Protein 6BXS (pdb70)

GO terms:
  GO:0020005 sy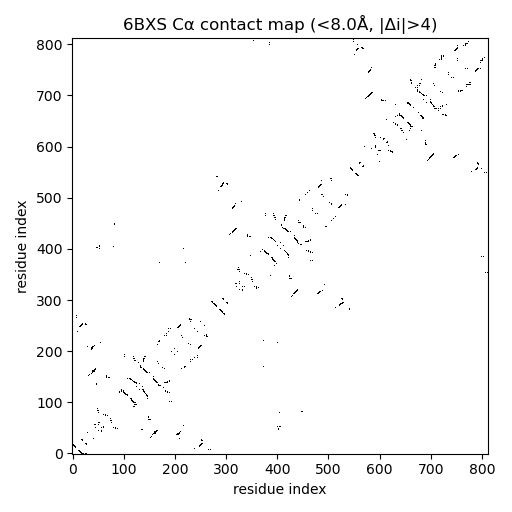mbiont-containing vacuole membrane (C, EXP)

B-factor: mean 33.61, std 11.86, range [15.37, 112.37]

Radius of gyration: 32.25 Å; Cα contacts (8 Å, |Δi|>4): 1827; chains: 3; bounding box: 91×68×86 Å

Secondary structure (DSSP, 8-state):
--EEEEEEGGGTSEEEEEE---SSGGGPPPSS-SS-SS-EEEEEE--TT--S-SSHHHHHHHHHHHHHHHHTT----HHHHHHHHHHHHHHHHHHHHHSTTS-EEE-GGGT-SSEEEEEEE-SS-TTTSS-HHHH-TTTT-EEEEEE-GGGSGGG-GGG-EEEEE-PPPTTS-HHHHHHHHHHHHHHHHHHHHHHHHSTHHHHS---EEEE--TT-GGG-TT--HHHHHHHHHHHHHHHHHHH---PEEEE---TT-HHHHHHHHHHHHHH-/--PPPPEEEEEGGGTSEEEEE----SSTT-PPPSS-SS-SS-EEEEEE--TT--S-SSHHHHHHHHHHHHHHHHTT----HHHHHHHHHHHHHHHHHHHHTSTTS-EEE-GGGT-SSEEEEEEE-SS-GGGTS-HHHH-TTTT-EEEEEEPGGGSGGG-TT--EEEEE-PPPTTS-HHHHHHHHHHHHHHHHHHHHHHTTSHHHHHS---EEEE--TTSSTT-TT--HHHHHHHHHHHHHHHHHHH--SPEEEEPP-TT-HHHHHHHHH-/-EEEEEGGGTSEEEEE----SSGGGPPPSS-SS-SS-EEEEEEE-TT--S-SSHHHHHHHHHHHHHHHHTT----HHHHHHHHHHHHHHHHHHHHHSTTS-EEE-GGGS-SSEEEEEEE-SS-TTSSS-HHHH-TTTT-EEEEEEPGGGSGGG-GGG-EEEEEEPPPTTS-HHHHHHHHHHHHHHHHHHHHHHHHSHHHHHS---EEEE--TT-GGG-TT--HHHHHHHHHHHHHHHHHHH---SEEEEPP-TT-HHHHHHHHHHHHHH-

Solvent-accessible surface area: 33102 Å² total; per-residue (Å²): 72,98,74,71,65,53,155,0,39,13,1,53,88,49,64,1,24,8,18,13,88,20,90,126,159,100,5,44,0,23,9,7,50,91,98,22,103,72,17,12,1,0,0,0,18,1,4,10,1,2,4,0,5,32,73,39,20,4,5,73,3,5,85,37,2,27,99,8,0,102,147,58,166,22,82,7,57,52,69,73,0,2,26,35,0,5,81,1,0,64,133,0,7,112,47,0,49,178,102,65,33,53,32,17,65,53,64,0,21,217,114,8,135,2,0,30,48,0,0,2,8,1,28,51,44,11,68,90,80,12,74,74,85,62,0,18,63,24,0,2,0,1,0,0,0,9,4,44,101,69,0,4,3,88,56,40,119,66,1,7,4,0,0,0,0,0,4,0,16,2,42,2,63,91,79,13,0,52,83,0,1,74,3,1,2,41,0,0,2,0,0,2,26,50,0,27,152,30,99,93,8,152,112,40,35,4,73,0,0,4,0,15,12,1,2,24,56,75,18,82,22,120,25,42,48,125,38,0,0,38,6,0,0,54,0,1,39,42,0,6,114,151,33,104,17,214,9,45,5,8,1,16,36,37,85,46,52,10,6,28,175,4,0,71,62,3,26,167,139,132,122,183,214,74,49,68,127,68,78,68,53,142,0,87,30,2,53,84,50,47,1,21,10,36,22,50,27,62,183,167,62,4,115,8,73,18,9,47,92,100,24,103,55,13,11,0,0,0,0,17,0,46,25,22,4,52,0,9,60,135,54,37,7,4,103,2,5,87,32,2,26,101,8,0,125,145,61,222,21,90,3,48,60,85,19,0,31,20,35,0,56,52,1,0,87,64,1,14,108,50,1,46,100,61,30,34,51,33,17,67,26,48,0,18,38,16,4,67,0,0,32,40,0,0,1,6,2,17,49,14,1,42,2,10,2,8,43,97,15,0,6,108,24,0,1,0,2,1,0,0,10,5,45,103,77,0,5,2,95,51,38,119,67,1,4,1,0,0,0,0,0,0,0,82,3,72,4,27,89,36,4,0,71,19,0,1,78,6,0,0,23,0,0,0,0,0,0,18,41,0,36,141,22,95,91,1,113,120,53,51,4,68,0,0,4,0,23,8,1,3,23,49,188,35,71,58,197,24,41,48,90,39,0,1,63,4,0,0,84,0,0,59,41,0,6,109,129,37,101,9,236,2,33,4,9,2,20,47,31,107,52,77,2,6,28,121,1,0,84,110,26,89,123,18,60,3,129,1,36,11,2,52,91,50,55,2,25,3,32,22,97,40,87,122,165,105,5,52,5,38,10,6,49,92,101,17,110,65,16,12,0,0,0,0,14,1,26,39,20,3,60,0,6,61,100,36,24,5,8,76,3,4,84,36,1,27,106,10,0,128,145,57,222,20,93,7,58,57,108,77,0,30,49,36,0,59,119,8,0,72,124,0,9,112,25,0,49,175,90,67,34,57,27,19,70,30,49,0,21,207,117,13,148,1,0,33,40,0,1,1,5,1,27,51,40,9,70,86,84,17,77,69,102,64,0,20,100,24,0,3,0,1,0,0,0,10,4,43,100,69,0,4,3,87,56,36,118,50,2,6,0,0,0,0,0,0,4,0,64,2,64,4,55,90,87,12,0,73,54,0,1,71,2,1,2,29,0,0,4,0,0,2,25,51,0,38,145,26,98,97,1,115,120,50,46,4,81,0,3,4,0,17,14,2,2,27,54,120,28,81,40,206,26,39,48,137,37,0,0,46,5,1,0,72,1,1,39,34,0,8,117,151,37,101,19,242,15,42,10,8,3,13,35,40,84,38,16,10,7,0,143,6,0,22,43,3,20,46,134,134,76,94

Organism: Toxoplasma gondii (NCBI:txid5811)

Nearest PDB structures (foldseek):
  6bxt-assembly1_A  TM=9.994E-01  e=2.562E-51  Toxoplasma gondii
  6bxt-assembly2_B  TM=1.002E+00  e=7.053E-50  Toxoplasma gondii
  6bxt-assembly3_C  TM=1.001E+00  e=8.313E-48  Toxoplasma gondii
  6bxr-assembly1_A  TM=9.869E-01  e=7.204E-37  Toxoplasma gondii
  6bxw-assembly1_A  TM=9.912E-01  e=4.633E-36  Toxoplasma gondii

Structure (mmCIF, N/CA/C/O backbone):
data_6BXS
#
_entry.id   6BXS
#
_cell.length_a   79.890
_cell.length_b   49.670
_cell.length_c   114.750
_cell.angle_alpha   90.000
_cell.angle_beta   96.090
_cell.angle_gamma   90.000
#
_symmetry.space_group_name_H-M   'P 1 21 1'
#
loop_
_entity.id
_entity.type
_entity.pdbx_description
1 polymer 'mitochondrial association factor 1'
2 non-polymer 'SULFATE ION'
3 water water
#
loop_
_atom_site.group_PDB
_atom_site.id
_atom_site.type_symbol
_atom_site.label_atom_id
_atom_site.label_alt_id
_atom_site.label_comp_id
_atom_site.label_asym_id
_atom_site.label_entity_id
_atom_site.label_seq_id
_atom_site.pdbx_PDB_ins_code
_atom_site.Cartn_x
_atom_site.Cartn_y
_atom_site.Cartn_z
_atom_site.occupancy
_atom_site.B_iso_or_equiv
_atom_site.auth_seq_id
_atom_site.auth_comp_id
_atom_site.auth_asym_id
_atom_site.auth_atom_id
_atom_site.pdbx_PDB_model_num
ATOM 1 N N . PRO A 1 6 ? 13.100 -3.790 46.330 1.00 36.38 160 PRO A N 1
ATOM 2 C CA . PRO A 1 6 ? 12.792 -2.376 46.573 1.00 38.87 160 PRO A CA 1
ATOM 3 C C . PRO A 1 6 ? 11.899 -2.178 47.797 1.00 34.40 160 PRO A C 1
ATOM 4 O O . PRO A 1 6 ? 10.802 -2.731 47.852 1.00 30.37 160 PRO A O 1
ATOM 8 N N . ASP A 1 7 ? 12.371 -1.398 48.764 1.00 36.99 161 ASP A N 1
ATOM 9 C CA . ASP A 1 7 ? 11.616 -1.159 49.992 1.00 31.79 161 ASP A CA 1
ATOM 10 C C . ASP A 1 7 ? 10.391 -0.286 49.728 1.00 32.17 161 ASP A C 1
ATOM 11 O O . ASP A 1 7 ? 10.534 0.869 49.330 1.00 32.05 161 ASP A O 1
ATOM 16 N N . PRO A 1 8 ? 9.182 -0.826 49.954 1.00 33.48 162 PRO A N 1
ATOM 17 C CA . PRO A 1 8 ? 7.994 0.006 49.739 1.00 29.39 162 PRO A CA 1
ATOM 18 C C . PRO A 1 8 ? 7.733 0.955 50.911 1.00 32.51 162 PRO A C 1
ATOM 19 O O . PRO A 1 8 ? 6.901 0.665 51.773 1.00 31.90 162 PRO A O 1
ATOM 23 N N . LEU A 1 9 ? 8.451 2.074 50.942 1.00 25.83 163 LEU A N 1
ATOM 24 C CA . LEU A 1 9 ? 8.240 3.089 51.968 1.00 26.83 163 LEU A CA 1
ATOM 25 C C . LEU A 1 9 ? 6.855 3.706 51.814 1.00 31.52 163 LEU A C 1
ATOM 26 O O . LEU A 1 9 ? 6.531 4.272 50.769 1.00 26.37 163 LEU A O 1
ATOM 31 N N . THR A 1 10 ? 6.044 3.593 52.863 1.00 23.17 164 THR A N 1
ATOM 32 C CA . THR A 1 10 ? 4.674 4.093 52.847 1.00 23.40 164 THR A CA 1
ATOM 33 C C . THR A 1 10 ? 4.532 5.291 53.780 1.00 33.71 164 THR A C 1
ATOM 34 O O . THR A 1 10 ? 4.902 5.221 54.954 1.00 30.78 164 THR A O 1
ATOM 38 N N . LEU A 1 11 ? 3.995 6.386 53.247 1.00 25.40 165 LEU A N 1
ATOM 39 C CA . LEU A 1 11 ? 3.803 7.616 54.008 1.00 30.81 165 LEU A CA 1
ATOM 40 C C . LEU A 1 11 ? 2.402 8.175 53.788 1.00 27.77 165 LEU A C 1
ATOM 41 O O . LEU A 1 11 ? 1.893 8.172 52.668 1.00 26.50 165 LEU A O 1
ATOM 46 N N . ARG A 1 12 ? 1.787 8.658 54.865 1.00 29.71 166 ARG A N 1
ATOM 47 C CA . ARG A 1 12 ? 0.437 9.204 54.802 1.00 29.31 166 ARG A CA 1
ATOM 48 C C . ARG A 1 12 ? 0.472 10.702 54.535 1.00 28.23 166 ARG A C 1
ATOM 49 O O . ARG A 1 12 ? 1.302 11.419 55.091 1.00 23.96 166 ARG A O 1
ATOM 57 N N . PHE A 1 13 ? -0.439 11.164 53.683 1.00 26.04 167 PHE A N 1
ATOM 58 C CA . PHE A 1 13 ? -0.470 12.559 53.262 1.00 23.30 167 PHE A CA 1
ATOM 59 C C . PHE A 1 13 ? -1.832 13.182 53.517 1.00 29.21 167 PHE A C 1
ATOM 60 O O . PHE A 1 13 ? -2.824 12.806 52.894 1.00 24.63 167 PHE A O 1
ATOM 68 N N . THR A 1 14 ? -1.874 14.137 54.438 1.00 31.66 168 THR A N 1
ATOM 69 C CA . THR A 1 14 ? -3.115 14.823 54.758 1.00 33.66 168 THR A CA 1
ATOM 70 C C . THR A 1 14 ? -3.492 15.785 53.635 1.00 30.20 168 THR A C 1
ATOM 71 O O . THR A 1 14 ? -4.656 16.157 53.493 1.00 31.58 168 THR A O 1
ATOM 75 N N . CYS A 1 15 ? -2.505 16.189 52.840 1.00 30.30 169 CYS A N 1
ATOM 76 C CA . CYS A 1 15 ? -2.765 17.040 51.683 1.00 30.13 169 CYS A CA 1
ATOM 77 C C . CYS A 1 15 ? -3.422 16.243 50.557 1.00 24.64 169 CYS A C 1
ATOM 78 O O . CYS A 1 15 ? -3.898 16.818 49.578 1.00 29.00 169 CYS A O 1
ATOM 81 N N . LEU A 1 16 ? -3.441 14.919 50.706 1.00 25.60 170 LEU A N 1
ATOM 82 C CA . LEU A 1 16 ? -4.084 14.030 49.740 1.00 25.28 170 LEU A CA 1
ATOM 83 C C . LEU A 1 16 ? -5.251 13.279 50.377 1.00 28.36 170 LEU A C 1
ATOM 84 O O . LEU A 1 16 ? -5.526 12.129 50.029 1.00 28.47 170 LEU A O 1
ATOM 89 N N . GLY A 1 17 ? -5.933 13.929 51.313 1.00 30.56 171 GLY A N 1
ATOM 90 C CA . GLY A 1 17 ? -7.072 13.325 51.980 1.00 27.07 171 GLY A CA 1
ATOM 91 C C . GLY A 1 17 ? -6.676 12.145 52.848 1.00 32.20 171 GLY A C 1
ATOM 92 O O . GLY A 1 17 ? -7.413 11.163 52.946 1.00 30.96 171 GLY A O 1
ATOM 93 N N . ASP A 1 18 ? -5.504 12.243 53.469 1.00 28.17 172 ASP A N 1
ATOM 94 C CA . ASP A 1 18 ? -5.007 11.220 54.388 1.00 30.65 172 ASP A CA 1
ATOM 95 C C . ASP A 1 18 ? -4.791 9.874 53.699 1.00 30.64 172 ASP A C 1
ATOM 96 O O . ASP A 1 18 ? -5.038 8.823 54.287 1.00 29.83 172 ASP A O 1
ATOM 101 N N . ARG A 1 19 ? -4.322 9.911 52.456 1.00 30.31 173 ARG A N 1
ATOM 102 C CA . ARG A 1 19 ? -4.010 8.691 51.720 1.00 30.18 173 ARG A CA 1
ATOM 103 C C . ARG A 1 19 ? -2.574 8.246 51.973 1.00 29.57 173 ARG A C 1
ATOM 104 O O . ARG A 1 19 ? -1.681 9.077 52.141 1.00 26.43 173 ARG A O 1
ATOM 112 N N . ASN A 1 20 ? -2.361 6.934 52.005 1.00 26.73 174 ASN A N 1
ATOM 113 C CA . ASN A 1 20 ? -1.013 6.381 51.995 1.00 27.04 174 ASN A CA 1
ATOM 114 C C . ASN A 1 20 ? -0.467 6.330 50.574 1.00 29.38 174 ASN A C 1
ATOM 115 O O . ASN A 1 20 ? -1.139 5.849 49.662 1.00 27.43 174 ASN A O 1
ATOM 120 N N . VAL A 1 21 ? 0.748 6.839 50.394 1.00 28.91 175 VAL A N 1
ATOM 121 C CA . VAL A 1 21 ? 1.450 6.740 49.121 1.00 23.59 175 VAL A CA 1
ATOM 122 C C . VAL A 1 21 ? 2.721 5.925 49.314 1.00 25.52 175 VAL A C 1
ATOM 123 O O . VAL A 1 21 ? 3.447 6.113 50.293 1.00 24.70 175 VAL A O 1
ATOM 127 N N . ILE A 1 22 ? 2.977 5.016 48.381 1.00 22.08 176 ILE A N 1
ATOM 128 C CA . ILE A 1 22 ? 4.186 4.203 48.412 1.00 19.65 176 ILE A CA 1
ATOM 129 C C . ILE A 1 22 ? 5.292 4.846 47.586 1.00 26.68 176 ILE A C 1
ATOM 130 O O . ILE A 1 22 ? 5.069 5.253 46.444 1.00 22.51 176 ILE A O 1
ATOM 135 N N . PHE A 1 23 ? 6.484 4.925 48.173 1.00 21.71 177 PHE A N 1
ATOM 136 C CA . PHE A 1 23 ? 7.673 5.379 47.462 1.00 25.89 177 PHE A CA 1
ATOM 137 C C . PHE A 1 23 ? 8.737 4.295 47.526 1.00 25.93 177 PHE A C 1
ATOM 138 O O . PHE A 1 23 ? 9.445 4.170 48.525 1.00 26.74 177 PHE A O 1
ATOM 146 N N . PHE A 1 24 ? 8.838 3.506 46.463 1.00 21.97 178 PHE A N 1
ATOM 147 C CA . PHE A 1 24 ? 9.788 2.402 46.429 1.00 26.23 178 PHE A CA 1
ATOM 148 C C . PHE A 1 24 ? 11.213 2.911 46.574 1.00 23.57 178 PHE A C 1
ATOM 149 O O . PHE A 1 24 ? 11.582 3.929 45.987 1.00 25.75 178 PHE A O 1
ATOM 157 N N . GLY A 1 25 ? 12.004 2.202 47.371 1.00 28.65 179 GLY A N 1
ATOM 158 C CA . GLY A 1 25 ? 13.406 2.528 47.548 1.00 28.28 179 GLY A CA 1
ATOM 159 C C . GLY A 1 25 ? 14.213 1.893 46.437 1.00 28.51 179 GLY A C 1
ATOM 160 O O . GLY A 1 25 ? 13.640 1.280 45.535 1.00 28.15 179 GLY A O 1
ATOM 161 N N . PRO A 1 26 ? 15.547 2.016 46.500 1.00 28.80 180 PRO A N 1
ATOM 162 C CA . PRO A 1 26 ? 16.390 1.497 45.419 1.00 35.23 180 PRO A CA 1
ATOM 163 C C . PRO A 1 26 ? 16.342 -0.023 45.333 1.00 34.47 180 PRO A C 1
ATOM 164 O O . PRO A 1 26 ? 16.431 -0.692 46.361 1.00 33.01 180 PRO A O 1
ATOM 168 N N . SER A 1 27 ? 16.193 -0.556 44.125 1.00 31.69 181 SER A N 1
ATOM 169 C CA . SER A 1 27 ? 16.270 -1.996 43.911 1.00 36.17 181 SER A CA 1
ATOM 170 C C . SER A 1 27 ? 17.703 -2.391 43.569 1.00 34.83 181 SER A C 1
ATOM 171 O O . SER A 1 27 ? 18.604 -1.554 43.589 1.00 34.02 181 SER A O 1
ATOM 174 N N . GLY A 1 28 ? 17.908 -3.665 43.250 1.00 42.90 182 GLY A N 1
ATOM 175 C CA . GLY A 1 28 ? 19.228 -4.162 42.908 1.00 42.24 182 GLY A CA 1
ATOM 176 C C . GLY A 1 28 ? 19.703 -3.711 41.538 1.00 48.71 182 GLY A C 1
ATOM 177 O O . GLY A 1 28 ? 20.897 -3.760 41.242 1.00 45.78 182 GLY A O 1
ATOM 178 N N . ARG A 1 29 ? 18.772 -3.263 40.701 1.00 42.35 183 ARG A N 1
ATOM 179 C CA . ARG A 1 29 ? 19.087 -2.915 39.317 1.00 46.77 183 ARG A CA 1
ATOM 180 C C . ARG A 1 29 ? 19.786 -1.561 39.219 1.00 47.32 183 ARG A C 1
ATOM 181 O O . ARG A 1 29 ? 19.903 -0.839 40.210 1.00 43.84 183 ARG A O 1
ATOM 189 N N . GLN A 1 30 ? 20.243 -1.223 38.014 1.00 46.32 184 GLN A N 1
ATOM 190 C CA . GLN A 1 30 ? 20.944 0.037 37.773 1.00 50.86 184 GLN A CA 1
ATOM 191 C C . GLN A 1 30 ? 20.054 1.228 38.113 1.00 46.41 184 GLN A C 1
ATOM 192 O O . GLN A 1 30 ? 18.886 1.264 37.731 1.00 41.04 184 GLN A O 1
ATOM 198 N N . ASP A 1 31 ? 20.620 2.197 38.829 1.00 48.45 185 ASP A N 1
ATOM 199 C CA . ASP A 1 31 ? 19.887 3.381 39.277 1.00 43.16 185 ASP A CA 1
ATOM 200 C C . ASP A 1 31 ? 18.673 3.012 40.130 1.00 33.97 185 ASP A C 1
ATOM 201 O O . ASP A 1 31 ? 17.746 3.808 40.278 1.00 35.13 185 ASP A O 1
ATOM 206 N N . GLY A 1 32 ? 18.692 1.808 40.697 1.00 39.11 186 GLY A N 1
ATOM 207 C CA . GLY A 1 32 ? 17.647 1.362 41.602 1.00 40.31 186 GLY A CA 1
ATOM 208 C C . GLY A 1 32 ? 16.277 1.288 40.956 1.00 38.79 186 GLY A C 1
ATOM 209 O O . GLY A 1 32 ? 15.260 1.477 41.625 1.00 31.90 186 GLY A O 1
ATOM 210 N N . PHE A 1 33 ? 16.255 1.005 39.656 1.00 38.36 187 PHE A N 1
ATOM 211 C CA . PHE A 1 33 ? 15.015 0.976 38.881 1.00 35.20 187 PHE A CA 1
ATOM 212 C C . PHE A 1 33 ? 13.994 -0.009 39.455 1.00 32.02 187 PHE A C 1
ATOM 213 O O . PHE A 1 33 ? 14.295 -1.182 39.670 1.00 29.48 187 PHE A O 1
ATOM 221 N N . THR A 1 34 ? 12.784 0.484 39.697 1.00 29.14 188 THR A N 1
ATOM 222 C CA . THR A 1 34 ? 11.703 -0.340 40.230 1.00 29.29 188 THR A CA 1
ATOM 223 C C . THR A 1 34 ? 11.140 -1.271 39.157 1.00 29.58 188 THR A C 1
ATOM 224 O O . THR A 1 34 ? 10.951 -0.850 38.016 1.00 30.38 188 THR A O 1
ATOM 228 N N . PRO A 1 35 ? 10.871 -2.542 39.512 1.00 28.07 189 PRO A N 1
ATOM 229 C CA . PRO A 1 35 ? 10.259 -3.429 38.516 1.00 31.80 189 PRO A CA 1
ATOM 230 C C . PRO A 1 35 ? 8.890 -2.924 38.074 1.00 28.99 189 PRO A C 1
ATOM 231 O O . PRO A 1 35 ? 8.140 -2.384 38.889 1.00 18.32 189 PRO A O 1
ATOM 235 N N . LEU A 1 36 ? 8.581 -3.088 36.791 1.00 25.93 190 LEU A N 1
ATOM 236 C CA . LEU A 1 36 ? 7.299 -2.658 36.246 1.00 22.80 190 LEU A CA 1
ATOM 237 C C . LEU A 1 36 ? 6.153 -3.393 36.929 1.00 24.69 190 LEU A C 1
ATOM 238 O O . LEU A 1 36 ? 5.152 -2.786 37.308 1.00 19.85 190 LEU A O 1
ATOM 243 N N . TYR A 1 37 ? 6.315 -4.703 37.089 1.00 25.50 191 TYR A N 1
ATOM 244 C CA . TYR A 1 37 ? 5.289 -5.539 37.704 1.00 28.48 191 TYR A CA 1
ATOM 245 C C . TYR A 1 37 ? 5.921 -6.595 38.600 1.00 31.39 191 TYR A C 1
ATOM 246 O O . TYR A 1 37 ? 7.000 -7.109 38.306 1.00 29.17 191 TYR A O 1
ATOM 255 N N . ASP A 1 38 ? 5.241 -6.914 39.694 1.00 33.42 192 ASP A N 1
ATOM 256 C CA . ASP A 1 38 ? 5.731 -7.914 40.631 1.00 33.60 192 ASP A CA 1
ATOM 257 C C . ASP A 1 38 ? 5.248 -9.299 40.203 1.00 33.98 192 ASP A C 1
ATOM 258 O O . ASP A 1 38 ? 4.147 -9.430 39.671 1.00 35.41 192 ASP A O 1
ATOM 263 N N . PRO A 1 39 ? 6.072 -10.337 40.424 1.00 37.31 193 PRO A N 1
ATOM 264 C CA . PRO A 1 39 ? 5.688 -11.694 40.013 1.00 35.41 193 PRO A CA 1
ATOM 265 C C . PRO A 1 39 ? 4.544 -12.280 40.840 1.00 41.06 193 PRO A C 1
ATOM 266 O O . PRO A 1 39 ? 3.844 -13.174 40.361 1.00 35.72 193 PRO A O 1
ATOM 270 N N . SER A 1 40 ? 4.363 -11.780 42.059 1.00 41.94 194 SER A N 1
ATOM 271 C CA . SER A 1 40 ? 3.316 -12.270 42.950 1.00 43.58 194 SER A CA 1
ATOM 272 C C . SER A 1 40 ? 2.596 -11.109 43.628 1.00 43.10 194 SER A C 1
ATOM 273 O O . SER A 1 40 ? 2.779 -10.869 44.820 1.00 40.61 194 SER A O 1
ATOM 276 N N . PRO A 1 41 ? 1.770 -10.382 42.862 1.00 40.92 195 PRO A N 1
ATOM 277 C CA . PRO A 1 41 ? 1.034 -9.235 43.399 1.00 40.32 195 PRO A CA 1
ATOM 278 C C . PRO A 1 41 ? -0.184 -9.654 44.213 1.00 37.02 195 PRO A C 1
ATOM 279 O O . PRO A 1 41 ? -0.777 -10.698 43.935 1.00 42.23 195 PRO A O 1
ATOM 283 N N . SER A 1 42 ? -0.546 -8.847 45.204 1.00 41.98 196 SER A N 1
ATOM 284 C CA . SER A 1 42 ? -1.739 -9.096 46.005 1.00 43.57 196 SER A CA 1
ATOM 285 C C . SER A 1 42 ? -2.926 -8.308 45.460 1.00 44.44 196 SER A C 1
ATOM 286 O O . SER A 1 42 ? -4.077 -8.591 45.795 1.00 44.09 196 SER A O 1
ATOM 289 N N . LYS A 1 43 ? -2.637 -7.318 44.619 1.00 37.96 197 LYS A N 1
ATOM 290 C CA . LYS A 1 43 ? -3.676 -6.495 44.014 1.00 35.10 197 LYS A CA 1
ATOM 291 C C . LYS A 1 43 ? -3.314 -6.142 42.575 1.00 33.14 197 LYS A C 1
ATOM 292 O O . LYS A 1 43 ? -2.190 -6.380 42.126 1.00 22.54 197 LYS A O 1
ATOM 298 N N . ARG A 1 44 ? -4.278 -5.576 41.858 1.00 29.37 198 ARG A N 1
ATOM 299 C CA . ARG A 1 44 ? -4.100 -5.265 40.447 1.00 31.62 198 ARG A CA 1
ATOM 300 C C . ARG A 1 44 ? -3.469 -3.888 40.266 1.00 26.66 198 ARG A C 1
ATOM 301 O O . ARG A 1 44 ? -4.150 -2.864 40.337 1.00 23.76 198 ARG A O 1
ATOM 309 N N . VAL A 1 45 ? -2.161 -3.880 40.032 1.00 19.50 199 VAL A N 1
ATOM 310 C CA . VAL A 1 45 ? -1.408 -2.644 39.858 1.00 23.39 199 VAL A CA 1
ATOM 311 C C . VAL A 1 45 ? -1.151 -2.376 38.378 1.00 24.34 199 VAL A C 1
ATOM 312 O O . VAL A 1 45 ? -0.576 -3.212 37.684 1.00 26.30 199 VAL A O 1
ATOM 316 N N . ALA A 1 46 ? -1.584 -1.210 37.906 1.00 20.64 200 ALA A N 1
ATOM 317 C CA . ALA A 1 46 ? -1.328 -0.785 36.535 1.00 26.72 200 ALA A CA 1
ATOM 318 C C . ALA A 1 46 ? -0.173 0.206 36.507 1.00 21.13 200 ALA A C 1
ATOM 319 O O . ALA A 1 46 ? -0.231 1.253 37.145 1.00 19.88 200 ALA A O 1
ATOM 321 N N . THR A 1 47 ? 0.877 -0.127 35.765 1.00 19.63 201 THR A N 1
ATOM 322 C CA . THR A 1 47 ? 2.061 0.718 35.705 1.00 17.48 201 THR A CA 1
ATOM 323 C C . THR A 1 47 ? 1.965 1.696 34.535 1.00 21.74 201 THR A C 1
ATOM 324 O O . THR A 1 47 ? 1.541 1.332 33.436 1.00 19.53 201 THR A O 1
ATOM 328 N N . VAL A 1 48 ? 2.365 2.939 34.788 1.00 19.52 202 VAL A N 1
ATOM 329 C CA . VAL A 1 48 ? 2.238 4.015 33.812 1.00 22.04 202 VAL A CA 1
ATOM 330 C C . VAL A 1 48 ? 3.528 4.201 33.022 1.00 22.47 202 VAL A C 1
ATOM 331 O O . VAL A 1 48 ? 4.554 4.601 33.568 1.00 23.25 202 VAL A O 1
ATOM 335 N N . ASP A 1 49 ? 3.460 3.919 31.726 1.00 23.59 203 ASP A N 1
ATOM 336 C CA . ASP A 1 49 ? 4.603 4.084 30.841 1.00 20.26 203 ASP A CA 1
ATOM 337 C C . ASP A 1 49 ? 4.895 5.559 30.593 1.00 20.36 203 ASP A C 1
ATOM 338 O O . ASP A 1 49 ? 4.007 6.313 30.196 1.00 24.16 203 ASP A O 1
ATOM 343 N N . ALA A 1 50 ? 6.137 5.971 30.824 1.00 21.24 204 ALA A N 1
ATOM 344 C CA . ALA A 1 50 ? 6.569 7.309 30.438 1.00 22.13 204 ALA A CA 1
ATOM 345 C C . ALA A 1 50 ? 6.701 7.356 28.920 1.00 19.87 204 ALA A C 1
ATOM 346 O O . ALA A 1 50 ? 7.761 7.064 28.367 1.00 23.81 204 ALA A O 1
ATOM 348 N N . GLY A 1 51 ? 5.611 7.730 28.258 1.00 20.40 205 GLY A N 1
ATOM 349 C CA . GLY A 1 51 ? 5.494 7.602 26.818 1.00 22.88 205 GLY A CA 1
ATOM 350 C C . GLY A 1 51 ? 6.253 8.637 26.015 1.00 23.18 205 GLY A C 1
ATOM 351 O O . GLY A 1 51 ? 6.732 9.637 26.548 1.00 20.79 205 GLY A O 1
ATOM 352 N N . THR A 1 52 ? 6.347 8.384 24.714 1.00 22.95 206 THR A N 1
ATOM 353 C CA . THR A 1 52 ? 7.013 9.284 23.783 1.00 23.80 206 THR A CA 1
ATOM 354 C C . THR A 1 52 ? 5.981 10.141 23.058 1.00 20.64 206 THR A C 1
ATOM 355 O O . THR A 1 52 ? 4.807 9.786 22.985 1.00 19.11 206 THR A O 1
ATOM 359 N N . TYR A 1 53 ? 6.430 11.264 22.513 1.00 21.77 207 TYR A N 1
ATOM 360 C CA . TYR A 1 53 ? 5.551 12.171 21.786 1.00 23.21 207 TYR A CA 1
ATOM 361 C C . TYR A 1 53 ? 5.022 11.534 20.501 1.00 21.09 207 TYR A C 1
ATOM 362 O O . TYR A 1 53 ? 4.001 11.964 19.964 1.00 24.03 207 TYR A O 1
ATOM 371 N N . GLY A 1 54 ? 5.712 10.501 20.024 1.00 21.70 208 GLY A N 1
ATOM 372 C CA . GLY A 1 54 ? 5.277 9.760 18.852 1.00 22.69 208 GLY A CA 1
ATOM 373 C C . GLY A 1 54 ? 4.343 8.606 19.183 1.00 25.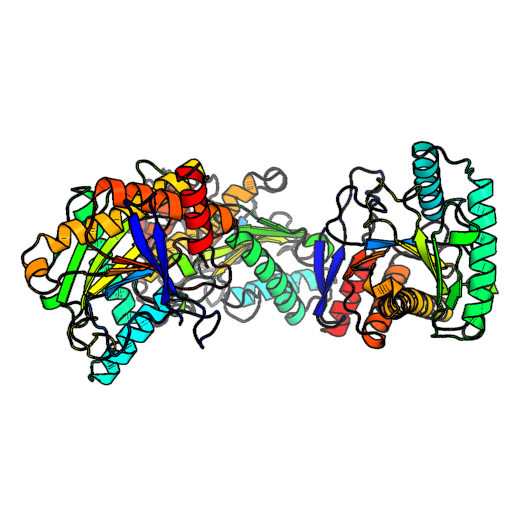92 208 GLY A C 1
ATOM 374 O O . GLY A 1 54 ? 3.835 7.941 18.281 1.00 21.80 208 GLY A O 1
ATOM 375 N N . LEU A 1 55 ? 4.139 8.361 20.476 1.00 20.07 209 LEU A N 1
ATOM 376 C CA . LEU A 1 55 ? 3.135 7.409 20.964 1.00 20.20 209 LEU A CA 1
ATOM 377 C C . LEU A 1 55 ? 3.445 5.935 20.677 1.00 21.14 209 LEU A C 1
ATOM 378 O O . LEU A 1 55 ? 2.525 5.123 20.588 1.00 21.98 209 LEU A O 1
ATOM 383 N N . PHE A 1 56 ? 4.722 5.580 20.556 1.00 21.44 210 PHE A N 1
ATOM 384 C CA . PHE A 1 56 ? 5.102 4.180 20.352 1.00 21.81 210 PHE A CA 1
ATOM 385 C C . PHE A 1 56 ? 5.599 3.544 21.650 1.00 20.33 210 PHE A C 1
ATOM 386 O O . PHE A 1 56 ? 6.133 4.228 22.521 1.00 20.85 210 PHE A O 1
ATOM 394 N N . ILE A 1 57 ? 5.428 2.230 21.759 1.00 20.48 211 ILE A N 1
ATOM 395 C CA . ILE A 1 57 ? 6.015 1.457 22.845 1.00 23.52 211 ILE A CA 1
ATOM 396 C C . ILE A 1 57 ? 7.298 0.797 22.351 1.00 20.45 211 ILE A C 1
ATOM 397 O O . ILE A 1 57 ? 7.268 -0.076 21.483 1.00 25.71 211 ILE A O 1
ATOM 402 N N . GLY A 1 58 ? 8.423 1.222 22.915 1.00 29.47 212 GLY A N 1
ATOM 403 C CA . GLY A 1 58 ? 9.728 0.763 22.477 1.00 27.01 212 GLY A CA 1
ATOM 404 C C . GLY A 1 58 ? 10.794 1.761 22.875 1.00 31.45 212 GLY A C 1
ATOM 405 O O . GLY A 1 58 ? 10.598 2.553 23.798 1.00 33.06 212 GLY A O 1
ATOM 406 N N . GLY A 1 59 ? 11.924 1.725 22.178 1.00 34.37 213 GLY A N 1
ATOM 407 C CA . GLY A 1 59 ? 12.966 2.715 22.372 1.00 32.26 213 GLY A CA 1
ATOM 408 C C . GLY A 1 59 ? 13.774 2.526 23.641 1.00 29.69 213 GLY A C 1
ATOM 409 O O . GLY A 1 59 ? 14.196 1.413 23.961 1.00 34.73 213 GLY A O 1
ATOM 410 N N . VAL A 1 60 ? 13.978 3.623 24.365 1.00 31.17 214 VAL A N 1
ATOM 411 C CA . VAL A 1 60 ? 14.870 3.648 25.521 1.00 29.96 214 VAL A CA 1
ATOM 412 C C . VAL A 1 60 ? 14.146 4.075 26.795 1.00 28.67 214 VAL A C 1
ATOM 413 O O . VAL A 1 60 ? 12.951 4.368 26.776 1.00 29.44 214 VAL A O 1
ATOM 417 N N . GLY A 1 61 ? 14.883 4.116 27.901 1.00 26.70 215 GLY A N 1
ATOM 418 C CA . GLY A 1 61 ? 14.314 4.497 29.179 1.00 34.12 215 GLY A CA 1
ATOM 419 C C . GLY A 1 61 ? 13.255 3.509 29.630 1.00 24.28 215 GLY A C 1
ATOM 420 O O . GLY A 1 61 ? 13.320 2.323 29.306 1.00 23.79 215 GLY A O 1
ATOM 421 N N . MET A 1 62 ? 12.271 4.003 30.372 1.00 25.11 216 MET A N 1
ATOM 422 C CA . MET A 1 62 ? 11.197 3.158 30.881 1.00 27.91 216 MET A CA 1
ATOM 423 C C . MET A 1 62 ? 10.369 2.560 29.752 1.00 23.83 216 MET A C 1
ATOM 424 O O . MET A 1 62 ? 9.950 1.404 29.824 1.00 22.22 216 MET A O 1
ATOM 429 N N . ASN A 1 63 ? 10.121 3.362 28.721 1.00 20.83 217 ASN A N 1
ATOM 430 C CA . ASN A 1 63 ? 9.366 2.911 27.560 1.00 22.31 217 ASN A CA 1
ATOM 431 C C . ASN A 1 63 ? 10.007 1.673 26.953 1.00 20.72 217 ASN A C 1
ATOM 432 O O . ASN A 1 63 ? 9.320 0.724 26.575 1.00 24.63 217 ASN A O 1
ATOM 437 N N . GLY A 1 64 ? 11.334 1.688 26.878 1.00 25.01 218 GLY A N 1
ATOM 438 C CA . GLY A 1 64 ? 12.090 0.554 26.382 1.00 25.28 218 GLY A CA 1
ATOM 439 C C . GLY A 1 64 ? 11.966 -0.660 27.282 1.00 26.61 218 GLY A C 1
ATOM 440 O O . GLY A 1 64 ? 11.927 -1.792 26.801 1.00 23.89 218 GLY A O 1
ATOM 441 N N . GLU A 1 65 ? 11.905 -0.429 28.591 1.00 25.55 219 GLU A N 1
ATOM 442 C CA . GLU A 1 65 ? 11.753 -1.519 29.550 1.00 28.90 219 GLU A CA 1
ATOM 443 C C . GLU A 1 65 ? 10.377 -2.161 29.412 1.00 25.30 219 GLU A C 1
ATOM 444 O O . GLU A 1 65 ? 10.237 -3.378 29.537 1.00 28.10 219 GLU A O 1
ATOM 450 N N . PHE A 1 66 ? 9.365 -1.336 29.160 1.00 23.37 220 PHE A N 1
ATOM 451 C CA . PHE A 1 66 ? 8.012 -1.830 28.921 1.00 22.48 220 PHE A CA 1
ATOM 452 C C . PHE A 1 66 ? 7.983 -2.728 27.687 1.00 22.70 220 PHE A C 1
ATOM 453 O O . PHE A 1 66 ? 7.407 -3.815 27.708 1.00 21.50 220 PHE A O 1
ATOM 461 N N . ALA A 1 67 ? 8.607 -2.262 26.612 1.00 23.31 221 ALA A N 1
ATOM 462 C CA . ALA A 1 67 ? 8.662 -3.025 25.369 1.00 24.66 221 ALA A CA 1
ATOM 463 C C . ALA A 1 67 ? 9.409 -4.341 25.559 1.00 22.67 221 ALA A C 1
ATOM 464 O O . ALA A 1 67 ? 8.940 -5.395 25.129 1.00 23.52 221 ALA A O 1
ATOM 466 N N . ASP A 1 68 ? 10.570 -4.275 26.203 1.00 24.06 222 ASP A N 1
ATOM 467 C CA . ASP A 1 68 ? 11.369 -5.466 26.475 1.00 26.70 222 ASP A CA 1
ATOM 468 C C . ASP A 1 68 ? 10.580 -6.492 27.279 1.00 23.88 222 ASP A C 1
ATOM 469 O O . ASP A 1 68 ? 10.643 -7.689 27.003 1.00 21.33 222 ASP A O 1
ATOM 474 N N . THR A 1 69 ? 9.835 -6.013 28.271 1.00 24.66 223 THR A N 1
ATOM 475 C CA . THR A 1 69 ? 9.032 -6.882 29.124 1.00 23.58 223 THR A CA 1
ATOM 476 C C . THR A 1 69 ? 7.907 -7.551 28.339 1.00 20.27 223 THR A C 1
ATOM 477 O O . THR A 1 69 ? 7.657 -8.747 28.491 1.00 19.42 223 THR A O 1
ATOM 481 N N . ILE A 1 70 ? 7.221 -6.769 27.513 1.00 23.95 224 ILE A N 1
ATOM 482 C CA . ILE A 1 70 ? 6.139 -7.285 26.682 1.00 24.56 224 ILE A CA 1
ATOM 483 C C . ILE A 1 70 ? 6.665 -8.288 25.659 1.00 28.24 224 ILE A C 1
ATOM 484 O O . ILE A 1 70 ? 6.061 -9.337 25.436 1.00 26.02 224 ILE A O 1
ATOM 489 N N . ILE A 1 71 ? 7.786 -7.953 25.030 1.00 26.73 225 ILE A N 1
ATOM 490 C CA . ILE A 1 71 ? 8.370 -8.809 24.003 1.00 28.89 225 ILE A CA 1
ATOM 491 C C . ILE A 1 71 ? 8.886 -10.116 24.605 1.00 32.27 225 ILE A C 1
ATOM 492 O O . ILE A 1 71 ? 8.690 -11.185 24.029 1.00 32.13 225 ILE A O 1
ATOM 497 N N . GLU A 1 72 ? 9.548 -10.028 25.757 1.00 27.96 226 GLU A N 1
ATOM 498 C CA . GLU A 1 72 ? 10.089 -11.217 26.411 1.00 28.44 226 GLU A CA 1
ATOM 499 C C . GLU A 1 72 ? 8.976 -12.201 26.755 1.00 29.88 226 GLU A C 1
ATOM 500 O O . GLU A 1 72 ? 9.107 -13.403 26.534 1.00 32.75 226 GLU A O 1
ATOM 506 N N . GLU A 1 73 ? 7.881 -11.683 27.301 1.00 29.22 227 GLU A N 1
ATOM 507 C CA . GLU A 1 73 ? 6.750 -12.520 27.679 1.00 33.33 227 GLU A CA 1
ATOM 508 C C . GLU A 1 73 ? 6.076 -13.110 26.443 1.00 29.11 227 GLU A C 1
ATOM 509 O O . GLU A 1 73 ? 5.573 -14.233 26.478 1.00 31.03 227 GLU A O 1
ATOM 515 N N . ALA A 1 74 ? 6.071 -12.350 25.352 1.00 32.81 228 ALA A N 1
ATOM 516 C CA . ALA A 1 74 ? 5.504 -12.824 24.093 1.00 34.79 228 ALA A CA 1
ATOM 517 C C . ALA A 1 74 ? 6.301 -14.009 23.556 1.00 37.12 228 ALA A C 1
ATOM 518 O O . ALA A 1 74 ? 5.726 -15.012 23.133 1.00 33.18 228 ALA A O 1
ATOM 520 N N . ARG A 1 75 ? 7.625 -13.884 23.575 1.00 37.13 229 ARG A N 1
ATOM 521 C CA . ARG A 1 75 ? 8.504 -14.948 23.100 1.00 42.83 229 ARG A CA 1
ATOM 522 C C . ARG A 1 75 ? 8.379 -16.171 24.000 1.00 41.16 229 ARG A C 1
ATOM 523 O O . ARG A 1 75 ? 8.385 -17.309 23.531 1.00 38.42 229 ARG A O 1
ATOM 531 N N . ARG A 1 76 ? 8.271 -15.916 25.300 1.00 36.19 230 ARG A N 1
ATOM 532 C CA . ARG A 1 76 ? 8.104 -16.970 26.292 1.00 37.64 230 ARG A CA 1
ATOM 533 C C . ARG A 1 76 ? 6.858 -17.801 25.998 1.00 39.16 230 ARG A C 1
ATOM 534 O O . ARG A 1 76 ? 6.889 -19.031 26.062 1.00 39.35 230 ARG A O 1
ATOM 542 N N . ASN A 1 77 ? 5.767 -17.118 25.665 1.00 38.43 231 ASN A N 1
ATOM 543 C CA . ASN A 1 77 ? 4.513 -17.778 25.321 1.00 41.51 231 ASN A CA 1
ATOM 544 C C . ASN A 1 77 ? 4.453 -18.151 23.841 1.00 41.36 231 ASN A C 1
ATOM 545 O O . ASN A 1 77 ? 3.389 -18.475 23.313 1.00 40.73 231 ASN A O 1
ATOM 550 N N . ARG A 1 78 ? 5.609 -18.097 23.186 1.00 44.15 232 ARG A N 1
ATOM 551 C CA . ARG A 1 78 ? 5.754 -18.489 21.786 1.00 47.98 232 ARG A CA 1
ATOM 552 C C . ARG A 1 78 ? 4.837 -17.709 20.847 1.00 46.81 232 ARG A C 1
ATOM 553 O O . ARG A 1 78 ? 3.908 -18.264 20.263 1.00 50.40 232 ARG A O 1
ATOM 561 N N . ILE A 1 79 ? 5.118 -16.417 20.712 1.00 48.13 233 ILE A N 1
ATOM 562 C CA . ILE A 1 79 ? 4.450 -15.567 19.734 1.00 47.85 233 ILE A CA 1
ATOM 563 C C . ILE A 1 79 ? 5.500 -14.804 18.935 1.00 50.37 233 ILE A C 1
ATOM 564 O O . ILE A 1 79 ? 6.457 -14.290 19.513 1.00 54.18 233 ILE A O 1
ATOM 569 N N . PRO A 1 80 ? 5.330 -14.719 17.604 1.00 54.11 234 PRO A N 1
ATOM 570 C CA . PRO A 1 80 ? 6.310 -13.941 16.843 1.00 57.63 234 PRO A CA 1
ATOM 571 C C . PRO A 1 80 ? 6.054 -12.441 16.984 1.00 58.22 234 PRO A C 1
ATOM 572 O O . PRO A 1 80 ? 5.280 -11.864 16.218 1.00 65.37 234 PRO A O 1
ATOM 576 N N . LEU A 1 81 ? 6.691 -11.828 17.979 1.00 54.83 235 LEU A N 1
ATOM 577 C CA . LEU A 1 81 ? 6.573 -10.393 18.211 1.00 49.72 235 LEU A CA 1
ATOM 578 C C . LEU A 1 81 ? 7.956 -9.758 18.245 1.00 39.54 235 LEU A C 1
ATOM 579 O O . LEU A 1 81 ? 8.795 -10.122 19.069 1.00 44.02 235 LEU A O 1
ATOM 584 N N . THR A 1 82 ? 8.187 -8.812 17.341 1.00 40.43 236 THR A N 1
ATOM 585 C CA . THR A 1 82 ? 9.462 -8.110 17.267 1.00 40.79 236 THR A CA 1
ATOM 586 C C . THR A 1 82 ? 9.302 -6.681 17.767 1.00 29.74 236 THR A C 1
ATOM 587 O O . THR A 1 82 ? 8.183 -6.206 17.969 1.00 24.99 236 THR A O 1
ATOM 591 N N . ALA A 1 83 ? 10.426 -6.001 17.963 1.00 28.53 237 ALA A N 1
ATOM 592 C CA . ALA A 1 83 ? 10.420 -4.618 18.422 1.00 26.83 237 ALA A CA 1
ATOM 593 C C . ALA A 1 83 ? 9.659 -3.712 17.458 1.00 31.13 237 ALA A C 1
ATOM 594 O O . ALA A 1 83 ? 8.908 -2.834 17.885 1.00 26.26 237 ALA A O 1
ATOM 596 N N . THR A 1 84 ? 9.855 -3.928 16.161 1.00 26.31 238 THR A N 1
ATOM 597 C CA . THR A 1 84 ? 9.220 -3.094 15.146 1.00 26.84 238 THR A CA 1
ATOM 598 C C . THR A 1 84 ? 7.713 -3.328 15.082 1.00 21.05 238 THR A C 1
ATOM 599 O O . THR A 1 84 ? 6.947 -2.395 14.848 1.00 27.37 238 THR A O 1
ATOM 603 N N . GLU A 1 85 ? 7.292 -4.573 15.285 1.00 26.01 239 GLU A N 1
ATOM 604 C CA . GLU A 1 85 ? 5.869 -4.899 15.324 1.00 23.83 239 GLU A CA 1
ATOM 605 C C . GLU A 1 85 ? 5.173 -4.131 16.440 1.00 26.76 239 GLU A C 1
ATOM 606 O O . GLU A 1 85 ? 4.183 -3.434 16.211 1.00 24.37 239 GLU A O 1
ATOM 612 N N . LEU A 1 86 ? 5.706 -4.272 17.648 1.00 23.70 240 LEU A N 1
ATOM 613 C CA . LEU A 1 86 ? 5.135 -3.642 18.831 1.00 24.54 240 LEU A CA 1
ATOM 614 C C . LEU A 1 86 ? 5.155 -2.123 18.718 1.00 25.73 240 LEU A C 1
ATOM 615 O O . LEU A 1 86 ? 4.183 -1.456 19.077 1.00 26.88 240 LEU A O 1
ATOM 620 N N . SER A 1 87 ? 6.266 -1.584 18.226 1.00 24.52 241 SER A N 1
ATOM 621 C CA . SER A 1 87 ? 6.408 -0.144 18.050 1.00 24.43 241 SER A CA 1
ATOM 622 C C . SER A 1 87 ? 5.345 0.403 17.111 1.00 28.01 241 SER A C 1
ATOM 623 O O . SER A 1 87 ? 4.662 1.371 17.432 1.00 25.85 241 SER A O 1
ATOM 626 N N . ALA A 1 88 ? 5.207 -0.227 15.950 1.00 27.40 242 ALA A N 1
ATOM 627 C CA . ALA A 1 88 ? 4.268 0.239 14.939 1.00 26.34 242 ALA A CA 1
ATOM 628 C C . ALA A 1 88 ? 2.820 0.043 15.378 1.00 25.31 242 ALA A C 1
ATOM 629 O O . ALA A 1 88 ? 1.989 0.934 15.203 1.00 28.21 242 ALA A O 1
ATOM 631 N N . GLU A 1 89 ? 2.515 -1.118 15.947 1.00 25.75 243 GLU A N 1
ATOM 632 C CA . GLU A 1 89 ? 1.136 -1.429 16.311 1.00 25.62 243 GLU A CA 1
ATOM 633 C C . GLU A 1 89 ? 0.647 -0.537 17.450 1.00 26.81 243 GLU A C 1
ATOM 634 O O . GLU A 1 89 ? -0.440 0.037 17.374 1.00 25.06 243 GLU A O 1
ATOM 640 N N . SER A 1 90 ? 1.450 -0.437 18.506 1.00 26.09 244 SER A N 1
ATOM 641 C CA . SER A 1 90 ? 1.129 0.426 19.639 1.00 23.46 244 SER A CA 1
ATOM 642 C C . SER A 1 90 ? 0.938 1.860 19.165 1.00 25.81 244 SER A C 1
ATOM 643 O O . SER A 1 90 ? 0.021 2.561 19.594 1.00 22.44 244 SER A O 1
ATOM 646 N N . GLN A 1 91 ? 1.820 2.280 18.266 1.00 23.11 245 GLN A N 1
ATOM 647 C CA . GLN A 1 91 ? 1.768 3.609 17.675 1.00 22.28 245 GLN A CA 1
ATOM 648 C C . GLN A 1 91 ? 0.460 3.830 16.913 1.00 28.16 245 GLN A C 1
ATOM 649 O O . GLN A 1 91 ? -0.205 4.849 17.098 1.00 21.58 245 GLN A O 1
ATOM 655 N N . GLU A 1 92 ? 0.090 2.870 16.071 1.00 27.81 246 GLU A N 1
ATOM 656 C CA . GLU A 1 92 ? -1.141 2.963 15.290 1.00 31.48 246 GLU A CA 1
ATOM 657 C C . GLU A 1 92 ? -2.382 3.063 16.175 1.00 32.32 246 GLU A C 1
ATOM 658 O O . GLU A 1 92 ? -3.222 3.942 15.983 1.00 25.14 246 GLU A O 1
ATOM 664 N N . ILE A 1 93 ? -2.494 2.154 17.138 1.00 26.10 247 ILE A N 1
ATOM 665 C CA . ILE A 1 93 ? -3.650 2.119 18.026 1.00 26.33 247 ILE A CA 1
ATOM 666 C C . ILE A 1 93 ? -3.790 3.408 18.830 1.00 23.06 247 ILE A C 1
ATOM 667 O O . ILE A 1 93 ? -4.887 3.948 18.959 1.00 22.87 247 ILE A O 1
ATOM 672 N N . GLN A 1 94 ? -2.679 3.894 19.374 1.00 23.47 248 GLN A N 1
ATOM 673 C CA . GLN A 1 94 ? -2.715 5.045 20.267 1.00 20.94 248 GLN A CA 1
ATOM 674 C C . GLN A 1 94 ? -2.884 6.366 19.512 1.00 24.48 248 GLN A C 1
ATOM 675 O O . GLN A 1 94 ? -3.452 7.316 20.049 1.00 21.02 248 GLN A O 1
ATOM 681 N N . GLU A 1 95 ? -2.413 6.427 18.269 1.00 22.03 249 GLU A N 1
ATOM 682 C CA . GLU A 1 95 ? -2.680 7.590 17.425 1.00 21.30 249 GLU A CA 1
ATOM 683 C C . GLU A 1 95 ? -4.175 7.725 17.143 1.00 19.84 249 GLU A C 1
ATOM 684 O O . GLU A 1 95 ? -4.742 8.811 17.258 1.00 16.70 249 GLU A O 1
ATOM 690 N N . ARG A 1 96 ? -4.801 6.614 16.765 1.00 22.16 250 ARG A N 1
ATOM 691 C CA . ARG A 1 96 ? -6.228 6.592 16.459 1.00 23.00 250 ARG A CA 1
ATOM 692 C C . ARG A 1 96 ? -7.075 6.937 17.684 1.00 24.00 250 ARG A C 1
ATOM 693 O O . ARG A 1 96 ? -8.038 7.700 17.590 1.00 25.64 250 ARG A O 1
ATOM 701 N N . LEU A 1 97 ? -6.720 6.365 18.830 1.00 22.08 251 LEU A N 1
ATOM 702 C CA . LEU A 1 97 ? -7.481 6.582 20.058 1.00 23.63 251 LEU A CA 1
ATOM 703 C C . LEU A 1 97 ? -7.400 8.026 20.543 1.00 21.64 251 LEU A C 1
ATOM 704 O O . LEU A 1 97 ? -8.377 8.563 21.065 1.00 25.42 251 LEU A O 1
ATOM 709 N N . LEU A 1 98 ? -6.237 8.650 20.382 1.00 22.67 252 LEU A N 1
ATOM 710 C CA . LEU A 1 98 ? -6.061 10.036 20.800 1.00 25.54 252 LEU A CA 1
ATOM 711 C C . LEU A 1 98 ? -6.953 10.967 19.986 1.00 26.20 252 LEU A C 1
ATOM 712 O O . LEU A 1 98 ? -7.506 11.930 20.519 1.00 24.10 252 LEU A O 1
ATOM 717 N N . HIS A 1 99 ? -7.087 10.678 18.694 1.00 26.85 253 HIS A N 1
ATOM 718 C CA . HIS A 1 99 ? -7.973 11.447 17.825 1.00 28.87 253 HIS A CA 1
ATOM 719 C C . HIS A 1 99 ? -9.404 11.380 18.342 1.00 25.19 253 HIS A C 1
ATOM 720 O O . HIS A 1 99 ? -10.091 12.398 18.413 1.00 29.42 253 HIS A O 1
ATOM 727 N N . ASP A 1 100 ? -9.842 10.181 18.713 1.00 26.03 254 ASP A N 1
ATOM 728 C CA . ASP A 1 100 ? -11.170 9.996 19.296 1.00 27.32 254 ASP A CA 1
ATOM 729 C C . ASP A 1 100 ? -11.289 10.718 20.637 1.00 27.83 254 ASP A C 1
ATOM 730 O O . ASP A 1 100 ? -12.303 11.353 20.922 1.00 26.84 254 ASP A O 1
ATOM 735 N N . ALA A 1 101 ? -10.251 10.612 21.461 1.00 27.63 255 ALA A N 1
ATOM 736 C CA . ALA A 1 101 ? -10.263 11.224 22.787 1.00 24.69 255 ALA A CA 1
ATOM 737 C C . ALA A 1 101 ? -10.370 12.742 22.691 1.00 25.15 255 ALA A C 1
ATOM 738 O O . ALA A 1 101 ? -11.068 13.377 23.484 1.00 25.47 255 ALA A O 1
ATOM 740 N N . GLU A 1 102 ? -9.678 13.316 21.712 1.00 25.34 256 GLU A N 1
ATOM 741 C CA . GLU A 1 102 ? -9.655 14.762 21.524 1.00 26.54 256 GLU A CA 1
ATOM 742 C C . GLU A 1 102 ? -11.013 15.300 21.081 1.00 21.22 256 GLU A C 1
ATOM 743 O O . GLU A 1 102 ? -11.340 16.455 21.349 1.00 27.39 256 GLU A O 1
ATOM 749 N N . ARG A 1 103 ? -11.798 14.465 20.405 1.00 29.21 257 ARG A N 1
ATOM 750 C CA . ARG A 1 103 ? -13.160 14.833 20.017 1.00 29.13 257 ARG A CA 1
ATOM 751 C C . ARG A 1 103 ? -14.032 15.071 21.243 1.00 31.20 257 ARG A C 1
ATOM 752 O O . ARG A 1 103 ? -14.936 15.908 21.222 1.00 30.28 257 ARG A O 1
ATOM 760 N N . GLN A 1 104 ? -13.756 14.319 22.305 1.00 31.72 258 GLN A N 1
ATOM 761 C CA . GLN A 1 104 ? -14.566 14.340 23.517 1.00 29.80 258 GLN A CA 1
ATOM 762 C C . GLN A 1 104 ? -13.684 14.381 24.758 1.00 27.20 258 GLN A C 1
ATOM 763 O O . GLN A 1 104 ? -13.496 13.362 25.420 1.00 27.82 258 GLN A O 1
ATOM 769 N N . PRO A 1 105 ? -13.129 15.560 25.074 1.00 27.95 259 PRO A N 1
ATOM 770 C CA . PRO A 1 105 ? -12.259 15.686 26.247 1.00 28.30 259 PRO A CA 1
ATOM 771 C C . PRO A 1 105 ? -12.978 15.323 27.544 1.00 30.95 259 PRO A C 1
ATOM 772 O O . PRO A 1 105 ? -14.135 15.698 27.731 1.00 26.14 259 PRO A O 1
ATOM 776 N N . GLY A 1 106 ? -12.297 14.592 28.420 1.00 26.39 260 GLY A N 1
ATOM 777 C CA . GLY A 1 106 ? -12.862 14.209 29.700 1.00 25.37 260 GLY A CA 1
ATOM 778 C C . GLY A 1 106 ? -13.702 12.946 29.637 1.00 25.08 260 GLY A C 1
ATOM 779 O O . GLY A 1 106 ? -14.323 12.562 30.630 1.00 28.03 260 GLY A O 1
ATOM 780 N N . THR A 1 107 ? -13.721 12.302 28.473 1.00 23.56 261 THR A N 1
ATOM 781 C CA . THR A 1 107 ? -14.460 11.056 28.291 1.00 24.12 261 THR A CA 1
ATOM 782 C C . THR A 1 107 ? -13.508 9.926 27.917 1.00 24.88 261 THR A C 1
ATOM 783 O O . THR A 1 107 ? -12.524 10.139 27.208 1.00 27.07 261 THR A O 1
ATOM 787 N N . LEU A 1 108 ? -13.807 8.725 28.399 1.00 25.14 262 LEU A N 1
ATOM 788 C CA . LEU A 1 108 ? -13.001 7.552 28.087 1.00 26.13 262 LEU A CA 1
ATOM 789 C C . LEU A 1 108 ? -13.458 6.932 26.770 1.00 24.51 262 LEU A C 1
ATOM 790 O O . LEU A 1 108 ? -14.577 6.429 26.668 1.00 25.82 262 LEU A O 1
ATOM 795 N N . VAL A 1 109 ? -12.592 6.978 25.762 1.00 28.09 263 VAL A N 1
ATOM 796 C CA . VAL A 1 109 ? -12.897 6.376 24.468 1.00 24.67 263 VAL A CA 1
ATOM 797 C C . VAL A 1 109 ? -12.264 4.994 24.400 1.00 25.03 263 VAL A C 1
ATOM 798 O O . VAL A 1 109 ? -11.437 4.642 25.243 1.00 23.19 263 VAL A O 1
ATOM 802 N N . GLU A 1 110 ? -12.647 4.215 23.392 1.00 25.12 264 GLU A N 1
ATOM 803 C CA . GLU A 1 110 ? -12.413 2.778 23.429 1.00 21.92 264 GLU A CA 1
ATOM 804 C C . GLU A 1 110 ? -12.451 2.118 22.052 1.00 25.69 264 GLU A C 1
ATOM 805 O O . GLU A 1 110 ? -13.236 2.504 21.187 1.00 24.73 264 GLU A O 1
ATOM 811 N N . ILE A 1 111 ? -11.590 1.122 21.866 1.00 24.89 265 ILE A N 1
ATOM 812 C CA . ILE A 1 111 ? -11.637 0.250 20.695 1.00 23.47 265 ILE A CA 1
ATOM 813 C C . ILE A 1 111 ? -11.222 -1.162 21.096 1.00 24.12 265 ILE A C 1
ATOM 814 O O . ILE A 1 111 ? -10.406 -1.345 22.001 1.00 27.79 265 ILE A O 1
ATOM 819 N N . ASP A 1 112 ? -11.790 -2.157 20.424 1.00 20.90 266 ASP A N 1
ATOM 820 C CA . ASP A 1 112 ? -11.484 -3.551 20.722 1.00 25.15 266 ASP A CA 1
ATOM 821 C C . ASP A 1 112 ? -10.244 -4.002 19.957 1.00 25.21 266 ASP A C 1
ATOM 822 O O . ASP A 1 112 ? -10.343 -4.664 18.923 1.00 23.17 266 ASP A O 1
ATOM 827 N N . SER A 1 113 ? -9.076 -3.640 20.476 1.00 23.02 267 SER A N 1
ATOM 828 C CA . SER A 1 113 ? -7.813 -3.958 19.821 1.00 25.43 267 SER A CA 1
ATOM 829 C C . SER A 1 113 ? -7.564 -5.465 19.748 1.00 25.70 267 SER A C 1
ATOM 830 O O . SER A 1 113 ? -6.832 -5.938 18.877 1.00 23.87 267 SER A O 1
ATOM 833 N N . GLY A 1 114 ? -8.184 -6.213 20.656 1.00 25.18 268 GLY A N 1
ATOM 834 C CA . GLY A 1 114 ? -7.994 -7.652 20.724 1.00 27.20 268 GLY A CA 1
ATOM 835 C C . GLY A 1 114 ? -8.473 -8.390 19.488 1.00 26.48 268 GLY A C 1
ATOM 836 O O . GLY A 1 114 ? -8.105 -9.542 19.261 1.00 23.81 268 GLY A O 1
ATOM 837 N N . ARG A 1 115 ? -9.296 -7.728 18.683 1.00 24.18 269 ARG A N 1
ATOM 838 C CA . ARG A 1 115 ? -9.831 -8.344 17.476 1.00 26.13 269 ARG A CA 1
ATOM 839 C C . ARG A 1 115 ? -8.787 -8.421 16.361 1.00 25.30 269 ARG A C 1
ATOM 840 O O . ARG A 1 115 ? -8.907 -9.248 15.458 1.00 22.41 269 ARG A O 1
ATOM 848 N N . PHE A 1 116 ? -7.766 -7.568 16.433 1.00 24.40 270 PHE A N 1
ATOM 849 C CA . PHE A 1 116 ? -6.738 -7.517 15.392 1.00 26.91 270 PHE A CA 1
ATOM 850 C C . PHE A 1 116 ? -5.311 -7.483 15.942 1.00 27.86 270 PHE A C 1
ATOM 851 O O . PHE A 1 116 ? -4.354 -7.402 15.169 1.00 32.22 270 PHE A O 1
ATOM 859 N N . SER A 1 117 ? -5.167 -7.543 17.264 1.00 25.58 271 SER A N 1
ATOM 860 C CA . SER A 1 117 ? -3.849 -7.494 17.895 1.00 29.33 271 SER A CA 1
ATOM 861 C C . SER A 1 117 ? -3.521 -8.785 18.635 1.00 30.26 271 SER A C 1
ATOM 862 O O . SER A 1 117 ? -4.419 -9.496 19.084 1.00 27.33 271 SER A O 1
ATOM 865 N N . ARG A 1 118 ? -2.227 -9.075 18.755 1.00 23.91 272 ARG A N 1
ATOM 866 C CA . ARG A 1 118 ? -1.755 -10.210 19.543 1.00 34.10 272 ARG A CA 1
ATOM 867 C C . ARG A 1 118 ? -1.243 -9.735 20.901 1.00 31.94 272 ARG A C 1
ATOM 868 O O . ARG A 1 118 ? -0.925 -10.546 21.773 1.00 33.77 272 ARG A O 1
ATOM 876 N N . VAL A 1 119 ? -1.166 -8.417 21.069 1.00 33.89 273 VAL A N 1
ATOM 877 C CA . VAL A 1 119 ? -0.603 -7.815 22.273 1.00 27.24 273 VAL A CA 1
ATOM 878 C C . VAL A 1 119 ? -1.693 -7.246 23.175 1.00 27.40 273 VAL A C 1
ATOM 879 O O . VAL A 1 119 ? -1.729 -7.527 24.373 1.00 24.15 273 VAL A O 1
ATOM 883 N N . PHE A 1 120 ? -2.574 -6.440 22.588 1.00 24.43 274 PHE A N 1
ATOM 884 C CA . PHE A 1 120 ? -3.595 -5.724 23.345 1.00 28.39 274 PHE A CA 1
ATOM 885 C C . PHE A 1 120 ? -4.971 -6.359 23.192 1.00 28.34 274 PHE A C 1
ATOM 886 O O . PHE A 1 120 ? -5.436 -6.584 22.077 1.00 22.52 274 PHE A O 1
ATOM 894 N N . ALA A 1 121 ? -5.615 -6.641 24.321 1.00 25.27 275 ALA A N 1
ATOM 895 C CA . ALA A 1 121 ? -6.970 -7.188 24.332 1.00 24.26 275 ALA A CA 1
ATOM 896 C C . ALA A 1 121 ? -8.002 -6.087 24.118 1.00 24.33 275 ALA A C 1
ATOM 897 O O . ALA A 1 121 ? -8.977 -6.263 23.387 1.00 25.47 275 ALA A O 1
ATOM 899 N N . ARG A 1 122 ? -7.786 -4.957 24.782 1.00 22.80 276 ARG A N 1
ATOM 900 C CA . ARG A 1 122 ? -8.662 -3.803 24.642 1.00 22.53 276 ARG A CA 1
ATOM 901 C C . ARG A 1 122 ? -7.884 -2.542 24.985 1.00 20.01 276 ARG A C 1
ATOM 902 O O . ARG A 1 122 ? -6.997 -2.571 25.839 1.00 20.96 276 ARG A O 1
ATOM 910 N N . SER A 1 123 ? -8.212 -1.442 24.313 1.00 21.52 277 SER A N 1
ATOM 911 C CA . SER A 1 123 ? -7.446 -0.207 24.444 1.00 20.85 277 SER A CA 1
ATOM 912 C C . SER A 1 123 ? -8.345 0.998 24.670 1.00 19.67 277 SER A C 1
ATOM 913 O O . SER A 1 123 ? -9.373 1.155 24.010 1.00 22.95 277 SER A O 1
ATOM 916 N N . PHE A 1 124 ? -7.933 1.849 25.605 1.00 20.36 278 PHE A N 1
ATOM 917 C CA . PHE A 1 124 ? -8.699 3.024 25.994 1.00 21.04 278 PHE A CA 1
ATOM 918 C C . PHE A 1 124 ? -7.838 4.272 25.881 1.00 16.68 278 PHE A C 1
ATOM 919 O O . PHE A 1 124 ? -6.613 4.185 25.841 1.00 21.32 278 PHE A O 1
ATOM 927 N N . ALA A 1 125 ? -8.484 5.432 25.839 1.00 17.18 279 ALA A N 1
ATOM 928 C CA . ALA A 1 125 ? -7.775 6.703 25.879 1.00 18.26 279 ALA A CA 1
ATOM 929 C C . ALA A 1 125 ? -8.619 7.769 26.572 1.00 24.68 279 ALA A C 1
ATOM 930 O O . ALA A 1 125 ? -9.842 7.654 26.656 1.00 20.75 279 ALA A O 1
ATOM 932 N N . TYR A 1 126 ? -7.950 8.808 27.059 1.00 21.70 280 TYR A N 1
ATOM 933 C CA . TYR A 1 126 ? -8.595 9.852 27.843 1.00 20.75 280 TYR A CA 1
ATOM 934 C C . TYR A 1 126 ? -7.688 11.074 27.886 1.00 20.61 280 TYR A C 1
ATOM 935 O O . TYR A 1 126 ? -6.489 10.951 28.138 1.00 25.69 280 TYR A O 1
ATOM 944 N N . VAL A 1 127 ? -8.255 12.245 27.615 1.00 20.27 281 VAL A N 1
ATOM 945 C CA . VAL A 1 127 ? -7.542 13.504 27.803 1.00 22.67 281 VAL A CA 1
ATOM 946 C C . VAL A 1 127 ? -8.383 14.465 28.630 1.00 21.32 281 VAL A C 1
ATOM 947 O O . VAL A 1 127 ? -9.575 14.633 28.384 1.00 20.28 281 VAL A O 1
ATOM 951 N N . ALA A 1 128 ? -7.752 15.082 29.622 1.00 20.30 282 ALA A N 1
ATOM 952 C CA . ALA A 1 128 ? -8.410 16.091 30.436 1.00 24.50 282 ALA A CA 1
ATOM 953 C C . ALA A 1 128 ? -8.535 17.385 29.641 1.00 24.06 282 ALA A C 1
ATOM 954 O O . ALA A 1 128 ? -9.526 18.109 29.756 1.00 22.01 282 ALA A O 1
ATOM 956 N N . ILE A 1 129 ? -7.516 17.659 28.831 1.00 24.22 283 ILE A N 1
ATOM 957 C CA . ILE A 1 129 ? -7.479 18.854 27.997 1.00 24.38 283 ILE A CA 1
ATOM 958 C C . ILE A 1 129 ? -6.962 18.493 26.610 1.00 20.51 283 ILE A C 1
ATOM 959 O O . ILE A 1 129 ? -6.012 17.726 26.479 1.00 20.86 283 ILE A O 1
ATOM 964 N N . VAL A 1 130 ? -7.596 19.037 25.576 1.00 23.16 284 VAL A N 1
ATOM 965 C CA . VAL A 1 130 ? -7.106 18.850 24.214 1.00 24.14 284 VAL A CA 1
ATOM 966 C C . VAL A 1 130 ? -5.679 19.382 24.125 1.00 17.40 284 VAL A C 1
ATOM 967 O O . VAL A 1 130 ? -5.447 20.556 24.411 1.00 21.14 284 VAL A O 1
ATOM 971 N N . PRO A 1 131 ? -4.715 18.524 23.743 1.00 24.73 285 PRO A N 1
ATOM 972 C CA . PRO A 1 131 ? -3.334 19.005 23.602 1.00 24.11 285 PRO A CA 1
ATOM 973 C C . PRO A 1 131 ? -3.212 20.182 22.640 1.00 21.81 285 PRO A C 1
ATOM 974 O O . PRO A 1 131 ? -3.998 20.288 21.702 1.00 22.87 285 PRO A O 1
ATOM 978 N N . ASN A 1 132 ? -2.242 21.054 22.892 1.00 24.27 286 ASN A N 1
ATOM 979 C CA . ASN A 1 132 ? -1.946 22.176 22.009 1.00 26.84 286 ASN A CA 1
ATOM 980 C C . ASN A 1 132 ? -3.079 23.201 21.915 1.00 30.56 286 ASN A C 1
ATOM 981 O O . ASN A 1 132 ? -3.281 23.807 20.863 1.00 26.38 286 ASN A O 1
ATOM 986 N N . THR A 1 133 ? -3.820 23.389 23.006 1.00 25.11 287 THR A N 1
ATOM 987 C CA . THR A 1 133 ? -4.853 24.423 23.061 1.00 28.06 287 THR A CA 1
ATOM 988 C C . THR A 1 133 ? -4.549 25.429 24.165 1.00 30.02 287 THR A C 1
ATOM 989 O O . THR A 1 133 ? -4.562 26.641 23.944 1.00 36.31 287 THR A O 1
ATOM 993 N N . VAL A 1 134 ? -4.270 24.903 25.351 1.00 26.67 288 VAL A N 1
ATOM 994 C CA . VAL A 1 134 ? -3.987 25.713 26.524 1.00 29.14 288 VAL A CA 1
ATOM 995 C C . VAL A 1 134 ? -2.477 25.906 26.673 1.00 28.47 288 VAL A C 1
ATOM 996 O O . VAL A 1 134 ? -2.017 26.829 27.347 1.00 32.24 288 VAL A O 1
ATOM 1000 N N . TRP A 1 135 ? -1.716 25.023 26.034 1.00 26.56 289 TRP A N 1
ATOM 1001 C CA . TRP A 1 135 ? -0.273 25.194 25.895 1.00 27.57 289 TRP A CA 1
ATOM 1002 C C . TRP A 1 135 ? 0.106 25.033 24.426 1.00 27.26 289 TRP A C 1
ATOM 1003 O O . TRP A 1 135 ? -0.709 24.583 23.624 1.00 25.08 289 TRP A O 1
ATOM 1014 N N . ASP A 1 136 ? 1.333 25.407 24.077 1.00 30.65 290 ASP A N 1
ATOM 1015 C CA . ASP A 1 136 ? 1.823 25.260 22.708 1.00 27.17 290 ASP A CA 1
ATOM 1016 C C . ASP A 1 136 ? 2.704 24.019 22.594 1.00 23.08 290 ASP A C 1
ATOM 1017 O O . ASP A 1 136 ? 3.690 23.880 23.316 1.00 26.71 290 ASP A O 1
ATOM 1022 N N . GLU A 1 137 ? 2.344 23.125 21.678 1.00 26.41 291 GLU A N 1
ATOM 1023 C CA . GLU A 1 137 ? 3.079 21.877 21.484 1.00 27.21 291 GLU A CA 1
ATOM 1024 C C . GLU A 1 137 ? 4.526 22.127 21.061 1.00 30.61 291 GLU A C 1
ATOM 1025 O O . GLU A 1 137 ? 5.374 21.239 21.164 1.00 28.27 291 GLU A O 1
ATOM 1031 N N . SER A 1 138 ? 4.803 23.337 20.587 1.00 30.96 292 SER A N 1
ATOM 1032 C CA . SER A 1 138 ? 6.141 23.688 20.127 1.00 29.24 292 SER A CA 1
ATOM 1033 C C . SER A 1 138 ? 7.150 23.747 21.274 1.00 32.95 292 SER A C 1
ATOM 1034 O O . SER A 1 138 ? 8.350 23.586 21.050 1.00 36.37 292 SER A O 1
ATOM 1037 N N . GLU A 1 139 ? 6.668 23.974 22.495 1.00 33.91 293 GLU A N 1
ATOM 1038 C CA . GLU A 1 139 ? 7.550 24.056 23.661 1.00 31.39 293 GLU A CA 1
ATOM 1039 C C . GLU A 1 139 ? 7.404 22.857 24.600 1.00 27.87 293 GLU A C 1
ATOM 1040 O O . GLU A 1 139 ? 8.344 22.514 25.318 1.00 29.05 293 GLU A O 1
ATOM 1046 N N . THR A 1 140 ? 6.236 22.222 24.595 1.00 24.8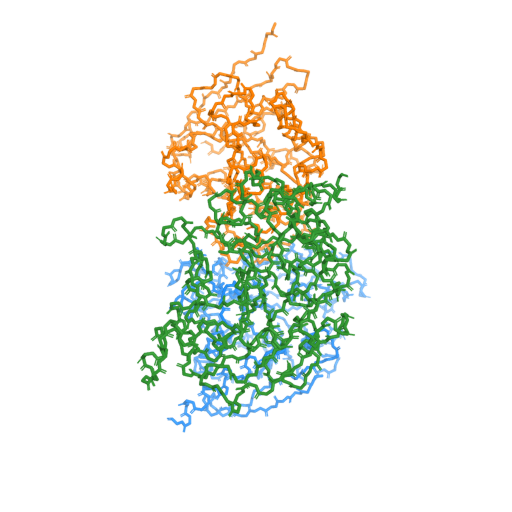2 294 THR A N 1
ATOM 1047 C CA . THR A 1 140 ? 5.978 21.088 25.483 1.00 26.47 294 THR A CA 1
ATOM 1048 C C . THR A 1 140 ? 6.224 19.743 24.804 1.00 24.21 294 THR A C 1
ATOM 1049 O O . THR A 1 140 ? 6.480 18.741 25.473 1.00 26.65 294 THR A O 1
ATOM 1053 N N . GLY A 1 141 ? 6.146 19.731 23.477 1.00 23.51 295 GLY A N 1
ATOM 1054 C CA . GLY A 1 141 ? 6.095 18.495 22.716 1.00 23.86 295 GLY A CA 1
ATOM 1055 C C . GLY A 1 141 ? 4.647 18.216 22.364 1.00 25.12 295 GLY A C 1
ATOM 1056 O O . GLY A 1 141 ? 3.745 18.780 22.987 1.00 21.31 295 GLY A O 1
ATOM 1057 N N . LYS A 1 142 ? 4.414 17.360 21.372 1.00 24.57 296 LYS A N 1
ATOM 1058 C CA . LYS A 1 142 ? 3.055 17.110 20.900 1.00 24.89 296 LYS A CA 1
ATOM 1059 C C . LYS A 1 142 ? 2.444 15.898 21.603 1.00 23.01 296 LYS A C 1
ATOM 1060 O O . LYS A 1 142 ? 3.159 15.018 22.081 1.00 23.77 296 LYS A O 1
ATOM 1066 N N . ASN A 1 143 ? 1.114 15.880 21.662 1.00 18.74 297 ASN A N 1
ATOM 1067 C CA . ASN A 1 143 ? 0.344 14.811 22.303 1.00 24.21 297 ASN A CA 1
ATOM 1068 C C . ASN A 1 143 ? 0.548 14.757 23.814 1.00 23.72 297 ASN A C 1
ATOM 1069 O O . ASN A 1 143 ? 0.324 13.721 24.440 1.00 20.89 297 ASN A O 1
ATOM 1074 N N . VAL A 1 144 ? 0.962 15.875 24.399 1.00 22.44 298 VAL A N 1
ATOM 1075 C CA . VAL A 1 144 ? 1.129 15.961 25.845 1.00 23.13 298 VAL A CA 1
ATOM 1076 C C . VAL A 1 144 ? -0.226 15.868 26.535 1.00 23.31 298 VAL A C 1
ATOM 1077 O O . VAL A 1 144 ? -1.204 16.455 26.075 1.00 21.09 298 VAL A O 1
ATOM 1081 N N . GLY A 1 145 ? -0.272 15.131 27.641 1.00 24.88 299 GLY A N 1
ATOM 1082 C CA . GLY A 1 145 ? -1.504 14.931 28.381 1.00 21.23 299 GLY A CA 1
ATOM 1083 C C . GLY A 1 145 ? -2.304 13.749 27.865 1.00 23.66 299 GLY A C 1
ATOM 1084 O O . GLY A 1 145 ? -3.273 13.325 28.495 1.00 24.10 299 GLY A O 1
ATOM 1085 N N . ALA A 1 146 ? -1.906 13.220 26.712 1.00 23.16 300 ALA A N 1
ATOM 1086 C CA . ALA A 1 146 ? -2.556 12.044 26.150 1.00 22.73 300 ALA A CA 1
ATOM 1087 C C . ALA A 1 146 ? -2.314 10.846 27.055 1.00 22.84 300 ALA A C 1
ATOM 1088 O O . ALA A 1 146 ? -1.169 10.521 27.366 1.00 22.55 300 ALA A O 1
ATOM 1090 N N . THR A 1 147 ? -3.396 10.197 27.474 1.00 24.19 301 THR A N 1
ATOM 1091 C CA . THR A 1 147 ? -3.316 9.060 28.382 1.00 18.79 301 THR A CA 1
ATOM 1092 C C . THR A 1 147 ? -4.060 7.862 27.805 1.00 20.24 301 THR A C 1
ATOM 1093 O O . THR A 1 147 ? -5.215 7.972 27.395 1.00 19.58 301 THR A O 1
ATOM 1097 N N . PHE A 1 148 ? -3.382 6.719 27.784 1.00 18.19 302 PHE A N 1
ATOM 1098 C CA . PHE A 1 148 ? -3.950 5.487 27.260 1.00 16.24 302 PHE A CA 1
ATOM 1099 C C . PHE A 1 148 ? -3.953 4.403 28.333 1.00 20.12 302 PHE A C 1
ATOM 1100 O O . PHE A 1 148 ? -3.092 4.387 29.211 1.00 23.20 302 PHE A O 1
ATOM 1108 N N . LEU A 1 149 ? -4.935 3.511 28.256 1.00 18.49 303 LEU A N 1
ATOM 1109 C CA . LEU A 1 149 ? -5.028 2.367 29.153 1.00 22.87 303 LEU A CA 1
ATOM 1110 C C . LEU A 1 149 ? -5.273 1.113 28.320 1.00 20.48 303 LEU A C 1
ATOM 1111 O O . LEU A 1 149 ? -6.198 1.075 27.509 1.00 22.58 303 LEU A O 1
ATOM 1116 N N . HIS A 1 150 ? -4.443 0.093 28.521 1.00 22.53 304 HIS A N 1
ATOM 1117 C CA . HIS A 1 150 ? -4.526 -1.136 27.735 1.00 23.42 304 HIS A CA 1
ATOM 1118 C C . HIS A 1 150 ? -4.710 -2.364 28.616 1.00 23.24 304 HIS A C 1
ATOM 1119 O O . HIS A 1 150 ? -3.985 -2.553 29.592 1.00 21.43 304 HIS A O 1
ATOM 1126 N N . ILE A 1 151 ? -5.683 -3.195 28.261 1.00 21.15 305 ILE A N 1
ATOM 1127 C CA . ILE A 1 151 ? -5.772 -4.540 28.808 1.00 21.49 305 ILE A CA 1
ATOM 1128 C C . ILE A 1 151 ? -4.943 -5.457 27.919 1.00 25.68 305 ILE A C 1
ATOM 1129 O O . ILE A 1 151 ? -5.263 -5.648 26.749 1.00 22.36 305 ILE A O 1
ATOM 1134 N N . LEU A 1 152 ? -3.875 -6.015 28.477 1.00 26.46 306 LEU A N 1
ATOM 1135 C CA . LEU A 1 152 ? -2.970 -6.869 27.718 1.00 26.59 306 LEU A CA 1
ATOM 1136 C C . LEU A 1 152 ? -3.533 -8.275 27.563 1.00 28.75 306 LEU A C 1
ATOM 1137 O O . LEU A 1 152 ? -4.248 -8.767 28.436 1.00 25.58 306 LEU A O 1
ATOM 1142 N N . LYS A 1 153 ? -3.209 -8.921 26.446 1.00 27.99 307 LYS A N 1
ATOM 1143 C CA . LYS A 1 153 ? -3.599 -10.311 26.247 1.00 27.94 307 LYS A CA 1
ATOM 1144 C C . LYS A 1 153 ? -2.794 -11.184 27.207 1.00 28.05 307 LYS A C 1
ATOM 1145 O O . LYS A 1 153 ? -1.706 -10.793 27.634 1.00 27.70 307 LYS A O 1
ATOM 1151 N N . PRO A 1 154 ? -3.327 -12.367 27.557 1.00 27.09 308 PRO A N 1
ATOM 1152 C CA . PRO A 1 154 ? -2.640 -13.239 28.519 1.00 28.76 308 PRO A CA 1
ATOM 1153 C C . PRO A 1 154 ? -1.228 -13.622 28.086 1.00 31.44 308 PRO A C 1
ATOM 1154 O O . PRO A 1 154 ? -0.376 -13.882 28.933 1.00 26.05 308 PRO A O 1
ATOM 1158 N N . GLU A 1 155 ? -0.981 -13.647 26.781 1.00 30.70 309 GLU A N 1
ATOM 1159 C CA . GLU A 1 155 ? 0.299 -14.133 26.275 1.00 37.08 309 GLU A CA 1
ATOM 1160 C C . GLU A 1 155 ? 1.398 -13.066 26.291 1.00 33.20 309 GLU A C 1
ATOM 1161 O O . GLU A 1 155 ? 2.529 -13.343 25.893 1.00 33.40 309 GLU A O 1
ATOM 1167 N N . VAL A 1 156 ? 1.072 -11.857 26.747 1.00 30.50 310 VAL A N 1
ATOM 1168 C CA . VAL A 1 156 ? 2.083 -10.819 26.956 1.00 27.75 310 VAL A CA 1
ATOM 1169 C C . VAL A 1 156 ? 1.982 -10.229 28.363 1.00 30.79 310 VAL A C 1
ATOM 1170 O O . VAL A 1 156 ? 2.630 -9.231 28.676 1.00 31.31 310 VAL A O 1
ATOM 1174 N N . THR A 1 157 ? 1.166 -10.850 29.207 1.00 27.75 311 THR A N 1
ATOM 1175 C CA . THR A 1 157 ? 0.967 -10.375 30.573 1.00 28.01 311 THR A CA 1
ATOM 1176 C C . THR A 1 157 ? 2.203 -10.661 31.427 1.00 28.11 311 THR A C 1
ATOM 1177 O O . THR A 1 157 ? 2.574 -11.822 31.587 1.00 30.04 311 THR A O 1
ATOM 1181 N N . PRO A 1 158 ? 2.841 -9.607 31.977 1.00 29.94 312 PRO A N 1
ATOM 1182 C CA . PRO A 1 158 ? 4.069 -9.765 32.770 1.00 34.12 312 PRO A CA 1
ATOM 1183 C C . PRO A 1 158 ? 3.990 -10.838 33.857 1.00 31.58 312 PRO A C 1
ATOM 1184 O O . PRO A 1 158 ? 3.051 -10.851 34.654 1.00 31.96 312 PRO A O 1
ATOM 1188 N N . HIS A 1 159 ? 4.978 -11.730 33.868 1.00 30.15 313 HIS A N 1
ATOM 1189 C CA . HIS A 1 159 ? 5.075 -12.797 34.862 1.00 36.16 313 HIS A CA 1
ATOM 1190 C C . HIS A 1 159 ? 3.893 -13.761 34.794 1.00 32.72 313 HIS A C 1
ATOM 1191 O O . HIS A 1 159 ? 3.670 -14.538 35.721 1.00 35.51 313 HIS A O 1
ATOM 1198 N N . GLY A 1 160 ? 3.145 -13.712 33.694 1.00 32.19 314 GLY A N 1
ATOM 1199 C CA . GLY A 1 160 ? 2.020 -14.609 33.488 1.00 29.91 314 GLY A CA 1
ATOM 1200 C C . GLY A 1 160 ? 0.971 -14.545 34.584 1.00 32.43 314 GLY A C 1
ATOM 1201 O O . GLY A 1 160 ? 0.216 -15.498 34.780 1.00 33.64 314 GLY A O 1
ATOM 1202 N N . ASN A 1 161 ? 0.926 -13.424 35.300 1.00 36.78 315 ASN A N 1
ATOM 1203 C CA . ASN A 1 161 ? -0.041 -13.236 36.376 1.00 34.72 315 ASN A CA 1
ATOM 1204 C C . ASN A 1 161 ? -1.220 -12.383 35.921 1.00 35.43 315 ASN A C 1
ATOM 1205 O O . ASN A 1 161 ? -1.037 -11.252 35.472 1.00 32.03 315 ASN A O 1
ATOM 1210 N N . GLU A 1 162 ? -2.423 -12.935 36.056 1.00 40.23 316 GLU A N 1
ATOM 1211 C CA . GLU A 1 162 ? -3.662 -12.270 35.651 1.00 41.23 316 GLU A CA 1
ATOM 1212 C C . GLU A 1 162 ? -3.771 -10.834 36.168 1.00 40.88 316 GLU A C 1
ATOM 1213 O O . GLU A 1 162 ? -4.389 -9.983 35.528 1.00 40.98 316 GLU A O 1
ATOM 1219 N N . MET A 1 163 ? -3.171 -10.568 37.325 1.00 33.97 317 MET A N 1
ATOM 1220 C CA . MET A 1 163 ? -3.301 -9.263 37.969 1.00 35.69 317 MET A CA 1
ATOM 1221 C C . MET A 1 163 ? -2.408 -8.185 37.351 1.00 31.91 317 MET A C 1
ATOM 1222 O O . MET A 1 163 ? -2.524 -7.011 37.705 1.00 26.47 317 MET A O 1
ATOM 1227 N N . ASN A 1 164 ? -1.527 -8.582 36.435 1.00 31.24 318 ASN A N 1
ATOM 1228 C CA . ASN A 1 164 ? -0.571 -7.653 35.830 1.00 31.45 318 ASN A CA 1
ATOM 1229 C C . ASN A 1 164 ? -0.930 -7.259 34.395 1.00 28.73 318 ASN A C 1
ATOM 1230 O O . ASN A 1 164 ? -0.080 -6.766 33.656 1.00 28.11 318 ASN A O 1
ATOM 1235 N N . ASP A 1 165 ? -2.188 -7.454 34.011 1.00 28.28 319 ASP A N 1
ATOM 1236 C CA . ASP A 1 165 ? -2.582 -7.320 32.609 1.00 27.99 319 ASP A CA 1
ATOM 1237 C C . ASP A 1 165 ? -3.210 -5.968 32.267 1.00 25.92 319 ASP A C 1
ATOM 1238 O O . ASP A 1 165 ? -3.939 -5.852 31.281 1.00 27.53 319 ASP A O 1
ATOM 1243 N N . VAL A 1 166 ? -2.938 -4.955 33.085 1.00 23.40 320 VAL A N 1
ATOM 1244 C CA . VAL A 1 166 ? -3.317 -3.583 32.759 1.00 23.29 320 VAL A CA 1
ATOM 1245 C C . VAL A 1 166 ? -2.096 -2.676 32.806 1.00 23.15 320 VAL A C 1
ATOM 1246 O O . VAL A 1 166 ? -1.327 -2.705 33.767 1.00 22.66 320 VAL A O 1
ATOM 1250 N N . MET A 1 167 ? -1.928 -1.875 31.758 1.00 23.35 321 MET A N 1
ATOM 1251 C CA . MET A 1 167 ? -0.872 -0.875 31.713 1.00 21.64 321 MET A CA 1
ATOM 1252 C C . MET A 1 167 ? -1.460 0.459 31.294 1.00 19.65 321 MET A C 1
ATOM 1253 O O . MET A 1 167 ? -2.530 0.513 30.688 1.00 20.42 321 MET A O 1
ATOM 1258 N N . LEU A 1 168 ? -0.760 1.533 31.637 1.00 19.60 322 LEU A N 1
ATOM 1259 C CA . LEU A 1 168 ? -1.088 2.854 31.133 1.00 19.76 322 LEU A CA 1
ATOM 1260 C C . LEU A 1 168 ? 0.109 3.424 30.383 1.00 19.03 322 LEU A C 1
ATOM 1261 O O . LEU A 1 168 ? 1.240 2.969 30.550 1.00 21.47 322 LEU A O 1
ATOM 1266 N N . TYR A 1 169 ? -0.169 4.423 29.555 1.00 17.81 323 TYR A N 1
ATOM 1267 C CA . TYR A 1 169 ? 0.831 5.076 28.721 1.00 18.12 323 TYR A CA 1
ATOM 1268 C C . TYR A 1 169 ? 0.462 6.551 28.687 1.00 17.50 323 TYR A C 1
ATOM 1269 O O . TYR A 1 169 ? -0.675 6.899 28.367 1.00 20.57 323 TYR A O 1
ATOM 1278 N N . THR A 1 170 ? 1.408 7.411 29.049 1.00 15.37 324 THR A N 1
ATOM 1279 C CA . THR A 1 170 ? 1.142 8.844 29.116 1.00 19.02 324 THR A CA 1
ATOM 1280 C C . THR A 1 170 ? 2.333 9.647 28.605 1.00 22.05 324 THR A C 1
ATOM 1281 O O . THR A 1 170 ? 3.476 9.184 28.642 1.00 27.57 324 THR A O 1
ATOM 1285 N N . VAL A 1 171 ? 2.047 10.855 28.128 1.00 21.03 325 VAL A N 1
ATOM 1286 C CA . VAL A 1 171 ? 3.053 11.718 27.518 1.00 25.17 325 VAL A CA 1
ATOM 1287 C C . VAL A 1 171 ? 3.257 12.971 28.359 1.00 21.61 325 VAL A C 1
ATOM 1288 O O . VAL A 1 171 ? 2.362 13.809 28.472 1.00 24.66 325 VAL A O 1
ATOM 1292 N N . ALA A 1 172 ? 4.448 13.094 28.934 1.00 22.50 326 ALA A N 1
ATOM 1293 C CA . ALA A 1 172 ? 4.769 14.194 29.834 1.00 22.96 326 ALA A CA 1
ATOM 1294 C C . ALA A 1 172 ? 5.302 15.399 29.065 1.00 23.88 326 ALA A C 1
ATOM 1295 O O . ALA A 1 172 ? 5.874 15.244 27.986 1.00 21.06 326 ALA A O 1
ATOM 1297 N N . PRO A 1 173 ? 5.126 16.608 29.622 1.00 21.68 327 PRO A N 1
ATOM 1298 C CA . PRO A 1 173 ? 5.634 17.818 28.967 1.00 23.72 327 PRO A CA 1
ATOM 1299 C C . PRO A 1 173 ? 7.156 17.899 28.993 1.00 21.55 327 PRO A C 1
ATOM 1300 O O . PRO A 1 173 ? 7.775 17.480 29.971 1.00 18.51 327 PRO A O 1
ATOM 1304 N N . PHE A 1 174 ? 7.747 18.427 27.927 1.00 23.35 328 PHE A N 1
ATOM 1305 C CA . PHE A 1 174 ? 9.194 18.581 27.856 1.00 20.43 328 PHE A CA 1
ATOM 1306 C C . PHE A 1 174 ? 9.632 19.680 28.815 1.00 20.80 328 PHE A C 1
ATOM 1307 O O . PHE A 1 174 ? 8.944 20.688 28.971 1.00 25.24 328 PHE A O 1
ATOM 1315 N N . GLY A 1 175 ? 10.778 19.481 29.456 1.00 24.42 329 GLY A N 1
ATOM 1316 C CA . GLY A 1 175 ? 11.201 20.344 30.544 1.00 25.68 329 GLY A CA 1
ATOM 1317 C C . GLY A 1 175 ? 11.532 21.773 30.161 1.00 25.79 329 GLY A C 1
ATOM 1318 O O . GLY A 1 175 ? 11.420 22.675 30.991 1.00 25.23 329 GLY A O 1
ATOM 1319 N N . ASN A 1 176 ? 11.936 21.992 28.914 1.00 24.44 330 ASN A N 1
ATOM 1320 C CA . ASN A 1 176 ? 12.321 23.331 28.474 1.00 31.93 330 ASN A CA 1
ATOM 1321 C C . ASN A 1 176 ? 11.112 24.238 28.260 1.00 29.00 330 ASN A C 1
ATOM 1322 O O . ASN A 1 176 ? 11.262 25.438 28.030 1.00 29.63 330 ASN A O 1
ATOM 1327 N N . ALA A 1 177 ? 9.914 23.662 28.323 1.00 24.74 331 ALA A N 1
ATOM 1328 C CA . ALA A 1 177 ? 8.694 24.461 28.337 1.00 27.35 331 ALA A CA 1
ATOM 1329 C C . ALA A 1 177 ? 8.738 25.408 29.530 1.00 22.25 331 ALA A C 1
ATOM 1330 O O . ALA A 1 177 ? 9.276 25.058 30.580 1.00 25.91 331 ALA A O 1
ATOM 1332 N N . SER A 1 178 ? 8.188 26.606 29.366 1.00 26.46 332 SER A N 1
ATOM 1333 C CA . SER A 1 178 ? 8.178 27.589 30.443 1.00 31.39 332 SER A CA 1
ATOM 1334 C C . SER A 1 178 ? 7.384 27.047 31.630 1.00 30.76 332 SER A C 1
ATOM 1335 O O . SER A 1 178 ? 6.519 26.187 31.461 1.00 27.34 332 SER A O 1
ATOM 1338 N N . ASP A 1 179 ? 7.690 27.545 32.825 1.00 30.56 333 ASP A N 1
ATOM 1339 C CA . ASP A 1 179 ? 7.079 27.045 34.054 1.00 31.63 333 ASP A CA 1
ATOM 1340 C C . ASP A 1 179 ? 5.557 27.049 33.985 1.00 27.89 333 ASP A C 1
ATOM 1341 O O . ASP A 1 179 ? 4.908 26.078 34.370 1.00 30.16 333 ASP A O 1
ATOM 1346 N N . SER A 1 180 ? 4.995 28.144 33.483 1.00 31.87 334 SER A N 1
ATOM 1347 C CA . SER A 1 180 ? 3.549 28.294 33.401 1.00 32.21 334 SER A CA 1
ATOM 1348 C C . SER A 1 180 ? 2.926 27.208 32.525 1.00 33.54 334 SER A C 1
ATOM 1349 O O . SER A 1 180 ? 1.947 26.571 32.915 1.00 29.78 334 SER A O 1
ATOM 1352 N N . ALA A 1 181 ? 3.500 26.995 31.344 1.00 35.41 335 ALA A N 1
ATOM 1353 C CA . ALA A 1 181 ? 2.991 25.988 30.420 1.00 26.74 335 ALA A CA 1
ATOM 1354 C C . ALA A 1 181 ? 3.299 24.584 30.927 1.00 23.81 335 ALA A C 1
ATOM 1355 O O . ALA A 1 181 ? 2.482 23.672 30.795 1.00 26.57 335 ALA A O 1
ATOM 1357 N N . TYR A 1 182 ? 4.483 24.424 31.507 1.00 23.46 336 TYR A N 1
ATOM 1358 C CA . TYR A 1 182 ? 4.930 23.133 32.017 1.00 22.58 336 TYR A CA 1
ATOM 1359 C C . TYR A 1 182 ? 4.025 22.631 33.140 1.00 26.17 336 TYR A C 1
ATOM 1360 O O . TYR A 1 182 ? 3.529 21.505 33.091 1.00 25.15 336 TYR A O 1
ATOM 1369 N N . ASN A 1 183 ? 3.819 23.470 34.151 1.00 23.98 337 ASN A N 1
ATOM 1370 C CA . ASN A 1 183 ? 2.981 23.109 35.291 1.00 26.73 337 ASN A CA 1
ATOM 1371 C C . ASN A 1 183 ? 1.557 22.784 34.858 1.00 28.76 337 ASN A C 1
ATOM 1372 O O . ASN A 1 183 ? 0.955 21.822 35.332 1.00 25.62 337 ASN A O 1
ATOM 1377 N N . MET A 1 184 ? 1.029 23.595 33.949 1.00 27.61 338 MET A N 1
ATOM 1378 C CA . MET A 1 184 ? -0.322 23.408 33.436 1.00 27.79 338 MET A CA 1
ATOM 1379 C C . MET A 1 184 ? -0.452 22.077 32.687 1.00 28.66 338 MET A C 1
ATOM 1380 O O . MET A 1 184 ? -1.442 21.363 32.844 1.00 25.28 338 MET A O 1
ATOM 1385 N N . ALA A 1 185 ? 0.554 21.746 31.881 1.00 22.81 339 ALA A N 1
ATOM 1386 C CA . ALA A 1 185 ? 0.558 20.496 31.122 1.00 22.83 339 ALA A CA 1
ATOM 1387 C C . ALA A 1 185 ? 0.724 19.294 32.050 1.00 22.73 339 ALA A C 1
ATOM 1388 O O . ALA A 1 185 ? 0.129 18.238 31.830 1.00 21.65 339 ALA A O 1
ATOM 1390 N N . TYR A 1 186 ? 1.536 19.464 33.090 1.00 21.68 340 TYR A N 1
ATOM 1391 C CA . TYR A 1 186 ? 1.805 18.392 34.045 1.00 24.39 340 TYR A CA 1
ATOM 1392 C C . TYR A 1 186 ? 0.542 18.022 34.823 1.00 23.29 340 TYR A C 1
ATOM 1393 O O . TYR A 1 186 ? 0.263 16.844 35.048 1.00 21.52 340 TYR A O 1
ATOM 1402 N N . LYS A 1 187 ? -0.215 19.033 35.238 1.00 24.12 341 LYS A N 1
ATOM 1403 C CA . LYS A 1 187 ? -1.470 18.805 35.947 1.00 24.58 341 LYS A CA 1
ATOM 1404 C C . LYS A 1 187 ? -2.486 18.120 35.041 1.00 24.60 341 LYS A C 1
ATOM 1405 O O . LYS A 1 187 ? -3.189 17.203 35.464 1.00 22.72 341 LYS A O 1
ATOM 1411 N N . ALA A 1 188 ? -2.560 18.584 33.797 1.00 23.33 342 ALA A N 1
ATOM 1412 C CA . ALA A 1 188 ? -3.435 17.989 32.791 1.00 23.97 342 ALA A CA 1
ATOM 1413 C C . ALA A 1 188 ? -3.097 16.518 32.583 1.00 20.12 342 ALA A C 1
ATOM 1414 O O . ALA A 1 188 ? -3.983 15.684 32.400 1.00 22.04 342 ALA A O 1
ATOM 1416 N N . THR A 1 189 ? -1.804 16.210 32.611 1.00 18.49 343 THR A N 1
ATOM 1417 C CA . THR A 1 189 ? -1.335 14.842 32.428 1.00 21.16 343 THR A CA 1
ATOM 1418 C C . THR A 1 189 ? -1.756 13.953 33.601 1.00 23.43 343 THR A C 1
ATOM 1419 O O . THR A 1 189 ? -2.229 12.833 33.404 1.00 22.24 343 THR A O 1
ATOM 1423 N N . MET A 1 190 ? -1.579 14.451 34.821 1.00 20.93 344 MET A N 1
ATOM 1424 C CA . MET A 1 190 ? -1.948 13.684 36.008 1.00 18.27 344 MET A CA 1
ATOM 1425 C C . MET A 1 190 ? -3.458 13.482 36.073 1.00 19.14 344 MET A C 1
ATOM 1426 O O . MET A 1 190 ? -3.927 12.427 36.498 1.00 21.55 344 MET A O 1
ATOM 1431 N N . LEU A 1 191 ? -4.215 14.492 35.654 1.00 20.34 345 LEU A N 1
ATOM 1432 C CA . LEU A 1 191 ? -5.665 14.364 35.551 1.00 22.71 345 LEU A CA 1
ATOM 1433 C C . LEU A 1 191 ? -6.042 13.276 34.548 1.00 22.01 345 LEU A C 1
ATOM 1434 O O . LEU A 1 191 ? -7.028 12.563 34.732 1.00 25.54 345 LEU A O 1
ATOM 1439 N N . GLY A 1 192 ? -5.255 13.156 33.484 1.00 22.63 346 GLY A N 1
ATOM 1440 C CA . GLY A 1 192 ? -5.485 12.135 32.478 1.00 21.71 346 GLY A CA 1
ATOM 1441 C C . GLY A 1 192 ? -5.310 10.735 33.035 1.00 21.70 346 GLY A C 1
ATOM 1442 O O . GLY A 1 192 ? -6.108 9.839 32.759 1.00 21.02 346 GLY A O 1
ATOM 1443 N N . ILE A 1 193 ? -4.259 10.551 33.825 1.00 17.26 347 ILE A N 1
ATOM 1444 C CA . ILE A 1 193 ? -3.966 9.262 34.440 1.00 20.43 347 ILE A CA 1
ATOM 1445 C C . ILE A 1 193 ? -5.060 8.853 35.426 1.00 21.96 347 ILE A C 1
ATOM 1446 O O . ILE A 1 193 ? -5.620 7.762 35.330 1.00 18.29 347 ILE A O 1
ATOM 1451 N N . VAL A 1 194 ? -5.353 9.733 36.375 1.00 17.03 348 VAL A N 1
ATOM 1452 C CA . VAL A 1 194 ? -6.333 9.442 37.415 1.00 21.55 348 VAL A CA 1
ATOM 1453 C C . VAL A 1 194 ? -7.747 9.429 36.841 1.00 22.91 348 VAL A C 1
ATOM 1454 O O . VAL A 1 194 ? -8.596 8.650 37.275 1.00 19.72 348 VAL A O 1
ATOM 1458 N N . GLY A 1 195 ? -7.994 10.289 35.858 1.00 23.37 349 GLY A N 1
ATOM 1459 C CA . GLY A 1 195 ? -9.287 10.340 35.202 1.00 23.02 349 GLY A CA 1
ATOM 1460 C C . GLY A 1 195 ? -9.556 9.090 34.386 1.00 20.97 349 GLY A C 1
ATOM 1461 O O . GLY A 1 195 ? -10.669 8.558 34.394 1.00 18.66 349 GLY A O 1
ATOM 1462 N N . ALA A 1 196 ? -8.533 8.620 33.680 1.00 19.22 350 ALA A N 1
ATOM 1463 C CA . ALA A 1 196 ? -8.646 7.406 32.880 1.00 18.94 350 ALA A CA 1
ATOM 1464 C C . ALA A 1 196 ? -8.994 6.211 33.762 1.00 22.67 350 ALA A C 1
ATOM 1465 O O . ALA A 1 196 ? -9.875 5.417 33.429 1.00 21.81 350 ALA A O 1
ATOM 1467 N N . VAL A 1 197 ? -8.289 6.086 34.882 1.00 17.21 351 VAL A N 1
ATOM 1468 C CA . VAL A 1 197 ? -8.538 5.002 35.826 1.00 22.05 351 VAL A CA 1
ATOM 1469 C C . VAL A 1 197 ? -9.947 5.099 36.398 1.00 20.41 351 VAL A C 1
ATOM 1470 O O . VAL A 1 197 ? -10.684 4.116 36.416 1.00 22.13 351 VAL A O 1
ATOM 1474 N N . SER A 1 198 ? -10.302 6.287 36.877 1.00 23.63 352 SER A N 1
ATOM 1475 C CA . SER A 1 198 ? -11.628 6.536 37.433 1.00 26.64 352 SER A CA 1
ATOM 1476 C C . SER A 1 198 ? -12.725 6.149 36.453 1.00 24.27 352 SER A C 1
ATOM 1477 O O . SER A 1 198 ? -13.665 5.440 36.806 1.00 22.36 352 SER A O 1
ATOM 1480 N N . GLU A 1 199 ? -12.595 6.621 35.220 1.00 24.44 353 GLU A N 1
ATOM 1481 C CA . GLU A 1 199 ? -13.593 6.359 34.194 1.00 20.96 353 GLU A CA 1
ATOM 1482 C C . GLU A 1 199 ? -13.601 4.881 33.807 1.00 21.20 353 GLU A C 1
ATOM 1483 O O . GLU A 1 199 ? -14.662 4.295 33.594 1.00 23.78 353 GLU A O 1
ATOM 1489 N N . TYR A 1 200 ? -12.419 4.279 33.730 1.00 19.13 354 TYR A N 1
ATOM 1490 C CA . TYR A 1 200 ? -12.302 2.875 33.344 1.00 19.85 354 TYR A CA 1
ATOM 1491 C C . TYR A 1 200 ? -12.912 1.945 34.391 1.00 22.43 354 TYR A C 1
ATOM 1492 O O . TYR A 1 200 ? -13.572 0.966 34.048 1.00 22.40 354 TYR A O 1
ATOM 1501 N N . ASN A 1 201 ? -12.694 2.248 35.667 1.00 21.56 355 ASN A N 1
ATOM 1502 C CA . ASN A 1 201 ? -13.220 1.404 36.736 1.00 21.92 355 ASN A CA 1
ATOM 1503 C C . ASN A 1 201 ? -14.746 1.449 36.818 1.00 24.74 355 ASN A C 1
ATOM 1504 O O . ASN A 1 201 ? -15.360 0.582 37.437 1.00 23.53 355 ASN A O 1
ATOM 1509 N N . LYS A 1 202 ? -15.354 2.451 36.190 1.00 25.53 356 LYS A N 1
ATOM 1510 C CA . LYS A 1 202 ? -16.810 2.561 36.170 1.00 27.27 356 LYS A CA 1
ATOM 1511 C C . LYS A 1 202 ? -17.439 1.670 35.102 1.00 26.65 356 LYS A C 1
ATOM 1512 O O . LYS A 1 202 ? -18.628 1.367 35.166 1.00 29.12 356 LYS A O 1
ATOM 1518 N N . THR A 1 203 ? -16.645 1.261 34.116 1.00 23.86 357 THR A N 1
ATOM 1519 C CA . THR A 1 203 ? -17.148 0.449 33.013 1.00 26.01 357 THR A CA 1
ATOM 1520 C C . THR A 1 203 ? -17.332 -1.005 33.448 1.00 25.72 357 THR A C 1
ATOM 1521 O O . THR A 1 203 ? -16.894 -1.384 34.533 1.00 29.88 357 THR A O 1
ATOM 1525 N N . PRO A 1 204 ? -17.992 -1.824 32.607 1.00 27.99 358 PRO A N 1
ATOM 1526 C CA . PRO A 1 204 ? -18.114 -3.258 32.899 1.00 29.21 358 PRO A CA 1
ATOM 1527 C C . PRO A 1 204 ? -16.756 -3.945 32.993 1.00 30.67 358 PRO A C 1
ATOM 1528 O O . PRO A 1 204 ? -16.602 -4.932 33.712 1.00 28.57 358 PRO A O 1
ATOM 1532 N N . TRP A 1 205 ? -15.782 -3.422 32.257 1.00 27.78 359 TRP A N 1
ATOM 1533 C CA . TRP A 1 205 ? -14.414 -3.914 32.334 1.00 27.02 359 TRP A CA 1
ATOM 1534 C C . TRP A 1 205 ? -13.869 -3.676 33.733 1.00 24.24 359 TRP A C 1
ATOM 1535 O O . TRP A 1 205 ? -13.069 -4.460 34.240 1.00 28.62 359 TRP A O 1
ATOM 1546 N N . GLY A 1 206 ? -14.334 -2.599 34.358 1.00 26.79 360 GLY A N 1
ATOM 1547 C CA . GLY A 1 206 ? -13.945 -2.266 35.714 1.00 27.61 360 GLY A CA 1
ATOM 1548 C C . GLY A 1 206 ? -14.520 -3.217 36.748 1.00 29.07 360 GLY A C 1
ATOM 1549 O O . GLY A 1 206 ? -14.038 -3.266 37.879 1.00 25.86 360 GLY A O 1
ATOM 1550 N N . GLU A 1 207 ? -15.552 -3.969 36.372 1.00 29.57 361 GLU A N 1
ATOM 1551 C CA . GLU A 1 207 ? -16.134 -4.960 37.277 1.00 27.77 361 GLU A CA 1
ATOM 1552 C C . GLU A 1 207 ? -15.277 -6.219 37.336 1.00 28.16 361 GLU A C 1
ATOM 1553 O O . GLU A 1 207 ? -15.241 -6.905 38.355 1.00 24.61 361 GLU A O 1
ATOM 1559 N N . VAL A 1 208 ? -14.598 -6.520 36.233 1.00 24.31 362 VAL A N 1
ATOM 1560 C CA . VAL A 1 208 ? -13.826 -7.752 36.117 1.00 25.47 362 VAL A CA 1
ATOM 1561 C C . VAL A 1 208 ? -12.344 -7.507 36.369 1.00 28.79 362 VAL A C 1
ATOM 1562 O O . VAL A 1 208 ? -11.684 -8.286 37.058 1.00 24.92 362 VAL A O 1
ATOM 1566 N N . LYS A 1 209 ? -11.830 -6.423 35.798 1.00 30.61 363 LYS A N 1
ATOM 1567 C CA . LYS A 1 209 ? -10.406 -6.123 35.856 1.00 31.27 363 LYS A CA 1
ATOM 1568 C C . LYS A 1 209 ? -10.163 -4.677 36.269 1.00 27.27 363 LYS A C 1
ATOM 1569 O O . LYS A 1 209 ? -9.670 -3.870 35.482 1.00 26.29 363 LYS A O 1
ATOM 1575 N N . PRO A 1 210 ? -10.506 -4.350 37.521 1.00 27.05 364 PRO A N 1
ATOM 1576 C CA . PRO A 1 210 ? -10.318 -2.996 38.047 1.00 25.38 364 PRO A CA 1
ATOM 1577 C C . PRO A 1 210 ? -8.853 -2.652 38.266 1.00 20.12 364 PRO A C 1
ATOM 1578 O O . PRO A 1 210 ? -8.040 -3.541 38.526 1.00 22.39 364 PRO A O 1
ATOM 1582 N N . VAL A 1 211 ? -8.527 -1.370 38.157 1.00 18.67 365 VAL A N 1
ATOM 1583 C CA . VAL A 1 211 ? -7.212 -0.884 38.545 1.00 21.11 365 VAL A CA 1
ATOM 1584 C C . VAL A 1 211 ? -7.273 -0.491 40.014 1.00 23.79 365 VAL A C 1
ATOM 1585 O O . VAL A 1 211 ? -7.942 0.476 40.379 1.00 21.04 365 VAL A O 1
ATOM 1589 N N . GLU A 1 212 ? -6.574 -1.248 40.851 1.00 22.11 366 GLU A N 1
ATOM 1590 C CA . GLU A 1 212 ? -6.633 -1.055 42.294 1.00 25.09 366 GLU A CA 1
ATOM 1591 C C . GLU A 1 212 ? -5.464 -0.201 42.773 1.00 24.64 366 GLU A C 1
ATOM 1592 O O . GLU A 1 212 ? -5.495 0.356 43.869 1.00 23.77 366 GLU A O 1
ATOM 1598 N N . ALA A 1 213 ? -4.437 -0.093 41.937 1.00 20.59 367 ALA A N 1
ATOM 1599 C CA . ALA A 1 213 ? -3.309 0.781 42.221 1.00 21.49 367 ALA A CA 1
ATOM 1600 C C . ALA A 1 213 ? -2.631 1.181 40.920 1.00 24.50 367 ALA A C 1
ATOM 1601 O O . ALA A 1 213 ? -2.730 0.466 39.922 1.00 22.40 367 ALA A O 1
ATOM 1603 N N . ILE A 1 214 ? -1.962 2.331 40.929 1.00 19.99 368 ILE A N 1
ATOM 1604 C CA . ILE A 1 214 ? -1.152 2.745 39.791 1.00 26.99 368 ILE A CA 1
ATOM 1605 C C . ILE A 1 214 ? 0.291 2.998 40.217 1.00 25.73 368 ILE A C 1
ATOM 1606 O O . ILE A 1 214 ? 0.553 3.687 41.205 1.00 21.90 368 ILE A O 1
ATOM 1611 N N . ARG A 1 215 ? 1.217 2.414 39.461 1.00 20.88 369 ARG A N 1
ATOM 1612 C CA . ARG A 1 215 ? 2.645 2.561 39.710 1.00 19.80 369 ARG A CA 1
ATOM 1613 C C . ARG A 1 215 ? 3.229 3.589 38.747 1.00 23.27 369 ARG A C 1
ATOM 1614 O O . ARG A 1 215 ? 3.268 3.364 37.536 1.00 23.08 369 ARG A O 1
ATOM 1622 N N . LEU A 1 216 ? 3.681 4.712 39.297 1.00 23.53 370 LEU A N 1
ATOM 1623 C CA . LEU A 1 216 ? 4.096 5.863 38.500 1.00 21.33 370 LEU A CA 1
ATOM 1624 C C . LEU A 1 216 ? 5.606 6.079 38.509 1.00 25.20 370 LEU A C 1
ATOM 1625 O O . LEU A 1 216 ? 6.253 5.890 39.539 1.00 23.38 370 LEU A O 1
ATOM 1630 N N . PRO A 1 217 ? 6.174 6.481 37.361 1.00 23.70 371 PRO A N 1
ATOM 1631 C CA . PRO A 1 217 ? 7.525 7.042 37.383 1.00 20.94 371 PRO A CA 1
ATOM 1632 C C . PRO A 1 217 ? 7.456 8.529 37.703 1.00 22.86 371 PRO A C 1
ATOM 1633 O O . PRO A 1 217 ? 6.351 9.061 37.824 1.00 21.22 371 PRO A O 1
ATOM 1637 N N . LEU A 1 218 ? 8.599 9.190 37.843 1.00 29.14 372 LEU A N 1
ATOM 1638 C CA . LEU A 1 218 ? 8.611 10.645 37.886 1.00 23.87 372 LEU A CA 1
ATOM 1639 C C . LEU A 1 218 ? 8.536 11.157 36.453 1.00 24.52 372 LEU A C 1
ATOM 1640 O O . LEU A 1 218 ? 9.544 11.209 35.748 1.00 25.16 372 LEU A O 1
ATOM 1645 N N . LEU A 1 219 ? 7.332 11.520 36.025 1.00 22.62 373 LEU A N 1
ATOM 1646 C CA . LEU A 1 219 ? 7.099 11.941 34.651 1.00 24.33 373 LEU A CA 1
ATOM 1647 C C . LEU A 1 219 ? 7.886 13.201 34.310 1.00 23.15 373 LEU A C 1
ATOM 1648 O O . LEU A 1 219 ? 8.056 14.087 35.147 1.00 21.69 373 LEU A O 1
ATOM 1653 N N . GLY A 1 220 ? 8.374 13.266 33.076 1.00 21.12 374 GLY A N 1
ATOM 1654 C CA . GLY A 1 220 ? 9.139 14.409 32.614 1.00 19.62 374 GLY A CA 1
ATOM 1655 C C . GLY A 1 220 ? 10.619 14.296 32.933 1.00 26.20 374 GLY A C 1
ATOM 1656 O O . GLY A 1 220 ? 11.411 15.140 32.515 1.00 29.67 374 GLY A O 1
ATOM 1657 N N . ALA A 1 221 ? 10.993 13.253 33.669 1.00 26.40 375 ALA A N 1
ATOM 1658 C CA . ALA A 1 221 ? 12.390 13.034 34.033 1.00 27.19 375 ALA A CA 1
ATOM 1659 C C . ALA A 1 221 ? 13.153 12.386 32.879 1.00 27.44 375 ALA A C 1
ATOM 1660 O O . ALA A 1 221 ? 12.603 12.181 31.797 1.00 25.50 375 ALA A O 1
ATOM 1662 N N . GLY A 1 222 ? 14.423 12.072 33.113 1.00 28.87 376 GLY A N 1
ATOM 1663 C CA . GLY A 1 222 ? 15.239 11.394 32.123 1.00 32.20 376 GLY A CA 1
ATOM 1664 C C . GLY A 1 222 ? 15.458 12.203 30.859 1.00 27.59 376 GLY A C 1
ATOM 1665 O O . GLY A 1 222 ? 15.972 13.317 30.909 1.00 32.80 376 GLY A O 1
ATOM 1666 N N . HIS A 1 223 ? 15.064 11.637 29.722 1.00 29.57 377 HIS A N 1
ATOM 1667 C CA . HIS A 1 223 ? 15.291 12.273 28.428 1.00 35.92 377 HIS A CA 1
ATOM 1668 C C . HIS A 1 223 ? 14.376 13.479 28.206 1.00 33.78 377 HIS A C 1
ATOM 1669 O O . HIS A 1 223 ? 14.687 14.364 27.409 1.00 32.33 377 HIS A O 1
ATOM 1676 N N . PHE A 1 224 ? 13.253 13.512 28.918 1.00 32.55 378 PHE A N 1
ATOM 1677 C CA . PHE A 1 224 ? 12.252 14.557 28.727 1.00 29.56 378 PHE A CA 1
ATOM 1678 C C . PHE A 1 224 ? 12.565 15.805 29.549 1.00 28.26 378 PHE A C 1
ATOM 1679 O O . PHE A 1 224 ? 11.811 16.778 29.520 1.00 27.34 378 PHE A O 1
ATOM 1687 N N . ARG A 1 225 ? 13.688 15.778 30.264 1.00 28.32 379 ARG A N 1
ATOM 1688 C CA . ARG A 1 225 ? 14.049 16.856 31.183 1.00 26.92 379 ARG A CA 1
ATOM 1689 C C . ARG A 1 225 ? 14.543 18.115 30.488 1.00 28.04 379 ARG A C 1
ATOM 1690 O O . ARG A 1 225 ? 14.185 19.224 30.876 1.00 28.65 379 ARG A O 1
ATOM 1698 N N . GLY A 1 226 ? 15.383 17.948 29.474 1.00 30.27 380 GLY A N 1
ATOM 1699 C CA . GLY A 1 226 ? 16.047 19.084 28.865 1.00 27.92 380 GLY A CA 1
ATOM 1700 C C . GLY A 1 226 ? 16.937 19.789 29.875 1.00 30.25 380 GLY A C 1
ATOM 1701 O O . GLY A 1 226 ? 17.788 19.160 30.505 1.00 31.45 380 GLY A O 1
ATOM 1702 N N . ARG A 1 227 ? 16.732 21.093 30.037 1.00 33.25 381 ARG A N 1
ATOM 1703 C CA . ARG A 1 227 ? 17.525 21.897 30.966 1.00 37.20 381 ARG A CA 1
ATOM 1704 C C . ARG A 1 227 ? 16.873 22.036 32.342 1.00 34.46 381 ARG A C 1
ATOM 1705 O O . ARG A 1 227 ? 17.469 22.599 33.261 1.00 31.95 381 ARG A O 1
ATOM 1713 N N . ARG A 1 228 ? 15.655 21.521 32.485 1.00 27.02 382 ARG A N 1
ATOM 1714 C CA . ARG A 1 228 ? 14.873 21.739 33.700 1.00 27.46 382 ARG A CA 1
ATOM 1715 C C . ARG A 1 228 ? 15.454 21.021 34.917 1.00 26.91 382 ARG A C 1
ATOM 1716 O O . ARG A 1 228 ? 15.909 19.881 34.824 1.00 30.46 382 ARG A O 1
ATOM 1724 N N . GLY A 1 229 ? 15.428 21.704 36.058 1.00 25.71 383 GLY A N 1
ATOM 1725 C CA . GLY A 1 229 ? 15.905 21.138 37.307 1.00 27.29 383 GLY A CA 1
ATOM 1726 C C . GLY A 1 229 ? 14.914 20.140 37.874 1.00 28.96 383 GLY A C 1
ATOM 1727 O O . GLY A 1 229 ? 13.703 20.302 37.724 1.00 24.36 383 GLY A O 1
ATOM 1728 N N . LEU A 1 230 ? 15.428 19.105 38.530 1.00 28.47 384 LEU A N 1
ATOM 1729 C CA . LEU A 1 230 ? 14.582 18.034 39.042 1.00 26.01 384 LEU A CA 1
ATOM 1730 C C . LEU A 1 230 ? 13.657 18.522 40.151 1.00 28.79 384 LEU A C 1
ATOM 1731 O O . LEU A 1 230 ? 12.552 18.008 40.308 1.00 30.93 384 LEU A O 1
ATOM 1736 N N . HIS A 1 231 ? 14.099 19.517 40.913 1.00 30.27 385 HIS A N 1
ATOM 1737 C CA . HIS A 1 231 ? 13.281 20.053 41.995 1.00 32.54 385 HIS A CA 1
ATOM 1738 C C . HIS A 1 231 ? 11.963 20.604 41.461 1.00 30.24 385 HIS A C 1
ATOM 1739 O O . HIS A 1 231 ? 10.897 20.338 42.019 1.00 28.90 385 HIS A O 1
ATOM 1746 N N . SER A 1 232 ? 12.039 21.369 40.377 1.00 29.64 386 SER A N 1
ATOM 1747 C CA . SER A 1 232 ? 10.848 21.963 39.777 1.00 28.50 386 SER A CA 1
ATOM 1748 C C . SER A 1 232 ? 9.891 20.890 39.267 1.00 26.14 386 SER A C 1
ATOM 1749 O O . SER A 1 232 ? 8.689 21.125 39.156 1.00 29.12 386 SER A O 1
ATOM 1752 N N . ILE A 1 233 ? 10.430 19.714 38.959 1.00 26.74 387 ILE A N 1
ATOM 1753 C CA . ILE A 1 233 ? 9.627 18.611 38.443 1.00 28.45 387 ILE A CA 1
ATOM 1754 C C . ILE A 1 233 ? 8.941 17.863 39.583 1.00 23.73 387 ILE A C 1
ATOM 1755 O O . ILE A 1 233 ? 7.808 17.400 39.440 1.00 26.40 387 ILE A O 1
ATOM 1760 N N . GLY A 1 234 ? 9.631 17.742 40.712 1.00 27.06 388 GLY A N 1
ATOM 1761 C CA . GLY A 1 234 ? 9.045 17.146 41.898 1.00 25.26 388 GLY A CA 1
ATOM 1762 C C . GLY A 1 234 ? 7.857 17.954 42.386 1.00 26.87 388 GLY A C 1
ATOM 1763 O O . GLY A 1 234 ? 6.827 17.397 42.770 1.00 26.25 388 GLY A O 1
ATOM 1764 N N . ARG A 1 235 ? 8.002 19.275 42.362 1.00 27.55 389 ARG A N 1
ATOM 1765 C CA . ARG A 1 235 ? 6.934 20.177 42.778 1.00 25.40 389 ARG A CA 1
ATOM 1766 C C . ARG A 1 235 ? 5.763 20.139 41.797 1.00 29.59 389 ARG A C 1
ATOM 1767 O O . ARG A 1 235 ? 4.603 20.160 42.203 1.00 24.08 389 ARG A O 1
ATOM 1775 N N . ALA A 1 236 ? 6.074 20.088 40.505 1.00 28.46 390 ALA A N 1
ATOM 1776 C CA . ALA A 1 236 ? 5.047 20.008 39.472 1.00 23.41 390 ALA A CA 1
ATOM 1777 C C . ALA A 1 236 ? 4.233 18.727 39.632 1.00 22.58 390 ALA A C 1
ATOM 1778 O O . ALA A 1 236 ? 3.007 18.735 39.516 1.00 24.25 390 ALA A O 1
ATOM 1780 N N . ASN A 1 237 ? 4.931 17.628 39.896 1.00 21.51 391 ASN A N 1
ATOM 1781 C CA . ASN A 1 237 ? 4.286 16.340 40.109 1.00 22.69 391 ASN A CA 1
ATOM 1782 C C . ASN A 1 237 ? 3.443 16.332 41.381 1.00 22.63 391 ASN A C 1
ATOM 1783 O O . ASN A 1 237 ? 2.308 15.865 41.376 1.00 19.56 391 ASN A O 1
ATOM 1788 N N . ALA A 1 238 ? 4.004 16.854 42.465 1.00 22.87 392 ALA A N 1
ATOM 1789 C CA . ALA A 1 238 ? 3.304 16.894 43.745 1.00 24.88 392 ALA A CA 1
ATOM 1790 C C . ALA A 1 238 ? 2.002 17.678 43.633 1.00 24.64 392 ALA A C 1
ATOM 1791 O O . ALA A 1 238 ? 0.948 17.204 44.049 1.00 19.34 392 ALA A O 1
ATOM 1793 N N . VAL A 1 239 ? 2.078 18.873 43.059 1.00 21.71 393 VAL A N 1
ATOM 1794 C CA . VAL A 1 239 ? 0.903 19.721 42.899 1.00 24.87 393 VAL A CA 1
ATOM 1795 C C . VAL A 1 239 ? -0.109 19.089 41.940 1.00 23.85 393 VAL A C 1
ATOM 1796 O O . VAL A 1 239 ? -1.319 19.210 42.137 1.00 19.28 393 VAL A O 1
ATOM 1800 N N . ALA A 1 240 ? 0.385 18.418 40.904 1.00 22.74 394 ALA A N 1
ATOM 1801 C CA . ALA A 1 240 ? -0.492 17.747 39.950 1.00 22.37 394 ALA A CA 1
ATOM 1802 C C . ALA A 1 240 ? -1.232 16.592 40.618 1.00 20.71 394 ALA A C 1
ATOM 1803 O O . ALA A 1 240 ? -2.409 16.355 40.344 1.00 21.10 394 ALA A O 1
ATOM 1805 N N . VAL A 1 241 ? -0.535 15.872 41.490 1.00 19.04 395 VAL A N 1
ATOM 1806 C CA . VAL A 1 241 ? -1.140 14.769 42.226 1.00 20.61 395 VAL A CA 1
ATOM 1807 C C . VAL A 1 241 ? -2.222 15.281 43.179 1.00 21.64 395 VAL A C 1
ATOM 1808 O O . VAL A 1 241 ? -3.293 14.685 43.282 1.00 21.56 395 VAL A O 1
ATOM 1812 N N . GLU A 1 242 ? -1.937 16.379 43.875 1.00 22.05 396 GLU A N 1
ATOM 1813 C CA . GLU A 1 242 ? -2.901 16.975 44.800 1.00 26.16 396 GLU A CA 1
ATOM 1814 C C . GLU A 1 242 ? -4.198 17.343 44.090 1.00 23.04 396 GLU A C 1
ATOM 1815 O O . GLU A 1 242 ? -5.289 17.069 44.593 1.00 19.42 396 GLU A O 1
ATOM 1821 N N . ALA A 1 243 ? -4.070 17.959 42.918 1.00 21.26 397 ALA A N 1
ATOM 1822 C CA . ALA A 1 243 ? -5.229 18.408 42.156 1.00 20.58 397 ALA A CA 1
ATOM 1823 C C . ALA A 1 243 ? -6.046 17.225 41.650 1.00 21.62 397 ALA A C 1
ATOM 1824 O O . ALA A 1 243 ? -7.275 17.267 41.652 1.00 20.99 397 ALA A O 1
ATOM 1826 N N . ALA A 1 244 ? -5.355 16.176 41.212 1.00 20.28 398 ALA A N 1
ATOM 1827 C CA . ALA A 1 244 ? -6.014 14.991 40.674 1.00 16.56 398 ALA A CA 1
ATOM 1828 C C . ALA A 1 244 ? -6.783 14.237 41.756 1.00 22.41 398 ALA A C 1
ATOM 1829 O O . ALA A 1 244 ? -7.905 13.789 41.525 1.00 19.57 398 ALA A O 1
ATOM 1831 N N . ILE A 1 245 ? -6.176 14.093 42.930 1.00 18.06 399 ILE A N 1
ATOM 1832 C CA . ILE A 1 245 ? -6.828 13.415 44.044 1.00 18.97 399 ILE A CA 1
ATOM 1833 C C . ILE A 1 245 ? -8.062 14.198 44.491 1.00 18.89 399 ILE A C 1
ATOM 1834 O O . ILE A 1 245 ? -9.113 13.617 44.759 1.00 21.62 399 ILE A O 1
ATOM 1839 N N . THR A 1 246 ? -7.921 15.517 44.574 1.00 22.02 400 THR A N 1
ATOM 1840 C CA . THR A 1 246 ? -9.035 16.394 44.921 1.00 20.53 400 THR A CA 1
ATOM 1841 C C . THR A 1 246 ? -10.170 16.275 43.912 1.00 24.55 400 THR A C 1
ATOM 1842 O O . THR A 1 246 ? -11.342 16.282 44.283 1.00 19.86 400 THR A O 1
ATOM 1846 N N . ARG A 1 247 ? -9.815 16.178 42.635 1.00 21.73 401 ARG A N 1
ATOM 1847 C CA . ARG A 1 247 ? -10.805 16.098 41.566 1.00 22.23 401 ARG A CA 1
ATOM 1848 C C . ARG A 1 247 ? -11.622 14.809 41.623 1.00 24.93 401 ARG A C 1
ATOM 1849 O O . ARG A 1 247 ? -12.853 14.851 41.618 1.00 20.80 401 ARG A O 1
ATOM 1857 N N . PHE A 1 248 ? -10.938 13.669 41.684 1.00 20.65 402 PHE A N 1
ATOM 1858 C CA . PHE A 1 248 ? -11.599 12.378 41.506 1.00 23.52 402 PHE A CA 1
ATOM 1859 C C . PHE A 1 248 ? -11.846 11.624 42.815 1.00 22.03 402 PHE A C 1
ATOM 1860 O O . PHE A 1 248 ? -12.657 10.697 42.843 1.00 21.24 402 PHE A O 1
ATOM 1868 N N . ASP A 1 249 ? -11.159 12.024 43.885 1.00 25.62 403 ASP A N 1
ATOM 1869 C CA . ASP A 1 249 ? -11.292 11.372 45.193 1.00 23.39 403 ASP A CA 1
ATOM 1870 C C . ASP A 1 249 ? -11.238 9.849 45.049 1.00 24.05 403 ASP A C 1
ATOM 1871 O O . ASP A 1 249 ? -12.151 9.146 45.477 1.00 22.55 403 ASP A O 1
ATOM 1876 N N . PRO A 1 250 ? -10.164 9.335 44.432 1.00 24.92 404 PRO A N 1
ATOM 1877 C CA . PRO A 1 250 ? -10.153 7.936 43.996 1.00 27.64 404 PRO A CA 1
ATOM 1878 C C . PRO A 1 250 ? -9.829 6.927 45.095 1.00 25.40 404 PRO A C 1
ATOM 1879 O O . PRO A 1 250 ? -9.247 7.278 46.121 1.00 25.74 404 PRO A O 1
ATOM 1883 N N . ARG A 1 251 ? -10.215 5.677 44.861 1.00 23.40 405 ARG A N 1
ATOM 1884 C CA . ARG A 1 251 ? -9.856 4.572 45.742 1.00 29.95 405 ARG A CA 1
ATOM 1885 C C . ARG A 1 251 ? -8.504 3.998 45.346 1.00 26.52 405 ARG A C 1
ATOM 1886 O O . ARG A 1 251 ? -7.869 3.289 46.129 1.00 22.60 405 ARG A O 1
ATOM 1894 N N . VAL A 1 252 ? -8.070 4.303 44.125 1.00 24.88 406 VAL A N 1
ATOM 1895 C CA . VAL A 1 252 ? -6.837 3.743 43.588 1.00 25.76 406 VAL A CA 1
ATOM 1896 C C . VAL A 1 252 ? -5.644 4.162 44.444 1.00 25.70 406 VAL A C 1
ATOM 1897 O O . VAL A 1 252 ? -5.539 5.312 44.870 1.00 24.62 406 VAL A O 1
ATOM 1901 N N . GLU A 1 253 ? -4.759 3.204 44.700 1.00 25.14 407 GLU A N 1
ATOM 1902 C CA . GLU A 1 253 ? -3.559 3.431 45.497 1.00 24.75 407 GLU A CA 1
ATOM 1903 C C . GLU A 1 253 ? -2.429 3.972 44.624 1.00 26.52 407 GLU A C 1
ATOM 1904 O O . GLU A 1 253 ? -2.203 3.480 43.518 1.00 24.56 407 GLU A O 1
ATOM 1910 N N . LEU A 1 254 ? -1.725 4.984 45.124 1.00 24.19 408 LEU A N 1
ATOM 1911 C CA . LEU A 1 254 ? -0.605 5.577 44.400 1.00 24.94 408 LEU A CA 1
ATOM 1912 C C . LEU A 1 254 ? 0.726 4.959 44.821 1.00 26.46 408 LEU A C 1
ATOM 1913 O O . LEU A 1 254 ? 1.032 4.864 46.012 1.00 22.22 408 LEU A O 1
ATOM 1918 N N . GLN A 1 255 ? 1.505 4.540 43.829 1.00 21.09 409 GLN A N 1
ATOM 1919 C CA . GLN A 1 255 ? 2.864 4.060 44.046 1.00 18.48 409 GLN A CA 1
ATOM 1920 C C . GLN A 1 255 ? 3.812 4.816 43.126 1.00 23.68 409 GLN A C 1
ATOM 1921 O O . GLN A 1 255 ? 3.507 5.020 41.951 1.00 26.35 409 GLN A O 1
ATOM 1927 N N . PHE A 1 256 ? 4.956 5.231 43.663 1.00 22.42 410 PHE A N 1
ATOM 1928 C CA . PHE A 1 256 ? 5.975 5.913 42.873 1.00 24.64 410 PHE A CA 1
ATOM 1929 C C . PHE A 1 256 ? 7.242 5.077 42.767 1.00 27.21 410 PHE A C 1
ATOM 1930 O O . PHE A 1 256 ? 7.786 4.618 43.772 1.00 24.53 410 PHE A O 1
ATOM 1938 N N . MET A 1 257 ? 7.703 4.888 41.536 1.00 28.80 411 MET A N 1
ATOM 1939 C CA . MET A 1 257 ? 8.922 4.138 41.271 1.00 26.21 411 MET A CA 1
ATOM 1940 C C . MET A 1 257 ? 10.134 4.942 41.721 1.00 25.17 411 MET A C 1
ATOM 1941 O O . MET A 1 257 ? 10.020 6.132 42.019 1.00 27.11 411 MET A O 1
ATOM 1946 N N . TYR A 1 258 ? 11.294 4.295 41.756 1.00 23.85 412 TYR A N 1
ATOM 1947 C CA . TYR A 1 258 ? 12.486 4.912 42.320 1.00 28.17 412 TYR A CA 1
ATOM 1948 C C . TYR A 1 258 ? 13.394 5.534 41.268 1.00 29.71 412 TYR A C 1
ATOM 1949 O O . TYR A 1 258 ? 13.600 4.972 40.194 1.00 27.32 412 TYR A O 1
ATOM 1958 N N . GLU A 1 259 ? 13.921 6.709 41.595 1.00 30.97 413 GLU A N 1
ATOM 1959 C CA . GLU A 1 259 ? 15.056 7.278 40.884 1.00 33.45 413 GLU A CA 1
ATOM 1960 C C . GLU A 1 259 ? 15.988 7.902 41.927 1.00 34.70 413 GLU A C 1
ATOM 1961 O O . GLU A 1 259 ? 15.518 8.404 42.952 1.00 29.55 413 GLU A O 1
ATOM 1967 N N . PRO A 1 260 ? 17.311 7.851 41.680 1.00 33.80 414 PRO A N 1
ATOM 1968 C CA . PRO A 1 260 ? 18.325 8.158 42.702 1.00 29.95 414 PRO A CA 1
ATOM 1969 C C . PRO A 1 260 ? 18.127 9.447 43.513 1.00 29.70 414 PRO A C 1
ATOM 1970 O O . PRO A 1 260 ? 18.553 9.477 44.668 1.00 36.02 414 PRO A O 1
ATOM 1974 N N . SER A 1 261 ? 17.505 10.477 42.944 1.00 28.95 415 SER A N 1
ATOM 1975 C CA . SER A 1 261 ? 17.360 11.755 43.648 1.00 33.07 415 SER A CA 1
ATOM 1976 C C . SER A 1 261 ? 16.115 11.813 44.538 1.00 28.49 415 SER A C 1
ATOM 1977 O O . SER A 1 261 ? 15.900 12.802 45.242 1.00 26.19 415 SER A O 1
ATOM 1980 N N . ASP A 1 262 ? 15.304 10.757 44.500 1.00 29.17 416 ASP A N 1
ATOM 1981 C CA . ASP A 1 262 ? 14.103 10.653 45.330 1.00 29.18 416 ASP A CA 1
ATOM 1982 C C . ASP A 1 262 ? 13.216 11.895 45.193 1.00 29.64 416 ASP A C 1
ATOM 1983 O O . ASP A 1 262 ? 12.565 12.327 46.145 1.00 28.68 416 ASP A O 1
ATOM 1988 N N . THR A 1 263 ? 13.181 12.447 43.986 1.00 27.77 417 THR A N 1
ATOM 1989 C CA . THR A 1 263 ? 12.525 13.724 43.738 1.00 28.02 417 THR A CA 1
ATOM 1990 C C . THR A 1 263 ? 11.008 13.651 43.909 1.00 25.49 417 THR A C 1
ATOM 1991 O O . THR A 1 263 ? 10.392 14.607 44.379 1.00 28.50 417 THR A O 1
ATOM 1995 N N . ALA A 1 264 ? 10.407 12.526 43.528 1.00 22.82 418 ALA A N 1
ATOM 1996 C CA . ALA A 1 264 ? 8.965 12.355 43.679 1.00 22.68 418 ALA A CA 1
ATOM 1997 C C . ALA A 1 264 ? 8.573 12.470 45.149 1.00 23.41 418 ALA A C 1
ATOM 1998 O O . ALA A 1 264 ? 7.624 13.171 45.500 1.00 21.78 418 ALA A O 1
ATOM 2000 N N . LEU A 1 265 ? 9.321 11.778 45.999 1.00 25.41 419 LEU A N 1
ATOM 2001 C CA . LEU A 1 265 ? 9.115 11.826 47.441 1.00 23.74 419 LEU A CA 1
ATOM 2002 C C . LEU A 1 265 ? 9.283 13.242 47.989 1.00 24.63 419 LEU A C 1
ATOM 2003 O O . LEU A 1 265 ? 8.404 13.753 48.678 1.00 27.06 419 LEU A O 1
ATOM 2008 N N . ARG A 1 266 ? 10.411 13.873 47.673 1.00 28.06 420 ARG A N 1
ATOM 2009 C CA . ARG A 1 266 ? 10.723 15.199 48.205 1.00 28.36 420 ARG A CA 1
ATOM 2010 C C . ARG A 1 266 ? 9.695 16.253 47.815 1.00 26.84 420 ARG A C 1
ATOM 2011 O O . ARG A 1 266 ? 9.370 17.132 48.611 1.00 27.23 420 ARG A O 1
ATOM 2019 N N . GLY A 1 267 ? 9.200 16.175 46.584 1.00 28.21 421 GLY A N 1
ATOM 2020 C CA . GLY A 1 267 ? 8.219 17.131 46.106 1.00 24.25 421 GLY A CA 1
ATOM 2021 C C . GLY A 1 267 ? 6.938 17.062 46.914 1.00 27.12 421 GLY A C 1
ATOM 2022 O O . GLY A 1 267 ? 6.368 18.089 47.284 1.00 27.76 421 GLY A O 1
ATOM 2023 N N . LEU A 1 268 ? 6.488 15.844 47.195 1.00 23.69 422 LEU A N 1
ATOM 2024 C CA . LEU A 1 268 ? 5.259 15.639 47.952 1.00 29.13 422 LEU A CA 1
ATOM 2025 C C . LEU A 1 268 ? 5.459 15.931 49.438 1.00 27.44 422 LEU A C 1
ATOM 2026 O O . LEU A 1 268 ? 4.549 16.426 50.100 1.00 28.83 422 LEU A O 1
ATOM 2031 N N . MET A 1 269 ? 6.644 15.618 49.958 1.00 29.21 423 MET A N 1
ATOM 2032 C CA . MET A 1 269 ? 7.000 15.988 51.327 1.00 30.61 423 MET A CA 1
ATOM 2033 C C . MET A 1 269 ? 6.847 17.492 51.508 1.00 32.62 423 MET A C 1
ATOM 2034 O O . MET A 1 269 ? 6.354 17.962 52.533 1.00 37.06 423 MET A O 1
ATOM 2039 N N . GLU A 1 270 ? 7.277 18.242 50.498 1.00 32.08 424 GLU A N 1
ATOM 2040 C CA . GLU A 1 270 ? 7.201 19.696 50.530 1.00 35.06 424 GLU A CA 1
ATOM 2041 C C . GLU A 1 270 ? 5.751 20.169 50.482 1.00 36.57 424 GLU A C 1
ATOM 2042 O O . GLU A 1 270 ? 5.384 21.130 51.155 1.00 38.32 424 GLU A O 1
ATOM 2048 N N . SER A 1 271 ? 4.931 19.486 49.688 1.00 31.90 425 SER A N 1
ATOM 2049 C CA . SER A 1 271 ? 3.509 19.804 49.603 1.00 33.09 425 SER A CA 1
ATOM 2050 C C . SER A 1 271 ? 2.819 19.542 50.937 1.00 32.02 425 SER A C 1
ATOM 2051 O O . SER A 1 271 ? 1.966 20.317 51.367 1.00 30.95 425 SER A O 1
ATOM 2054 N N . GLU A 1 272 ? 3.193 18.441 51.581 1.00 31.94 426 GLU A N 1
ATOM 2055 C CA . GLU A 1 272 ? 2.642 18.076 52.881 1.00 35.70 426 GLU A CA 1
ATOM 2056 C C . GLU A 1 272 ? 3.000 19.128 53.924 1.00 40.24 426 GLU A C 1
ATOM 2057 O O . GLU A 1 272 ? 2.154 19.551 54.712 1.00 40.13 426 GLU A O 1
ATOM 2063 N N . ARG A 1 273 ? 4.263 19.540 53.920 1.00 43.64 427 ARG A N 1
ATOM 2064 C CA . ARG A 1 273 ? 4.751 20.557 54.844 1.00 48.19 427 ARG A CA 1
ATOM 2065 C C . ARG A 1 273 ? 4.007 21.871 54.623 1.00 49.15 427 ARG A C 1
ATOM 2066 O O . ARG A 1 273 ? 3.635 22.555 55.575 1.00 47.22 427 ARG A O 1
ATOM 2074 N N . LYS A 1 274 ? 3.787 22.209 53.356 1.00 42.89 428 LYS A N 1
ATOM 2075 C CA . LYS A 1 274 ? 3.106 23.448 52.997 1.00 42.19 428 LYS A CA 1
ATOM 2076 C C . LYS A 1 274 ? 1.638 23.409 53.408 1.00 45.06 428 LYS A C 1
ATOM 2077 O O . LYS A 1 274 ? 1.066 24.425 53.801 1.00 43.96 428 LYS A O 1
ATOM 2083 N N . TYR A 1 275 ? 1.036 22.229 53.313 1.00 43.90 429 TYR A N 1
ATOM 2084 C CA . TYR A 1 275 ? -0.361 22.044 53.685 1.00 43.99 429 TYR A CA 1
ATOM 2085 C C . TYR A 1 275 ? -0.534 22.102 55.200 1.00 46.77 429 TYR A C 1
ATOM 2086 O O . TYR A 1 275 ? -1.451 22.751 55.703 1.00 47.97 429 TYR A O 1
ATOM 2095 N N . LYS A 1 276 ? 0.353 21.423 55.921 1.00 45.61 430 LYS A N 1
ATOM 2096 C CA . LYS A 1 276 ? 0.246 21.321 57.374 1.00 53.25 430 LYS A CA 1
ATOM 2097 C C . LYS A 1 276 ? 0.682 22.599 58.087 1.00 58.42 430 LYS A C 1
ATOM 2098 O O . LYS A 1 276 ? 0.500 22.729 59.298 1.00 60.51 430 LYS A O 1
ATOM 2104 N N . PHE A 1 277 ? 1.259 23.535 57.338 1.00 59.28 431 PHE A N 1
ATOM 2105 C CA . PHE A 1 277 ? 1.664 24.823 57.894 1.00 60.75 431 PHE A CA 1
ATOM 2106 C C . PHE A 1 277 ? 1.367 25.947 56.905 1.00 56.67 431 PHE A C 1
ATOM 2107 O O . PHE A 1 277 ? 0.259 26.482 56.872 1.00 60.86 431 PHE A O 1
ATOM 2115 N N . MET B 1 3 ? 27.958 17.014 -25.475 1.00 48.17 157 MET B N 1
ATOM 2116 C CA . MET B 1 3 ? 27.452 17.372 -24.155 1.00 61.80 157 MET B CA 1
ATOM 2117 C C . MET B 1 3 ? 26.081 16.725 -23.922 1.00 55.61 157 MET B C 1
ATOM 2118 O O . MET B 1 3 ? 26.006 15.561 -23.525 1.00 50.37 157 MET B O 1
ATOM 2123 N N . GLY B 1 4 ? 25.005 17.468 -24.171 1.00 50.72 158 GLY B N 1
ATOM 2124 C CA . GLY B 1 4 ? 23.659 16.940 -24.012 1.00 52.81 158 GLY B CA 1
ATOM 2125 C C . GLY B 1 4 ? 23.102 17.103 -22.610 1.00 55.47 158 GLY B C 1
ATOM 2126 O O . GLY B 1 4 ? 21.925 16.835 -22.367 1.00 50.73 158 GLY B O 1
ATOM 2127 N N . THR B 1 5 ? 23.954 17.535 -21.688 1.00 58.60 159 THR B N 1
ATOM 2128 C CA . THR B 1 5 ? 23.560 17.767 -20.302 1.00 61.23 159 THR B CA 1
ATOM 2129 C C . THR B 1 5 ? 22.371 18.727 -20.203 1.00 66.97 159 THR B C 1
ATOM 2130 O O . THR B 1 5 ? 22.487 19.892 -20.583 1.00 65.65 159 THR B O 1
ATOM 2134 N N . PRO B 1 6 ? 21.223 18.245 -19.690 1.00 77.82 160 PRO B N 1
ATOM 2135 C CA . PRO B 1 6 ? 20.065 19.142 -19.570 1.00 74.65 160 PRO B CA 1
ATOM 2136 C C . PRO B 1 6 ? 20.301 20.289 -18.595 1.00 73.20 160 PRO B C 1
ATOM 2137 O O . PRO B 1 6 ? 21.074 20.139 -17.650 1.00 70.42 160 PRO B O 1
ATOM 2141 N N . ASP B 1 7 ? 19.638 21.418 -18.822 1.00 64.22 161 ASP B N 1
ATOM 2142 C CA . ASP B 1 7 ? 19.714 22.538 -17.894 1.00 61.17 161 ASP B CA 1
ATOM 2143 C C . ASP B 1 7 ? 18.793 22.291 -16.699 1.00 53.75 161 ASP B C 1
ATOM 2144 O O . ASP B 1 7 ? 17.814 21.552 -16.815 1.00 46.02 161 ASP B O 1
ATOM 2149 N N . PRO B 1 8 ? 19.110 22.896 -15.540 1.00 49.65 162 PRO B N 1
ATOM 2150 C CA . PRO B 1 8 ? 18.267 22.724 -14.349 1.00 40.53 162 PRO B CA 1
ATOM 2151 C C . PRO B 1 8 ? 16.841 23.233 -14.542 1.00 40.47 162 PRO B C 1
ATOM 2152 O O . PRO B 1 8 ? 16.643 24.346 -15.029 1.00 46.12 162 PRO B O 1
ATOM 2156 N N . LEU B 1 9 ? 15.862 22.420 -14.157 1.00 36.91 163 LEU B N 1
ATOM 2157 C CA . LEU B 1 9 ? 14.459 22.812 -14.233 1.00 33.35 163 LEU B CA 1
ATOM 2158 C C . LEU B 1 9 ? 14.047 23.625 -13.009 1.00 37.13 163 LEU B C 1
ATOM 2159 O O . LEU B 1 9 ? 14.206 23.175 -11.875 1.00 33.04 163 LEU B O 1
ATOM 2164 N N . THR B 1 10 ? 13.516 24.819 -13.256 1.00 35.54 164 THR B N 1
ATOM 2165 C CA . THR B 1 10 ? 12.994 25.679 -12.201 1.00 37.97 164 THR B CA 1
ATOM 2166 C C . THR B 1 10 ? 11.471 25.716 -12.274 1.00 37.44 164 THR B C 1
ATOM 2167 O O . THR B 1 10 ? 10.900 25.937 -13.341 1.00 38.43 164 THR B O 1
ATOM 2171 N N . LEU B 1 11 ? 10.822 25.498 -11.134 1.00 35.21 165 LEU B N 1
ATOM 2172 C CA . LEU B 1 11 ? 9.365 25.496 -11.064 1.00 42.41 165 LEU B CA 1
ATOM 2173 C C . LEU B 1 11 ? 8.865 26.230 -9.828 1.00 45.77 165 LEU B C 1
ATOM 2174 O O . LEU B 1 11 ? 9.468 26.154 -8.756 1.00 42.55 165 LEU B O 1
ATOM 2179 N N . ARG B 1 12 ? 7.755 26.942 -9.994 1.00 49.34 166 ARG B N 1
ATOM 2180 C CA . ARG B 1 12 ? 7.092 27.618 -8.887 1.00 49.86 166 ARG B CA 1
ATOM 2181 C C . ARG B 1 12 ? 6.002 26.724 -8.305 1.00 47.36 166 ARG B C 1
ATOM 2182 O O . ARG B 1 12 ? 5.203 26.146 -9.043 1.00 51.44 166 ARG B O 1
ATOM 2190 N N . PHE B 1 13 ? 5.987 26.615 -6.978 1.00 52.00 167 PHE B N 1
ATOM 2191 C CA . PHE B 1 13 ? 5.049 25.746 -6.271 1.00 49.26 167 PHE B CA 1
ATOM 2192 C C . PHE B 1 13 ? 4.086 26.529 -5.390 1.00 52.89 167 PHE B C 1
ATOM 2193 O O . PHE B 1 13 ? 4.505 27.213 -4.455 1.00 56.61 167 PHE B O 1
ATOM 2201 N N . THR B 1 14 ? 2.794 26.401 -5.674 1.00 56.09 168 THR B N 1
ATOM 2202 C CA . THR B 1 14 ? 1.777 27.128 -4.926 1.00 58.69 168 THR B CA 1
ATOM 2203 C C . THR B 1 14 ? 1.573 26.498 -3.551 1.00 61.58 168 THR B C 1
ATOM 2204 O O . THR B 1 14 ? 1.120 27.160 -2.616 1.00 60.58 168 THR B O 1
ATOM 2208 N N . CYS B 1 15 ? 1.907 25.216 -3.434 1.00 56.80 169 CYS B N 1
ATOM 2209 C CA . CYS B 1 15 ? 1.783 24.509 -2.166 1.00 52.53 169 CYS B CA 1
ATOM 2210 C C . CYS B 1 15 ? 2.900 24.914 -1.205 1.00 55.58 169 CYS B C 1
ATOM 2211 O O . CYS B 1 15 ? 2.798 24.696 0.002 1.00 54.71 169 CYS B O 1
ATOM 2214 N N . LEU B 1 16 ? 3.965 25.496 -1.751 1.00 54.48 170 LEU B N 1
ATOM 2215 C CA . LEU B 1 16 ? 5.060 26.025 -0.944 1.00 50.94 170 LEU B CA 1
ATOM 2216 C C . LEU B 1 16 ? 4.964 27.544 -0.865 1.00 54.90 170 LEU B C 1
ATOM 2217 O O . LEU B 1 16 ? 5.968 28.235 -0.687 1.00 55.71 170 LEU B O 1
ATOM 2222 N N . GLY B 1 17 ? 3.745 28.056 -1.001 1.00 64.11 171 GLY B N 1
ATOM 2223 C CA . GLY B 1 17 ? 3.507 29.486 -0.954 1.00 64.56 171 GLY B CA 1
ATOM 2224 C C . GLY B 1 17 ? 4.094 30.212 -2.149 1.00 65.95 171 GLY B C 1
ATOM 2225 O O . GLY B 1 17 ? 4.693 31.278 -2.002 1.00 67.28 171 GLY B O 1
ATOM 2226 N N . ASP B 1 18 ? 3.921 29.629 -3.333 1.00 65.83 172 ASP B N 1
ATOM 2227 C CA . ASP B 1 18 ? 4.404 30.224 -4.577 1.00 61.09 172 ASP B CA 1
ATOM 2228 C C . ASP B 1 18 ? 5.901 30.521 -4.502 1.00 60.86 172 ASP B C 1
ATOM 2229 O O . ASP B 1 18 ? 6.329 31.668 -4.648 1.00 62.22 172 ASP B O 1
ATOM 2234 N N . ARG B 1 19 ? 6.686 29.470 -4.275 1.00 57.56 173 ARG B N 1
ATOM 2235 C CA . ARG B 1 19 ? 8.135 29.580 -4.144 1.00 50.99 173 ARG B CA 1
ATOM 2236 C C . ARG B 1 19 ? 8.826 28.740 -5.217 1.00 48.04 173 ARG B C 1
ATOM 2237 O O . ARG B 1 19 ? 8.323 27.683 -5.602 1.00 48.19 173 ARG B O 1
ATOM 2245 N N . ASN B 1 20 ? 9.975 29.212 -5.694 1.00 43.45 174 ASN B N 1
ATOM 2246 C CA . ASN B 1 20 ? 10.703 28.530 -6.761 1.00 43.58 174 ASN B CA 1
ATOM 2247 C C . ASN B 1 20 ? 11.614 27.417 -6.250 1.00 43.32 174 ASN B C 1
ATOM 2248 O O . ASN B 1 20 ? 12.438 27.631 -5.359 1.00 43.27 174 ASN B O 1
ATOM 2253 N N . VAL B 1 21 ? 11.452 26.230 -6.830 1.00 37.11 175 VAL B N 1
ATOM 2254 C CA . VAL B 1 21 ? 12.315 25.089 -6.545 1.00 29.18 175 VAL B CA 1
ATOM 2255 C C . VAL B 1 21 ? 13.040 24.659 -7.815 1.00 35.45 175 VAL B C 1
ATOM 2256 O O . VAL B 1 21 ? 12.453 24.633 -8.898 1.00 37.65 175 VAL B O 1
ATOM 2260 N N . ILE B 1 22 ? 14.316 24.319 -7.672 1.00 31.08 176 ILE B N 1
ATOM 2261 C CA . ILE B 1 22 ? 15.129 23.874 -8.796 1.00 30.86 176 ILE B CA 1
ATOM 2262 C C . ILE B 1 22 ? 15.350 22.367 -8.735 1.00 32.56 176 ILE B C 1
ATOM 2263 O O . ILE B 1 22 ? 15.556 21.804 -7.659 1.00 29.91 176 ILE B O 1
ATOM 2268 N N . PHE B 1 23 ? 15.306 21.727 -9.900 1.00 28.83 177 PHE B N 1
ATOM 2269 C CA . PHE B 1 23 ? 15.557 20.295 -10.016 1.00 24.30 177 PHE B CA 1
ATOM 2270 C C . PHE B 1 23 ? 16.622 20.046 -11.072 1.00 30.29 177 PHE B C 1
ATOM 2271 O O . PHE B 1 23 ? 16.370 20.184 -12.271 1.00 28.66 177 PHE B O 1
ATOM 2279 N N . PHE B 1 24 ? 17.817 19.683 -10.621 1.00 29.72 178 PHE B N 1
ATOM 2280 C CA . PHE B 1 24 ? 18.915 19.406 -11.531 1.00 29.92 178 PHE B CA 1
ATOM 2281 C C . PHE B 1 24 ? 18.655 18.130 -12.322 1.00 30.29 178 PHE B C 1
ATOM 2282 O O . PHE B 1 24 ? 18.156 17.143 -11.781 1.00 28.15 178 PHE B O 1
ATOM 2290 N N . GLY B 1 25 ? 18.979 18.168 -13.611 1.00 33.33 179 GLY B N 1
ATOM 2291 C CA . GLY B 1 25 ? 18.962 16.979 -14.441 1.00 33.40 179 GLY B CA 1
ATOM 2292 C C . GLY B 1 25 ? 20.310 16.301 -14.327 1.00 30.94 179 GLY B C 1
ATOM 2293 O O . GLY B 1 25 ? 21.155 16.747 -13.553 1.00 25.02 179 GLY B O 1
ATOM 2294 N N . PRO B 1 26 ? 20.528 15.224 -15.095 1.00 33.46 180 PRO B N 1
ATOM 2295 C CA . PRO B 1 26 ? 21.828 14.548 -15.040 1.00 33.91 180 PRO B CA 1
ATOM 2296 C C . PRO B 1 26 ? 22.954 15.459 -15.502 1.00 33.98 180 PRO B C 1
ATOM 2297 O O . PRO B 1 26 ? 22.759 16.223 -16.443 1.00 35.54 180 PRO B O 1
ATOM 2301 N N . SER B 1 27 ? 24.107 15.377 -14.848 1.00 28.95 181 SER B N 1
ATOM 2302 C CA . SER B 1 27 ? 25.252 16.199 -15.208 1.00 34.19 181 SER B CA 1
ATOM 2303 C C . SER B 1 27 ? 26.017 15.568 -16.364 1.00 29.48 181 SER B C 1
ATOM 2304 O O . SER B 1 27 ? 25.622 14.527 -16.888 1.00 29.43 181 SER B O 1
ATOM 2307 N N . GLY B 1 28 ? 27.115 16.206 -16.752 1.00 32.40 182 GLY B N 1
ATOM 2308 C CA . GLY B 1 28 ? 27.967 15.689 -17.806 1.00 30.62 182 GLY B CA 1
ATOM 2309 C C . GLY B 1 28 ? 28.838 14.542 -17.329 1.00 32.25 182 GLY B C 1
ATOM 2310 O O . GLY B 1 28 ? 29.555 13.930 -18.120 1.00 29.95 182 GLY B O 1
ATOM 2311 N N . ARG B 1 29 ? 28.779 14.243 -16.035 1.00 32.92 183 ARG B N 1
ATOM 2312 C CA . ARG B 1 29 ? 29.593 13.173 -15.469 1.00 39.38 183 ARG B CA 1
ATOM 2313 C C . ARG B 1 29 ? 28.892 11.830 -15.629 1.00 38.94 183 ARG B C 1
ATOM 2314 O O . ARG B 1 29 ? 27.693 11.769 -15.900 1.00 29.23 183 ARG B O 1
ATOM 2322 N N . GLN B 1 30 ? 29.660 10.759 -15.462 1.00 40.58 184 GLN B N 1
ATOM 2323 C CA . GLN B 1 30 ? 29.177 9.397 -15.650 1.00 45.61 184 GLN B CA 1
ATOM 2324 C C . GLN B 1 30 ? 27.900 9.097 -14.872 1.00 41.24 184 GLN B C 1
ATOM 2325 O O . GLN B 1 30 ? 26.915 8.626 -15.443 1.00 44.45 184 GLN B O 1
ATOM 2331 N N . ASP B 1 31 ? 27.924 9.363 -13.570 1.00 37.89 185 ASP B N 1
ATOM 2332 C CA . ASP B 1 31 ? 26.786 9.060 -12.707 1.00 47.68 185 ASP B CA 1
ATOM 2333 C C . ASP B 1 31 ? 25.712 10.142 -12.790 1.00 38.42 185 ASP B C 1
ATOM 2334 O O . ASP B 1 31 ? 24.605 9.964 -12.284 1.00 42.08 185 ASP B O 1
ATOM 2339 N N . GLY B 1 32 ? 26.041 11.261 -13.428 1.00 38.51 186 GLY B N 1
ATOM 2340 C CA . GLY B 1 32 ? 25.083 12.333 -13.624 1.00 36.07 186 GLY B CA 1
ATOM 2341 C C . GLY B 1 32 ? 24.867 13.184 -12.387 1.00 31.20 186 GLY B C 1
ATOM 2342 O O . GLY B 1 32 ? 24.007 14.063 -12.377 1.00 25.11 186 GLY B O 1
ATOM 2343 N N . PHE B 1 33 ? 25.657 12.934 -11.346 1.00 34.74 187 PHE B N 1
ATOM 2344 C CA . PHE B 1 33 ? 25.484 13.624 -10.071 1.00 37.04 187 PHE B CA 1
ATOM 2345 C C . PHE B 1 33 ? 25.762 15.123 -10.175 1.00 30.87 187 PHE B C 1
ATOM 2346 O O . PHE B 1 33 ? 26.667 15.560 -10.887 1.00 32.97 187 PHE B O 1
ATOM 2354 N N . THR B 1 34 ? 24.960 15.897 -9.453 1.00 23.59 188 THR B N 1
ATOM 2355 C CA . THR B 1 34 ? 25.082 17.348 -9.413 1.00 23.64 188 THR B CA 1
ATOM 2356 C C . THR B 1 34 ? 26.325 17.766 -8.626 1.00 29.20 188 THR B C 1
ATOM 2357 O O . THR B 1 34 ? 26.646 17.152 -7.608 1.00 27.60 188 THR B O 1
ATOM 2361 N N . PRO B 1 35 ? 27.029 18.815 -9.087 1.00 27.07 189 PRO B N 1
ATOM 2362 C CA . PRO B 1 35 ? 28.168 19.288 -8.291 1.00 29.41 189 PRO B CA 1
ATOM 2363 C C . PRO B 1 35 ? 27.731 19.818 -6.926 1.00 27.05 189 PRO B C 1
ATOM 2364 O O . PRO B 1 35 ? 26.658 20.414 -6.825 1.00 25.04 189 PRO B O 1
ATOM 2368 N N . LEU B 1 36 ? 28.543 19.593 -5.896 1.00 30.97 190 LEU B N 1
ATOM 2369 C CA . LEU B 1 36 ? 28.262 20.131 -4.567 1.00 27.63 190 LEU B CA 1
ATOM 2370 C C . LEU B 1 36 ? 28.189 21.654 -4.612 1.00 29.30 190 LEU B C 1
ATOM 2371 O O . LEU B 1 36 ? 27.294 22.263 -4.023 1.00 24.40 190 LEU B O 1
ATOM 2376 N N . TYR B 1 37 ? 29.142 22.260 -5.316 1.00 25.65 191 TYR B N 1
ATOM 2377 C CA . TYR B 1 37 ? 29.211 23.711 -5.447 1.00 26.08 191 TYR B CA 1
ATOM 2378 C C . TYR B 1 37 ? 29.618 24.102 -6.864 1.00 29.25 191 TYR B C 1
ATOM 2379 O O . TYR B 1 37 ? 30.392 23.399 -7.513 1.00 26.42 191 TYR B O 1
ATOM 2388 N N . ASP B 1 38 ? 29.093 25.230 -7.332 1.00 29.06 192 ASP B N 1
ATOM 2389 C CA . ASP B 1 38 ? 29.405 25.731 -8.666 1.00 32.07 192 ASP B CA 1
ATOM 2390 C C . ASP B 1 38 ? 30.661 26.598 -8.632 1.00 34.14 192 ASP B C 1
ATOM 2391 O O . ASP B 1 38 ? 30.950 27.231 -7.618 1.00 28.74 192 ASP B O 1
ATOM 2396 N N . PRO B 1 39 ? 31.415 26.631 -9.744 1.00 37.37 193 PRO B N 1
ATOM 2397 C CA . PRO B 1 39 ? 32.652 27.420 -9.774 1.00 31.54 193 PRO B CA 1
ATOM 2398 C C . PRO B 1 39 ? 32.422 28.926 -9.906 1.00 34.91 193 PRO B C 1
ATOM 2399 O O . PRO B 1 39 ? 33.303 29.703 -9.534 1.00 41.40 193 PRO B O 1
ATOM 2403 N N . SER B 1 40 ? 31.263 29.326 -10.421 1.00 31.40 194 SER B N 1
ATOM 2404 C CA . SER B 1 40 ? 30.956 30.741 -10.624 1.00 35.14 194 SER B CA 1
ATOM 2405 C C . SER B 1 40 ? 29.525 31.068 -10.212 1.00 38.03 194 SER B C 1
ATOM 2406 O O . SER B 1 40 ? 28.715 31.476 -11.043 1.00 39.04 194 SER B O 1
ATOM 2409 N N . PRO B 1 41 ? 29.215 30.900 -8.918 1.00 41.64 195 PRO B N 1
ATOM 2410 C CA . PRO B 1 41 ? 27.857 31.109 -8.408 1.00 35.79 195 PRO B CA 1
ATOM 2411 C C . PRO B 1 41 ? 27.481 32.583 -8.313 1.00 38.55 195 PRO B C 1
ATOM 2412 O O . PRO B 1 41 ? 28.344 33.420 -8.052 1.00 36.90 195 PRO B O 1
ATOM 2416 N N . SER B 1 42 ? 26.205 32.887 -8.525 1.00 42.54 196 SER B N 1
ATOM 2417 C CA . SER B 1 42 ? 25.707 34.249 -8.392 1.00 44.12 196 SER B CA 1
ATOM 2418 C C . SER B 1 42 ? 25.215 34.506 -6.971 1.00 45.89 196 SER B C 1
ATOM 2419 O O . SER B 1 42 ? 24.789 35.613 -6.644 1.00 46.18 196 SER B O 1
ATOM 2422 N N . LYS B 1 43 ? 25.277 33.480 -6.126 1.00 45.11 197 LYS B N 1
ATOM 2423 C CA . LYS B 1 43 ? 24.773 33.593 -4.764 1.00 43.65 197 LYS B CA 1
ATOM 2424 C C . LYS B 1 43 ? 25.305 32.487 -3.858 1.00 38.41 197 LYS B C 1
ATOM 2425 O O . LYS B 1 43 ? 25.840 31.481 -4.326 1.00 37.38 197 LYS B O 1
ATOM 2431 N N . ARG B 1 44 ? 25.151 32.693 -2.555 1.00 36.36 198 ARG B N 1
ATOM 2432 C CA . ARG B 1 44 ? 25.658 31.769 -1.549 1.00 35.83 198 ARG B CA 1
ATOM 2433 C C . ARG B 1 44 ? 24.708 30.588 -1.353 1.00 31.45 198 ARG B C 1
ATOM 2434 O O . ARG B 1 44 ? 23.614 30.740 -0.806 1.00 30.15 198 ARG B O 1
ATOM 2442 N N . VAL B 1 45 ? 25.146 29.415 -1.802 1.00 25.30 199 VAL B N 1
ATOM 2443 C CA . VAL B 1 45 ? 24.325 28.208 -1.786 1.00 27.44 199 VAL B CA 1
ATOM 2444 C C . VAL B 1 45 ? 24.866 27.180 -0.794 1.00 26.31 199 VAL B C 1
ATOM 2445 O O . VAL B 1 45 ? 25.946 26.623 -0.993 1.00 29.71 199 VAL B O 1
ATOM 2449 N N . ALA B 1 46 ? 24.108 26.930 0.270 1.00 23.07 200 ALA B N 1
ATOM 2450 C CA . ALA B 1 46 ? 24.494 25.941 1.272 1.00 25.47 200 ALA B CA 1
ATOM 2451 C C . ALA B 1 46 ? 24.091 24.545 0.814 1.00 22.46 200 ALA B C 1
ATOM 2452 O O . ALA B 1 46 ? 22.922 24.295 0.531 1.00 23.96 200 ALA B O 1
ATOM 2454 N N . THR B 1 47 ? 25.061 23.639 0.743 1.00 22.12 201 THR B N 1
ATOM 2455 C CA . THR B 1 47 ? 24.807 22.289 0.253 1.00 22.96 201 THR B CA 1
ATOM 2456 C C . THR B 1 47 ? 24.710 21.302 1.410 1.00 22.16 201 THR B C 1
ATOM 2457 O O . THR B 1 47 ? 25.530 21.322 2.329 1.00 21.90 201 THR B O 1
ATOM 2461 N N . VAL B 1 48 ? 23.697 20.442 1.354 1.00 24.23 202 VAL B N 1
ATOM 2462 C CA . VAL B 1 48 ? 23.420 19.498 2.428 1.00 23.91 202 VAL B CA 1
ATOM 2463 C C . VAL B 1 48 ? 24.176 18.190 2.243 1.00 26.97 202 VAL B C 1
ATOM 2464 O O . VAL B 1 48 ? 23.953 17.458 1.279 1.00 28.82 202 VAL B O 1
ATOM 2468 N N . ASP B 1 49 ? 25.061 17.904 3.188 1.00 25.33 203 ASP B N 1
ATOM 2469 C CA . ASP B 1 49 ? 25.786 16.644 3.222 1.00 25.99 203 ASP B CA 1
ATOM 2470 C C . ASP B 1 49 ? 24.911 15.565 3.854 1.00 30.36 203 ASP B C 1
ATOM 2471 O O . ASP B 1 49 ? 24.609 15.625 5.047 1.00 30.58 203 ASP B O 1
ATOM 2476 N N . ALA B 1 50 ? 24.502 14.584 3.057 1.00 28.19 204 ALA B N 1
ATOM 2477 C CA . ALA B 1 50 ? 23.747 13.451 3.581 1.00 33.45 204 ALA B CA 1
ATOM 2478 C C . ALA B 1 50 ? 24.676 12.606 4.443 1.00 36.07 204 ALA B C 1
ATOM 2479 O O . ALA B 1 50 ? 25.259 11.628 3.978 1.00 33.34 204 ALA B O 1
ATOM 2481 N N . GLY B 1 51 ? 24.804 12.996 5.706 1.00 29.08 205 GLY B N 1
ATOM 2482 C CA . GLY B 1 51 ? 25.832 12.462 6.580 1.00 30.58 205 GLY B CA 1
ATOM 2483 C C . GLY B 1 51 ? 25.539 11.121 7.227 1.00 38.87 205 GLY B C 1
ATOM 2484 O O . GLY B 1 51 ? 24.520 10.485 6.950 1.00 36.79 205 GLY B O 1
ATOM 2485 N N . THR B 1 52 ? 26.447 10.707 8.108 1.00 40.58 206 THR B N 1
ATOM 2486 C CA . THR B 1 52 ? 26.396 9.400 8.756 1.00 34.10 206 THR B CA 1
ATOM 2487 C C . THR B 1 52 ? 25.996 9.523 10.229 1.00 39.19 206 THR B C 1
ATOM 2488 O O . THR B 1 52 ? 26.100 10.595 10.825 1.00 31.62 206 THR B O 1
ATOM 2492 N N . TYR B 1 53 ? 25.550 8.415 10.812 1.00 36.93 207 TYR B N 1
ATOM 2493 C CA . TYR B 1 53 ? 25.124 8.386 12.209 1.00 42.41 207 TYR B CA 1
ATOM 2494 C C . TYR B 1 53 ? 26.296 8.625 13.163 1.00 38.09 207 TYR B C 1
ATOM 2495 O O . TYR B 1 53 ? 26.096 8.998 14.318 1.00 40.62 207 TYR B O 1
ATOM 2504 N N . GLY B 1 54 ? 27.516 8.431 12.668 1.00 32.22 208 GLY B N 1
ATOM 2505 C CA . GLY B 1 54 ? 28.715 8.707 13.443 1.00 36.63 208 GLY B CA 1
ATOM 2506 C C . GLY B 1 54 ? 29.110 10.176 13.440 1.00 34.03 208 GLY B C 1
ATOM 2507 O O . GLY B 1 54 ? 29.974 10.590 14.210 1.00 28.66 208 GLY B O 1
ATOM 2508 N N . LEU B 1 55 ? 28.486 10.951 12.555 1.00 32.03 209 LEU B N 1
ATOM 2509 C CA . LEU B 1 55 ? 28.641 12.409 12.506 1.00 28.38 209 LEU B CA 1
ATOM 2510 C C . LEU B 1 55 ? 30.018 12.876 12.030 1.00 29.06 209 LEU B C 1
ATOM 2511 O O . LEU B 1 55 ? 30.447 13.978 12.370 1.00 28.02 209 LEU B O 1
ATOM 2516 N N . PHE B 1 56 ? 30.700 12.054 11.238 1.00 27.76 210 PHE B N 1
ATOM 2517 C CA . PHE B 1 56 ? 31.982 12.449 10.661 1.00 29.40 210 PHE B CA 1
ATOM 2518 C C . PHE B 1 56 ? 31.818 12.810 9.188 1.00 28.04 210 PHE B C 1
ATOM 2519 O O . PHE B 1 56 ? 30.924 12.299 8.513 1.00 30.82 210 PHE B O 1
ATOM 2527 N N . ILE B 1 57 ? 32.676 13.702 8.701 1.00 28.76 211 ILE B N 1
ATOM 2528 C CA . ILE B 1 57 ? 32.730 14.017 7.276 1.00 25.09 211 ILE B CA 1
ATOM 2529 C C . ILE B 1 57 ? 33.811 13.173 6.610 1.00 27.96 211 ILE B C 1
ATOM 2530 O O . ILE B 1 57 ? 35.004 13.443 6.754 1.00 32.01 211 ILE B O 1
ATOM 2535 N N . GLY B 1 58 ? 33.3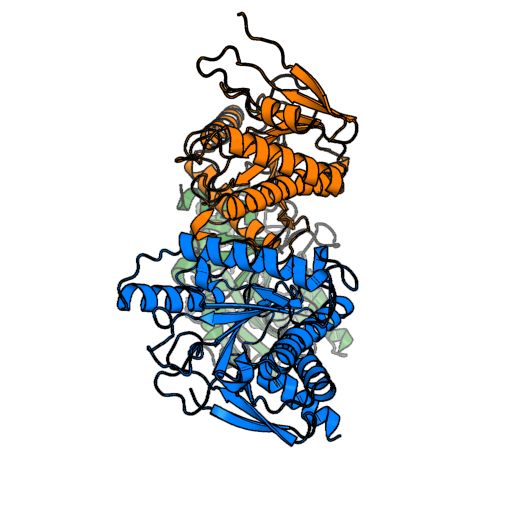80 12.150 5.879 1.00 29.58 212 GLY B N 1
ATOM 2536 C CA . GLY B 1 58 ? 34.293 11.238 5.215 1.00 32.56 212 GLY B CA 1
ATOM 2537 C C . GLY B 1 58 ? 33.549 10.045 4.649 1.00 37.95 212 GLY B C 1
ATOM 2538 O O . GLY B 1 58 ? 32.346 10.120 4.401 1.00 39.07 212 GLY B O 1
ATOM 2539 N N . GLY B 1 59 ? 34.263 8.942 4.444 1.00 41.46 213 GLY B N 1
ATOM 2540 C CA . GLY B 1 59 ? 33.660 7.733 3.912 1.00 38.60 213 GLY B CA 1
ATOM 2541 C C . GLY B 1 59 ? 33.435 7.817 2.415 1.00 41.61 213 GLY B C 1
ATOM 2542 O O . GLY B 1 59 ? 34.221 8.437 1.699 1.00 41.97 213 GLY B O 1
ATOM 2543 N N . VAL B 1 60 ? 32.361 7.186 1.948 1.00 42.01 214 VAL B N 1
ATOM 2544 C CA . VAL B 1 60 ? 32.008 7.186 0.530 1.00 43.92 214 VAL B CA 1
ATOM 2545 C C . VAL B 1 60 ? 30.687 7.920 0.315 1.00 43.57 214 VAL B C 1
ATOM 2546 O O . VAL B 1 60 ? 30.203 8.615 1.210 1.00 44.91 214 VAL B O 1
ATOM 2550 N N . GLY B 1 61 ? 30.108 7.766 -0.872 1.00 43.13 215 GLY B N 1
ATOM 2551 C CA . GLY B 1 61 ? 28.849 8.413 -1.190 1.00 47.73 215 GLY B CA 1
ATOM 2552 C C . GLY B 1 61 ? 29.015 9.916 -1.247 1.00 39.68 215 GLY B C 1
ATOM 2553 O O . GLY B 1 61 ? 30.082 10.417 -1.604 1.00 35.56 215 GLY B O 1
ATOM 2554 N N . MET B 1 62 ? 27.960 10.640 -0.887 1.00 35.00 216 MET B N 1
ATOM 2555 C CA . MET B 1 62 ? 27.997 12.095 -0.905 1.00 38.39 216 MET B CA 1
ATOM 2556 C C . MET B 1 62 ? 28.939 12.624 0.167 1.00 32.59 216 MET B C 1
ATOM 2557 O O . MET B 1 62 ? 29.646 13.610 -0.045 1.00 29.55 216 MET B O 1
ATOM 2562 N N . ASN B 1 63 ? 28.937 11.963 1.320 1.00 29.89 217 ASN B N 1
ATOM 2563 C CA . ASN B 1 63 ? 29.772 12.368 2.442 1.00 31.41 217 ASN B CA 1
ATOM 2564 C C . ASN B 1 63 ? 31.252 12.309 2.077 1.00 34.05 217 ASN B C 1
ATOM 2565 O O . ASN B 1 63 ? 32.038 13.165 2.482 1.00 31.10 217 ASN B O 1
ATOM 2570 N N . GLY B 1 64 ? 31.622 11.291 1.307 1.00 32.46 218 GLY B N 1
ATOM 2571 C CA . GLY B 1 64 ? 32.987 11.143 0.838 1.00 37.40 218 GLY B CA 1
ATOM 2572 C C . GLY B 1 64 ? 33.358 12.230 -0.151 1.00 31.26 218 GLY B C 1
ATOM 2573 O O . GLY B 1 64 ? 34.462 12.771 -0.108 1.00 30.76 218 GLY B O 1
ATOM 2574 N N . GLU B 1 65 ? 32.427 12.547 -1.046 1.00 28.16 219 GLU B N 1
ATOM 2575 C CA . GLU B 1 65 ? 32.624 13.606 -2.027 1.00 29.97 219 GLU B CA 1
ATOM 2576 C C . GLU B 1 65 ? 32.833 14.952 -1.342 1.00 30.26 219 GLU B C 1
ATOM 2577 O O . GLU B 1 65 ? 33.618 15.779 -1.806 1.00 25.56 219 GLU B O 1
ATOM 2583 N N . PHE B 1 66 ? 32.125 15.165 -0.237 1.00 27.76 220 PHE B N 1
ATOM 2584 C CA . PHE B 1 66 ? 32.264 16.394 0.537 1.00 26.30 220 PHE B CA 1
ATOM 2585 C C . PHE B 1 66 ? 33.668 16.510 1.113 1.00 27.75 220 PHE B C 1
ATOM 2586 O O . PHE B 1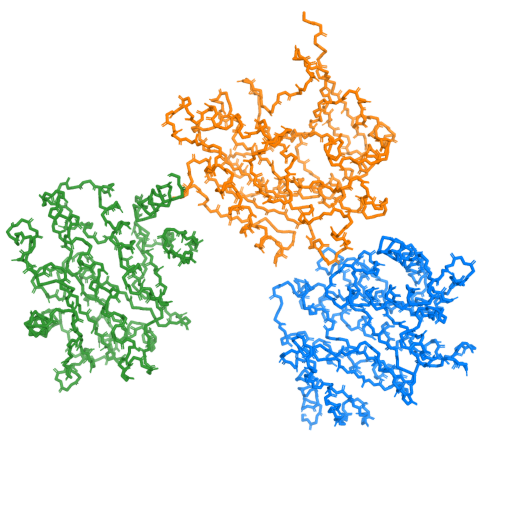 66 ? 34.300 17.563 1.030 1.00 21.58 220 PHE B O 1
ATOM 2594 N N . ALA B 1 67 ? 34.146 15.417 1.699 1.00 28.84 221 ALA B N 1
ATOM 2595 C CA . ALA B 1 67 ? 35.481 15.377 2.284 1.00 28.09 221 ALA B CA 1
ATOM 2596 C C . ALA B 1 67 ? 36.551 15.628 1.227 1.00 25.01 221 ALA B C 1
ATOM 2597 O O . ALA B 1 67 ? 37.480 16.403 1.449 1.00 28.08 221 ALA B O 1
ATOM 2599 N N . ASP B 1 68 ? 36.413 14.971 0.080 1.00 26.51 222 ASP B N 1
ATOM 2600 C CA . ASP B 1 68 ? 37.389 15.101 -0.999 1.00 29.64 222 ASP B CA 1
ATOM 2601 C C . ASP B 1 68 ? 37.481 16.541 -1.497 1.00 28.09 222 ASP B C 1
ATOM 2602 O O . ASP B 1 68 ? 38.573 17.049 -1.751 1.00 26.13 222 ASP B O 1
ATOM 2607 N N . THR B 1 69 ? 36.332 17.196 -1.628 1.00 27.85 223 THR B N 1
ATOM 2608 C CA . THR B 1 69 ? 36.288 18.573 -2.106 1.00 28.18 223 THR B CA 1
ATOM 2609 C C . THR B 1 69 ? 36.990 19.516 -1.130 1.00 28.45 223 THR B C 1
ATOM 2610 O O . THR B 1 69 ? 37.718 20.421 -1.542 1.00 22.35 223 THR B O 1
ATOM 2614 N N . ILE B 1 70 ? 36.768 19.301 0.162 1.00 27.59 224 ILE B N 1
ATOM 2615 C CA . ILE B 1 70 ? 37.382 20.132 1.191 1.00 24.96 224 ILE B CA 1
ATOM 2616 C C . ILE B 1 70 ? 38.884 19.877 1.265 1.00 26.13 224 ILE B C 1
ATOM 2617 O O . ILE B 1 70 ? 39.679 20.812 1.357 1.00 27.94 224 ILE B O 1
ATOM 2622 N N . ILE B 1 71 ? 39.261 18.604 1.238 1.00 25.30 225 ILE B N 1
ATOM 2623 C CA . ILE B 1 71 ? 40.664 18.217 1.274 1.00 26.83 225 ILE B CA 1
ATOM 2624 C C . ILE B 1 71 ? 41.416 18.747 0.051 1.00 27.65 225 ILE B C 1
ATOM 2625 O O . ILE B 1 71 ? 42.519 19.271 0.182 1.00 23.72 225 ILE B O 1
ATOM 2630 N N . GLU B 1 72 ? 40.820 18.622 -1.130 1.00 24.68 226 GLU B N 1
ATOM 2631 C CA . GLU B 1 72 ? 41.476 19.072 -2.356 1.00 34.01 226 GLU B CA 1
ATOM 2632 C C . GLU B 1 72 ? 41.798 20.564 -2.312 1.00 36.78 226 GLU B C 1
ATOM 2633 O O . GLU B 1 72 ? 42.894 20.978 -2.691 1.00 33.37 226 GLU B O 1
ATOM 2639 N N . GLU B 1 73 ? 40.845 21.370 -1.852 1.00 29.06 227 GLU B N 1
ATOM 2640 C CA . GLU B 1 73 ? 41.038 22.816 -1.803 1.00 28.40 227 GLU B CA 1
ATOM 2641 C C . GLU B 1 73 ? 42.050 23.203 -0.733 1.00 30.84 227 GLU B C 1
ATOM 2642 O O . GLU B 1 73 ? 42.864 24.106 -0.938 1.00 32.66 227 GLU B O 1
ATOM 2648 N N . ALA B 1 74 ? 41.985 22.527 0.410 1.00 33.34 228 ALA B N 1
ATOM 2649 C CA . ALA B 1 74 ? 42.919 22.764 1.506 1.00 31.80 228 ALA B CA 1
ATOM 2650 C C . ALA B 1 74 ? 44.358 22.553 1.042 1.00 32.84 228 ALA B C 1
ATOM 2651 O O . ALA B 1 74 ? 45.215 23.414 1.240 1.00 33.70 228 ALA B O 1
ATOM 2653 N N . ARG B 1 75 ? 44.609 21.405 0.419 1.00 34.42 229 ARG B N 1
ATOM 2654 C CA . ARG B 1 75 ? 45.923 21.088 -0.134 1.00 39.53 229 ARG B CA 1
ATOM 2655 C C . ARG B 1 75 ? 46.345 22.121 -1.169 1.00 40.15 229 ARG B C 1
ATOM 2656 O O . ARG B 1 75 ? 47.497 22.555 -1.199 1.00 41.46 229 ARG B O 1
ATOM 2664 N N . ARG B 1 76 ? 45.401 22.497 -2.026 1.00 38.28 230 ARG B N 1
ATOM 2665 C CA . ARG B 1 76 ? 45.644 23.490 -3.065 1.00 39.75 230 ARG B CA 1
ATOM 2666 C C . ARG B 1 76 ? 46.132 24.803 -2.446 1.00 39.71 230 ARG B C 1
ATOM 2667 O O . ARG B 1 76 ? 46.911 25.539 -3.056 1.00 44.59 230 ARG B O 1
ATOM 2675 N N . ASN B 1 77 ? 45.675 25.073 -1.225 1.00 34.40 231 ASN B N 1
ATOM 2676 C CA . ASN B 1 77 ? 46.062 26.263 -0.467 1.00 41.08 231 ASN B CA 1
ATOM 2677 C C . ASN B 1 77 ? 47.108 25.943 0.603 1.00 34.13 231 ASN B C 1
ATOM 2678 O O . ASN B 1 77 ? 47.251 26.672 1.583 1.00 44.61 231 ASN B O 1
ATOM 2683 N N . ARG B 1 78 ? 47.828 24.842 0.404 1.00 35.19 232 ARG B N 1
ATOM 2684 C CA . ARG B 1 78 ? 48.945 24.449 1.270 1.00 44.55 232 ARG B CA 1
ATOM 2685 C C . ARG B 1 78 ? 48.574 24.175 2.729 1.00 40.29 232 ARG B C 1
ATOM 2686 O O . ARG B 1 78 ? 49.301 24.568 3.643 1.00 38.68 232 ARG B O 1
ATOM 2694 N N . ILE B 1 79 ? 47.450 23.502 2.948 1.00 39.21 233 ILE B N 1
ATOM 2695 C CA . ILE B 1 79 ? 47.089 23.036 4.284 1.00 36.73 233 ILE B CA 1
ATOM 2696 C C . ILE B 1 79 ? 47.202 21.511 4.321 1.00 40.46 233 ILE B C 1
ATOM 2697 O O . ILE B 1 79 ? 46.488 20.831 3.583 1.00 36.52 233 ILE B O 1
ATOM 2702 N N . PRO B 1 80 ? 48.102 20.964 5.166 1.00 41.95 234 PRO B N 1
ATOM 2703 C CA . PRO B 1 80 ? 48.303 19.506 5.201 1.00 47.91 234 PRO B CA 1
ATOM 2704 C C . PRO B 1 80 ? 47.109 18.724 5.769 1.00 40.32 234 PRO B C 1
ATOM 2705 O O . PRO B 1 80 ? 47.277 17.876 6.645 1.00 43.01 234 PRO B O 1
ATOM 2709 N N . LEU B 1 81 ? 45.918 18.991 5.245 1.00 42.44 235 LEU B N 1
ATOM 2710 C CA . LEU B 1 81 ? 44.702 18.337 5.711 1.00 39.87 235 LEU B CA 1
ATOM 2711 C C . LEU B 1 81 ? 44.571 16.948 5.095 1.00 42.66 235 LEU B C 1
ATOM 2712 O O . LEU B 1 81 ? 44.644 16.798 3.874 1.00 38.31 235 LEU B O 1
ATOM 2717 N N . THR B 1 82 ? 44.390 15.936 5.941 1.00 35.53 236 THR B N 1
ATOM 2718 C CA . THR B 1 82 ? 44.168 14.572 5.472 1.00 40.25 236 THR B CA 1
ATOM 2719 C C . THR B 1 82 ? 42.778 14.106 5.891 1.00 35.08 236 THR B C 1
ATOM 2720 O O . THR B 1 82 ? 42.100 14.770 6.677 1.00 32.55 236 THR B O 1
ATOM 2724 N N . ALA B 1 83 ? 42.367 12.962 5.358 1.00 37.22 237 ALA B N 1
ATOM 2725 C CA . ALA B 1 83 ? 41.029 12.434 5.587 1.00 38.88 237 ALA B CA 1
ATOM 2726 C C . ALA B 1 83 ? 40.757 12.171 7.064 1.00 38.92 237 ALA B C 1
ATOM 2727 O O . ALA B 1 83 ? 39.673 12.476 7.567 1.00 36.72 237 ALA B O 1
ATOM 2729 N N . THR B 1 84 ? 41.739 11.609 7.759 1.00 39.12 238 THR B N 1
ATOM 2730 C CA . THR B 1 84 ? 41.541 11.205 9.145 1.00 41.05 238 THR B CA 1
ATOM 2731 C C . THR B 1 84 ? 41.440 12.408 10.084 1.00 37.89 238 THR B C 1
ATOM 2732 O O . THR B 1 84 ? 40.765 12.333 11.109 1.00 36.89 238 THR B O 1
ATOM 2736 N N . GLU B 1 85 ? 42.093 13.517 9.740 1.00 36.30 239 GLU B N 1
ATOM 2737 C CA . GLU B 1 85 ? 41.977 14.728 10.553 1.00 37.02 239 GLU B CA 1
ATOM 2738 C C . GLU B 1 85 ? 40.589 15.327 10.376 1.00 34.51 239 GLU B C 1
ATOM 2739 O O . GLU B 1 85 ? 39.931 15.696 11.349 1.00 32.43 239 GLU B O 1
ATOM 2745 N N . LEU B 1 86 ? 40.154 15.421 9.123 1.00 27.44 240 LEU B N 1
ATOM 2746 C CA . LEU B 1 86 ? 38.854 15.994 8.801 1.00 32.17 240 LEU B CA 1
ATOM 2747 C C . LEU B 1 86 ? 37.732 15.190 9.453 1.00 28.37 240 LEU B C 1
ATOM 2748 O O . LEU B 1 86 ? 36.805 15.758 10.030 1.00 29.50 240 LEU B O 1
ATOM 2753 N N . SER B 1 87 ? 37.832 13.867 9.366 1.00 28.36 241 SER B N 1
ATOM 2754 C CA . SER B 1 87 ? 36.835 12.977 9.952 1.00 32.14 241 SER B CA 1
ATOM 2755 C C . SER B 1 87 ? 36.807 13.108 11.471 1.00 34.00 241 SER B C 1
ATOM 2756 O O . SER B 1 87 ? 35.743 13.268 12.066 1.00 34.14 241 SER B O 1
ATOM 2759 N N . ALA B 1 88 ? 37.980 13.046 12.093 1.00 35.15 242 ALA B N 1
ATOM 2760 C CA . ALA B 1 88 ? 38.077 13.108 13.549 1.00 32.66 242 ALA B CA 1
ATOM 2761 C C . ALA B 1 88 ? 37.647 14.472 14.082 1.00 35.89 242 ALA B C 1
ATOM 2762 O O . ALA B 1 88 ? 36.957 14.5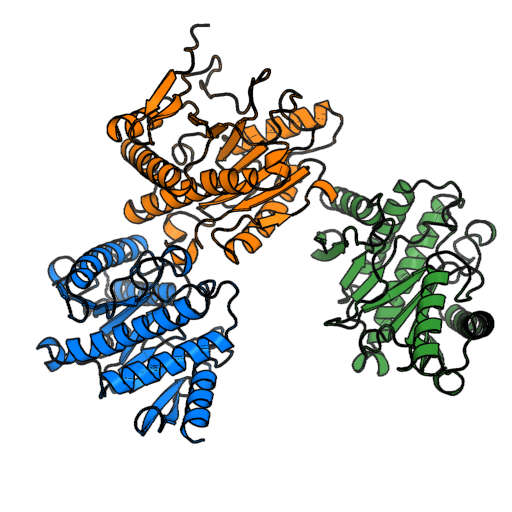59 15.097 1.00 30.18 242 ALA B O 1
ATOM 2764 N N . GLU B 1 89 ? 38.059 15.534 13.397 1.00 31.83 243 GLU B N 1
ATOM 2765 C CA . GLU B 1 89 ? 37.744 16.893 13.826 1.00 29.76 243 GLU B CA 1
ATOM 2766 C C . GLU B 1 89 ? 36.260 17.208 13.642 1.00 32.41 243 GLU B C 1
ATOM 2767 O O . GLU B 1 89 ? 35.616 17.759 14.536 1.00 25.92 243 GLU B O 1
ATOM 2773 N N . SER B 1 90 ? 35.726 16.869 12.473 1.00 30.25 244 SER B N 1
ATOM 2774 C CA . SER B 1 90 ? 34.316 17.101 12.183 1.00 29.69 244 SER B CA 1
ATOM 2775 C C . SER B 1 90 ? 33.432 16.323 13.154 1.00 28.53 244 SER B C 1
ATOM 2776 O O . SER B 1 90 ? 32.385 16.806 13.581 1.00 24.37 244 SER B O 1
ATOM 2779 N N . GLN B 1 91 ? 33.868 15.116 13.498 1.00 29.13 245 GLN B N 1
ATOM 2780 C CA . GLN B 1 91 ? 33.119 14.252 14.402 1.00 30.33 245 GLN B CA 1
ATOM 2781 C C . GLN B 1 91 ? 33.023 14.856 15.798 1.00 33.82 245 GLN B C 1
ATOM 2782 O O . GLN B 1 91 ? 31.938 14.940 16.376 1.00 29.15 245 GLN B O 1
ATOM 2788 N N . GLU B 1 92 ? 34.164 15.278 16.332 1.00 34.73 246 GLU B N 1
ATOM 2789 C CA . GLU B 1 92 ? 34.218 15.856 17.669 1.00 33.54 246 GLU B CA 1
ATOM 2790 C C . GLU B 1 92 ? 33.410 17.150 17.748 1.00 32.04 246 GLU B C 1
ATOM 2791 O O . GLU B 1 92 ? 32.717 17.397 18.733 1.00 28.66 246 GLU B O 1
ATOM 2797 N N . ILE B 1 93 ? 33.496 17.970 16.706 1.00 28.86 247 ILE B N 1
ATOM 2798 C CA . ILE B 1 93 ? 32.763 19.231 16.670 1.00 27.13 247 ILE B CA 1
ATOM 2799 C C . ILE B 1 93 ? 31.254 18.997 16.664 1.00 29.42 247 ILE B C 1
ATOM 2800 O O . ILE B 1 93 ? 30.515 19.640 17.408 1.00 27.95 247 ILE B O 1
ATOM 2805 N N . GLN B 1 94 ? 30.800 18.082 15.815 1.00 27.50 248 GLN B N 1
ATOM 2806 C CA . GLN B 1 94 ? 29.370 17.859 15.635 1.00 30.32 248 GLN B CA 1
ATOM 2807 C C . GLN B 1 94 ? 28.770 17.056 16.790 1.00 27.77 248 GLN B C 1
ATOM 2808 O O . GLN B 1 94 ? 27.606 17.243 17.136 1.00 24.52 248 GLN B O 1
ATOM 2814 N N . GLU B 1 95 ? 29.565 16.178 17.394 1.00 25.92 249 GLU B N 1
ATOM 2815 C CA . GLU B 1 95 ? 29.136 15.469 18.597 1.00 29.52 249 GLU B CA 1
ATOM 2816 C C . GLU B 1 95 ? 28.853 16.449 19.731 1.00 29.40 249 GLU B C 1
ATOM 2817 O O . GLU B 1 95 ? 27.846 16.332 20.427 1.00 28.47 249 GLU B O 1
ATOM 2823 N N . ARG B 1 96 ? 29.750 17.413 19.914 1.00 32.04 250 ARG B N 1
ATOM 2824 C CA . ARG B 1 96 ? 29.583 18.431 20.947 1.00 34.06 250 ARG B CA 1
ATOM 2825 C C . ARG B 1 96 ? 28.382 19.323 20.662 1.00 33.55 250 ARG B C 1
ATOM 2826 O O . ARG B 1 96 ? 27.604 19.634 21.561 1.00 31.40 250 ARG B O 1
ATOM 2834 N N . LEU B 1 97 ? 28.242 19.745 19.410 1.00 31.33 251 LEU B N 1
ATOM 2835 C CA . LEU B 1 97 ? 27.151 20.634 19.028 1.00 28.66 251 LEU B CA 1
ATOM 2836 C C . LEU B 1 97 ? 25.797 19.938 19.143 1.00 27.98 251 LEU B C 1
ATOM 2837 O O . LEU B 1 97 ? 24.798 20.571 19.482 1.00 30.81 251 LEU B O 1
ATOM 2842 N N . LEU B 1 98 ? 25.765 18.638 18.863 1.00 28.28 252 LEU B N 1
ATOM 2843 C CA . LEU B 1 98 ? 24.529 17.873 18.983 1.00 30.68 252 LEU B CA 1
ATOM 2844 C C . LEU B 1 98 ? 24.090 17.811 20.441 1.00 34.45 252 LEU B C 1
ATOM 2845 O O . LEU B 1 98 ? 22.904 17.944 20.749 1.00 32.73 252 LEU B O 1
ATOM 2850 N N . HIS B 1 99 ? 25.055 17.598 21.332 1.00 32.01 253 HIS B N 1
ATOM 2851 C CA . HIS B 1 99 ? 24.788 17.578 22.766 1.00 39.78 253 HIS B CA 1
ATOM 2852 C C . HIS B 1 99 ? 24.171 18.894 23.222 1.00 38.55 253 HIS B C 1
ATOM 2853 O O . HIS B 1 99 ? 23.212 18.907 23.993 1.00 42.26 253 HIS B O 1
ATOM 2860 N N . ASP B 1 100 ? 24.728 20.001 22.741 1.00 32.13 254 ASP B N 1
ATOM 2861 C CA . ASP B 1 100 ? 24.216 21.322 23.084 1.00 37.50 254 ASP B CA 1
ATOM 2862 C C . ASP B 1 100 ? 22.837 21.551 22.474 1.00 33.92 254 ASP B C 1
ATOM 2863 O O . ASP B 1 100 ? 21.951 22.115 23.115 1.00 29.89 254 ASP B O 1
ATOM 2868 N N . ALA B 1 101 ? 22.663 21.105 21.233 1.00 29.21 255 ALA B N 1
ATOM 2869 C CA . ALA B 1 101 ? 21.418 21.319 20.507 1.00 28.90 255 ALA B CA 1
ATOM 2870 C C . ALA B 1 101 ? 20.258 20.540 21.128 1.00 29.35 255 ALA B C 1
ATOM 2871 O O . ALA B 1 101 ? 19.133 21.034 21.187 1.00 28.68 255 ALA B O 1
ATOM 2873 N N . GLU B 1 102 ? 20.536 19.324 21.590 1.00 30.29 256 GLU B N 1
ATOM 2874 C CA . GLU B 1 102 ? 19.499 18.460 22.150 1.00 34.53 256 GLU B CA 1
ATOM 2875 C C . GLU B 1 102 ? 19.032 18.930 23.525 1.00 31.81 256 GLU B C 1
ATOM 2876 O O . GLU B 1 102 ? 17.890 18.690 23.912 1.00 38.10 256 GLU B O 1
ATOM 2882 N N . ARG B 1 103 ? 19.916 19.591 24.263 1.00 33.25 257 ARG B N 1
ATOM 2883 C CA . ARG B 1 103 ? 19.534 20.192 25.535 1.00 35.26 257 ARG B CA 1
ATOM 2884 C C . ARG B 1 103 ? 18.713 21.459 25.301 1.00 35.42 257 ARG B C 1
ATOM 2885 O O . ARG B 1 103 ? 18.135 22.020 26.235 1.00 26.51 257 ARG B O 1
ATOM 2893 N N . GLN B 1 104 ? 18.655 21.898 24.045 1.00 32.85 258 GLN B N 1
ATOM 2894 C CA . GLN B 1 104 ? 17.966 23.133 23.694 1.00 29.92 258 GLN B CA 1
ATOM 2895 C C . GLN B 1 104 ? 17.309 23.016 22.310 1.00 32.99 258 GLN B C 1
ATOM 2896 O O . GLN B 1 104 ? 17.646 23.757 21.384 1.00 27.12 258 GLN B O 1
ATOM 2902 N N . PRO B 1 105 ? 16.360 22.072 22.168 1.00 28.04 259 PRO B N 1
ATOM 2903 C CA . PRO B 1 105 ? 15.707 21.863 20.871 1.00 27.33 259 PRO B CA 1
ATOM 2904 C C . PRO B 1 105 ? 15.007 23.119 20.363 1.00 27.79 259 PRO B C 1
ATOM 2905 O O . PRO B 1 105 ? 14.410 23.849 21.153 1.00 24.12 259 PRO B O 1
ATOM 2909 N N . GLY B 1 106 ? 15.091 23.368 19.060 1.00 22.85 260 GLY B N 1
ATOM 2910 C CA . GLY B 1 106 ? 14.435 24.514 18.458 1.00 26.93 260 GLY B CA 1
ATOM 2911 C C . GLY B 1 106 ? 15.225 25.801 18.598 1.00 24.75 260 GLY B C 1
ATOM 2912 O O . GLY B 1 106 ? 14.682 26.889 18.399 1.00 29.83 260 GLY B O 1
ATOM 2913 N N . THR B 1 107 ? 16.503 25.679 18.945 1.00 26.83 261 THR B N 1
ATOM 2914 C CA . THR B 1 107 ? 17.389 26.835 19.050 1.00 27.56 261 THR B CA 1
ATOM 2915 C C . THR B 1 107 ? 18.713 26.549 18.352 1.00 26.67 261 THR B C 1
ATOM 2916 O O . THR B 1 107 ? 19.225 25.429 18.395 1.00 26.07 261 THR B O 1
ATOM 2920 N N . LEU B 1 108 ? 19.260 27.573 17.707 1.00 25.28 262 LEU B N 1
ATOM 2921 C CA . LEU B 1 108 ? 20.546 27.464 17.033 1.00 28.48 262 LEU B CA 1
ATOM 2922 C C . LEU B 1 108 ? 21.689 27.595 18.039 1.00 31.34 262 LEU B C 1
ATOM 2923 O O . LEU B 1 108 ? 21.910 28.668 18.601 1.00 34.27 262 LEU B O 1
ATOM 2928 N N . VAL B 1 109 ? 22.401 26.495 18.268 1.00 25.88 263 VAL B N 1
ATOM 2929 C CA . VAL B 1 109 ? 23.572 26.497 19.142 1.00 22.52 263 VAL B CA 1
ATOM 2930 C C . VAL B 1 109 ? 24.823 26.623 18.281 1.00 26.52 263 VAL B C 1
ATOM 2931 O O . VAL B 1 109 ? 24.766 26.400 17.073 1.00 24.94 263 VAL B O 1
ATOM 2935 N N . GLU B 1 110 ? 25.954 26.963 18.890 1.00 24.63 264 GLU B N 1
ATOM 2936 C CA . GLU B 1 110 ? 27.172 27.162 18.113 1.00 28.02 264 GLU B CA 1
ATOM 2937 C C . GLU B 1 110 ? 28.455 27.161 18.932 1.00 33.05 264 GLU B C 1
ATOM 2938 O O . GLU B 1 110 ? 28.441 27.267 20.160 1.00 29.23 264 GLU B O 1
ATOM 2944 N N . ILE B 1 111 ? 29.564 27.042 18.208 1.00 29.42 265 ILE B N 1
ATOM 2945 C CA . ILE B 1 111 ? 30.900 27.025 18.785 1.00 29.25 265 ILE B CA 1
ATOM 2946 C C . ILE B 1 111 ? 31.865 27.706 17.815 1.00 28.60 265 ILE B C 1
ATOM 2947 O O . ILE B 1 111 ? 31.724 27.574 16.596 1.00 29.50 265 ILE B O 1
ATOM 2952 N N . ASP B 1 112 ? 32.836 28.442 18.347 1.00 27.81 266 ASP B N 1
ATOM 2953 C CA . ASP B 1 112 ? 33.797 29.151 17.504 1.00 31.33 266 ASP B CA 1
ATOM 2954 C C . ASP B 1 112 ? 34.897 28.193 17.048 1.00 32.65 266 ASP B C 1
ATOM 2955 O O . ASP B 1 112 ? 36.019 28.221 17.558 1.00 27.54 266 ASP B O 1
ATOM 2960 N N . SER B 1 113 ? 34.563 27.351 16.077 1.00 27.44 267 SER B N 1
ATOM 2961 C CA . SER B 1 113 ? 35.494 26.352 15.572 1.00 28.79 267 SER B CA 1
ATOM 2962 C C . SER B 1 113 ? 36.729 26.991 14.946 1.00 27.44 267 SER B C 1
ATOM 2963 O O . SER B 1 113 ? 37.805 26.395 14.935 1.00 23.52 267 SER B O 1
ATOM 2966 N N . GLY B 1 114 ? 36.572 28.211 14.442 1.00 26.84 268 GLY B N 1
ATOM 2967 C CA . GLY B 1 114 ? 37.661 28.925 13.798 1.00 26.68 268 GLY B CA 1
ATOM 2968 C C . GLY B 1 114 ? 38.898 29.092 14.666 1.00 30.92 268 GLY B C 1
ATOM 2969 O O . GLY B 1 114 ? 40.009 29.233 14.149 1.00 28.86 268 GLY B O 1
ATOM 2970 N N . ARG B 1 115 ? 38.714 29.071 15.982 1.00 25.42 269 ARG B N 1
ATOM 2971 C CA . ARG B 1 115 ? 39.825 29.257 16.912 1.00 24.32 269 ARG B CA 1
ATOM 2972 C C . ARG B 1 115 ? 40.801 28.080 16.914 1.00 29.92 269 ARG B C 1
ATOM 2973 O O . ARG B 1 115 ? 41.986 28.261 17.203 1.00 27.54 269 ARG B O 1
ATOM 2981 N N . PHE B 1 116 ? 40.305 26.884 16.599 1.00 29.47 270 PHE B N 1
ATOM 2982 C CA . PHE B 1 116 ? 41.124 25.673 16.666 1.00 30.15 270 PHE B CA 1
ATOM 2983 C C . PHE B 1 116 ? 41.094 24.831 15.391 1.00 31.13 270 PHE B C 1
ATOM 2984 O O . PHE B 1 116 ? 41.794 23.821 15.301 1.00 35.62 270 PHE B O 1
ATOM 2992 N N . SER B 1 117 ? 40.295 25.244 14.411 1.00 28.60 271 SER B N 1
ATOM 2993 C CA . SER B 1 117 ? 40.147 24.483 13.172 1.00 29.28 271 SER B CA 1
ATOM 2994 C C . SER B 1 117 ? 40.752 25.205 11.975 1.00 29.65 271 SER B C 1
ATOM 2995 O O . SER B 1 117 ? 40.669 26.428 11.870 1.00 29.98 271 SER B O 1
ATOM 2998 N N . ARG B 1 118 ? 41.362 24.438 11.076 1.00 28.60 272 ARG B N 1
ATOM 2999 C CA . ARG B 1 118 ? 41.842 24.970 9.807 1.00 27.40 272 ARG B CA 1
ATOM 3000 C C . ARG B 1 118 ? 40.744 24.901 8.747 1.00 29.57 272 ARG B C 1
ATOM 3001 O O . ARG B 1 118 ? 40.863 25.505 7.680 1.00 27.65 272 ARG B O 1
ATOM 3009 N N . VAL B 1 119 ? 39.681 24.159 9.050 1.00 28.02 273 VAL B N 1
ATOM 3010 C CA . VAL B 1 119 ? 38.617 23.891 8.088 1.00 29.57 273 VAL B CA 1
ATOM 3011 C C . VAL B 1 119 ? 37.413 24.804 8.298 1.00 29.08 273 VAL B C 1
ATOM 3012 O O . VAL B 1 119 ? 36.958 25.475 7.371 1.00 29.14 273 VAL B O 1
ATOM 3016 N N . PHE B 1 120 ? 36.903 24.817 9.525 1.00 26.11 274 PHE B N 1
ATOM 3017 C CA . PHE B 1 120 ? 35.658 25.508 9.838 1.00 28.06 274 PHE B CA 1
ATOM 3018 C C . PHE B 1 120 ? 35.905 26.837 10.540 1.00 25.30 274 PHE B C 1
ATOM 3019 O O . PHE B 1 120 ? 36.559 26.888 11.580 1.00 28.71 274 PHE B O 1
ATOM 3027 N N . ALA B 1 121 ? 35.372 27.910 9.966 1.00 24.26 275 ALA B N 1
ATOM 3028 C CA . ALA B 1 121 ? 35.492 29.235 10.559 1.00 23.03 275 ALA B CA 1
ATOM 3029 C C . ALA B 1 121 ? 34.542 29.371 11.744 1.00 26.95 275 ALA B C 1
ATOM 3030 O O . ALA B 1 121 ? 34.853 30.040 12.730 1.00 27.49 275 ALA B O 1
ATOM 3032 N N . ARG B 1 122 ? 33.382 28.732 11.636 1.00 27.78 276 ARG B N 1
ATOM 3033 C CA . ARG B 1 122 ? 32.379 28.759 12.692 1.00 29.17 276 ARG B CA 1
ATOM 3034 C C . ARG B 1 122 ? 31.344 27.668 12.432 1.00 27.36 276 ARG B C 1
ATOM 3035 O O . ARG B 1 122 ? 30.983 27.414 11.282 1.00 26.76 276 ARG B O 1
ATOM 3043 N N . SER B 1 123 ? 30.877 27.024 13.499 1.00 27.30 277 SER B N 1
ATOM 3044 C CA . SER B 1 123 ? 29.973 25.884 13.378 1.00 26.36 277 SER B CA 1
ATOM 3045 C C . SER B 1 123 ? 28.703 26.060 14.205 1.00 26.89 277 SER B C 1
ATOM 3046 O O . SER B 1 123 ? 28.746 26.518 15.349 1.00 26.42 277 SER B O 1
ATOM 3049 N N . PHE B 1 124 ? 27.577 25.681 13.607 1.00 20.52 278 PHE B N 1
ATOM 3050 C CA . PHE B 1 124 ? 26.272 25.769 14.250 1.00 21.45 278 PHE B CA 1
ATOM 3051 C C . PHE B 1 124 ? 25.581 24.410 14.235 1.00 25.79 278 PHE B C 1
ATOM 3052 O O . PHE B 1 124 ? 25.949 23.520 13.466 1.00 24.14 278 PHE B O 1
ATOM 3060 N N . ALA B 1 125 ? 24.577 24.258 15.091 1.00 23.55 279 ALA B N 1
ATOM 3061 C CA . ALA B 1 125 ? 23.706 23.089 15.050 1.00 21.54 279 ALA B CA 1
ATOM 3062 C C . ALA B 1 125 ? 22.285 23.464 15.446 1.00 21.01 279 ALA B C 1
ATOM 3063 O O . ALA B 1 125 ? 22.066 24.391 16.227 1.00 23.81 279 ALA B O 1
ATOM 3065 N N . TYR B 1 126 ? 21.325 22.734 14.891 1.00 22.14 280 TYR B N 1
ATOM 3066 C CA . TYR B 1 126 ? 19.914 22.960 15.159 1.00 25.01 280 TYR B CA 1
ATOM 3067 C C . TYR B 1 126 ? 19.174 21.632 15.084 1.00 28.59 280 TYR B C 1
ATOM 3068 O O . TYR B 1 126 ? 19.356 20.868 14.137 1.00 26.56 280 TYR B O 1
ATOM 3077 N N . VAL B 1 127 ? 18.350 21.355 16.088 1.00 25.59 281 VAL B N 1
ATOM 3078 C CA . VAL B 1 127 ? 17.512 20.166 16.074 1.00 28.00 281 VAL B CA 1
ATOM 3079 C C . VAL B 1 127 ? 16.106 20.544 16.532 1.00 25.32 281 VAL B C 1
ATOM 3080 O O . VAL B 1 127 ? 15.929 21.258 17.520 1.00 28.05 281 VAL B O 1
ATOM 3084 N N . ALA B 1 128 ? 15.109 20.078 15.791 1.00 27.31 282 ALA B N 1
ATOM 3085 C CA . ALA B 1 128 ? 13.727 20.458 16.045 1.00 27.37 282 ALA B CA 1
ATOM 3086 C C . ALA B 1 128 ? 13.177 19.744 17.273 1.00 30.80 282 ALA B C 1
ATOM 3087 O O . ALA B 1 128 ? 12.332 20.282 17.988 1.00 29.86 282 ALA B O 1
ATOM 3089 N N . ILE B 1 129 ? 13.659 18.527 17.501 1.00 33.26 283 ILE B N 1
ATOM 3090 C CA . ILE B 1 129 ? 13.197 17.704 18.612 1.00 35.30 283 ILE B CA 1
ATOM 3091 C C . ILE B 1 129 ? 14.348 16.877 19.178 1.00 38.84 283 ILE B C 1
ATOM 3092 O O . ILE B 1 129 ? 15.462 16.911 18.657 1.00 33.65 283 ILE B O 1
ATOM 3097 N N . VAL B 1 130 ? 14.069 16.136 20.245 1.00 34.86 284 VAL B N 1
ATOM 3098 C CA . VAL B 1 130 ? 15.023 15.180 20.794 1.00 39.07 284 VAL B CA 1
ATOM 3099 C C . VAL B 1 130 ? 14.609 13.782 20.331 1.00 40.20 284 VAL B C 1
ATOM 3100 O O . VAL B 1 130 ? 13.631 13.237 20.838 1.00 39.24 284 VAL B O 1
ATOM 3104 N N . PRO B 1 131 ? 15.343 13.200 19.361 1.00 39.65 285 PRO B N 1
ATOM 3105 C CA . PRO B 1 131 ? 14.905 11.967 18.686 1.00 41.01 285 PRO B CA 1
ATOM 3106 C C . PRO B 1 131 ? 14.450 10.835 19.610 1.00 41.41 285 PRO B C 1
ATOM 3107 O O . PRO B 1 131 ? 13.429 10.207 19.324 1.00 32.74 285 PRO B O 1
ATOM 3111 N N . ASN B 1 132 ? 15.178 10.580 20.692 1.00 34.49 286 ASN B N 1
ATOM 3112 C CA . ASN B 1 132 ? 14.836 9.465 21.569 1.00 47.20 286 ASN B CA 1
ATOM 3113 C C . ASN B 1 132 ? 13.591 9.732 22.423 1.00 46.02 286 ASN B C 1
ATOM 3114 O O . ASN B 1 132 ? 13.205 8.893 23.238 1.00 39.29 286 ASN B O 1
ATOM 3119 N N . THR B 1 133 ? 12.970 10.896 22.230 1.00 40.85 287 THR B N 1
ATOM 3120 C CA . THR B 1 133 ? 11.720 11.231 22.909 1.00 39.77 287 THR B CA 1
ATOM 3121 C C . THR B 1 133 ? 10.529 11.225 21.950 1.00 37.94 287 THR B C 1
ATOM 3122 O O . THR B 1 133 ? 9.401 11.507 22.360 1.00 32.81 287 THR B O 1
ATOM 3126 N N . VAL B 1 134 ? 10.778 10.903 20.681 1.00 34.86 288 VAL B N 1
ATOM 3127 C CA . VAL B 1 134 ? 9.741 10.978 19.651 1.00 32.78 288 VAL B CA 1
ATOM 3128 C C . VAL B 1 134 ? 9.557 9.645 18.926 1.00 38.50 288 VAL B C 1
ATOM 3129 O O . VAL B 1 134 ? 8.471 9.066 18.966 1.00 36.91 288 VAL B O 1
ATOM 3133 N N . TRP B 1 135 ? 10.608 9.174 18.256 1.00 40.30 289 TRP B N 1
ATOM 3134 C CA . TRP B 1 135 ? 10.564 7.893 17.549 1.00 31.52 289 TRP B CA 1
ATOM 3135 C C . TRP B 1 135 ? 11.582 6.908 18.120 1.00 37.29 289 TRP B C 1
ATOM 3136 O O . TRP B 1 135 ? 12.417 7.273 18.949 1.00 37.02 289 TRP B O 1
ATOM 3147 N N . ASP B 1 136 ? 11.488 5.655 17.683 1.00 35.80 290 ASP B N 1
ATOM 3148 C CA . ASP B 1 136 ? 12.424 4.615 18.099 1.00 38.02 290 ASP B CA 1
ATOM 3149 C C . ASP B 1 136 ? 13.670 4.641 17.213 1.00 37.49 290 ASP B C 1
ATOM 3150 O O . ASP B 1 136 ? 13.611 4.305 16.030 1.00 37.78 290 ASP B O 1
ATOM 3155 N N . GLU B 1 137 ? 14.797 5.037 17.796 1.00 38.22 291 GLU B N 1
ATOM 3156 C CA . GLU B 1 137 ? 16.041 5.180 17.048 1.00 39.22 291 GLU B CA 1
ATOM 3157 C C . GLU B 1 137 ? 16.563 3.847 16.520 1.00 43.49 291 GLU B C 1
ATOM 3158 O O . GLU B 1 137 ? 17.361 3.817 15.583 1.00 38.69 291 GLU B O 1
ATOM 3164 N N . SER B 1 138 ? 16.112 2.749 17.118 1.00 39.45 292 SER B N 1
ATOM 3165 C CA . SER B 1 138 ? 16.487 1.418 16.653 1.00 41.27 292 SER B CA 1
ATOM 3166 C C . SER B 1 138 ? 15.837 1.123 15.300 1.00 40.57 292 SER B C 1
ATOM 3167 O O . SER B 1 138 ? 16.175 0.144 14.634 1.00 40.09 292 SER B O 1
ATOM 3170 N N . GLU B 1 139 ? 14.904 1.987 14.910 1.00 44.36 293 GLU B N 1
ATOM 3171 C CA . GLU B 1 139 ? 14.158 1.850 13.665 1.00 42.29 293 GLU B CA 1
ATOM 3172 C C . GLU B 1 139 ? 14.735 2.760 12.586 1.00 34.90 293 GLU B C 1
ATOM 3173 O O . GLU B 1 139 ? 14.975 2.335 11.457 1.00 40.67 293 GLU B O 1
ATOM 3179 N N . THR B 1 140 ? 14.956 4.017 12.957 1.00 36.62 294 THR B N 1
ATOM 3180 C CA . THR B 1 140 ? 15.417 5.040 12.027 1.00 40.35 294 THR B CA 1
ATOM 3181 C C . THR B 1 140 ? 16.936 5.134 11.972 1.00 43.32 294 THR B C 1
ATOM 3182 O O . THR B 1 140 ? 17.505 5.519 10.950 1.00 44.27 294 THR B O 1
ATOM 3186 N N . GLY B 1 141 ? 17.579 4.782 13.082 1.00 36.12 295 GLY B N 1
ATOM 3187 C CA . GLY B 1 141 ? 18.998 5.027 13.273 1.00 41.64 295 GLY B CA 1
ATOM 3188 C C . GLY B 1 141 ? 19.167 6.154 14.275 1.00 42.14 295 GLY B C 1
ATOM 3189 O O . GLY B 1 141 ? 18.233 6.925 14.500 1.00 37.34 295 GLY B O 1
ATOM 3190 N N . LYS B 1 142 ? 20.348 6.255 14.878 1.00 37.02 296 LYS B N 1
ATOM 3191 C CA . LYS B 1 142 ? 20.587 7.253 15.918 1.00 43.29 296 LYS B CA 1
ATOM 3192 C C . LYS B 1 142 ? 20.971 8.605 15.320 1.00 40.89 296 LYS B C 1
ATOM 3193 O O . LYS B 1 142 ? 21.575 8.670 14.256 1.00 40.23 296 LYS B O 1
ATOM 3199 N N . ASN B 1 143 ? 20.616 9.679 16.019 1.00 34.68 297 ASN B N 1
ATOM 3200 C CA . ASN B 1 143 ? 20.974 11.041 15.618 1.00 38.05 297 ASN B CA 1
ATOM 3201 C C . ASN B 1 143 ? 20.324 11.488 14.309 1.00 34.33 297 ASN B C 1
ATOM 3202 O O . ASN B 1 143 ? 20.857 12.353 13.613 1.00 33.60 297 ASN B O 1
ATOM 3207 N N . VAL B 1 144 ? 19.174 10.911 13.976 1.00 34.27 298 VAL B N 1
ATOM 3208 C CA . VAL B 1 144 ? 18.411 11.369 12.819 1.00 32.97 298 VAL B CA 1
ATOM 3209 C C . VAL B 1 144 ? 17.746 12.699 13.157 1.00 31.20 298 VAL B C 1
ATOM 3210 O O . VAL B 1 144 ? 17.217 12.875 14.255 1.00 32.54 298 VAL B O 1
ATOM 3214 N N . GLY B 1 145 ? 17.777 13.633 12.211 1.00 25.95 299 GLY B N 1
ATOM 3215 C CA . GLY B 1 145 ? 17.219 14.955 12.427 1.00 30.21 299 GLY B CA 1
ATOM 3216 C C . GLY B 1 145 ? 18.254 15.946 12.929 1.00 28.56 299 GLY B C 1
ATOM 3217 O O . GLY B 1 145 ? 18.000 17.149 12.971 1.00 30.37 299 GLY B O 1
ATOM 3218 N N . ALA B 1 146 ? 19.421 15.441 13.318 1.00 27.54 300 ALA B N 1
ATOM 3219 C CA . ALA B 1 146 ? 20.512 16.299 13.765 1.00 31.14 300 ALA B CA 1
ATOM 3220 C C . ALA B 1 146 ? 21.052 17.090 12.581 1.00 31.27 300 ALA B C 1
ATOM 3221 O O . ALA B 1 146 ? 21.466 16.506 11.582 1.00 27.88 300 ALA B O 1
ATOM 3223 N N . THR B 1 147 ? 21.049 18.414 12.700 1.00 31.07 301 THR B N 1
ATOM 3224 C CA . THR B 1 147 ? 21.446 19.287 11.601 1.00 28.98 301 THR B CA 1
ATOM 3225 C C . THR B 1 147 ? 22.570 20.217 12.031 1.00 28.14 301 THR B C 1
ATOM 3226 O O . THR B 1 147 ? 22.482 20.877 13.067 1.00 22.14 301 THR B O 1
ATOM 3230 N N . PHE B 1 148 ? 23.624 20.256 11.222 1.00 22.09 302 PHE B N 1
ATOM 3231 C CA . PHE B 1 148 ? 24.774 21.112 11.479 1.00 21.31 302 PHE B CA 1
ATOM 3232 C C . PHE B 1 148 ? 24.990 22.066 10.311 1.00 23.13 302 PHE B C 1
ATOM 3233 O O . PHE B 1 148 ? 24.756 21.707 9.157 1.00 24.14 302 PHE B O 1
ATOM 3241 N N . LEU B 1 149 ? 25.420 23.283 10.626 1.00 21.30 303 LEU B N 1
ATOM 3242 C CA . LEU B 1 149 ? 25.741 24.290 9.622 1.00 21.87 303 LEU B CA 1
ATOM 3243 C C . LEU B 1 149 ? 27.129 24.835 9.918 1.00 23.69 303 LEU B C 1
ATOM 3244 O O . LEU B 1 149 ? 27.380 25.351 11.008 1.00 20.54 303 LEU B O 1
ATOM 3249 N N . HIS B 1 150 ? 28.026 24.708 8.943 1.00 21.09 304 HIS B N 1
ATOM 3250 C CA . HIS B 1 150 ? 29.404 25.156 9.093 1.00 25.74 304 HIS B CA 1
ATOM 3251 C C . HIS B 1 150 ? 29.731 26.265 8.107 1.00 26.19 304 HIS B C 1
ATOM 3252 O O . HIS B 1 150 ? 29.354 26.196 6.939 1.00 20.84 304 HIS B O 1
ATOM 3259 N N . ILE B 1 151 ? 30.430 27.286 8.589 1.00 26.71 305 ILE B N 1
ATOM 3260 C CA . ILE B 1 151 ? 31.067 28.252 7.707 1.00 24.72 305 ILE B CA 1
ATOM 3261 C C . ILE B 1 151 ? 32.488 27.772 7.460 1.00 27.08 305 ILE B C 1
ATOM 3262 O O . ILE B 1 151 ? 33.258 27.581 8.403 1.00 24.60 305 ILE B O 1
ATOM 3267 N N . LEU B 1 152 ? 32.827 27.562 6.193 1.00 23.06 306 LEU B N 1
ATOM 3268 C CA . LEU B 1 152 ? 34.158 27.104 5.824 1.00 25.65 306 LEU B CA 1
ATOM 3269 C C . LEU B 1 152 ? 35.129 28.277 5.804 1.00 24.61 306 LEU B C 1
ATOM 3270 O O . LEU B 1 152 ? 34.736 29.410 5.529 1.00 26.81 306 LEU B O 1
ATOM 3275 N N . LYS B 1 153 ? 36.395 28.007 6.102 1.00 22.91 307 LYS B N 1
ATOM 3276 C CA . LYS B 1 153 ? 37.419 29.039 6.023 1.00 24.43 307 LYS B CA 1
ATOM 3277 C C . LYS B 1 153 ? 37.782 29.241 4.558 1.00 26.75 307 LYS B C 1
ATOM 3278 O O . LYS B 1 153 ? 37.642 28.318 3.756 1.00 25.96 307 LYS B O 1
ATOM 3284 N N . PRO B 1 154 ? 38.235 30.453 4.198 1.00 27.63 308 PRO B N 1
ATOM 3285 C CA . PRO B 1 154 ? 38.523 30.780 2.796 1.00 29.96 308 PRO B CA 1
ATOM 3286 C C . PRO B 1 154 ? 39.487 29.803 2.130 1.00 27.21 308 PRO B C 1
ATOM 3287 O O . PRO B 1 154 ? 39.449 29.642 0.911 1.00 29.16 308 PRO B O 1
ATOM 3291 N N . GLU B 1 155 ? 40.326 29.147 2.926 1.00 27.53 309 GLU B N 1
ATOM 3292 C CA . GLU B 1 155 ? 41.355 28.269 2.380 1.00 30.84 309 GLU B CA 1
ATOM 3293 C C . GLU B 1 155 ? 40.817 26.903 1.946 1.00 34.07 309 GLU B C 1
ATOM 3294 O O . GLU B 1 155 ? 41.548 26.128 1.326 1.00 37.61 309 GLU B O 1
ATOM 3300 N N . VAL B 1 156 ? 39.557 26.603 2.264 1.00 30.71 310 VAL B N 1
ATOM 3301 C CA . VAL B 1 156 ? 38.972 25.308 1.901 1.00 30.34 310 VAL B CA 1
ATOM 3302 C C . VAL B 1 156 ? 37.650 25.441 1.139 1.00 31.09 310 VAL B C 1
ATOM 3303 O O . VAL B 1 156 ? 36.968 24.446 0.897 1.00 30.55 310 VAL B O 1
ATOM 3307 N N . THR B 1 157 ? 37.290 26.666 0.770 1.00 27.90 311 THR B N 1
ATOM 3308 C CA . THR B 1 157 ? 36.056 26.909 0.026 1.00 31.28 311 THR B CA 1
ATOM 3309 C C . THR B 1 157 ? 36.172 26.344 -1.388 1.00 33.60 311 THR B C 1
ATOM 3310 O O . THR B 1 157 ? 37.081 26.730 -2.125 1.00 33.76 311 THR B O 1
ATOM 3314 N N . PRO B 1 158 ? 35.256 25.436 -1.777 1.00 28.93 312 PRO B N 1
ATOM 3315 C CA . PRO B 1 158 ? 35.312 24.823 -3.111 1.00 33.13 312 PRO B CA 1
ATOM 3316 C C . PRO B 1 158 ? 35.439 25.836 -4.242 1.00 27.78 312 PRO B C 1
ATOM 3317 O O . PRO B 1 158 ? 34.750 26.857 -4.248 1.00 25.95 312 PRO B O 1
ATOM 3321 N N . HIS B 1 159 ? 36.344 25.544 -5.171 1.00 35.34 313 HIS B N 1
ATOM 3322 C CA . HIS B 1 159 ? 36.587 26.379 -6.345 1.00 37.21 313 HIS B CA 1
ATOM 3323 C C . HIS B 1 159 ? 37.141 27.757 -5.983 1.00 33.35 313 HIS B C 1
ATOM 3324 O O . HIS B 1 159 ? 37.212 28.643 -6.836 1.00 34.13 313 HIS B O 1
ATOM 3331 N N . GLY B 1 160 ? 37.536 27.931 -4.725 1.00 31.19 314 GLY B N 1
ATOM 3332 C CA . GLY B 1 160 ? 38.124 29.181 -4.274 1.00 32.22 314 GLY B CA 1
ATOM 3333 C C . GLY B 1 160 ? 37.183 30.364 -4.405 1.00 36.38 314 GLY B C 1
ATOM 3334 O O . GLY B 1 160 ? 37.627 31.507 -4.531 1.00 33.85 314 GLY B O 1
ATOM 3335 N N . ASN B 1 161 ? 35.883 30.088 -4.378 1.00 35.74 315 ASN B N 1
ATOM 3336 C CA . ASN B 1 161 ? 34.873 31.135 -4.468 1.00 36.98 315 ASN B CA 1
ATOM 3337 C C . ASN B 1 161 ? 34.297 31.453 -3.093 1.00 36.81 315 ASN B C 1
ATOM 3338 O O . ASN B 1 161 ? 33.856 30.559 -2.371 1.00 37.32 315 ASN B O 1
ATOM 3343 N N . GLU B 1 162 ? 34.308 32.735 -2.742 1.00 34.23 316 GLU B N 1
ATOM 3344 C CA . GLU B 1 162 ? 33.856 33.196 -1.434 1.00 42.33 316 GLU B CA 1
ATOM 3345 C C . GLU B 1 162 ? 32.450 32.715 -1.072 1.00 40.80 316 GLU B C 1
ATOM 3346 O O . GLU B 1 162 ? 32.183 32.378 0.080 1.00 40.17 316 GLU B O 1
ATOM 3352 N N . MET B 1 163 ? 31.551 32.699 -2.051 1.00 37.02 317 MET B N 1
ATOM 3353 C CA . MET B 1 163 ? 30.147 32.393 -1.787 1.00 37.73 317 MET B CA 1
ATOM 3354 C C . MET B 1 163 ? 29.897 30.908 -1.520 1.00 32.63 317 MET B C 1
ATOM 3355 O O . MET B 1 163 ? 28.792 30.524 -1.135 1.00 31.05 317 MET B O 1
ATOM 3360 N N . ASN B 1 164 ? 30.919 30.081 -1.721 1.00 32.13 318 ASN B N 1
ATOM 3361 C CA . ASN B 1 164 ? 30.813 28.647 -1.463 1.00 32.15 318 ASN B CA 1
ATOM 3362 C C . ASN B 1 164 ? 31.356 28.281 -0.083 1.00 29.57 318 ASN B C 1
ATOM 3363 O O . ASN B 1 164 ? 32.056 27.281 0.069 1.00 32.72 318 ASN B O 1
ATOM 3368 N N . ASP B 1 165 ? 31.026 29.088 0.920 1.00 28.50 319 ASP B N 1
ATOM 3369 C CA . ASP B 1 165 ? 31.612 28.933 2.249 1.00 29.69 319 ASP B CA 1
ATOM 3370 C C . ASP B 1 165 ? 30.597 28.496 3.306 1.00 26.77 319 ASP B C 1
ATOM 3371 O O . ASP B 1 165 ? 30.790 28.747 4.495 1.00 29.67 319 ASP B O 1
ATOM 3376 N N . VAL B 1 166 ? 29.521 27.846 2.871 1.00 24.12 320 VAL B N 1
ATOM 3377 C CA . VAL B 1 166 ? 28.537 27.292 3.797 1.00 28.64 320 VAL B CA 1
ATOM 3378 C C . VAL B 1 166 ? 28.150 25.876 3.395 1.00 26.86 320 VAL B C 1
ATOM 3379 O O . VAL B 1 166 ? 27.830 25.617 2.234 1.00 25.91 320 VAL B O 1
ATOM 3383 N N . MET B 1 167 ? 28.182 24.965 4.362 1.00 23.23 321 MET B N 1
ATOM 3384 C CA . MET B 1 167 ? 27.718 23.601 4.146 1.00 21.27 321 MET B CA 1
ATOM 3385 C C . MET B 1 167 ? 26.755 23.192 5.251 1.00 25.03 321 MET B C 1
ATOM 3386 O O . MET B 1 167 ? 26.695 23.824 6.308 1.00 23.76 321 MET B O 1
ATOM 3391 N N . LEU B 1 168 ? 26.001 22.132 4.986 1.00 22.80 322 LEU B N 1
ATOM 3392 C CA . LEU B 1 168 ? 25.098 21.559 5.968 1.00 26.18 322 LEU B CA 1
ATOM 3393 C C . LEU B 1 168 ? 25.368 20.067 6.095 1.00 23.52 322 LEU B C 1
ATOM 3394 O O . LEU B 1 168 ? 25.810 19.426 5.142 1.00 27.44 322 LEU B O 1
ATOM 3399 N N . TYR B 1 169 ? 25.108 19.528 7.280 1.00 21.93 323 TYR B N 1
ATOM 3400 C CA . TYR B 1 169 ? 25.333 18.118 7.562 1.00 19.71 323 TYR B CA 1
ATOM 3401 C C . TYR B 1 169 ? 24.133 17.592 8.325 1.00 27.38 323 TYR B C 1
ATOM 3402 O O . TYR B 1 169 ? 23.779 18.121 9.381 1.00 24.74 323 TYR B O 1
ATOM 3411 N N . THR B 1 170 ? 23.500 16.560 7.779 1.00 27.52 324 THR B N 1
ATOM 3412 C CA . THR B 1 170 ? 22.327 15.972 8.408 1.00 27.93 324 THR B CA 1
ATOM 3413 C C . THR B 1 170 ? 22.317 14.457 8.258 1.00 26.53 324 THR B C 1
ATOM 3414 O O . THR B 1 170 ? 23.033 13.897 7.427 1.00 28.86 324 THR B O 1
ATOM 3418 N N . VAL B 1 171 ? 21.487 13.806 9.066 1.00 27.80 325 VAL B N 1
ATOM 3419 C CA . VAL B 1 171 ? 21.357 12.355 9.048 1.00 26.49 325 VAL B CA 1
ATOM 3420 C C . VAL B 1 171 ? 19.924 11.975 8.698 1.00 27.22 325 VAL B C 1
ATOM 3421 O O . VAL B 1 171 ? 18.988 12.309 9.423 1.00 26.56 325 VAL B O 1
ATOM 3425 N N . ALA B 1 172 ? 19.764 11.279 7.578 1.00 30.95 326 ALA B N 1
ATOM 3426 C CA . ALA B 1 172 ? 18.452 10.840 7.124 1.00 30.20 326 ALA B CA 1
ATOM 3427 C C . ALA B 1 172 ? 18.102 9.494 7.754 1.00 35.14 326 ALA B C 1
ATOM 3428 O O . ALA B 1 172 ? 18.992 8.716 8.091 1.00 34.94 326 ALA B O 1
ATOM 3430 N N . PRO B 1 173 ? 16.801 9.213 7.917 1.00 34.77 327 PRO B N 1
ATOM 3431 C CA . PRO B 1 173 ? 16.388 7.966 8.573 1.00 32.96 327 PRO B CA 1
ATOM 3432 C C . PRO B 1 173 ? 16.597 6.724 7.702 1.00 33.81 327 PRO B C 1
ATOM 3433 O O . PRO B 1 173 ? 16.595 6.835 6.476 1.00 32.13 327 PRO B O 1
ATOM 3437 N N . PHE B 1 174 ? 16.787 5.567 8.333 1.00 35.47 328 PHE B N 1
ATOM 3438 C CA . PHE B 1 174 ? 16.838 4.293 7.618 1.00 42.04 328 PHE B CA 1
ATOM 3439 C C . PHE B 1 174 ? 15.550 4.077 6.833 1.00 38.25 328 PHE B C 1
ATOM 3440 O O . PHE B 1 174 ? 14.464 4.393 7.315 1.00 32.13 328 PHE B O 1
ATOM 3448 N N . GLY B 1 175 ? 15.673 3.532 5.628 1.00 38.38 329 GLY B N 1
ATOM 3449 C CA . GLY B 1 175 ? 14.512 3.250 4.806 1.00 33.47 329 GLY B CA 1
ATOM 3450 C C . GLY B 1 175 ? 13.672 2.113 5.359 1.00 36.29 329 GLY B C 1
ATOM 3451 O O . GLY B 1 175 ? 12.455 2.092 5.178 1.00 32.27 329 GLY B O 1
ATOM 3452 N N . ASN B 1 176 ? 14.317 1.171 6.045 1.00 36.04 330 ASN B N 1
ATOM 3453 C CA . ASN B 1 176 ? 13.616 0.013 6.598 1.00 41.32 330 ASN B CA 1
ATOM 3454 C C . ASN B 1 176 ? 12.768 0.356 7.821 1.00 35.52 330 ASN B C 1
ATOM 3455 O O . ASN B 1 176 ? 12.075 -0.506 8.361 1.00 39.96 330 ASN B O 1
ATOM 3460 N N . ALA B 1 177 ? 12.826 1.609 8.261 1.00 34.62 331 ALA B N 1
ATOM 3461 C CA . ALA B 1 177 ? 11.972 2.071 9.350 1.00 36.17 331 ALA B CA 1
ATOM 3462 C C . ALA B 1 177 ? 10.511 1.994 8.926 1.00 35.01 331 ALA B C 1
ATOM 3463 O O . ALA B 1 177 ? 10.203 2.055 7.735 1.00 33.57 331 ALA B O 1
ATOM 3465 N N . SER B 1 178 ? 9.615 1.854 9.899 1.00 33.20 332 SER B N 1
ATOM 3466 C CA . SER B 1 178 ? 8.182 1.851 9.624 1.00 36.22 332 SER B CA 1
ATOM 3467 C C . SER B 1 178 ? 7.792 3.164 8.963 1.00 33.52 332 SER B C 1
ATOM 3468 O O . SER B 1 178 ? 8.433 4.188 9.195 1.00 34.27 332 SER B O 1
ATOM 3471 N N . ASP B 1 179 ? 6.748 3.129 8.141 1.00 34.49 333 ASP B N 1
ATOM 3472 C CA . ASP B 1 179 ? 6.284 4.323 7.443 1.00 33.02 333 ASP B CA 1
ATOM 3473 C C . ASP B 1 179 ? 5.992 5.452 8.427 1.00 29.15 333 ASP B C 1
ATOM 3474 O O . ASP B 1 179 ? 6.361 6.604 8.197 1.00 28.60 333 ASP B O 1
ATOM 3479 N N . SER B 1 180 ? 5.335 5.111 9.529 1.00 32.29 334 SER B N 1
ATOM 3480 C CA . SER B 1 180 ? 4.958 6.101 10.529 1.00 33.32 334 SER B CA 1
ATOM 3481 C C . SER B 1 180 ? 6.182 6.774 11.145 1.00 33.96 334 SER B C 1
ATOM 3482 O O . SER B 1 180 ? 6.222 7.996 11.283 1.00 30.76 334 SER B O 1
ATOM 3485 N N . ALA B 1 181 ? 7.175 5.973 11.515 1.00 33.67 335 ALA B N 1
ATOM 3486 C CA . ALA B 1 181 ? 8.404 6.500 12.097 1.00 37.06 335 ALA B CA 1
ATOM 3487 C C . ALA B 1 181 ? 9.237 7.213 11.037 1.00 29.48 335 ALA B C 1
ATOM 3488 O O . ALA B 1 181 ? 9.777 8.290 11.281 1.00 28.89 335 ALA B O 1
ATOM 3490 N N . TYR B 1 182 ? 9.333 6.597 9.864 1.00 29.29 336 TYR B N 1
ATOM 3491 C CA . TYR B 1 182 ? 10.106 7.148 8.758 1.00 29.01 336 TYR B CA 1
ATOM 3492 C C . TYR B 1 182 ? 9.627 8.545 8.387 1.00 26.43 336 TYR B C 1
ATOM 3493 O O . TYR B 1 182 ? 10.429 9.462 8.223 1.00 21.69 336 TYR B O 1
ATOM 3502 N N . ASN B 1 183 ? 8.313 8.701 8.266 1.00 26.73 337 ASN B N 1
ATOM 3503 C CA . A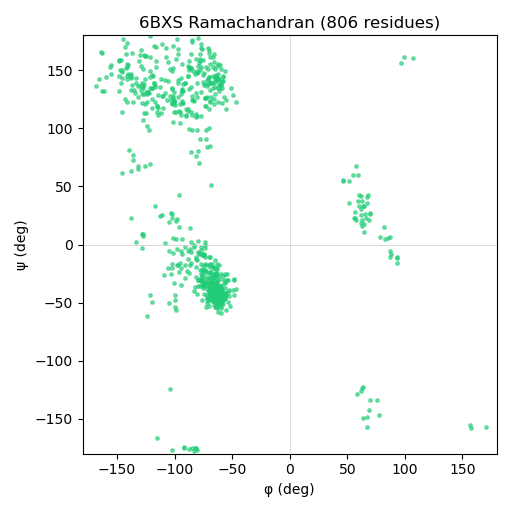SN B 1 183 ? 7.728 9.967 7.850 1.00 25.17 337 ASN B CA 1
ATOM 3504 C C . ASN B 1 183 ? 7.928 11.093 8.864 1.00 26.57 337 ASN B C 1
ATOM 3505 O O . ASN B 1 183 ? 8.203 12.230 8.480 1.00 20.86 337 ASN B O 1
ATOM 3510 N N . MET B 1 184 ? 7.791 10.794 10.152 1.00 27.87 338 MET B N 1
ATOM 3511 C CA . MET B 1 184 ? 7.917 11.841 11.159 1.00 30.27 338 MET B CA 1
ATOM 3512 C C . MET B 1 184 ? 9.390 12.175 11.380 1.00 27.38 338 MET B C 1
ATOM 3513 O O . MET B 1 184 ? 9.727 13.286 11.788 1.00 30.82 338 MET B O 1
ATOM 3518 N N . ALA B 1 185 ? 10.269 11.217 11.101 1.00 23.77 339 ALA B N 1
ATOM 3519 C CA . ALA B 1 185 ? 11.704 11.470 11.172 1.00 28.67 339 ALA B CA 1
ATOM 3520 C C . ALA B 1 185 ? 12.144 12.313 9.981 1.00 26.06 339 ALA B C 1
ATOM 3521 O O . ALA B 1 185 ? 13.031 13.159 10.099 1.00 25.11 339 ALA B O 1
ATOM 3523 N N . TYR B 1 186 ? 11.519 12.078 8.832 1.00 21.40 340 TYR B N 1
ATOM 3524 C CA . TYR B 1 186 ? 11.837 12.836 7.628 1.00 25.15 340 TYR B CA 1
ATOM 3525 C C . TYR B 1 186 ? 11.444 14.307 7.779 1.00 24.85 340 TYR B C 1
ATOM 3526 O O . TYR B 1 186 ? 12.178 15.191 7.344 1.00 20.28 340 TYR B O 1
ATOM 3535 N N . LYS B 1 187 ? 10.293 14.575 8.396 1.00 24.36 341 LYS B N 1
ATOM 3536 C CA . LYS B 1 187 ? 9.846 15.958 8.560 1.00 24.72 341 LYS B CA 1
ATOM 3537 C C . LYS B 1 187 ? 10.717 16.666 9.592 1.00 24.72 341 LYS B C 1
ATOM 3538 O O . LYS B 1 187 ? 10.971 17.866 9.483 1.00 21.28 341 LYS B O 1
ATOM 3544 N N . ALA B 1 188 ? 11.185 15.919 10.586 1.00 24.86 342 ALA B N 1
ATOM 3545 C CA . ALA B 1 188 ? 12.109 16.460 11.576 1.00 27.94 342 ALA B CA 1
ATOM 3546 C C . ALA B 1 188 ? 13.450 16.792 10.926 1.00 25.31 342 ALA B C 1
ATOM 3547 O O . ALA B 1 188 ? 14.086 17.788 11.267 1.00 25.80 342 ALA B O 1
ATOM 3549 N N . THR B 1 189 ? 13.874 15.949 9.991 1.00 22.48 343 THR B N 1
ATOM 3550 C CA . THR B 1 189 ? 15.118 16.170 9.267 1.00 22.85 343 THR B CA 1
ATOM 3551 C C . THR B 1 189 ? 15.040 17.456 8.452 1.00 23.63 343 THR B C 1
ATOM 3552 O O . THR B 1 189 ? 15.993 18.230 8.407 1.00 24.67 343 THR B O 1
ATOM 3556 N N . MET B 1 190 ? 13.897 17.683 7.813 1.00 18.39 344 MET B N 1
ATOM 3557 C CA . MET B 1 190 ? 13.727 18.852 6.964 1.00 22.29 344 MET B CA 1
ATOM 3558 C C . MET B 1 190 ? 13.517 20.115 7.797 1.00 25.59 344 MET B C 1
ATOM 3559 O O . MET B 1 190 ? 13.938 21.199 7.397 1.00 21.98 344 MET B O 1
ATOM 3564 N N . LEU B 1 191 ? 12.873 19.978 8.955 1.00 23.96 345 LEU B N 1
ATOM 3565 C CA . LEU B 1 191 ? 12.703 21.112 9.858 1.00 22.68 345 LEU B CA 1
ATOM 3566 C C . LEU B 1 191 ? 14.057 21.589 10.373 1.00 24.23 345 LEU B C 1
ATOM 3567 O O . LEU B 1 191 ? 14.270 22.784 10.587 1.00 23.76 345 LEU B O 1
ATOM 3572 N N . GLY B 1 192 ? 14.971 20.646 10.572 1.00 19.06 346 GLY B N 1
ATOM 3573 C CA . GLY B 1 192 ? 16.303 20.972 11.039 1.00 25.60 346 GLY B CA 1
ATOM 3574 C C . GLY B 1 192 ? 17.102 21.730 9.994 1.00 24.06 346 GLY B C 1
ATOM 3575 O O . GLY B 1 192 ? 17.763 22.718 10.307 1.00 24.81 346 GLY B O 1
ATOM 3576 N N . ILE B 1 193 ? 17.040 21.261 8.751 1.00 24.43 347 ILE B N 1
ATOM 3577 C CA . ILE B 1 193 ? 17.737 21.908 7.643 1.00 25.54 347 ILE B CA 1
ATOM 3578 C C . ILE B 1 193 ? 17.271 23.347 7.463 1.00 26.19 347 ILE B C 1
ATOM 3579 O O . ILE B 1 193 ? 18.069 24.278 7.528 1.00 26.08 347 ILE B O 1
ATOM 3584 N N . VAL B 1 194 ? 15.975 23.515 7.231 1.00 23.24 348 VAL B N 1
ATOM 3585 C CA . VAL B 1 194 ? 15.399 24.835 7.003 1.00 25.54 348 VAL B CA 1
ATOM 3586 C C . VAL B 1 194 ? 15.487 25.698 8.257 1.00 26.49 348 VAL B C 1
ATOM 3587 O O . VAL B 1 194 ? 15.686 26.910 8.171 1.00 26.03 348 VAL B O 1
ATOM 3591 N N . GLY B 1 195 ? 15.333 25.069 9.418 1.00 29.12 349 GLY B N 1
ATOM 3592 C CA . GLY B 1 195 ? 15.420 25.771 10.683 1.00 23.98 349 GLY B CA 1
ATOM 3593 C C . GLY B 1 195 ? 16.814 26.307 10.952 1.00 26.87 349 GLY B C 1
ATOM 3594 O O . GLY B 1 195 ? 16.975 27.456 11.364 1.00 27.04 349 GLY B O 1
ATOM 3595 N N . ALA B 1 196 ? 17.822 25.471 10.722 1.00 25.03 350 ALA B N 1
ATOM 3596 C CA . ALA B 1 196 ? 19.213 25.870 10.910 1.00 24.72 350 ALA B CA 1
ATOM 3597 C C . ALA B 1 196 ? 19.557 27.077 10.044 1.00 26.88 350 ALA B C 1
ATOM 3598 O O . ALA B 1 196 ? 20.146 28.047 10.519 1.00 25.01 350 ALA B O 1
ATOM 3600 N N . VAL B 1 197 ? 19.185 27.006 8.771 1.00 24.94 351 VAL B N 1
ATOM 3601 C CA . VAL B 1 197 ? 19.450 28.088 7.832 1.00 26.61 351 VAL B CA 1
ATOM 3602 C C . VAL B 1 197 ? 18.657 29.338 8.202 1.00 25.34 351 VAL B C 1
ATOM 3603 O O . VAL B 1 197 ? 19.186 30.450 8.175 1.00 28.20 351 VAL B O 1
ATOM 3607 N N . SER B 1 198 ? 17.384 29.150 8.534 1.00 23.30 352 SER B N 1
ATOM 3608 C CA . SER B 1 198 ? 16.522 30.255 8.942 1.00 30.10 352 SER B CA 1
ATOM 3609 C C . SER B 1 198 ? 17.086 30.973 10.165 1.00 30.37 352 SER B C 1
ATOM 3610 O O . SER B 1 198 ? 17.151 32.202 10.200 1.00 30.94 352 SER B O 1
ATOM 3613 N N . GLU B 1 199 ? 17.498 30.199 11.163 1.00 26.00 353 GLU B N 1
ATOM 3614 C CA . GLU B 1 199 ? 18.063 30.764 12.383 1.00 27.69 353 GLU B CA 1
ATOM 3615 C C . GLU B 1 199 ? 19.428 31.395 12.136 1.00 27.55 353 GLU B C 1
ATOM 3616 O O . GLU B 1 199 ? 19.729 32.460 12.673 1.00 24.23 353 GLU B O 1
ATOM 3622 N N . TYR B 1 200 ? 20.256 30.740 11.328 1.00 25.53 354 TYR B N 1
ATOM 3623 C CA . TYR B 1 200 ? 21.573 31.278 11.012 1.00 27.08 354 TYR B CA 1
ATOM 3624 C C . TYR B 1 200 ? 21.460 32.646 10.350 1.00 29.72 354 TYR B C 1
ATOM 3625 O O . TYR B 1 200 ? 22.213 33.564 10.676 1.00 28.17 354 TYR B O 1
ATOM 3634 N N . ASN B 1 201 ? 20.517 32.775 9.421 1.00 27.89 355 ASN B N 1
ATOM 3635 C CA . ASN B 1 201 ? 20.318 34.024 8.690 1.00 30.79 355 ASN B CA 1
ATOM 3636 C C . ASN B 1 201 ? 19.870 35.172 9.594 1.00 34.22 355 ASN B C 1
ATOM 3637 O O . ASN B 1 201 ? 19.902 36.333 9.187 1.00 32.89 355 ASN B O 1
ATOM 3642 N N . LYS B 1 202 ? 19.458 34.844 10.815 1.00 33.65 356 LYS B N 1
ATOM 3643 C CA . LYS B 1 202 ? 19.080 35.859 11.795 1.00 37.60 356 LYS B CA 1
ATOM 3644 C C . LYS B 1 202 ? 20.275 36.317 12.631 1.00 40.26 356 LYS B C 1
ATOM 3645 O O . LYS B 1 202 ? 20.255 37.408 13.200 1.00 38.23 356 LYS B O 1
ATOM 3651 N N . THR B 1 203 ? 21.307 35.482 12.714 1.00 40.91 357 THR B N 1
ATOM 3652 C CA . THR B 1 203 ? 22.499 35.828 13.483 1.00 35.48 357 THR B CA 1
ATOM 3653 C C . THR B 1 203 ? 23.263 36.949 12.787 1.00 42.50 357 THR B C 1
ATOM 3654 O O . THR B 1 203 ? 23.056 37.191 11.598 1.00 42.47 357 THR B O 1
ATOM 3658 N N . PRO B 1 204 ? 24.148 37.641 13.525 1.00 40.94 358 PRO B N 1
ATOM 3659 C CA . PRO B 1 204 ? 24.967 38.702 12.926 1.00 40.90 358 PRO B CA 1
ATOM 3660 C C . PRO B 1 204 ? 25.788 38.218 11.734 1.00 39.88 358 PRO B C 1
ATOM 3661 O O . PRO B 1 204 ? 26.020 38.985 10.800 1.00 46.46 358 PRO B O 1
ATOM 3665 N N . TRP B 1 205 ? 26.220 36.961 11.770 1.00 36.95 359 TRP B N 1
ATOM 3666 C CA . TRP B 1 205 ? 26.972 36.381 10.661 1.00 42.55 359 TRP B CA 1
ATOM 3667 C C . TRP B 1 205 ? 26.067 36.169 9.453 1.00 39.75 359 TRP B C 1
ATOM 3668 O O . TRP B 1 205 ? 26.492 36.333 8.309 1.00 40.16 359 TRP B O 1
ATOM 3679 N N . GLY B 1 206 ? 24.818 35.799 9.718 1.00 38.95 360 GLY B N 1
ATOM 3680 C CA . GLY B 1 206 ? 23.838 35.602 8.666 1.00 38.04 360 GLY B CA 1
ATOM 3681 C C . GLY B 1 206 ? 23.553 36.884 7.911 1.00 45.56 360 GLY B C 1
ATOM 3682 O O . GLY B 1 206 ? 23.197 36.854 6.735 1.00 41.89 360 GLY B O 1
ATOM 3683 N N . GLU B 1 207 ? 23.707 38.017 8.589 1.00 47.27 361 GLU B N 1
ATOM 3684 C CA . GLU B 1 207 ? 23.518 39.313 7.950 1.00 52.93 361 GLU B CA 1
ATOM 3685 C C . GLU B 1 207 ? 24.634 39.569 6.944 1.00 50.79 361 GLU B C 1
ATOM 3686 O O . GLU B 1 207 ? 24.393 40.067 5.844 1.00 55.49 361 GLU B O 1
ATOM 3692 N N . VAL B 1 208 ? 25.857 39.222 7.330 1.00 52.06 362 VAL B N 1
ATOM 3693 C CA . VAL B 1 208 ? 27.020 39.411 6.472 1.00 51.06 362 VAL B CA 1
ATOM 3694 C C . VAL B 1 208 ? 27.064 38.352 5.371 1.00 50.42 362 VAL B C 1
ATOM 3695 O O . VAL B 1 208 ? 27.264 38.672 4.198 1.00 54.46 362 VAL B O 1
ATOM 3699 N N . LYS B 1 209 ? 26.877 37.095 5.765 1.00 44.41 363 LYS B N 1
ATOM 3700 C CA . LYS B 1 209 ? 26.929 35.965 4.842 1.00 43.28 363 LYS B CA 1
ATOM 3701 C C . LYS B 1 209 ? 25.621 35.179 4.851 1.00 37.68 363 LYS B C 1
ATOM 3702 O O . LYS B 1 209 ? 25.583 34.042 5.317 1.00 35.16 363 LYS B O 1
ATOM 3708 N N . PRO B 1 210 ? 24.542 35.783 4.330 1.00 37.84 364 PRO B N 1
ATOM 3709 C CA . PRO B 1 210 ? 23.235 35.117 4.296 1.00 35.14 364 PRO B CA 1
ATOM 3710 C C . PRO B 1 210 ? 23.185 33.945 3.323 1.00 34.82 364 PRO B C 1
ATOM 3711 O O . PRO B 1 210 ? 23.633 34.072 2.183 1.00 33.65 364 PRO B O 1
ATOM 3715 N N . VAL B 1 211 ? 22.648 32.816 3.774 1.00 32.67 365 VAL B N 1
ATOM 3716 C CA . VAL B 1 211 ? 22.398 31.688 2.888 1.00 29.38 365 VAL B CA 1
ATOM 3717 C C . VAL B 1 211 ? 21.214 32.036 1.994 1.00 32.81 365 VAL B C 1
ATOM 3718 O O . VAL B 1 211 ? 20.147 32.403 2.484 1.00 29.36 365 VAL B O 1
ATOM 3722 N N . GLU B 1 212 ? 21.410 31.916 0.683 1.00 30.55 366 GLU B N 1
ATOM 3723 C CA . GLU B 1 212 ? 20.423 32.365 -0.293 1.00 33.52 366 GLU B CA 1
ATOM 3724 C C . GLU B 1 212 ? 19.692 31.189 -0.936 1.00 34.81 366 GLU B C 1
ATOM 3725 O O . GLU B 1 212 ? 18.600 31.350 -1.482 1.00 35.31 366 GLU B O 1
ATOM 3731 N N . ALA B 1 213 ? 20.300 30.008 -0.869 1.00 30.39 367 ALA B N 1
ATOM 3732 C CA . ALA B 1 213 ? 19.681 28.800 -1.400 1.00 31.28 367 ALA B CA 1
ATOM 3733 C C . ALA B 1 213 ? 20.236 27.552 -0.723 1.00 28.18 367 ALA B C 1
ATOM 3734 O O . ALA B 1 213 ? 21.373 27.547 -0.246 1.00 25.13 367 ALA B O 1
ATOM 3736 N N . ILE B 1 214 ? 19.423 26.500 -0.690 1.00 21.45 368 ILE B N 1
ATOM 3737 C CA . ILE B 1 214 ? 19.824 25.222 -0.116 1.00 25.63 368 ILE B CA 1
ATOM 3738 C C . ILE B 1 214 ? 19.858 24.152 -1.196 1.00 25.24 368 ILE B C 1
ATOM 3739 O O . ILE B 1 214 ? 18.838 23.853 -1.816 1.00 25.31 368 ILE B O 1
ATOM 3744 N N . ARG B 1 215 ? 21.037 23.580 -1.412 1.00 23.93 369 ARG B N 1
ATOM 3745 C CA . ARG B 1 215 ? 21.197 22.484 -2.357 1.00 26.33 369 ARG B CA 1
ATOM 3746 C C . ARG B 1 215 ? 21.228 21.170 -1.590 1.00 24.83 369 ARG B C 1
ATOM 3747 O O . ARG B 1 215 ? 22.092 20.965 -0.740 1.00 22.71 369 ARG B O 1
ATOM 3755 N N . LEU B 1 216 ? 20.280 20.287 -1.881 1.00 19.89 370 LEU B N 1
ATOM 3756 C CA . LEU B 1 216 ? 20.171 19.032 -1.146 1.00 23.72 370 LEU B CA 1
ATOM 3757 C C . LEU B 1 216 ? 19.801 17.881 -2.073 1.00 23.67 370 LEU B C 1
ATOM 3758 O O . LEU B 1 216 ? 19.173 18.092 -3.106 1.00 25.10 370 LEU B O 1
ATOM 3763 N N . PRO B 1 217 ? 20.201 16.654 -1.710 1.00 23.50 371 PRO B N 1
ATOM 3764 C CA . PRO B 1 217 ? 19.785 15.483 -2.480 1.00 26.56 371 PRO B CA 1
ATOM 3765 C C . PRO B 1 217 ? 18.423 14.998 -2.012 1.00 26.44 371 PRO B C 1
ATOM 3766 O O . PRO B 1 217 ? 17.900 15.536 -1.035 1.00 27.83 371 PRO B O 1
ATOM 3770 N N . LEU B 1 218 ? 17.854 14.009 -2.688 1.00 25.07 372 LEU B N 1
ATOM 3771 C CA . LEU B 1 218 ? 16.692 13.326 -2.145 1.00 29.02 372 LEU B CA 1
ATOM 3772 C C . LEU B 1 218 ? 17.186 12.468 -0.992 1.00 25.72 372 LEU B C 1
ATOM 3773 O O . LEU B 1 218 ? 17.714 11.375 -1.203 1.00 26.69 372 LEU B O 1
ATOM 3778 N N . LEU B 1 219 ? 17.034 12.981 0.224 1.00 30.02 373 LEU B N 1
ATOM 3779 C CA . LEU B 1 219 ? 17.547 12.310 1.411 1.00 27.08 373 LEU B CA 1
ATOM 3780 C C . LEU B 1 219 ? 16.936 10.924 1.575 1.00 31.30 373 LEU B C 1
ATOM 3781 O O . LEU B 1 219 ? 15.735 10.736 1.377 1.00 29.51 373 LEU B O 1
ATOM 3786 N N . GLY B 1 220 ? 17.776 9.955 1.923 1.00 34.80 374 GLY B N 1
ATOM 3787 C CA . GLY B 1 220 ? 17.322 8.600 2.175 1.00 40.32 374 GLY B CA 1
ATOM 3788 C C . GLY B 1 220 ? 17.143 7.756 0.925 1.00 41.29 374 GLY B C 1
ATOM 3789 O O . GLY B 1 220 ? 16.682 6.618 1.010 1.00 40.73 374 GLY B O 1
ATOM 3790 N N . ALA B 1 221 ? 17.509 8.306 -0.231 1.00 37.40 375 ALA B N 1
ATOM 3791 C CA . ALA B 1 221 ? 17.361 7.599 -1.503 1.00 39.96 375 ALA B CA 1
ATOM 3792 C C . ALA B 1 221 ? 18.673 6.952 -1.941 1.00 37.61 375 ALA B C 1
ATOM 3793 O O . ALA B 1 221 ? 18.756 6.377 -3.027 1.00 40.44 375 ALA B O 1
ATOM 3795 N N . GLY B 1 222 ? 19.689 7.037 -1.087 1.00 40.55 376 GLY B N 1
ATOM 3796 C CA . GLY B 1 222 ? 20.984 6.446 -1.371 1.00 48.92 376 GLY B CA 1
ATOM 3797 C C . GLY B 1 222 ? 21.208 5.160 -0.601 1.00 49.70 376 GLY B C 1
ATOM 3798 O O . GLY B 1 222 ? 20.416 4.222 -0.688 1.00 40.76 376 GLY B O 1
ATOM 3799 N N . HIS B 1 223 ? 22.296 5.123 0.160 1.00 53.35 377 HIS B N 1
ATOM 3800 C CA . HIS B 1 223 ? 22.668 3.932 0.914 1.00 62.05 377 HIS B CA 1
ATOM 3801 C C . HIS B 1 223 ? 21.696 3.653 2.060 1.00 58.99 377 HIS B C 1
ATOM 3802 O O . HIS B 1 223 ? 21.634 2.536 2.572 1.00 58.64 377 HIS B O 1
ATOM 3809 N N . PHE B 1 224 ? 20.939 4.673 2.453 1.00 56.08 378 PHE B N 1
ATOM 3810 C CA . PHE B 1 224 ? 19.999 4.561 3.565 1.00 60.29 378 PHE B CA 1
ATOM 3811 C C . PHE B 1 224 ? 18.694 3.873 3.161 1.00 51.99 378 PHE B C 1
ATOM 3812 O O . PHE B 1 224 ? 17.780 3.744 3.976 1.00 46.22 378 PHE B O 1
ATOM 3820 N N . ARG B 1 225 ? 18.607 3.432 1.911 1.00 45.98 379 ARG B N 1
ATOM 3821 C CA . ARG B 1 225 ? 17.338 2.972 1.349 1.00 45.97 379 ARG B CA 1
ATOM 3822 C C . ARG B 1 225 ? 16.857 1.625 1.878 1.00 40.19 379 ARG B C 1
ATOM 3823 O O . ARG B 1 225 ? 15.726 1.505 2.342 1.00 39.01 379 ARG B O 1
ATOM 3831 N N . GLY B 1 226 ? 17.703 0.607 1.789 1.00 41.19 380 GLY B N 1
ATOM 3832 C CA . GLY B 1 226 ? 17.278 -0.742 2.111 1.00 42.46 380 GLY B CA 1
ATOM 3833 C C . GLY B 1 226 ? 16.186 -1.221 1.169 1.00 44.82 380 GLY B C 1
ATOM 3834 O O . GLY B 1 226 ? 16.364 -1.222 -0.049 1.00 42.04 380 GLY B O 1
ATOM 3835 N N . ARG B 1 227 ? 15.046 -1.610 1.735 1.00 45.08 381 ARG B N 1
ATOM 3836 C CA . ARG B 1 227 ? 13.960 -2.214 0.964 1.00 43.55 381 ARG B CA 1
ATOM 3837 C C . ARG B 1 227 ? 12.867 -1.214 0.575 1.00 42.66 381 ARG B C 1
ATOM 3838 O O . ARG B 1 227 ? 11.925 -1.570 -0.136 1.00 42.44 381 ARG B O 1
ATOM 3846 N N . ARG B 1 228 ? 12.987 0.029 1.031 1.00 37.58 382 ARG B N 1
ATOM 3847 C CA . ARG B 1 228 ? 11.917 1.010 0.845 1.00 35.01 382 ARG B CA 1
ATOM 3848 C C . ARG B 1 228 ? 11.776 1.447 -0.611 1.00 38.57 382 ARG B C 1
ATOM 3849 O O . ARG B 1 228 ? 12.765 1.579 -1.332 1.00 36.14 382 ARG B O 1
ATOM 3857 N N . GLY B 1 229 ? 10.534 1.677 -1.029 1.00 33.81 383 GLY B N 1
ATOM 3858 C CA . GLY B 1 229 ? 10.243 2.115 -2.382 1.00 44.59 383 GLY B CA 1
ATOM 3859 C C . GLY B 1 229 ? 10.430 3.611 -2.554 1.00 39.31 383 GLY B C 1
ATOM 3860 O O . GLY B 1 229 ? 10.181 4.388 -1.632 1.00 36.05 383 GLY B O 1
ATOM 3861 N N . LEU B 1 230 ? 10.863 4.011 -3.745 1.00 38.53 384 LEU B N 1
ATOM 3862 C CA . LEU B 1 230 ? 11.148 5.412 -4.037 1.00 37.35 384 LEU B CA 1
ATOM 3863 C C . LEU B 1 230 ? 9.905 6.289 -3.945 1.00 35.74 384 LEU B C 1
ATOM 3864 O O . LEU B 1 230 ? 9.990 7.456 -3.558 1.00 34.86 384 LEU B O 1
ATOM 3869 N N . HIS B 1 231 ? 8.756 5.726 -4.305 1.00 40.29 385 HIS B N 1
ATOM 3870 C CA . HIS B 1 231 ? 7.504 6.472 -4.284 1.00 38.87 385 HIS B CA 1
ATOM 3871 C C . HIS B 1 231 ? 7.251 7.052 -2.895 1.00 35.83 385 HIS B C 1
ATOM 3872 O O . HIS B 1 231 ? 6.920 8.227 -2.763 1.00 31.16 385 HIS B O 1
ATOM 3879 N N . SER B 1 232 ? 7.439 6.234 -1.864 1.00 34.49 386 SER B N 1
ATOM 3880 C CA . SER B 1 232 ? 7.194 6.660 -0.488 1.00 34.26 386 SER B CA 1
ATOM 3881 C C . SER B 1 232 ? 8.198 7.719 -0.031 1.00 30.68 386 SER B C 1
ATOM 3882 O O . SER B 1 232 ? 7.871 8.584 0.785 1.00 25.45 386 SER B O 1
ATOM 3885 N N . ILE B 1 233 ? 9.420 7.648 -0.549 1.00 30.93 387 ILE B N 1
ATOM 3886 C CA . ILE B 1 233 ? 10.449 8.617 -0.183 1.00 27.56 387 ILE B CA 1
ATOM 3887 C C . ILE B 1 233 ? 10.113 9.979 -0.779 1.00 26.75 387 ILE B C 1
ATOM 3888 O O . ILE B 1 233 ? 10.279 11.008 -0.124 1.00 25.94 387 ILE B O 1
ATOM 3893 N N . GLY B 1 234 ? 9.639 9.978 -2.021 1.00 31.04 388 GLY B N 1
ATOM 3894 C CA . GLY B 1 234 ? 9.202 11.200 -2.671 1.00 26.32 388 GLY B CA 1
ATOM 3895 C C . GLY B 1 234 ? 8.073 11.871 -1.911 1.00 22.98 388 GLY B C 1
ATOM 3896 O O . GLY B 1 234 ? 8.010 13.097 -1.832 1.00 23.86 388 GLY B O 1
ATOM 3897 N N . ARG B 1 235 ? 7.180 11.064 -1.346 1.00 25.65 389 ARG B N 1
ATOM 3898 C CA . ARG B 1 235 ? 6.072 11.591 -0.555 1.00 31.18 389 ARG B CA 1
ATOM 3899 C C . ARG B 1 235 ? 6.576 12.152 0.766 1.00 26.73 389 ARG B C 1
ATOM 3900 O O . ARG B 1 235 ? 6.216 13.265 1.154 1.00 27.13 389 ARG B O 1
ATOM 3908 N N . ALA B 1 236 ? 7.400 11.369 1.455 1.00 23.65 390 ALA B N 1
ATOM 3909 C CA . ALA B 1 236 ? 7.974 11.788 2.729 1.00 26.15 390 ALA B CA 1
ATOM 3910 C C . ALA B 1 236 ? 8.673 13.134 2.586 1.00 24.14 390 ALA B C 1
ATOM 3911 O O . ALA B 1 236 ? 8.554 14.003 3.449 1.00 20.93 390 ALA B O 1
ATOM 3913 N N . ASN B 1 237 ? 9.388 13.305 1.480 1.00 23.02 391 ASN B N 1
ATOM 3914 C CA . ASN B 1 237 ? 10.128 14.534 1.230 1.00 22.66 391 ASN B CA 1
ATOM 3915 C C . ASN B 1 237 ? 9.208 15.722 0.960 1.00 19.08 391 ASN B C 1
ATOM 3916 O O . ASN B 1 237 ? 9.413 16.802 1.505 1.00 22.34 391 ASN B O 1
ATOM 3921 N N . ALA B 1 238 ? 8.194 15.519 0.122 1.00 22.81 392 ALA B N 1
ATOM 3922 C CA . ALA B 1 238 ? 7.274 16.597 -0.237 1.00 23.80 392 ALA B CA 1
ATOM 3923 C C . ALA B 1 238 ? 6.490 17.075 0.982 1.00 25.86 392 ALA B C 1
ATOM 3924 O O . ALA B 1 238 ? 6.344 18.277 1.205 1.00 24.82 392 ALA B O 1
ATOM 3926 N N . VAL B 1 239 ? 5.984 16.127 1.763 1.00 22.57 393 VAL B N 1
ATOM 3927 C CA . VAL B 1 239 ? 5.274 16.445 2.996 1.00 24.93 393 VAL B CA 1
ATOM 3928 C C . VAL B 1 239 ? 6.198 17.186 3.957 1.00 22.94 393 VAL B C 1
ATOM 3929 O O . VAL B 1 239 ? 5.796 18.156 4.598 1.00 24.93 393 VAL B O 1
ATOM 3933 N N . ALA B 1 240 ? 7.439 16.720 4.049 1.00 26.69 394 ALA B N 1
ATOM 3934 C CA . ALA B 1 240 ? 8.425 17.311 4.947 1.00 24.87 394 ALA B CA 1
ATOM 3935 C C . ALA B 1 240 ? 8.784 18.734 4.530 1.00 25.09 394 ALA B C 1
ATOM 3936 O O . ALA B 1 240 ? 8.815 19.641 5.361 1.00 19.69 394 ALA B O 1
ATOM 3938 N N . VAL B 1 241 ? 9.061 18.924 3.243 1.00 23.25 395 VAL B N 1
ATOM 3939 C CA . VAL B 1 241 ? 9.442 20.237 2.734 1.00 25.40 395 VAL B CA 1
ATOM 3940 C C . VAL B 1 241 ? 8.307 21.234 2.933 1.00 27.15 395 VAL B C 1
ATOM 3941 O O . VAL B 1 241 ? 8.534 22.376 3.326 1.00 30.39 395 VAL B O 1
ATOM 3945 N N . GLU B 1 242 ? 7.086 20.791 2.658 1.00 26.26 396 GLU B N 1
ATOM 3946 C CA . GLU B 1 242 ? 5.907 21.641 2.792 1.00 30.45 396 GLU B CA 1
ATOM 3947 C C . GLU B 1 242 ? 5.727 22.120 4.233 1.00 27.75 396 GLU B C 1
ATOM 3948 O O . GLU B 1 242 ? 5.481 23.302 4.476 1.00 28.22 396 GLU B O 1
ATOM 3954 N N . ALA B 1 243 ? 5.857 21.200 5.184 1.00 26.81 397 ALA B N 1
ATOM 3955 C CA . ALA B 1 243 ? 5.765 21.542 6.600 1.00 31.27 397 ALA B CA 1
ATOM 3956 C C . ALA B 1 243 ? 6.858 22.534 6.989 1.00 29.02 397 ALA B C 1
ATOM 3957 O O . ALA B 1 243 ? 6.610 23.488 7.723 1.00 27.25 397 ALA B O 1
ATOM 3959 N N . ALA B 1 244 ? 8.064 22.304 6.481 1.00 28.49 398 ALA B N 1
ATOM 3960 C CA . ALA B 1 244 ? 9.211 23.142 6.812 1.00 26.93 398 ALA B CA 1
ATOM 3961 C C . ALA B 1 244 ? 9.051 24.566 6.290 1.00 34.06 398 ALA B C 1
ATOM 3962 O O . ALA B 1 244 ? 9.364 25.526 6.994 1.00 32.43 398 ALA B O 1
ATOM 3964 N N . ILE B 1 245 ? 8.574 24.702 5.057 1.00 33.68 399 ILE B N 1
ATOM 3965 C CA . ILE B 1 245 ? 8.390 26.017 4.456 1.00 34.82 399 ILE B CA 1
ATOM 3966 C C . ILE B 1 245 ? 7.313 26.809 5.197 1.00 34.84 399 ILE B C 1
ATOM 3967 O O . ILE B 1 245 ? 7.492 27.992 5.485 1.00 36.79 399 ILE B O 1
ATOM 3972 N N . THR B 1 246 ? 6.195 26.153 5.490 1.00 33.63 400 THR B N 1
ATOM 3973 C CA . THR B 1 246 ? 5.112 26.769 6.253 1.00 36.89 400 THR B CA 1
ATOM 3974 C C . THR B 1 246 ? 5.623 27.256 7.602 1.00 38.64 400 THR B C 1
ATOM 3975 O O . THR B 1 246 ? 5.294 28.353 8.051 1.00 42.35 400 THR B O 1
ATOM 3979 N N . ARG B 1 247 ? 6.431 26.415 8.236 1.00 36.25 401 ARG B N 1
ATOM 3980 C CA . ARG B 1 247 ? 6.940 26.666 9.580 1.00 40.80 401 ARG B CA 1
ATOM 3981 C C . ARG B 1 247 ? 7.813 27.920 9.660 1.00 42.06 401 ARG B C 1
ATOM 3982 O O . ARG B 1 247 ? 7.516 28.843 10.420 1.00 39.01 401 ARG B O 1
ATOM 3990 N N . PHE B 1 248 ? 8.885 27.947 8.874 1.00 39.45 402 PHE B N 1
ATOM 3991 C CA . PHE B 1 248 ? 9.895 28.998 8.981 1.00 38.73 402 PHE B CA 1
ATOM 3992 C C . PHE B 1 248 ? 9.717 30.109 7.949 1.00 38.11 402 PHE B C 1
ATOM 3993 O O . PHE B 1 248 ? 10.269 31.199 8.111 1.00 39.83 402 PHE B O 1
ATOM 4001 N N . ASP B 1 249 ? 8.944 29.830 6.901 1.00 44.64 403 ASP B N 1
ATOM 4002 C CA . ASP B 1 249 ? 8.697 30.791 5.824 1.00 53.55 403 ASP B CA 1
ATOM 4003 C C . ASP B 1 249 ? 10.000 31.447 5.366 1.00 48.41 403 ASP B C 1
ATOM 4004 O O . ASP B 1 249 ? 10.118 32.672 5.354 1.00 47.32 403 ASP B O 1
ATOM 4009 N N . PRO B 1 250 ? 10.987 30.623 4.987 1.00 51.76 404 PRO B N 1
ATOM 4010 C CA . PRO B 1 250 ? 12.331 31.130 4.706 1.00 55.29 404 PRO B CA 1
ATOM 4011 C C . PRO B 1 250 ? 12.448 31.796 3.339 1.00 55.10 404 PRO B C 1
ATOM 4012 O O . PRO B 1 250 ? 11.645 31.526 2.447 1.00 55.26 404 PRO B O 1
ATOM 4016 N N . ARG B 1 251 ? 13.451 32.652 3.185 1.00 56.27 405 ARG B N 1
ATOM 4017 C CA . ARG B 1 251 ? 13.652 33.385 1.942 1.00 58.13 405 ARG B CA 1
ATOM 4018 C C . ARG B 1 251 ? 14.466 32.570 0.939 1.00 56.64 405 ARG B C 1
ATOM 4019 O O . ARG B 1 251 ? 14.631 32.976 -0.211 1.00 62.22 405 ARG B O 1
ATOM 4027 N N . VAL B 1 252 ? 14.965 31.415 1.370 1.00 53.13 406 VAL B N 1
ATOM 4028 C CA . VAL B 1 252 ? 15.879 30.634 0.543 1.00 41.27 406 VAL B CA 1
ATOM 4029 C C . VAL B 1 252 ? 15.190 29.894 -0.598 1.00 42.61 406 VAL B C 1
ATOM 4030 O O . VAL B 1 252 ? 13.986 29.638 -0.568 1.00 44.78 406 VAL B O 1
ATOM 4034 N N . GLU B 1 253 ? 15.994 29.558 -1.601 1.00 42.67 407 GLU B N 1
ATOM 4035 C CA . GLU B 1 253 ? 15.566 28.778 -2.751 1.00 36.54 407 GLU B CA 1
ATOM 4036 C C . GLU B 1 253 ? 16.055 27.339 -2.587 1.00 35.03 407 GLU B C 1
ATOM 4037 O O . GLU B 1 253 ? 17.211 27.116 -2.232 1.00 35.26 407 GLU B O 1
ATOM 4043 N N . LEU B 1 254 ? 15.180 26.369 -2.834 1.00 31.88 408 LEU B N 1
ATOM 4044 C CA . LEU B 1 254 ? 15.547 24.959 -2.706 1.00 30.70 408 LEU B CA 1
ATOM 4045 C C . LEU B 1 254 ? 16.005 24.382 -4.044 1.00 29.27 408 LEU B C 1
ATOM 4046 O O . LEU B 1 254 ? 15.366 24.597 -5.073 1.00 30.11 408 LEU B O 1
ATOM 4051 N N . GLN B 1 255 ? 17.116 23.649 -4.012 1.00 27.37 409 GLN B N 1
ATOM 4052 C CA . GLN B 1 255 ? 17.684 23.024 -5.204 1.00 27.16 409 GLN B CA 1
ATOM 4053 C C . GLN B 1 255 ? 17.901 21.537 -4.964 1.00 27.33 409 GLN B C 1
ATOM 4054 O O . GLN B 1 255 ? 18.742 21.151 -4.153 1.00 26.90 409 GLN B O 1
ATOM 4060 N N . PHE B 1 256 ? 17.149 20.703 -5.673 1.00 20.58 410 PHE B N 1
ATOM 4061 C CA . PHE B 1 256 ? 17.245 19.262 -5.487 1.00 22.74 410 PHE B CA 1
ATOM 4062 C C . PHE B 1 256 ? 18.218 18.633 -6.475 1.00 27.36 410 PHE B C 1
ATOM 4063 O O . PHE B 1 256 ? 18.060 18.750 -7.692 1.00 21.14 410 PHE B O 1
ATOM 4071 N N . MET B 1 257 ? 19.231 17.970 -5.927 1.00 23.66 411 MET B N 1
ATOM 4072 C CA . MET B 1 257 ? 20.281 17.354 -6.726 1.00 26.09 411 MET B CA 1
ATOM 4073 C C . MET B 1 257 ? 19.742 16.151 -7.488 1.00 29.42 411 MET B C 1
ATOM 4074 O O . MET B 1 257 ? 18.663 15.643 -7.184 1.00 24.99 411 MET B O 1
ATOM 4079 N N . TYR B 1 258 ? 20.507 15.697 -8.475 1.00 23.55 412 TYR B N 1
ATOM 4080 C CA . TYR B 1 258 ? 20.029 14.688 -9.409 1.00 26.62 412 TYR B CA 1
ATOM 4081 C C . TYR B 1 258 ? 20.107 13.262 -8.878 1.00 27.85 412 TYR B C 1
ATOM 4082 O O . TYR B 1 258 ? 21.077 12.871 -8.229 1.00 24.47 412 TYR B O 1
ATOM 4091 N N . GLU B 1 259 ? 19.057 12.500 -9.162 1.00 24.52 413 GLU B N 1
ATOM 4092 C CA . GLU B 1 259 ? 19.087 11.051 -9.052 1.00 31.29 413 GLU B CA 1
ATOM 4093 C C . GLU B 1 259 ? 18.143 10.514 -10.130 1.00 31.78 413 GLU B C 1
ATOM 4094 O O . GLU B 1 259 ? 17.131 11.146 -10.428 1.00 29.73 413 GLU B O 1
ATOM 4100 N N . PRO B 1 260 ? 18.480 9.359 -10.731 1.00 30.76 414 PRO B N 1
ATOM 4101 C CA . PRO B 1 260 ? 17.849 8.935 -11.992 1.00 32.61 414 PRO B CA 1
ATOM 4102 C C . PRO B 1 260 ? 16.316 8.879 -12.011 1.00 28.93 414 PRO B C 1
ATOM 4103 O O . PRO B 1 260 ? 15.736 9.103 -13.074 1.00 25.67 414 PRO B O 1
ATOM 4107 N N . SER B 1 261 ? 15.674 8.589 -10.883 1.00 26.44 415 SER B N 1
ATOM 4108 C CA . SER B 1 261 ? 14.224 8.379 -10.877 1.00 26.87 415 SER B CA 1
ATOM 4109 C C . SER B 1 261 ? 13.426 9.684 -10.875 1.00 30.42 415 SER B C 1
ATOM 4110 O O . SER B 1 261 ? 12.216 9.672 -11.104 1.00 31.83 415 SER B O 1
ATOM 4113 N N . ASP B 1 262 ? 14.101 10.799 -10.608 1.00 26.16 416 ASP B N 1
ATOM 4114 C CA . ASP B 1 262 ? 13.453 12.110 -10.588 1.00 26.62 416 ASP B CA 1
ATOM 4115 C C . ASP B 1 262 ? 12.322 12.140 -9.552 1.00 29.07 416 ASP B C 1
ATOM 4116 O O . ASP B 1 262 ? 11.277 12.762 -9.765 1.00 25.04 416 ASP B O 1
ATOM 4121 N N . THR B 1 263 ? 12.553 11.475 -8.423 1.00 25.76 417 THR B N 1
ATOM 4122 C CA . THR B 1 263 ? 11.511 11.251 -7.422 1.00 26.67 417 THR B CA 1
ATOM 4123 C C . THR B 1 263 ? 11.165 12.511 -6.628 1.00 25.64 417 THR B C 1
ATOM 4124 O O . THR B 1 263 ? 10.018 12.690 -6.217 1.00 27.24 417 THR B O 1
ATOM 4128 N N . ALA B 1 264 ? 12.152 13.372 -6.399 1.00 27.31 418 ALA B N 1
ATOM 4129 C CA . ALA B 1 264 ? 11.923 14.606 -5.648 1.00 24.77 418 ALA B CA 1
ATOM 4130 C C . ALA B 1 264 ? 10.903 15.490 -6.363 1.00 27.07 418 ALA B C 1
ATOM 4131 O O . ALA B 1 264 ? 9.998 16.043 -5.736 1.00 24.22 418 ALA B O 1
ATOM 4133 N N . LEU B 1 265 ? 11.057 15.620 -7.677 1.00 24.64 419 LEU B N 1
ATOM 4134 C CA . LEU B 1 265 ? 10.106 16.370 -8.492 1.00 22.60 419 LEU B CA 1
ATOM 4135 C C . LEU B 1 265 ? 8.733 15.710 -8.455 1.00 21.49 419 LEU B C 1
ATOM 4136 O O . LEU B 1 265 ? 7.716 16.384 -8.303 1.00 27.89 419 LEU B O 1
ATOM 4141 N N . ARG B 1 266 ? 8.718 14.388 -8.598 1.00 21.47 420 ARG B N 1
ATOM 4142 C CA . ARG B 1 266 ? 7.480 13.616 -8.599 1.00 25.72 420 ARG B CA 1
ATOM 4143 C C . ARG B 1 266 ? 6.651 13.874 -7.345 1.00 32.05 420 ARG B C 1
ATOM 4144 O O . ARG B 1 266 ? 5.485 14.261 -7.431 1.00 29.82 420 ARG B O 1
ATOM 4152 N N . GLY B 1 267 ? 7.259 13.645 -6.184 1.00 28.48 421 GLY B N 1
ATOM 4153 C CA . GLY B 1 267 ? 6.575 13.815 -4.915 1.00 27.39 421 GLY B CA 1
ATOM 4154 C C . GLY B 1 267 ? 6.009 15.210 -4.744 1.00 27.89 421 GLY B C 1
ATOM 4155 O O . GLY B 1 267 ? 4.917 15.385 -4.202 1.00 28.27 421 GLY B O 1
ATOM 4156 N N . LEU B 1 268 ? 6.750 16.207 -5.216 1.00 26.18 422 LEU B N 1
ATOM 4157 C CA . LEU B 1 268 ? 6.327 17.597 -5.098 1.00 30.38 422 LEU B CA 1
ATOM 4158 C C . LEU B 1 268 ? 5.256 17.948 -6.124 1.00 37.88 422 LEU B C 1
ATOM 4159 O O . LEU B 1 268 ? 4.410 18.806 -5.872 1.00 39.19 422 LEU B O 1
ATOM 4164 N N . MET B 1 269 ? 5.297 17.293 -7.282 1.00 35.92 423 MET B N 1
ATOM 4165 C CA . MET B 1 269 ? 4.256 17.474 -8.288 1.00 36.74 423 MET B CA 1
ATOM 4166 C C . MET B 1 269 ? 2.915 17.007 -7.735 1.00 40.30 423 MET B C 1
ATOM 4167 O O . MET B 1 269 ? 1.914 17.713 -7.845 1.00 39.29 423 MET B O 1
ATOM 4172 N N . GLU B 1 270 ? 2.892 15.818 -7.141 1.00 40.66 424 GLU B N 1
ATOM 4173 C CA . GLU B 1 270 ? 1.672 15.324 -6.516 1.00 39.72 424 GLU B CA 1
ATOM 4174 C C . GLU B 1 270 ? 1.254 16.245 -5.380 1.00 42.90 424 GLU B C 1
ATOM 4175 O O . GLU B 1 270 ? 0.065 16.502 -5.182 1.00 40.81 424 GLU B O 1
ATOM 4181 N N . SER B 1 271 ? 2.239 16.721 -4.625 1.00 41.16 425 SER B N 1
ATOM 4182 C CA . SER B 1 271 ? 1.994 17.673 -3.548 1.00 39.02 425 SER B CA 1
ATOM 4183 C C . SER B 1 271 ? 1.273 18.903 -4.098 1.00 47.98 425 SER B C 1
ATOM 4184 O O . SER B 1 271 ? 0.466 19.527 -3.407 1.00 43.32 425 SER B O 1
ATOM 4187 N N . GLU B 1 272 ? 1.574 19.237 -5.350 1.00 42.61 426 GLU B N 1
ATOM 4188 C CA . GLU B 1 272 ? 0.913 20.333 -6.049 1.00 45.33 426 GLU B CA 1
ATOM 4189 C C . GLU B 1 272 ? -0.429 19.882 -6.617 1.00 37.48 426 GLU B C 1
ATOM 4190 O O . GLU B 1 272 ? -1.444 20.556 -6.449 1.00 47.66 426 GLU B O 1
ATOM 4196 N N . PRO C 1 8 ? 34.268 30.739 27.633 1.00 45.14 162 PRO C N 1
ATOM 4197 C CA . PRO C 1 8 ? 35.153 29.611 27.932 1.00 43.14 162 PRO C CA 1
ATOM 4198 C C . PRO C 1 8 ? 34.989 28.462 26.942 1.00 41.10 162 PRO C C 1
ATOM 4199 O O . PRO C 1 8 ? 33.999 27.731 26.992 1.00 46.59 162 PRO C O 1
ATOM 4203 N N . LEU C 1 9 ? 35.957 28.318 26.044 1.00 36.07 163 LEU C N 1
ATOM 4204 C CA . LEU C 1 9 ? 35.962 27.228 25.080 1.00 33.85 163 LEU C CA 1
ATOM 4205 C C . LEU C 1 9 ? 36.589 25.988 25.706 1.00 30.95 163 LEU C C 1
ATOM 4206 O O . LEU C 1 9 ? 37.720 26.037 26.186 1.00 29.43 163 LEU C O 1
ATOM 4211 N N . THR C 1 10 ? 35.850 24.883 25.698 1.00 31.76 164 THR C N 1
ATOM 4212 C CA . THR C 1 10 ? 36.316 23.633 26.289 1.00 33.60 164 THR C CA 1
ATOM 4213 C C . THR C 1 10 ? 36.600 22.607 25.200 1.00 31.04 164 THR C C 1
ATOM 4214 O O . THR C 1 10 ? 35.749 22.338 24.354 1.00 36.78 164 THR C O 1
ATOM 4218 N N . LEU C 1 11 ? 37.801 22.039 25.233 1.00 33.89 165 LEU C N 1
ATOM 4219 C CA . LEU C 1 11 ? 38.244 21.101 24.209 1.00 36.68 165 LEU C CA 1
ATOM 4220 C C . LEU C 1 11 ? 38.977 19.920 24.833 1.00 39.03 165 LEU C C 1
ATOM 4221 O O . LEU C 1 11 ? 39.846 20.098 25.688 1.00 36.94 165 LEU C O 1
ATOM 4226 N N . ARG C 1 12 ? 38.618 18.716 24.398 1.00 37.41 166 ARG C N 1
ATOM 4227 C CA . ARG C 1 12 ? 39.209 17.496 24.933 1.00 40.19 166 ARG C CA 1
ATOM 4228 C C . ARG C 1 12 ? 40.392 17.057 24.073 1.00 36.11 166 ARG C C 1
ATOM 4229 O O . ARG C 1 12 ? 40.253 16.865 22.864 1.00 40.89 166 ARG C O 1
ATOM 4237 N N . PHE C 1 13 ? 41.554 16.908 24.705 1.00 34.82 167 PHE C N 1
ATOM 4238 C CA . PHE C 1 13 ? 42.785 16.550 24.006 1.00 37.80 167 PHE C CA 1
ATOM 4239 C C . PHE C 1 13 ? 43.186 15.107 24.282 1.00 41.07 167 PHE C C 1
ATOM 4240 O O . PHE C 1 13 ? 43.343 14.710 25.436 1.00 45.08 167 PHE C O 1
ATOM 4248 N N . THR C 1 14 ? 43.360 14.328 23.220 1.00 39.69 168 THR C N 1
ATOM 4249 C CA . THR C 1 14 ? 43.764 12.936 23.364 1.00 44.73 168 THR C CA 1
ATOM 4250 C C . THR C 1 14 ? 45.247 12.844 23.719 1.00 47.62 168 THR C C 1
ATOM 4251 O O . THR C 1 14 ? 45.682 11.883 24.355 1.00 46.93 168 THR C O 1
ATOM 4255 N N . CYS C 1 15 ? 46.018 13.848 23.309 1.00 41.42 169 CYS C N 1
ATOM 4256 C CA . CYS C 1 15 ? 47.447 13.880 23.607 1.00 43.01 169 CYS C CA 1
ATOM 4257 C C . CYS C 1 15 ? 47.694 14.258 25.067 1.00 39.50 169 CYS C C 1
ATOM 4258 O O . CYS C 1 15 ? 48.822 14.172 25.553 1.00 38.72 169 CYS C O 1
ATOM 4261 N N . LEU C 1 16 ? 46.634 14.677 25.754 1.00 41.07 170 LEU C N 1
ATOM 4262 C CA . LEU C 1 16 ? 46.696 14.979 27.182 1.00 38.05 170 LEU C CA 1
ATOM 4263 C C . LEU C 1 16 ? 45.904 13.947 27.982 1.00 40.37 170 LEU C C 1
ATOM 4264 O O . LEU C 1 16 ? 45.428 14.229 29.081 1.00 40.78 170 LEU C O 1
ATOM 4269 N N . GLY C 1 17 ? 45.762 12.752 27.419 1.00 43.73 171 GLY C N 1
ATOM 4270 C CA . GLY C 1 17 ? 45.022 11.688 28.071 1.00 44.50 171 GLY C CA 1
ATOM 4271 C C . GLY C 1 17 ? 43.539 11.988 28.188 1.00 44.10 171 GLY C C 1
ATOM 4272 O O . GLY C 1 17 ? 42.923 11.705 29.214 1.00 42.66 171 GLY C O 1
ATOM 4273 N N . ASP C 1 18 ? 42.972 12.565 27.132 1.00 44.35 172 ASP C N 1
ATOM 4274 C CA . ASP C 1 18 ? 41.537 12.837 27.056 1.00 45.91 172 ASP C CA 1
ATOM 4275 C C . ASP C 1 18 ? 41.050 13.773 28.161 1.00 45.01 172 ASP C C 1
ATOM 4276 O O . ASP C 1 18 ? 39.992 13.552 28.752 1.00 45.25 172 ASP C O 1
ATOM 4281 N N . ARG C 1 19 ? 41.823 14.822 28.429 1.00 43.23 173 ARG C N 1
ATOM 4282 C CA . ARG C 1 19 ? 41.426 15.850 29.387 1.00 37.71 173 ARG C CA 1
ATOM 4283 C C . ARG C 1 19 ? 40.797 17.046 28.690 1.00 35.21 173 ARG C C 1
ATOM 4284 O O . ARG C 1 19 ? 41.237 17.448 27.614 1.00 38.92 173 ARG C O 1
ATOM 4292 N N . ASN C 1 20 ? 39.770 17.615 29.314 1.00 38.07 174 ASN C N 1
ATOM 4293 C CA . ASN C 1 20 ? 39.209 18.878 28.859 1.00 36.78 174 ASN C CA 1
ATOM 4294 C C . ASN C 1 20 ? 40.101 20.038 29.278 1.00 40.54 174 ASN C C 1
ATOM 4295 O O . ASN C 1 20 ? 40.513 20.129 30.437 1.00 36.99 174 ASN C O 1
ATOM 4300 N N . VAL C 1 21 ? 40.406 20.913 28.325 1.00 35.97 175 VAL C N 1
ATOM 4301 C CA . VAL C 1 21 ? 41.166 22.126 28.597 1.00 30.42 175 VAL C CA 1
ATOM 4302 C C . VAL C 1 21 ? 40.317 23.335 28.232 1.00 28.85 175 VAL C C 1
ATOM 4303 O O . VAL C 1 21 ? 39.694 23.363 27.170 1.00 33.25 175 VAL C O 1
ATOM 4307 N N . ILE C 1 22 ? 40.294 24.328 29.114 1.00 29.15 176 ILE C N 1
ATOM 4308 C CA . ILE C 1 22 ? 39.551 25.555 28.860 1.00 29.30 176 ILE C CA 1
ATOM 4309 C C . ILE C 1 22 ? 40.455 26.602 28.222 1.00 30.31 176 ILE C C 1
ATOM 4310 O O . ILE C 1 22 ? 41.564 26.849 28.695 1.00 25.20 176 ILE C O 1
ATOM 4315 N N . PHE C 1 23 ? 39.965 27.208 27.144 1.00 24.38 177 PHE C N 1
ATOM 4316 C CA . PHE C 1 23 ? 40.634 28.333 26.505 1.00 24.89 177 PHE C CA 1
ATOM 4317 C C . PHE C 1 23 ? 39.668 29.509 26.451 1.00 29.29 177 PHE C C 1
ATOM 4318 O O . PHE C 1 23 ? 38.766 29.546 25.613 1.00 30.78 177 PHE C O 1
ATOM 4326 N N . PHE C 1 24 ? 39.849 30.460 27.360 1.00 29.94 178 PHE C N 1
ATOM 4327 C CA . PHE C 1 24 ? 38.968 31.618 27.435 1.00 30.79 178 PHE C CA 1
ATOM 4328 C C . PHE C 1 24 ? 39.032 32.437 26.154 1.00 31.73 178 PHE C C 1
ATOM 4329 O O . PHE C 1 24 ? 40.078 32.523 25.511 1.00 27.33 178 PHE C O 1
ATOM 4337 N N . GLY C 1 25 ? 37.901 33.032 25.790 1.00 33.25 179 GLY C N 1
ATOM 4338 C CA . GLY C 1 25 ? 37.844 33.957 24.675 1.00 30.03 179 GLY C CA 1
ATOM 4339 C C . GLY C 1 25 ? 38.054 35.371 25.174 1.00 36.51 179 GLY C C 1
ATOM 4340 O O . GLY C 1 25 ? 38.334 35.574 26.356 1.00 34.73 179 GLY C O 1
ATOM 4341 N N . PRO C 1 26 ? 37.910 36.360 24.281 1.00 36.06 180 PRO C N 1
ATOM 4342 C CA . PRO C 1 26 ? 38.125 37.760 24.663 1.00 38.35 180 PRO C CA 1
ATOM 4343 C C . PRO C 1 26 ? 37.144 38.246 25.726 1.00 44.39 180 PRO C C 1
ATOM 4344 O O . PRO C 1 26 ? 35.969 37.877 25.698 1.00 41.82 180 PRO C O 1
ATOM 4348 N N . SER C 1 27 ? 37.640 39.057 26.655 1.00 43.37 181 SER C N 1
ATOM 4349 C CA . SER C 1 27 ? 36.797 39.721 27.642 1.00 43.49 181 SER C CA 1
ATOM 4350 C C . SER C 1 27 ? 36.592 41.181 27.244 1.00 46.02 181 SER C C 1
ATOM 4351 O O . SER C 1 27 ? 37.063 41.613 26.193 1.00 40.68 181 SER C O 1
ATOM 4354 N N . GLY C 1 28 ? 35.889 41.936 28.082 1.00 51.16 182 GLY C N 1
ATOM 4355 C CA . GLY C 1 28 ? 35.644 43.342 27.814 1.00 49.21 182 GLY C CA 1
ATOM 4356 C C . GLY C 1 28 ? 36.908 44.175 27.920 1.00 52.45 182 GLY C C 1
ATOM 4357 O O . GLY C 1 28 ? 37.016 45.236 27.304 1.00 54.79 182 GLY C O 1
ATOM 4358 N N . ARG C 1 29 ? 37.874 43.687 28.693 1.00 50.62 183 ARG C N 1
ATOM 4359 C CA . ARG C 1 29 ? 39.109 44.427 28.939 1.00 47.90 183 ARG C CA 1
ATOM 4360 C C . ARG C 1 29 ? 39.940 44.550 27.667 1.00 51.30 183 ARG C C 1
ATOM 4361 O O . ARG C 1 29 ? 39.742 43.799 26.710 1.00 50.20 183 ARG C O 1
ATOM 4369 N N . GLN C 1 30 ? 40.871 45.500 27.665 1.00 44.88 184 GLN C N 1
ATOM 4370 C CA . GLN C 1 30 ? 41.764 45.703 26.530 1.00 50.17 184 GLN C CA 1
ATOM 4371 C C . GLN C 1 30 ? 42.564 44.427 26.259 1.00 53.04 184 GLN C C 1
ATOM 4372 O O . GLN C 1 30 ? 43.076 43.798 27.187 1.00 52.99 184 GLN C O 1
ATOM 4378 N N . ASP C 1 31 ? 42.647 44.054 24.984 1.00 49.67 185 ASP C N 1
ATOM 4379 C CA . ASP C 1 31 ? 43.291 42.812 24.546 1.00 52.03 185 ASP C CA 1
ATOM 4380 C C . ASP C 1 31 ? 42.592 41.570 25.117 1.00 48.82 185 ASP C C 1
ATOM 4381 O O . ASP C 1 31 ? 43.169 40.482 25.134 1.00 45.57 185 ASP C O 1
ATOM 4386 N N . GLY C 1 32 ? 41.347 41.733 25.564 1.00 46.56 186 GLY C N 1
ATOM 4387 C CA . GLY C 1 32 ? 40.544 40.617 26.041 1.00 45.82 186 GLY C CA 1
ATOM 4388 C C . GLY C 1 32 ? 41.192 39.843 27.175 1.00 47.82 186 GLY C C 1
ATOM 4389 O O . GLY C 1 32 ? 40.941 38.649 27.347 1.00 47.13 186 GLY C O 1
ATOM 4390 N N . PHE C 1 33 ? 42.031 40.531 27.945 1.00 48.08 187 PHE C N 1
ATOM 4391 C CA . PHE C 1 33 ? 42.726 39.927 29.080 1.00 46.17 187 PHE C CA 1
ATOM 4392 C C . PHE C 1 33 ? 41.741 39.281 30.053 1.00 42.38 187 PHE C C 1
ATOM 4393 O O . PHE C 1 33 ? 40.814 39.929 30.537 1.00 41.48 187 PHE C O 1
ATOM 4401 N N . THR C 1 34 ? 41.946 37.997 30.328 1.00 39.48 188 THR C N 1
ATOM 4402 C CA . THR C 1 34 ? 41.083 37.255 31.241 1.00 35.03 188 THR C CA 1
ATOM 4403 C C . THR C 1 34 ? 41.325 37.697 32.683 1.00 36.93 188 THR C C 1
ATOM 4404 O O . THR C 1 34 ? 42.474 37.860 33.086 1.00 37.27 188 THR C O 1
ATOM 4408 N N . PRO C 1 35 ? 40.249 37.889 33.468 1.00 36.66 189 PRO C N 1
ATOM 4409 C CA . PRO C 1 35 ? 40.444 38.232 34.884 1.00 36.33 189 PRO C CA 1
ATOM 4410 C C . PRO C 1 35 ? 41.267 37.185 35.635 1.00 34.03 189 PRO C C 1
ATOM 4411 O O . PRO C 1 35 ? 41.143 35.995 35.345 1.00 31.22 189 PRO C O 1
ATOM 4415 N N . LEU C 1 36 ? 42.096 37.624 36.578 1.00 36.99 190 LEU C N 1
ATOM 4416 C CA . LEU C 1 36 ? 42.887 36.702 37.387 1.00 30.30 190 LEU C CA 1
ATOM 4417 C C . LEU C 1 36 ? 41.968 35.773 38.169 1.00 31.88 190 LEU C C 1
ATOM 4418 O O . LEU C 1 36 ? 42.205 34.567 38.252 1.00 28.64 190 LEU C O 1
ATOM 4423 N N . TYR C 1 37 ? 40.917 36.352 38.741 1.00 29.59 191 TYR C N 1
ATOM 4424 C CA . TYR C 1 37 ? 39.944 35.603 39.525 1.00 32.74 191 TYR C CA 1
ATOM 4425 C C . TYR C 1 37 ? 38.529 36.064 39.199 1.00 30.44 191 TYR C C 1
ATOM 4426 O O . TYR C 1 37 ? 38.302 37.235 38.903 1.00 32.25 191 TYR C O 1
ATOM 4435 N N . ASP C 1 38 ? 37.583 35.133 39.246 1.00 34.68 192 ASP C N 1
ATOM 4436 C CA . ASP C 1 38 ? 36.181 35.456 39.020 1.00 36.59 192 ASP C CA 1
ATOM 4437 C C . ASP C 1 38 ? 35.549 35.907 40.334 1.00 36.19 192 ASP C C 1
ATOM 4438 O O . ASP C 1 38 ? 35.996 35.502 41.406 1.00 39.01 192 ASP C O 1
ATOM 4443 N N . PRO C 1 39 ? 34.512 36.758 40.262 1.00 43.00 193 PRO C N 1
ATOM 4444 C CA . PRO C 1 39 ? 33.862 37.248 41.484 1.00 42.72 193 PRO C CA 1
ATOM 4445 C C . PRO C 1 39 ? 32.937 36.219 42.130 1.00 39.51 193 PRO C C 1
ATOM 4446 O O . PRO C 1 39 ? 32.715 36.277 43.341 1.00 49.37 193 PRO C O 1
ATOM 4450 N N . SER C 1 40 ? 32.411 35.297 41.329 1.00 44.22 194 SER C N 1
ATOM 4451 C CA . SER C 1 40 ? 31.490 34.274 41.817 1.00 45.86 194 SER C CA 1
ATOM 4452 C C . SER C 1 40 ? 31.903 32.887 41.326 1.00 41.50 194 SER C C 1
ATOM 4453 O O . SER C 1 40 ? 31.181 32.259 40.552 1.00 41.01 194 SER C O 1
ATOM 4456 N N . PRO C 1 41 ? 33.072 32.405 41.778 1.00 41.78 195 PRO C N 1
ATOM 4457 C CA . PRO C 1 41 ? 33.587 31.098 41.356 1.00 43.33 195 PRO C CA 1
ATOM 4458 C C . PRO C 1 41 ? 32.860 29.935 42.025 1.00 39.34 195 PRO C C 1
ATOM 4459 O O . PRO C 1 41 ? 32.550 30.012 43.213 1.00 43.49 195 PRO C O 1
ATOM 4463 N N . SER C 1 42 ? 32.592 28.878 41.265 1.00 39.14 196 SER C N 1
ATOM 4464 C CA . SER C 1 42 ? 31.999 27.667 41.816 1.00 41.20 196 SER C CA 1
ATOM 4465 C C . SER C 1 42 ? 33.061 26.797 42.482 1.00 42.27 196 SER C C 1
ATOM 4466 O O . SER C 1 42 ? 32.760 26.037 43.402 1.00 44.43 196 SER C O 1
ATOM 4469 N N . LYS C 1 43 ? 34.300 26.910 42.006 1.00 44.97 197 LYS C N 1
ATOM 4470 C CA . LYS C 1 43 ? 35.408 26.132 42.555 1.00 42.52 197 LYS C CA 1
ATOM 4471 C C . LYS C 1 43 ? 36.678 26.963 42.737 1.00 38.97 197 LYS C C 1
ATOM 4472 O O . LYS C 1 43 ? 36.808 28.063 42.199 1.00 35.97 197 LYS C O 1
ATOM 4478 N N . ARG C 1 44 ? 37.605 26.410 43.512 1.00 39.95 198 ARG C N 1
ATOM 4479 C CA . ARG C 1 44 ? 38.871 27.059 43.833 1.00 38.32 198 ARG C CA 1
ATOM 4480 C C . ARG C 1 44 ? 39.866 26.987 42.675 1.00 33.85 198 ARG C C 1
ATOM 4481 O O . ARG C 1 44 ? 40.391 25.917 42.358 1.00 28.13 198 ARG C O 1
ATOM 4489 N N . VAL C 1 45 ? 40.126 28.138 42.060 1.00 29.85 199 VAL C N 1
ATOM 4490 C CA . VAL C 1 45 ? 41.014 28.223 40.903 1.00 30.93 199 VAL C CA 1
ATOM 4491 C C . VAL C 1 45 ? 42.267 29.029 41.236 1.00 25.64 199 VAL C C 1
ATOM 4492 O O . VAL C 1 45 ? 42.183 30.216 41.553 1.00 23.37 199 VAL C O 1
ATOM 4496 N N . ALA C 1 46 ? 43.423 28.376 41.153 1.00 25.70 200 ALA C N 1
ATOM 4497 C CA . ALA C 1 46 ? 44.701 29.031 41.411 1.00 25.40 200 ALA C CA 1
ATOM 4498 C C . ALA C 1 46 ? 45.271 29.628 40.131 1.00 25.95 200 ALA C C 1
ATOM 4499 O O . ALA C 1 46 ? 45.577 28.907 39.182 1.00 23.02 200 ALA C O 1
ATOM 4501 N N . THR C 1 47 ? 45.412 30.949 40.110 1.00 22.40 201 THR C N 1
ATOM 4502 C CA . THR C 1 47 ? 45.979 31.638 38.960 1.00 23.82 201 THR C CA 1
ATOM 4503 C C . THR C 1 47 ? 47.495 31.712 39.082 1.00 24.42 201 THR C C 1
ATOM 4504 O O . THR C 1 47 ? 48.029 32.044 40.141 1.00 23.80 201 THR C O 1
ATOM 4508 N N . VAL C 1 48 ? 48.181 31.399 37.988 1.00 24.25 202 VAL C N 1
ATOM 4509 C CA . VAL C 1 48 ? 49.636 31.427 37.956 1.00 22.89 202 VAL C CA 1
ATOM 4510 C C . VAL C 1 48 ? 50.145 32.800 37.538 1.00 24.01 202 VAL C C 1
ATOM 4511 O O . VAL C 1 48 ? 49.990 33.213 36.389 1.00 27.33 202 VAL C O 1
ATOM 4515 N N . ASP C 1 49 ? 50.754 33.497 38.488 1.00 24.82 203 ASP C N 1
ATOM 4516 C CA . ASP C 1 49 ? 51.393 34.776 38.225 1.00 24.20 203 ASP C CA 1
ATOM 4517 C C . ASP C 1 49 ? 52.633 34.574 37.358 1.00 22.35 203 ASP C C 1
ATOM 4518 O O . ASP C 1 49 ? 53.499 33.764 37.686 1.00 24.67 203 ASP C O 1
ATOM 4523 N N . ALA C 1 50 ? 52.716 35.307 36.252 1.00 24.44 204 ALA C N 1
ATOM 4524 C CA . ALA C 1 50 ? 53.922 35.299 35.433 1.00 25.47 204 ALA C CA 1
ATOM 4525 C C . ALA C 1 50 ? 55.025 36.047 36.170 1.00 24.97 204 ALA C C 1
ATOM 4526 O O . ALA C 1 50 ? 55.247 37.236 35.940 1.00 26.32 204 ALA C O 1
ATOM 4528 N N . GLY C 1 51 ? 55.706 35.338 37.063 1.00 25.67 205 GLY C N 1
ATOM 4529 C CA . GLY C 1 51 ? 56.693 35.944 37.937 1.00 23.82 205 GLY C CA 1
ATOM 4530 C C . GLY C 1 51 ? 57.945 36.381 37.207 1.00 26.51 205 GLY C C 1
ATOM 4531 O O . GLY C 1 51 ? 58.163 36.011 36.053 1.00 22.33 205 GLY C O 1
ATOM 4532 N N . THR C 1 52 ? 58.770 37.170 37.892 1.00 20.92 206 THR C N 1
ATOM 4533 C CA . THR C 1 52 ? 60.009 37.678 37.319 1.00 20.32 206 THR C CA 1
ATOM 4534 C C . THR C 1 52 ? 61.204 37.029 38.008 1.00 21.86 206 THR C C 1
ATOM 4535 O O . THR C 1 52 ? 61.055 36.317 39.001 1.00 22.85 206 THR C O 1
ATOM 4539 N N . TYR C 1 53 ? 62.391 37.285 37.475 1.00 20.28 207 TYR C N 1
ATOM 4540 C CA . TYR C 1 53 ? 63.599 36.596 37.909 1.00 20.62 207 TYR C CA 1
ATOM 4541 C C . TYR C 1 53 ? 64.053 37.039 39.298 1.00 19.51 207 TYR C C 1
ATOM 4542 O O . TYR C 1 53 ? 64.723 36.290 40.004 1.00 22.30 207 TYR C O 1
ATOM 4551 N N . GLY C 1 54 ? 63.673 38.252 39.689 1.00 22.70 208 GLY C N 1
ATOM 4552 C CA . GLY C 1 54 ? 63.995 38.767 41.008 1.00 21.10 208 GLY C CA 1
ATOM 4553 C C . GLY C 1 54 ? 63.074 38.248 42.101 1.00 21.62 208 GLY C C 1
ATOM 4554 O O . GLY C 1 54 ? 63.296 38.522 43.280 1.00 22.11 208 GLY C O 1
ATOM 4555 N N . LEU C 1 55 ? 62.033 37.519 41.701 1.00 21.39 209 LEU C N 1
ATOM 4556 C CA . LEU C 1 55 ? 61.135 36.819 42.625 1.00 21.83 209 LEU C CA 1
ATOM 4557 C C . LEU C 1 55 ? 60.257 37.742 43.473 1.00 22.31 209 LEU C C 1
ATOM 4558 O O . LEU C 1 55 ? 59.754 37.326 44.517 1.00 23.80 209 LEU C O 1
ATOM 4563 N N . PHE C 1 56 ? 60.061 38.979 43.025 1.00 23.82 210 PHE C N 1
ATOM 4564 C CA . PHE C 1 56 ? 59.184 39.913 43.730 1.00 23.75 210 PHE C CA 1
ATOM 4565 C C . PHE C 1 56 ? 57.830 40.039 43.036 1.00 23.53 210 PHE C C 1
ATOM 4566 O O . PHE C 1 56 ? 57.734 39.895 41.816 1.00 24.01 210 PHE C O 1
ATOM 4574 N N . ILE C 1 57 ? 56.788 40.300 43.823 1.00 24.89 211 ILE C N 1
ATOM 4575 C CA . ILE C 1 57 ? 55.462 40.581 43.283 1.00 21.69 211 ILE C CA 1
ATOM 4576 C C . ILE C 1 57 ? 55.274 42.089 43.160 1.00 26.11 211 ILE C C 1
ATOM 4577 O O . ILE C 1 57 ? 55.178 42.802 44.159 1.00 30.65 211 ILE C O 1
ATOM 4582 N N . GLY C 1 58 ? 55.215 42.562 41.922 1.00 28.45 212 GLY C N 1
ATOM 4583 C CA . GLY C 1 58 ? 55.131 43.982 41.640 1.00 28.98 212 GLY C CA 1
ATOM 4584 C C . GLY C 1 58 ? 55.640 44.255 40.241 1.00 26.16 212 GLY C C 1
ATOM 4585 O O . GLY C 1 58 ? 55.620 43.371 39.387 1.00 27.65 212 GLY C O 1
ATOM 4586 N N . GLY C 1 59 ? 56.095 45.479 40.003 1.00 27.84 213 GLY C N 1
ATOM 4587 C CA . GLY C 1 59 ? 56.681 45.829 38.724 1.00 30.20 213 GLY C CA 1
ATOM 4588 C C . GLY C 1 59 ? 55.674 45.845 37.586 1.00 30.55 213 GLY C C 1
ATOM 4589 O O . GLY C 1 59 ? 54.520 46.239 37.768 1.00 30.26 213 GLY C O 1
ATOM 4590 N N . VAL C 1 60 ? 56.115 45.396 36.413 1.00 29.19 214 VAL C N 1
ATOM 4591 C CA . VAL C 1 60 ? 55.321 45.474 35.187 1.00 31.69 214 VAL C CA 1
ATOM 4592 C C . VAL C 1 60 ? 54.587 44.177 34.862 1.00 33.27 214 VAL C C 1
ATOM 4593 O O . VAL C 1 60 ? 54.746 43.167 35.550 1.00 26.24 214 VAL C O 1
ATOM 4597 N N . GLY C 1 61 ? 53.793 44.215 33.794 1.00 29.27 215 GLY C N 1
ATOM 4598 C CA . GLY C 1 61 ? 53.152 43.027 33.265 1.00 29.93 215 GLY C CA 1
ATOM 4599 C C . GLY C 1 61 ? 52.098 42.441 34.182 1.00 29.62 215 GLY C C 1
ATOM 4600 O O . GLY C 1 61 ? 51.537 43.136 35.029 1.00 30.91 215 GLY C O 1
ATOM 4601 N N . MET C 1 62 ? 51.834 41.150 34.001 1.00 24.91 216 MET C N 1
ATOM 4602 C CA . MET C 1 62 ? 50.857 40.423 34.802 1.00 30.66 216 MET C CA 1
ATOM 4603 C C . MET C 1 62 ? 51.223 40.467 36.278 1.00 28.86 216 MET C C 1
ATOM 4604 O O . MET C 1 62 ? 50.352 40.509 37.149 1.00 23.82 216 MET C O 1
ATOM 4609 N N . ASN C 1 63 ? 52.523 40.447 36.548 1.00 26.26 217 ASN C N 1
ATOM 4610 C CA . ASN C 1 63 ? 53.031 40.504 37.912 1.00 27.12 217 ASN C CA 1
ATOM 4611 C C . ASN C 1 63 ? 52.572 41.780 38.607 1.00 25.82 217 ASN C C 1
ATOM 4612 O O . ASN C 1 63 ? 52.203 41.763 39.784 1.00 27.62 217 ASN C O 1
ATOM 4617 N N . GLY C 1 64 ? 52.589 42.882 37.865 1.00 25.69 218 GLY C N 1
ATOM 4618 C CA . GLY C 1 64 ? 52.131 44.159 38.377 1.00 27.18 218 GLY C CA 1
ATOM 4619 C C . GLY C 1 64 ? 50.631 44.184 38.605 1.00 30.35 218 GLY C C 1
ATOM 4620 O O . GLY C 1 64 ? 50.152 44.861 39.514 1.00 28.93 218 GLY C O 1
ATOM 4621 N N . GLU C 1 65 ? 49.888 43.450 37.780 1.00 29.04 219 GLU C N 1
ATOM 4622 C CA . GLU C 1 65 ? 48.439 43.341 37.942 1.00 35.24 219 GLU C CA 1
ATOM 4623 C C . GLU C 1 65 ? 48.101 42.554 39.203 1.00 30.60 219 GLU C C 1
ATOM 4624 O O . GLU C 1 65 ? 47.145 42.875 39.909 1.00 30.15 219 GLU C O 1
ATOM 4630 N N . PHE C 1 66 ? 48.889 41.519 39.474 1.00 27.46 220 PHE C N 1
ATOM 4631 C CA . PHE C 1 66 ? 48.708 40.717 40.677 1.00 29.17 220 PHE C CA 1
ATOM 4632 C C . PHE C 1 66 ? 48.909 41.582 41.914 1.00 31.19 220 PHE C C 1
ATOM 4633 O O . PHE C 1 66 ? 48.121 41.525 42.859 1.00 30.09 220 PHE C O 1
ATOM 4641 N N . ALA C 1 67 ? 49.968 42.385 41.895 1.00 29.63 221 ALA C N 1
ATOM 4642 C CA . ALA C 1 67 ? 50.263 43.293 42.995 1.00 31.98 221 ALA C CA 1
ATOM 4643 C C . ALA C 1 67 ? 49.127 44.294 43.185 1.00 32.28 221 ALA C C 1
ATOM 4644 O O . ALA C 1 67 ? 48.680 44.526 44.306 1.00 34.11 221 ALA C O 1
ATOM 4646 N N . ASP C 1 68 ? 48.663 44.881 42.084 1.00 31.75 222 ASP C N 1
ATOM 4647 C CA . ASP C 1 68 ? 47.551 45.828 42.128 1.00 35.55 222 ASP C CA 1
ATOM 4648 C C . ASP C 1 68 ? 46.319 45.203 42.769 1.00 30.10 222 ASP C C 1
ATOM 4649 O O . ASP C 1 68 ? 45.677 45.811 43.625 1.00 32.75 222 ASP C O 1
ATOM 4654 N N . THR C 1 69 ? 45.997 43.985 42.346 1.00 29.58 223 THR C N 1
ATOM 4655 C CA . THR C 1 69 ? 44.828 43.276 42.851 1.00 32.04 223 THR C CA 1
ATOM 4656 C C . THR C 1 69 ? 44.923 43.032 44.356 1.00 30.36 223 THR C C 1
ATOM 4657 O O . THR C 1 69 ? 43.952 43.229 45.084 1.00 32.61 223 THR C O 1
ATOM 4661 N N . ILE C 1 70 ? 46.095 42.606 44.817 1.00 32.99 224 ILE C N 1
ATOM 4662 C CA . ILE C 1 70 ? 46.306 42.323 46.233 1.00 29.29 224 ILE C CA 1
ATOM 4663 C C . ILE C 1 70 ? 46.316 43.610 47.057 1.00 30.17 224 ILE C C 1
ATOM 4664 O O . ILE C 1 70 ? 45.771 43.652 48.159 1.00 35.05 224 ILE C O 1
ATOM 4669 N N . ILE C 1 71 ? 46.942 44.654 46.524 1.00 31.03 225 ILE C N 1
ATOM 4670 C CA . ILE C 1 71 ? 47.015 45.936 47.215 1.00 32.61 225 ILE C CA 1
ATOM 4671 C C . ILE C 1 71 ? 45.630 46.564 47.347 1.00 39.71 225 ILE C C 1
ATOM 4672 O O . ILE C 1 71 ? 45.293 47.116 48.393 1.00 36.72 225 ILE C O 1
ATOM 4677 N N . GLU C 1 72 ? 44.833 46.477 46.286 1.00 39.07 226 GLU C N 1
ATOM 4678 C CA . GLU C 1 72 ? 43.491 47.052 46.291 1.00 38.82 226 GLU C CA 1
ATOM 4679 C C . GLU C 1 72 ? 42.607 46.395 47.347 1.00 41.55 226 GLU C C 1
ATOM 4680 O O . GLU C 1 72 ? 41.902 47.078 48.090 1.00 38.26 226 GLU C O 1
ATOM 4686 N N . GLU C 1 73 ? 42.645 45.068 47.405 1.00 37.74 227 GLU C N 1
ATOM 4687 C CA . GLU C 1 73 ? 41.819 44.323 48.348 1.00 37.67 227 GLU C CA 1
ATOM 4688 C C . GLU C 1 73 ? 42.262 44.581 49.785 1.00 40.23 227 GLU C C 1
ATOM 4689 O O . GLU C 1 73 ? 41.443 44.575 50.705 1.00 38.02 227 GLU C O 1
ATOM 4695 N N . ALA C 1 74 ? 43.560 44.804 49.973 1.00 40.65 228 ALA C N 1
ATOM 4696 C CA . ALA C 1 74 ? 44.099 45.131 51.290 1.00 41.33 228 ALA C CA 1
ATOM 4697 C C . ALA C 1 74 ? 43.567 46.481 51.758 1.00 44.14 228 ALA C C 1
ATOM 4698 O O . ALA C 1 74 ? 43.208 46.646 52.924 1.00 46.45 228 ALA C O 1
ATOM 4700 N N . ARG C 1 75 ? 43.523 47.443 50.840 1.00 42.64 229 ARG C N 1
ATOM 4701 C CA . ARG C 1 75 ? 42.987 48.769 51.133 1.00 47.35 229 ARG C CA 1
ATOM 4702 C C . ARG C 1 75 ? 41.521 48.677 51.532 1.00 47.69 229 ARG C C 1
ATOM 4703 O O . ARG C 1 75 ? 41.075 49.345 52.464 1.00 51.48 229 ARG C O 1
ATOM 4711 N N . ARG C 1 76 ? 40.781 47.843 50.809 1.00 44.72 230 ARG C N 1
ATOM 4712 C CA . ARG C 1 76 ? 39.359 47.640 51.059 1.00 48.07 230 ARG C CA 1
ATOM 4713 C C . ARG C 1 76 ? 39.117 47.098 52.463 1.00 49.97 230 ARG C C 1
ATOM 4714 O O . ARG C 1 76 ? 38.136 47.457 53.116 1.00 47.13 230 ARG C O 1
ATOM 4722 N N . ASN C 1 77 ? 40.019 46.232 52.918 1.00 47.91 231 ASN C N 1
ATOM 4723 C CA . ASN C 1 77 ? 39.932 45.647 54.250 1.00 50.11 231 ASN C CA 1
ATOM 4724 C C . ASN C 1 77 ? 40.782 46.414 55.263 1.00 51.01 231 ASN C C 1
ATOM 4725 O O . ASN C 1 77 ? 41.053 45.919 56.358 1.00 46.99 231 ASN C O 1
ATOM 4730 N N . ARG C 1 78 ? 41.201 47.618 54.883 1.00 51.96 232 ARG C N 1
ATOM 4731 C CA . ARG C 1 78 ? 41.893 48.530 55.792 1.00 54.32 232 ARG C CA 1
ATOM 4732 C C . ARG C 1 78 ? 43.183 47.938 56.354 1.00 52.84 232 ARG C C 1
ATOM 4733 O O . ARG C 1 78 ? 43.331 47.801 57.568 1.00 53.85 232 ARG C O 1
ATOM 4741 N N . ILE C 1 79 ? 44.111 47.591 55.466 1.00 54.08 233 ILE C N 1
ATOM 4742 C CA . ILE C 1 79 ? 45.428 47.106 55.870 1.00 49.92 233 ILE C CA 1
ATOM 4743 C C . ILE C 1 79 ? 46.521 48.025 55.330 1.00 52.61 233 ILE C C 1
ATOM 4744 O O . ILE C 1 79 ? 46.485 48.405 54.158 1.00 52.08 233 ILE C O 1
ATOM 4749 N N . PRO C 1 80 ? 47.500 48.388 56.178 1.00 56.90 234 PRO C N 1
ATOM 4750 C CA . PRO C 1 80 ? 48.633 49.150 55.641 1.00 58.67 234 PRO C CA 1
ATOM 4751 C C . PRO C 1 80 ? 49.509 48.282 54.734 1.00 60.17 234 PRO C C 1
ATOM 4752 O O . PRO C 1 80 ? 50.315 47.487 55.222 1.00 62.77 234 PRO C O 1
ATOM 4756 N N . LEU C 1 81 ? 49.332 48.426 53.424 1.00 51.43 235 LEU C N 1
ATOM 4757 C CA . LEU C 1 81 ? 50.121 47.672 52.456 1.00 51.04 235 LEU C CA 1
ATOM 4758 C C . LEU C 1 81 ? 50.384 48.505 51.208 1.00 45.82 235 LEU C C 1
ATOM 4759 O O . LEU C 1 81 ? 49.461 48.836 50.462 1.00 44.58 235 LEU C O 1
ATOM 4764 N N . THR C 1 82 ? 51.650 48.842 50.993 1.00 44.97 236 THR C N 1
ATOM 4765 C CA . THR C 1 82 ? 52.065 49.560 49.796 1.00 46.66 236 THR C CA 1
ATOM 4766 C C . THR C 1 82 ? 52.687 48.582 48.807 1.00 40.88 236 THR C C 1
ATOM 4767 O O . THR C 1 82 ? 52.928 47.421 49.139 1.00 39.23 236 THR C O 1
ATOM 4771 N N . ALA C 1 83 ? 52.943 49.056 47.592 1.00 38.06 237 ALA C N 1
ATOM 4772 C CA . ALA C 1 83 ? 53.564 48.231 46.565 1.00 36.77 237 ALA C CA 1
ATOM 4773 C C . ALA C 1 83 ? 54.973 47.840 46.983 1.00 35.85 237 ALA C C 1
ATOM 4774 O O . ALA C 1 83 ? 55.424 46.724 46.724 1.00 37.28 237 ALA C O 1
ATOM 4776 N N . THR C 1 84 ? 55.660 48.770 47.639 1.00 40.64 238 THR C N 1
ATOM 4777 C CA . THR C 1 84 ? 57.031 48.553 48.083 1.00 40.59 238 THR C CA 1
ATOM 4778 C C . THR C 1 84 ? 57.092 47.468 49.156 1.00 37.15 238 THR C C 1
ATOM 4779 O O . THR C 1 84 ? 58.019 46.658 49.178 1.00 32.38 238 THR C O 1
ATOM 4783 N N . GLU C 1 85 ? 56.102 47.461 50.045 1.00 41.76 239 GLU C N 1
ATOM 4784 C CA . GLU C 1 85 ? 56.027 46.460 51.107 1.00 38.71 239 GLU C CA 1
ATOM 4785 C C . GLU C 1 85 ? 55.773 45.071 50.537 1.00 31.85 239 GLU C C 1
ATOM 4786 O O . GLU C 1 85 ? 56.453 44.109 50.892 1.00 29.84 239 GLU C O 1
ATOM 4792 N N . LEU C 1 86 ? 54.781 44.972 49.659 1.00 31.49 240 LEU C N 1
ATOM 4793 C CA . LEU C 1 86 ? 54.422 43.700 49.046 1.00 33.99 240 LEU C CA 1
ATOM 4794 C C . LEU C 1 86 ? 55.586 43.140 48.235 1.00 28.19 240 LEU C C 1
ATOM 4795 O O . LEU C 1 86 ? 55.864 41.942 48.278 1.00 23.35 240 LEU C O 1
ATOM 4800 N N . SER C 1 87 ? 56.266 44.016 47.502 1.00 30.53 241 SER C N 1
ATOM 4801 C CA . SER C 1 87 ? 57.402 43.615 46.681 1.00 30.53 241 SER C CA 1
ATOM 4802 C C . SER C 1 87 ? 58.537 43.060 47.535 1.00 31.25 241 SER C C 1
ATOM 4803 O O . SER C 1 87 ? 59.097 42.009 47.228 1.00 28.91 241 SER C O 1
ATOM 4806 N N . ALA C 1 88 ? 58.867 43.770 48.610 1.00 29.72 242 ALA C N 1
ATOM 4807 C CA . ALA C 1 88 ? 59.947 43.360 49.501 1.00 33.23 242 ALA C CA 1
ATOM 4808 C C . ALA C 1 88 ? 59.613 42.057 50.218 1.00 28.39 242 ALA C C 1
ATOM 4809 O O . ALA C 1 88 ? 60.445 41.153 50.306 1.00 27.64 242 ALA C O 1
ATOM 4811 N N . GLU C 1 89 ? 58.390 41.967 50.729 1.00 24.78 243 GLU C N 1
ATOM 4812 C CA . GLU C 1 89 ? 57.960 40.806 51.501 1.00 30.21 243 GLU C CA 1
ATOM 4813 C C . GLU C 1 89 ? 57.860 39.548 50.642 1.00 26.85 243 GLU C C 1
ATOM 4814 O O . GLU C 1 89 ? 58.314 38.476 51.043 1.00 20.14 243 GLU C O 1
ATOM 4820 N N . SER C 1 90 ? 57.242 39.676 49.473 1.00 23.75 244 SER C N 1
ATOM 4821 C CA . SER C 1 90 ? 57.111 38.545 48.565 1.00 22.23 244 SER C CA 1
ATOM 4822 C C . SER C 1 90 ? 58.489 38.035 48.175 1.00 21.66 244 SER C C 1
ATOM 4823 O O . SER C 1 90 ? 58.718 36.831 48.096 1.00 23.36 244 SER C O 1
ATOM 4826 N N . GLN C 1 91 ? 59.406 38.969 47.955 1.00 20.64 245 GLN C N 1
ATOM 4827 C CA . GLN C 1 91 ? 60.758 38.646 47.527 1.00 24.90 245 GLN C CA 1
ATOM 4828 C C . GLN C 1 91 ? 61.511 37.843 48.586 1.00 27.15 245 GLN C C 1
ATOM 4829 O O . GLN C 1 91 ? 62.107 36.811 48.280 1.00 21.61 245 GLN C O 1
ATOM 4835 N N . GLU C 1 92 ? 61.482 38.319 49.827 1.00 25.19 246 GLU C N 1
ATOM 4836 C CA . GLU C 1 92 ? 62.151 37.629 50.926 1.00 24.78 246 GLU C CA 1
ATOM 4837 C C . GLU C 1 92 ? 61.608 36.216 51.120 1.00 21.83 246 GLU C C 1
ATOM 4838 O O . GLU C 1 92 ? 62.375 35.262 51.244 1.00 22.73 246 GLU C O 1
ATOM 4844 N N . ILE C 1 93 ? 60.286 36.092 51.156 1.00 21.23 247 ILE C N 1
ATOM 4845 C CA . ILE C 1 93 ? 59.641 34.795 51.336 1.00 20.35 247 ILE C CA 1
ATOM 4846 C C . ILE C 1 93 ? 60.029 33.800 50.237 1.00 22.79 247 ILE C C 1
ATOM 4847 O O . ILE C 1 93 ? 60.346 32.644 50.516 1.00 21.00 247 ILE C O 1
ATOM 4852 N N . GLN C 1 94 ? 59.992 34.250 48.988 1.00 20.68 248 GLN C N 1
ATOM 4853 C CA . GLN C 1 94 ? 60.191 33.350 47.858 1.00 21.19 248 GLN C CA 1
ATOM 4854 C C . GLN C 1 94 ? 61.672 33.043 47.622 1.00 19.82 248 GLN C C 1
ATOM 4855 O O . GLN C 1 94 ? 62.011 31.956 47.162 1.00 21.86 248 GLN C O 1
ATOM 4861 N N . GLU C 1 95 ? 62.548 33.991 47.948 1.00 19.97 249 GLU C N 1
ATOM 4862 C CA . GLU C 1 95 ? 63.988 33.731 47.955 1.00 22.10 249 GLU C CA 1
ATOM 4863 C C . GLU C 1 95 ? 64.316 32.609 48.930 1.00 26.44 249 GLU C C 1
ATOM 4864 O O . GLU C 1 95 ? 65.021 31.658 48.593 1.00 20.73 249 GLU C O 1
ATOM 4870 N N . ARG C 1 96 ? 63.804 32.733 50.150 1.00 22.70 250 ARG C N 1
ATOM 4871 C CA . ARG C 1 96 ? 64.040 31.733 51.180 1.00 23.45 250 ARG C CA 1
ATOM 4872 C C . ARG C 1 96 ? 63.444 30.397 50.754 1.00 21.04 250 ARG C C 1
ATOM 4873 O O . ARG C 1 96 ? 64.109 29.364 50.822 1.00 27.41 250 ARG C O 1
ATOM 4881 N N . LEU C 1 97 ? 62.198 30.424 50.295 1.00 19.16 251 LEU C N 1
ATOM 4882 C CA . LEU C 1 97 ? 61.512 29.207 49.871 1.00 22.91 251 LEU C CA 1
ATOM 4883 C C . LEU C 1 97 ? 62.239 28.522 48.717 1.00 21.28 251 LEU C C 1
ATOM 4884 O O . LEU C 1 97 ? 62.269 27.294 48.632 1.00 19.46 251 LEU C O 1
ATOM 4889 N N . LEU C 1 98 ? 62.822 29.321 47.830 1.00 19.03 252 LEU C N 1
ATOM 4890 C CA . LEU C 1 98 ? 63.540 28.788 46.678 1.00 23.63 252 LEU C CA 1
ATOM 4891 C C . LEU C 1 98 ? 64.826 28.085 47.117 1.00 22.49 252 LEU C C 1
ATOM 4892 O O . LEU C 1 98 ? 65.186 27.042 46.571 1.00 20.35 252 LEU C O 1
ATOM 4897 N N . HIS C 1 99 ? 65.512 28.656 48.103 1.00 26.27 253 HIS C N 1
ATOM 4898 C CA . HIS C 1 99 ? 66.699 28.023 48.672 1.00 25.09 253 HIS C CA 1
ATOM 4899 C C . HIS C 1 99 ? 66.354 26.630 49.190 1.00 25.02 253 HIS C C 1
ATOM 4900 O O . HIS C 1 99 ? 67.088 25.669 48.952 1.00 23.03 253 HIS C O 1
ATOM 4907 N N . ASP C 1 100 ? 65.230 26.531 49.894 1.00 24.61 254 ASP C N 1
ATOM 4908 C CA . ASP C 1 100 ? 64.783 25.259 50.454 1.00 26.53 254 ASP C CA 1
ATOM 4909 C C . ASP C 1 100 ? 64.399 24.262 49.362 1.00 21.93 254 ASP C C 1
ATOM 4910 O O . ASP C 1 100 ? 64.759 23.087 49.429 1.00 22.27 254 ASP C O 1
ATOM 4915 N N . ALA C 1 101 ? 63.665 24.735 48.360 1.00 22.09 255 ALA C N 1
ATOM 4916 C CA . ALA C 1 101 ? 63.221 23.877 47.268 1.00 24.20 255 ALA C CA 1
ATOM 4917 C C . ALA C 1 101 ? 64.403 23.315 46.485 1.00 20.09 255 ALA C C 1
ATOM 4918 O O . ALA C 1 101 ? 64.403 22.147 46.099 1.00 24.04 255 ALA C O 1
ATOM 4920 N N . GLU C 1 102 ? 65.409 24.152 46.254 1.00 22.08 256 GLU C N 1
ATOM 4921 C CA . GLU C 1 102 ? 66.574 23.753 45.471 1.00 24.13 256 GLU C CA 1
ATOM 4922 C C . GLU C 1 102 ? 67.379 22.647 46.146 1.00 25.67 256 GLU C C 1
ATOM 4923 O O . GLU C 1 102 ? 68.085 21.893 45.479 1.00 23.19 256 GLU C O 1
ATOM 4929 N N . ARG C 1 103 ? 67.271 22.550 47.467 1.00 23.31 257 ARG C N 1
ATOM 4930 C CA . ARG C 1 103 ? 67.974 21.510 48.207 1.00 26.60 257 ARG C CA 1
ATOM 4931 C C . ARG C 1 103 ? 67.308 20.153 48.005 1.00 24.62 257 ARG C C 1
ATOM 4932 O O . ARG C 1 103 ? 67.939 19.111 48.185 1.00 24.77 257 ARG C O 1
ATOM 4940 N N . GLN C 1 104 ? 66.034 20.175 47.621 1.00 30.31 258 GLN C N 1
ATOM 4941 C CA . GLN C 1 104 ? 65.259 18.957 47.404 1.00 27.71 258 GLN C CA 1
ATOM 4942 C C . GLN C 1 104 ? 64.364 19.091 46.178 1.00 28.92 258 GLN C C 1
ATOM 4943 O O . GLN C 1 104 ? 63.175 19.383 46.306 1.00 27.66 258 GLN C O 1
ATOM 4949 N N . PRO C 1 105 ? 64.931 18.881 44.981 1.00 30.58 259 PRO C N 1
ATOM 4950 C CA . PRO C 1 105 ? 64.112 18.945 43.767 1.00 26.10 259 PRO C CA 1
ATOM 4951 C C . PRO C 1 105 ? 63.025 17.876 43.778 1.00 25.85 259 PRO C C 1
ATOM 4952 O O . PRO C 1 105 ? 63.305 16.728 44.122 1.00 27.88 259 PRO C O 1
ATOM 4956 N N . GLY C 1 106 ? 61.802 18.256 43.424 1.00 27.93 260 GLY C N 1
ATOM 4957 C CA . GLY C 1 106 ? 60.703 17.311 43.356 1.00 28.04 260 GLY C CA 1
ATOM 4958 C C . GLY C 1 106 ? 59.994 17.127 44.683 1.00 30.94 260 GLY C C 1
ATOM 4959 O O . GLY C 1 106 ? 59.124 16.265 44.809 1.00 37.45 260 GLY C O 1
ATOM 4960 N N . THR C 1 107 ? 60.368 17.936 45.673 1.00 32.56 261 THR C N 1
ATOM 4961 C CA . THR C 1 107 ? 59.735 17.900 46.988 1.00 30.92 261 THR C CA 1
ATOM 4962 C C . THR C 1 107 ? 59.169 19.272 47.335 1.00 31.05 261 THR C C 1
ATOM 4963 O O . THR C 1 107 ? 59.858 20.286 47.223 1.00 29.54 261 THR C O 1
ATOM 4967 N N . LEU C 1 108 ? 57.911 19.294 47.758 1.00 26.05 262 LEU C N 1
ATOM 4968 C CA . LEU C 1 108 ? 57.249 20.536 48.133 1.00 25.26 262 LEU C CA 1
ATOM 4969 C C . LEU C 1 108 ? 57.769 21.034 49.480 1.00 27.43 262 LEU C C 1
ATOM 4970 O O . LEU C 1 108 ? 57.766 20.292 50.461 1.00 30.62 262 LEU C O 1
ATOM 4975 N N . VAL C 1 109 ? 58.226 22.283 49.519 1.00 25.61 263 VAL C N 1
ATOM 4976 C CA . VAL C 1 109 ? 58.661 22.901 50.770 1.00 22.73 263 VAL C CA 1
ATOM 4977 C C . VAL C 1 109 ? 57.620 23.913 51.227 1.00 26.48 263 VAL C C 1
ATOM 4978 O O . VAL C 1 109 ? 56.844 24.419 50.417 1.00 23.61 263 VAL C O 1
ATOM 4982 N N . GLU C 1 110 ? 57.612 24.203 52.525 1.00 24.32 264 GLU C N 1
ATOM 4983 C CA . GLU C 1 110 ? 56.568 25.026 53.127 1.00 28.96 264 GLU C CA 1
ATOM 4984 C C . GLU C 1 110 ? 57.133 25.942 54.211 1.00 28.77 264 GLU C C 1
ATOM 4985 O O . GLU C 1 110 ? 58.148 25.630 54.832 1.00 24.13 264 GLU C O 1
ATOM 4991 N N . ILE C 1 111 ? 56.479 27.083 54.415 1.00 30.37 265 ILE C N 1
ATOM 4992 C CA . ILE C 1 111 ? 56.802 27.970 55.527 1.00 29.16 265 ILE C CA 1
ATOM 4993 C C . ILE C 1 111 ? 55.529 28.655 56.028 1.00 30.29 265 ILE C C 1
ATOM 4994 O O . ILE C 1 111 ? 54.675 29.064 55.238 1.00 25.42 265 ILE C O 1
ATOM 4999 N N . ASP C 1 112 ? 55.407 28.768 57.347 1.00 30.90 266 ASP C N 1
ATOM 5000 C CA . ASP C 1 112 ? 54.204 29.312 57.968 1.00 26.10 266 ASP C CA 1
ATOM 5001 C C . ASP C 1 112 ? 54.196 30.836 57.890 1.00 25.55 266 ASP C C 1
ATOM 5002 O O . ASP C 1 112 ? 54.340 31.523 58.902 1.00 25.92 266 ASP C O 1
ATOM 5007 N N . SER C 1 113 ? 54.019 31.360 56.682 1.00 25.94 267 SER C N 1
ATOM 5008 C CA . SER C 1 113 ? 54.077 32.799 56.452 1.00 24.33 267 SER C CA 1
ATOM 5009 C C . SER C 1 113 ? 52.965 33.559 57.174 1.00 25.36 267 SER C C 1
ATOM 5010 O O . SER C 1 113 ? 53.078 34.763 57.396 1.00 26.16 267 SER C O 1
ATOM 5013 N N . GLY C 1 114 ? 51.898 32.857 57.541 1.00 25.89 268 GLY C N 1
ATOM 5014 C CA . GLY C 1 114 ? 50.774 33.477 58.221 1.00 28.14 268 GLY C CA 1
ATOM 5015 C C . GLY C 1 114 ? 51.146 34.129 59.541 1.00 27.88 268 GLY C C 1
ATOM 5016 O O . GLY C 1 114 ? 50.478 35.061 59.989 1.00 25.74 268 GLY C O 1
ATOM 5017 N N . ARG C 1 115 ? 52.217 33.646 60.161 1.00 24.23 269 ARG C N 1
ATOM 5018 C CA . ARG C 1 115 ? 52.635 34.152 61.466 1.00 29.79 269 ARG C CA 1
ATOM 5019 C C . ARG C 1 115 ? 53.351 35.501 61.382 1.00 27.77 269 ARG C C 1
ATOM 5020 O O . ARG C 1 115 ? 53.476 36.195 62.388 1.00 24.09 269 ARG C O 1
ATOM 5028 N N . PHE C 1 116 ? 53.816 35.872 60.190 1.00 27.93 270 PHE C N 1
ATOM 5029 C CA . PHE C 1 116 ? 54.551 37.127 60.023 1.00 30.21 270 PHE C CA 1
ATOM 5030 C C . PHE C 1 116 ? 54.139 37.882 58.760 1.00 30.22 270 PHE C C 1
ATOM 5031 O O . PHE C 1 116 ? 54.895 38.713 58.252 1.00 30.54 270 PHE C O 1
ATOM 5039 N N . SER C 1 117 ? 52.934 37.607 58.270 1.00 31.17 271 SER C N 1
ATOM 5040 C CA . SER C 1 117 ? 52.422 38.275 57.077 1.00 30.60 271 SER C CA 1
ATOM 5041 C C . SER C 1 117 ? 50.935 38.588 57.192 1.00 26.39 271 SER C C 1
ATOM 5042 O O . SER C 1 117 ? 50.165 37.799 57.737 1.00 27.31 271 SER C O 1
ATOM 5045 N N . ARG C 1 118 ? 50.544 39.746 56.668 1.00 31.17 272 ARG C N 1
ATOM 5046 C CA . ARG C 1 118 ? 49.135 40.105 56.547 1.00 33.94 272 ARG C CA 1
ATOM 5047 C C . ARG C 1 118 ? 48.595 39.711 55.174 1.00 31.89 272 ARG C C 1
ATOM 5048 O O . ARG C 1 118 ? 47.394 39.804 54.921 1.00 34.39 272 ARG C O 1
ATOM 5056 N N . VAL C 1 119 ? 49.492 39.279 54.290 1.00 28.83 273 VAL C N 1
ATOM 5057 C CA . VAL C 1 119 ? 49.125 38.916 52.924 1.00 23.85 273 VAL C CA 1
ATOM 5058 C C . VAL C 1 119 ? 48.970 37.407 52.776 1.00 24.13 273 VAL C C 1
ATOM 5059 O O . VAL C 1 119 ? 47.917 36.919 52.365 1.00 28.65 273 VAL C O 1
ATOM 5063 N N . PHE C 1 120 ? 50.028 36.676 53.113 1.00 24.08 274 PHE C N 1
ATOM 5064 C CA . PHE C 1 120 ? 50.057 35.227 52.946 1.00 28.24 274 PHE C CA 1
ATOM 5065 C C . PHE C 1 120 ? 49.786 34.499 54.257 1.00 27.76 274 PHE C C 1
ATOM 5066 O O . PHE C 1 120 ? 50.393 34.807 55.280 1.00 27.05 274 PHE C O 1
ATOM 5074 N N . ALA C 1 121 ? 48.878 33.530 54.212 1.00 28.03 275 ALA C N 1
ATOM 5075 C CA . ALA C 1 121 ? 48.587 32.684 55.365 1.00 28.95 275 ALA C CA 1
ATOM 5076 C C . ALA C 1 121 ? 49.525 31.480 55.390 1.00 29.38 275 ALA C C 1
ATOM 5077 O O . ALA C 1 121 ? 49.779 30.894 56.442 1.00 22.29 275 ALA C O 1
ATOM 5079 N N . ARG C 1 122 ? 50.040 31.124 54.217 1.00 25.40 276 ARG C N 1
ATOM 5080 C CA . ARG C 1 122 ? 50.859 29.930 54.056 1.00 27.61 276 ARG C CA 1
ATOM 5081 C C . ARG C 1 122 ? 51.520 29.958 52.681 1.00 27.68 276 ARG C C 1
ATOM 5082 O O . ARG C 1 122 ? 50.871 30.284 51.688 1.00 24.36 276 ARG C O 1
ATOM 5090 N N . SER C 1 123 ? 52.806 29.616 52.629 1.00 23.87 277 SER C N 1
ATOM 5091 C CA . SER C 1 123 ? 53.573 29.680 51.387 1.00 27.68 277 SER C CA 1
ATOM 5092 C C . SER C 1 123 ? 54.301 28.371 51.104 1.00 24.25 277 SER C C 1
ATOM 5093 O O . SER C 1 123 ? 54.869 27.757 52.008 1.00 23.90 277 SER C O 1
ATOM 5096 N N . PHE C 1 124 ? 54.285 27.961 49.839 1.00 22.41 278 PHE C N 1
ATOM 5097 C CA . PHE C 1 124 ? 54.976 26.754 49.401 1.00 21.53 278 PHE C CA 1
ATOM 5098 C C . PHE C 1 124 ? 55.898 27.059 48.224 1.00 24.40 278 PHE C C 1
ATOM 5099 O O . PHE C 1 124 ? 55.764 28.094 47.568 1.00 19.04 278 PHE C O 1
ATOM 5107 N N . ALA C 1 125 ? 56.834 26.152 47.964 1.00 22.59 279 ALA C N 1
ATOM 5108 C CA . ALA C 1 125 ? 57.664 26.234 46.767 1.00 22.65 279 ALA C CA 1
ATOM 5109 C C . ALA C 1 125 ? 58.017 24.840 46.264 1.00 22.63 279 ALA C C 1
ATOM 5110 O O . ALA C 1 125 ? 57.968 23.864 47.012 1.00 23.08 279 ALA C O 1
ATOM 5112 N N . TYR C 1 126 ? 58.373 24.759 44.987 1.00 20.55 280 TYR C N 1
ATOM 5113 C CA . TYR C 1 126 ? 58.629 23.481 44.340 1.00 21.64 280 TYR C CA 1
ATOM 5114 C C . TYR C 1 126 ? 59.438 23.690 43.063 1.00 20.01 280 TYR C C 1
ATOM 5115 O O . TYR C 1 126 ? 59.111 24.559 42.255 1.00 22.28 280 TYR C O 1
ATOM 5124 N N . VAL C 1 127 ? 60.501 22.906 42.897 1.00 23.28 281 VAL C N 1
ATOM 5125 C CA . VAL C 1 127 ? 61.233 22.865 41.634 1.00 24.06 281 VAL C CA 1
ATOM 5126 C C . VAL C 1 127 ? 61.359 21.425 41.159 1.00 25.02 281 VAL C C 1
ATOM 5127 O O . VAL C 1 127 ? 61.666 20.524 41.939 1.00 26.96 281 VAL C O 1
ATOM 5131 N N . ALA C 1 128 ? 61.101 21.214 39.874 1.00 23.52 282 ALA C N 1
ATOM 5132 C CA . ALA C 1 128 ? 61.256 19.900 39.271 1.00 23.78 282 ALA C CA 1
ATOM 5133 C C . ALA C 1 128 ? 62.738 19.646 39.020 1.00 26.38 282 ALA C C 1
ATOM 5134 O O . ALA C 1 128 ? 63.226 18.524 39.156 1.00 26.79 282 ALA C O 1
ATOM 5136 N N . ILE C 1 129 ? 63.441 20.712 38.655 1.00 27.99 283 ILE C N 1
ATOM 5137 C CA . ILE C 1 129 ? 64.878 20.673 38.424 1.00 27.46 283 ILE C CA 1
ATOM 5138 C C . ILE C 1 129 ? 65.497 21.918 39.040 1.00 24.50 283 ILE C C 1
ATOM 5139 O O . ILE C 1 129 ? 64.889 22.988 39.017 1.00 26.13 283 ILE C O 1
ATOM 5144 N N . VAL C 1 130 ? 66.696 21.787 39.598 1.00 27.90 284 VAL C N 1
ATOM 5145 C CA . VAL C 1 130 ? 67.412 22.954 40.099 1.00 23.70 284 VAL C CA 1
ATOM 5146 C C . VAL C 1 130 ? 67.751 23.863 38.917 1.00 23.12 284 VAL C C 1
ATOM 5147 O O . VAL C 1 130 ? 68.290 23.392 37.916 1.00 24.56 284 VAL C O 1
ATOM 5151 N N . PRO C 1 131 ? 67.422 25.163 39.016 1.00 23.32 285 PRO C N 1
ATOM 5152 C CA . PRO C 1 131 ? 67.777 26.076 37.921 1.00 24.52 285 PRO C CA 1
ATOM 5153 C C . PRO C 1 131 ? 69.281 26.144 37.673 1.00 23.80 285 PRO C C 1
ATOM 5154 O O . PRO C 1 131 ? 70.059 25.871 38.583 1.00 18.94 285 PRO C O 1
ATOM 5158 N N . ASN C 1 132 ? 69.675 26.495 36.452 1.00 19.94 286 ASN C N 1
ATOM 5159 C CA . ASN C 1 132 ? 71.083 26.696 36.116 1.00 21.93 286 ASN C CA 1
ATOM 5160 C C . ASN C 1 132 ? 71.920 25.419 36.252 1.00 21.78 286 ASN C C 1
ATOM 5161 O O . ASN C 1 132 ? 73.096 25.476 36.612 1.00 21.28 286 ASN C O 1
ATOM 5166 N N . THR C 1 133 ? 71.314 24.270 35.964 1.00 21.74 287 THR C N 1
ATOM 5167 C CA . THR C 1 133 ? 72.031 22.996 35.996 1.00 22.20 287 THR C CA 1
ATOM 5168 C C . THR C 1 133 ? 71.962 22.314 34.637 1.00 24.38 287 THR C C 1
ATOM 5169 O O . THR C 1 133 ? 72.957 21.783 34.140 1.00 20.18 287 THR C O 1
ATOM 5173 N N . VAL C 1 134 ? 70.774 22.342 34.047 1.00 22.56 288 VAL C N 1
ATOM 5174 C CA . VAL C 1 134 ? 70.524 21.725 32.752 1.00 28.29 288 VAL C CA 1
ATOM 5175 C C . VAL C 1 134 ? 70.430 22.830 31.688 1.00 26.78 288 VAL C C 1
ATOM 5176 O O . VAL C 1 134 ? 70.360 22.561 30.487 1.00 29.46 288 VAL C O 1
ATOM 5180 N N . TRP C 1 135 ? 70.469 24.080 32.143 1.00 25.53 289 TRP C N 1
ATOM 5181 C CA . TRP C 1 135 ? 70.618 25.226 31.248 1.00 22.75 289 TRP C CA 1
ATOM 5182 C C . TRP C 1 135 ? 71.529 26.272 31.888 1.00 23.08 289 TRP C C 1
ATOM 5183 O O . TRP C 1 135 ? 71.924 26.129 33.045 1.00 22.96 289 TRP C O 1
ATOM 5194 N N . ASP C 1 136 ? 71.857 27.315 31.128 1.00 23.60 290 ASP C N 1
ATOM 5195 C CA . ASP C 1 136 ? 72.691 28.412 31.616 1.00 20.61 290 ASP C CA 1
ATOM 5196 C C . ASP C 1 136 ? 71.807 29.616 31.941 1.00 24.43 290 ASP C C 1
ATOM 5197 O O . ASP C 1 136 ? 71.117 30.137 31.067 1.00 24.44 290 ASP C O 1
ATOM 5202 N N . GLU C 1 137 ? 71.838 30.059 33.195 1.00 23.18 291 GLU C N 1
ATOM 5203 C CA . GLU C 1 137 ? 70.963 31.139 33.647 1.00 23.87 291 GLU C CA 1
ATOM 5204 C C . GLU C 1 137 ? 71.273 32.462 32.947 1.00 24.70 291 GLU C C 1
ATOM 5205 O O . GLU C 1 137 ? 70.401 33.321 32.819 1.00 22.52 291 GLU C O 1
ATOM 5211 N N . SER C 1 138 ? 72.513 32.625 32.494 1.00 22.60 292 SER C N 1
ATOM 5212 C CA . SER C 1 138 ? 72.906 33.835 31.778 1.00 22.94 292 SER C CA 1
ATOM 5213 C C . SER C 1 138 ? 72.126 33.959 30.472 1.00 27.11 292 SER C C 1
ATOM 5214 O O . SER C 1 138 ? 71.992 35.048 29.913 1.00 29.23 292 SER C O 1
ATOM 5217 N N . GLU C 1 139 ? 71.604 32.828 30.004 1.00 24.14 293 GLU C N 1
ATOM 5218 C CA . GLU C 1 139 ? 70.887 32.753 28.738 1.00 22.79 293 GLU C CA 1
ATOM 5219 C C . GLU C 1 139 ? 69.368 32.753 28.943 1.00 24.78 293 GLU C C 1
ATOM 5220 O O . GLU C 1 139 ? 68.626 33.306 28.131 1.00 23.47 293 GLU C O 1
ATOM 5226 N N . THR C 1 140 ? 68.913 32.156 30.042 1.00 22.05 294 THR C N 1
ATOM 5227 C CA . THR C 1 140 ? 67.483 32.014 30.314 1.00 22.40 294 THR C CA 1
ATOM 5228 C C . THR C 1 140 ? 66.963 33.017 31.344 1.00 23.73 294 THR C C 1
ATOM 5229 O O . THR C 1 140 ? 65.761 33.282 31.408 1.00 22.91 294 THR C O 1
ATOM 5233 N N . GLY C 1 141 ? 67.873 33.569 32.141 1.00 18.47 295 GLY C N 1
ATOM 5234 C CA . GLY C 1 141 ? 67.504 34.330 33.320 1.00 22.84 295 GLY C CA 1
ATOM 5235 C C . GLY C 1 141 ? 67.588 33.406 34.521 1.00 20.26 295 GLY C C 1
ATOM 5236 O O . GLY C 1 141 ? 67.487 32.189 34.373 1.00 20.99 295 GLY C O 1
ATOM 5237 N N . LYS C 1 142 ? 67.777 33.972 35.708 1.00 24.26 296 LYS C N 1
ATOM 5238 C CA . LYS C 1 142 ? 67.978 33.161 36.904 1.00 21.71 296 LYS C CA 1
ATOM 5239 C C . LYS C 1 142 ? 66.653 32.781 37.554 1.00 19.36 296 LYS C C 1
ATOM 5240 O O . LYS C 1 142 ? 65.636 33.442 37.342 1.00 18.14 296 LYS C O 1
ATOM 5246 N N . ASN C 1 143 ? 66.684 31.704 38.335 1.00 22.46 297 ASN C N 1
ATOM 5247 C CA . ASN C 1 143 ? 65.519 31.217 39.071 1.00 22.20 297 ASN C CA 1
ATOM 5248 C C . ASN C 1 143 ? 64.387 30.740 38.166 1.00 22.56 297 ASN C C 1
ATOM 5249 O O . ASN C 1 143 ? 63.250 30.598 38.610 1.00 20.11 297 ASN C O 1
ATOM 5254 N N . VAL C 1 144 ? 64.699 30.483 36.900 1.00 24.04 298 VAL C N 1
ATOM 5255 C CA . VAL C 1 144 ? 63.701 29.975 35.968 1.00 21.24 298 VAL C CA 1
ATOM 5256 C C . VAL C 1 144 ? 63.241 28.581 36.390 1.00 22.19 298 VAL C C 1
ATOM 5257 O O . VAL C 1 144 ? 64.055 27.723 36.734 1.00 24.33 298 VAL C O 1
ATOM 5261 N N . GLY C 1 145 ? 61.931 28.363 36.352 1.00 20.42 299 GLY C N 1
ATOM 5262 C CA . GLY C 1 145 ? 61.353 27.098 36.762 1.00 22.91 299 GLY C CA 1
ATOM 5263 C C . GLY C 1 145 ? 60.935 27.100 38.220 1.00 25.25 299 GLY C C 1
ATOM 5264 O O . GLY C 1 145 ? 60.184 26.227 38.655 1.00 26.66 299 GLY C O 1
ATOM 5265 N N . ALA C 1 146 ? 61.425 28.075 38.980 1.00 23.43 300 ALA C N 1
ATOM 5266 C CA . ALA C 1 146 ? 61.045 28.207 40.381 1.00 27.56 300 ALA C CA 1
ATOM 5267 C C . ALA C 1 146 ? 59.549 28.464 40.480 1.00 27.49 300 ALA C C 1
ATOM 5268 O O . ALA C 1 146 ? 59.042 29.419 39.894 1.00 23.76 300 ALA C O 1
ATOM 5270 N N . THR C 1 147 ? 58.849 27.603 41.212 1.00 24.16 301 THR C N 1
ATOM 5271 C CA . THR C 1 147 ? 57.404 27.718 41.362 1.00 23.98 301 THR C CA 1
ATOM 5272 C C . THR C 1 147 ? 57.023 27.860 42.829 1.00 23.36 301 THR C C 1
ATOM 5273 O O . THR C 1 147 ? 57.530 27.135 43.685 1.00 20.32 301 THR C O 1
ATOM 5277 N N . PHE C 1 148 ? 56.126 28.800 43.105 1.00 22.98 302 PHE C N 1
ATOM 5278 C CA . PHE C 1 148 ? 55.646 29.040 44.457 1.00 19.48 302 PHE C CA 1
ATOM 5279 C C . PHE C 1 148 ? 54.126 28.969 44.489 1.00 22.31 302 PHE C C 1
ATOM 5280 O O . PHE C 1 148 ? 53.460 29.410 43.554 1.00 21.93 302 PHE C O 1
ATOM 5288 N N . LEU C 1 149 ? 53.591 28.405 45.566 1.00 21.69 303 LEU C N 1
ATOM 5289 C CA . LEU C 1 149 ? 52.152 28.339 45.782 1.00 22.44 303 LEU C CA 1
ATOM 5290 C C . LEU C 1 149 ? 51.838 28.989 47.120 1.00 21.74 303 LEU C C 1
ATOM 5291 O O . LEU C 1 149 ? 52.370 28.582 48.153 1.00 23.03 303 LEU C O 1
ATOM 5296 N N . HIS C 1 150 ? 50.980 30.006 47.090 1.00 20.27 304 HIS C N 1
ATOM 5297 C CA . HIS C 1 150 ? 50.622 30.754 48.289 1.00 25.36 304 HIS C CA 1
ATOM 5298 C C . HIS C 1 150 ? 49.138 30.632 48.602 1.00 26.54 304 HIS C C 1
ATOM 5299 O O . HIS C 1 150 ? 48.296 30.672 47.703 1.00 22.19 304 HIS C O 1
ATOM 5306 N N . ILE C 1 151 ? 48.832 30.475 49.885 1.00 26.66 305 ILE C N 1
ATOM 5307 C CA . ILE C 1 151 ? 47.471 30.627 50.374 1.00 29.68 305 ILE C CA 1
ATOM 5308 C C . ILE C 1 151 ? 47.330 32.052 50.891 1.00 26.49 305 ILE C C 1
ATOM 5309 O O . ILE C 1 151 ? 48.068 32.471 51.782 1.00 25.86 305 ILE C O 1
ATOM 5314 N N . LEU C 1 152 ? 46.393 32.800 50.318 1.00 28.28 306 LEU C N 1
ATOM 5315 C CA . LEU C 1 152 ? 46.207 34.199 50.679 1.00 28.11 306 LEU C CA 1
ATOM 5316 C C . LEU C 1 152 ? 45.297 34.325 51.895 1.00 33.17 306 LEU C C 1
ATOM 5317 O O . LEU C 1 152 ? 44.439 33.474 52.129 1.00 30.98 306 LEU C O 1
ATOM 5322 N N . LYS C 1 153 ? 45.490 35.387 52.669 1.00 29.96 307 LYS C N 1
ATOM 5323 C CA . LYS C 1 153 ? 44.629 35.653 53.815 1.00 34.94 307 LYS C CA 1
ATOM 5324 C C . LYS C 1 153 ? 43.315 36.264 53.332 1.00 31.31 307 LYS C C 1
ATOM 5325 O O . LYS C 1 153 ? 43.269 36.853 52.251 1.00 30.16 307 LYS C O 1
ATOM 5331 N N . PRO C 1 154 ? 42.240 36.122 54.128 1.00 33.04 308 PRO C N 1
ATOM 5332 C CA . PRO C 1 154 ? 40.919 36.629 53.730 1.00 33.80 308 PRO C CA 1
ATOM 5333 C C . PRO C 1 154 ? 40.899 38.112 53.353 1.00 34.45 308 PRO C C 1
ATOM 5334 O O . PRO C 1 154 ? 40.103 38.511 52.503 1.00 35.81 308 PRO C O 1
ATOM 5338 N N . GLU C 1 155 ? 41.766 38.911 53.966 1.00 30.78 309 GLU C N 1
ATOM 5339 C CA . GLU C 1 155 ? 41.711 40.361 53.788 1.00 36.25 309 GLU C CA 1
ATOM 5340 C C . GLU C 1 155 ? 42.421 40.851 52.521 1.00 36.27 309 GLU C C 1
ATOM 5341 O O . GLU C 1 155 ? 42.427 42.051 52.237 1.00 35.46 309 GLU C O 1
ATOM 5347 N N . VAL C 1 156 ? 43.022 39.931 51.770 1.00 38.31 310 VAL C N 1
ATOM 5348 C CA . VAL C 1 156 ? 43.622 40.263 50.477 1.00 31.33 310 VAL C CA 1
ATOM 5349 C C . VAL C 1 156 ? 43.104 39.329 49.389 1.00 32.77 310 VAL C C 1
ATOM 5350 O O . VAL C 1 156 ? 43.605 39.327 48.266 1.00 34.68 310 VAL C O 1
ATOM 5354 N N . THR C 1 157 ? 42.094 38.539 49.731 1.00 33.72 311 THR C N 1
ATOM 5355 C CA . THR C 1 157 ? 41.529 37.571 48.802 1.00 35.87 311 THR C CA 1
ATOM 5356 C C . THR C 1 157 ? 40.697 38.278 47.730 1.00 38.48 311 THR C C 1
ATOM 5357 O O . THR C 1 157 ? 39.723 38.955 48.063 1.00 36.04 311 THR C O 1
ATOM 5361 N N . PRO C 1 158 ? 41.076 38.129 46.444 1.00 33.57 312 PRO C N 1
ATOM 5362 C CA . PRO C 1 158 ? 40.369 38.798 45.342 1.00 32.58 312 PRO C CA 1
ATOM 5363 C C . PRO C 1 158 ? 38.848 38.668 45.411 1.00 34.83 312 PRO C C 1
ATOM 5364 O O . PRO C 1 158 ? 38.319 37.556 45.454 1.00 32.79 312 PRO C O 1
ATOM 5368 N N . HIS C 1 159 ? 38.167 39.811 45.436 1.00 37.49 313 HIS C N 1
ATOM 5369 C CA . HIS C 1 159 ? 36.707 39.861 45.460 1.00 41.25 313 HIS C CA 1
ATOM 5370 C C . HIS C 1 159 ? 36.125 39.210 46.716 1.00 37.74 313 HIS C C 1
ATOM 5371 O O . HIS C 1 159 ? 34.958 38.819 46.736 1.00 39.50 313 HIS C O 1
ATOM 5378 N N . GLY C 1 160 ? 36.948 39.102 47.756 1.00 33.80 314 GLY C N 1
ATOM 5379 C CA . GLY C 1 160 ? 36.506 38.623 49.056 1.00 38.21 314 GLY C CA 1
ATOM 5380 C C . GLY C 1 160 ? 35.837 37.260 49.060 1.00 41.53 314 GLY C C 1
ATOM 5381 O O . GLY C 1 160 ? 35.073 36.946 49.973 1.00 35.17 314 GLY C O 1
ATOM 5382 N N . ASN C 1 161 ? 36.126 36.449 48.046 1.00 38.24 315 ASN C N 1
ATOM 5383 C CA . ASN C 1 161 ? 35.552 35.111 47.941 1.00 37.26 315 ASN C CA 1
ATOM 5384 C C . ASN C 1 161 ? 36.561 34.053 48.376 1.00 39.34 315 ASN C C 1
ATOM 5385 O O . ASN C 1 161 ? 37.676 34.009 47.858 1.00 39.70 315 ASN C O 1
ATOM 5390 N N . GLU C 1 162 ? 36.159 33.207 49.323 1.00 42.31 316 GLU C N 1
ATOM 5391 C CA . GLU C 1 162 ? 37.032 32.178 49.895 1.00 48.34 316 GLU C CA 1
ATOM 5392 C C . GLU C 1 162 ? 37.797 31.382 48.837 1.00 42.11 316 GLU C C 1
ATOM 5393 O O . GLU C 1 162 ? 38.962 31.041 49.033 1.00 41.32 316 GLU C O 1
ATOM 5399 N N . MET C 1 163 ? 37.138 31.088 47.722 1.00 40.02 317 MET C N 1
ATOM 5400 C CA . MET C 1 163 ? 37.701 30.193 46.715 1.00 40.48 317 MET C CA 1
ATOM 5401 C C . MET C 1 163 ? 38.775 30.861 45.859 1.00 34.40 317 MET C C 1
ATOM 5402 O O . MET C 1 163 ? 39.375 30.213 45.002 1.00 35.11 317 MET C O 1
ATOM 5407 N N . ASN C 1 164 ? 39.018 32.147 46.095 1.00 28.73 318 ASN C N 1
ATOM 5408 C CA . ASN C 1 164 ? 40.062 32.869 45.376 1.00 33.81 318 ASN C CA 1
ATOM 5409 C C . ASN C 1 164 ? 41.320 33.059 46.222 1.00 30.89 318 ASN C C 1
ATOM 5410 O O . ASN C 1 164 ? 42.092 33.988 45.993 1.00 30.26 318 ASN C O 1
ATOM 5415 N N . ASP C 1 165 ? 41.537 32.169 47.184 1.00 25.40 319 ASP C N 1
ATOM 5416 C CA . ASP C 1 165 ? 42.604 32.361 48.161 1.00 31.08 319 ASP C CA 1
ATOM 5417 C C . ASP C 1 165 ? 43.875 31.572 47.844 1.00 27.47 319 ASP C C 1
ATOM 5418 O O . ASP C 1 165 ? 44.697 31.343 48.732 1.00 29.55 319 ASP C O 1
ATOM 5423 N N . VAL C 1 166 ? 44.033 31.159 46.589 1.00 26.63 320 VAL C N 1
ATOM 5424 C CA . VAL C 1 166 ? 45.256 30.486 46.157 1.00 27.53 320 VAL C CA 1
ATOM 5425 C C . VAL C 1 166 ? 45.825 31.145 44.906 1.00 29.50 320 VAL C C 1
ATOM 5426 O O . VAL C 1 166 ? 45.111 31.355 43.925 1.00 25.53 320 VAL C O 1
ATOM 5430 N N . MET C 1 167 ? 47.114 31.469 44.955 1.00 28.47 321 MET C N 1
ATOM 5431 C CA . MET C 1 167 ? 47.825 31.975 43.791 1.00 24.82 321 MET C CA 1
ATOM 5432 C C . MET C 1 167 ? 49.105 31.185 43.581 1.00 23.90 321 MET C C 1
ATOM 5433 O O . MET C 1 167 ? 49.664 30.624 44.525 1.00 22.69 321 MET C O 1
ATOM 5438 N N . LEU C 1 168 ? 49.557 31.144 42.334 1.00 21.45 322 LEU C N 1
ATOM 5439 C CA . LEU C 1 168 ? 50.843 30.562 42.001 1.00 24.80 322 LEU C CA 1
ATOM 5440 C C . LEU C 1 168 ? 51.764 31.639 41.441 1.00 22.60 322 LEU C C 1
ATOM 5441 O O . LEU C 1 168 ? 51.305 32.677 40.960 1.00 24.64 322 LEU C O 1
ATOM 5446 N N . TYR C 1 169 ? 53.063 31.383 41.526 1.00 22.55 323 TYR C N 1
ATOM 5447 C CA . TYR C 1 169 ? 54.085 32.306 41.055 1.00 19.13 323 TYR C CA 1
ATOM 5448 C C . TYR C 1 169 ? 55.190 31.484 40.414 1.00 19.24 323 TYR C C 1
ATOM 5449 O O . TYR C 1 169 ? 55.764 30.605 41.059 1.00 19.03 323 TYR C O 1
ATOM 5458 N N . THR C 1 170 ? 55.484 31.759 39.147 1.00 20.23 324 THR C N 1
ATOM 5459 C CA . THR C 1 170 ? 56.500 30.997 38.434 1.00 22.52 324 THR C CA 1
ATOM 5460 C C . THR C 1 170 ? 57.330 31.889 37.514 1.00 22.84 324 THR C C 1
ATOM 5461 O O . THR C 1 170 ? 56.879 32.949 37.077 1.00 25.17 324 THR C O 1
ATOM 5465 N N . VAL C 1 171 ? 58.548 31.438 37.229 1.00 23.09 325 VAL C N 1
ATOM 5466 C CA . VAL C 1 171 ? 59.506 32.214 36.453 1.00 18.80 325 VAL C CA 1
ATOM 5467 C C . VAL C 1 171 ? 59.799 31.527 35.122 1.00 21.00 325 VAL C C 1
ATOM 5468 O O . VAL C 1 171 ? 60.426 30.469 35.081 1.00 19.24 325 VAL C O 1
ATOM 5472 N N . ALA C 1 172 ? 59.344 32.141 34.036 1.00 21.79 326 ALA C N 1
ATOM 5473 C CA . ALA C 1 172 ? 59.504 31.571 32.704 1.00 18.19 326 ALA C CA 1
ATOM 5474 C C . ALA C 1 172 ? 60.842 31.976 32.085 1.00 19.38 326 ALA C C 1
ATOM 5475 O O . ALA C 1 172 ? 61.379 33.037 32.403 1.00 18.02 326 ALA C O 1
ATOM 5477 N N . PRO C 1 173 ? 61.388 31.129 31.195 1.00 16.26 327 PRO C N 1
ATOM 5478 C CA . PRO C 1 173 ? 62.647 31.464 30.522 1.00 20.18 327 PRO C CA 1
ATOM 5479 C C . PRO C 1 173 ? 62.529 32.681 29.610 1.00 18.29 327 PRO C C 1
ATOM 5480 O O . PRO C 1 173 ? 61.495 32.887 28.974 1.00 18.02 327 PRO C O 1
ATOM 5484 N N . PHE C 1 174 ? 63.586 33.483 29.559 1.00 19.56 328 PHE C N 1
ATOM 5485 C CA . PHE C 1 174 ? 63.638 34.617 28.648 1.00 21.13 328 PHE C CA 1
ATOM 5486 C C . PHE C 1 174 ? 63.679 34.113 27.207 1.00 19.34 328 PHE C C 1
ATOM 5487 O O . PHE C 1 174 ? 64.366 33.139 26.899 1.00 20.44 328 PHE C O 1
ATOM 5495 N N . GLY C 1 175 ? 62.935 34.778 26.331 1.00 20.31 329 GLY C N 1
ATOM 5496 C CA . GLY C 1 175 ? 62.729 34.290 24.979 1.00 23.97 329 GLY C CA 1
ATOM 5497 C C . GLY C 1 175 ? 63.959 34.258 24.093 1.00 20.62 329 GLY C C 1
ATOM 5498 O O . GLY C 1 175 ? 64.037 33.442 23.174 1.00 23.63 329 GLY C O 1
ATOM 5499 N N . ASN C 1 176 ? 64.922 35.136 24.357 1.00 18.35 330 ASN C N 1
ATOM 5500 C CA . ASN C 1 176 ? 66.120 35.216 23.526 1.00 27.42 330 ASN C CA 1
ATOM 5501 C C . ASN C 1 176 ? 67.079 34.051 23.760 1.00 29.85 330 ASN C C 1
ATOM 5502 O O . ASN C 1 176 ? 68.130 33.971 23.125 1.00 22.41 330 ASN C O 1
ATOM 5507 N N . ALA C 1 177 ? 66.718 33.150 24.670 1.00 25.68 331 ALA C N 1
ATOM 5508 C CA . ALA C 1 177 ? 67.501 31.938 24.884 1.00 26.62 331 ALA C CA 1
ATOM 5509 C C . ALA C 1 177 ? 67.440 31.057 23.641 1.00 24.52 331 ALA C C 1
ATOM 5510 O O . ALA C 1 177 ? 66.508 31.163 22.846 1.00 23.77 331 ALA C O 1
ATOM 5512 N N . SER C 1 178 ? 68.434 30.190 23.475 1.00 24.13 332 SER C N 1
ATOM 5513 C CA . SER C 1 178 ? 68.438 29.252 22.358 1.00 32.31 332 SER C CA 1
ATOM 5514 C C . SER C 1 178 ? 67.296 28.257 22.537 1.00 32.01 332 SER C C 1
ATOM 5515 O O . SER C 1 178 ? 66.871 27.993 23.662 1.00 24.82 332 SER C O 1
ATOM 5518 N N . ASP C 1 179 ? 66.802 27.717 21.426 1.00 28.34 333 ASP C N 1
ATOM 5519 C CA . ASP C 1 179 ? 65.620 26.858 21.436 1.00 28.75 333 ASP C CA 1
ATOM 5520 C C . ASP C 1 179 ? 65.760 25.650 22.363 1.00 28.69 333 ASP C C 1
ATOM 5521 O O . ASP C 1 179 ? 64.824 25.311 23.085 1.00 25.52 333 ASP C O 1
ATOM 5526 N N . SER C 1 180 ? 66.921 25.002 22.338 1.00 29.28 334 SER C N 1
ATOM 5527 C CA . SER C 1 180 ? 67.166 23.840 23.189 1.00 26.17 334 SER C CA 1
ATOM 5528 C C . SER C 1 180 ? 67.043 24.203 24.667 1.00 26.61 334 SER C C 1
ATOM 5529 O O . SER C 1 180 ? 66.369 23.517 25.436 1.00 25.07 334 SER C O 1
ATOM 5532 N N . ALA C 1 181 ? 67.702 25.287 25.056 1.00 26.00 335 ALA C N 1
ATOM 5533 C CA . ALA C 1 181 ? 67.654 25.761 26.432 1.00 24.64 335 ALA C CA 1
ATOM 5534 C C . ALA C 1 181 ? 66.248 26.234 26.791 1.00 23.34 335 ALA C C 1
ATOM 5535 O O . ALA C 1 181 ? 65.755 25.975 27.888 1.00 20.55 335 ALA C O 1
ATOM 5537 N N . TYR C 1 182 ? 65.608 26.925 25.851 1.00 22.05 336 TYR C N 1
ATOM 5538 C CA . TYR C 1 182 ? 64.281 27.488 26.071 1.00 23.39 336 TYR C CA 1
ATOM 5539 C C . TYR C 1 182 ? 63.235 26.401 26.305 1.00 25.93 336 TYR C C 1
ATOM 5540 O O . TYR C 1 182 ? 62.503 26.439 27.293 1.00 21.77 336 TYR C O 1
ATOM 5549 N N . ASN C 1 183 ? 63.170 25.435 25.392 1.00 20.16 337 ASN C N 1
ATOM 5550 C CA . ASN C 1 183 ? 62.215 24.337 25.502 1.00 25.37 337 ASN C CA 1
ATOM 5551 C C . ASN C 1 183 ? 62.438 23.531 26.772 1.00 24.92 337 ASN C C 1
ATOM 5552 O O . ASN C 1 183 ? 61.489 23.083 27.415 1.00 20.92 337 ASN C O 1
ATOM 5557 N N . MET C 1 184 ? 63.705 23.350 27.123 1.00 21.11 338 MET C N 1
ATOM 5558 C CA . MET C 1 184 ? 64.076 22.622 28.327 1.00 24.80 338 MET C CA 1
ATOM 5559 C C . MET C 1 184 ? 63.597 23.351 29.576 1.00 22.29 338 MET C C 1
ATOM 5560 O O . MET C 1 184 ? 63.007 22.751 30.474 1.00 21.20 338 MET C O 1
ATOM 5565 N N . ALA C 1 185 ? 63.862 24.651 29.626 1.00 20.45 339 ALA C N 1
ATOM 5566 C CA . ALA C 1 185 ? 63.471 25.470 30.763 1.00 19.09 339 ALA C CA 1
ATOM 5567 C C . ALA C 1 185 ? 61.953 25.594 30.857 1.00 20.62 339 ALA C C 1
ATOM 5568 O O . ALA C 1 185 ? 61.397 25.683 31.951 1.00 19.59 339 ALA C O 1
ATOM 5570 N N . TYR C 1 186 ? 61.283 25.596 29.709 1.00 17.84 340 TYR C N 1
ATOM 5571 C CA . TYR C 1 186 ? 59.834 25.752 29.683 1.00 21.15 340 TYR C CA 1
ATOM 5572 C C . TYR C 1 186 ? 59.138 24.521 30.262 1.00 22.23 340 TYR C C 1
ATOM 5573 O O . TYR C 1 186 ? 58.143 24.646 30.975 1.00 22.36 340 TYR C O 1
ATOM 5582 N N . LYS C 1 187 ? 59.660 23.333 29.966 1.00 22.05 341 LYS C N 1
ATOM 5583 C CA . LYS C 1 187 ? 59.039 22.108 30.460 1.00 27.06 341 LYS C CA 1
ATOM 5584 C C . LYS C 1 187 ? 59.335 21.921 31.946 1.00 21.18 341 LYS C C 1
ATOM 5585 O O . LYS C 1 187 ? 58.522 21.360 32.674 1.00 25.13 341 LYS C O 1
ATOM 5591 N N . ALA C 1 188 ? 60.486 22.407 32.400 1.00 20.83 342 ALA C N 1
ATOM 5592 C CA . ALA C 1 188 ? 60.800 22.389 33.824 1.00 20.99 342 ALA C CA 1
ATOM 5593 C C . ALA C 1 188 ? 59.854 23.325 34.570 1.00 23.94 342 ALA C C 1
ATOM 5594 O O . ALA C 1 188 ? 59.430 23.038 35.690 1.00 23.47 342 ALA C O 1
ATOM 5596 N N . THR C 1 189 ? 59.526 24.445 33.933 1.00 23.27 343 THR C N 1
ATOM 5597 C CA . THR C 1 189 ? 58.612 25.425 34.507 1.00 20.43 343 THR C CA 1
ATOM 5598 C C . THR C 1 189 ? 57.205 24.850 34.647 1.00 27.07 343 THR C C 1
ATOM 5599 O O . THR C 1 189 ? 56.544 25.045 35.668 1.00 24.27 343 THR C O 1
ATOM 5603 N N . MET C 1 190 ? 56.747 24.145 33.616 1.00 22.61 344 MET C N 1
ATOM 5604 C CA . MET C 1 190 ? 55.406 23.567 33.624 1.00 25.61 344 MET C CA 1
ATOM 5605 C C . MET C 1 190 ? 55.334 22.371 34.572 1.00 22.40 344 MET C C 1
ATOM 5606 O O . MET C 1 190 ? 54.295 22.117 35.180 1.00 21.65 344 MET C O 1
ATOM 5611 N N . LEU C 1 191 ? 56.437 21.638 34.694 1.00 26.64 345 LEU C N 1
ATOM 5612 C CA . LEU C 1 191 ? 56.513 20.538 35.651 1.00 26.51 345 LEU C CA 1
ATOM 5613 C C . LEU C 1 191 ? 56.413 21.071 37.074 1.00 26.05 345 LEU C C 1
ATOM 5614 O O . LEU C 1 191 ? 55.839 20.425 37.952 1.00 22.38 345 LEU C O 1
ATOM 5619 N N . GLY C 1 192 ? 56.977 22.254 37.296 1.00 24.15 346 GLY C N 1
ATOM 5620 C CA . GLY C 1 192 ? 56.950 22.880 38.606 1.00 25.43 346 GLY C CA 1
ATOM 5621 C C . GLY C 1 192 ? 55.550 23.295 39.016 1.00 24.78 346 GLY C C 1
ATOM 5622 O O . GLY C 1 192 ? 55.155 23.124 40.168 1.00 22.95 346 GLY C O 1
ATOM 5623 N N . ILE C 1 193 ? 54.800 23.847 38.067 1.00 24.01 347 ILE C N 1
ATOM 5624 C CA . ILE C 1 193 ? 53.428 24.275 38.313 1.00 24.47 347 ILE C CA 1
ATOM 5625 C C . ILE C 1 193 ? 52.541 23.090 38.683 1.00 23.86 347 ILE C C 1
ATOM 5626 O O . ILE C 1 193 ? 51.876 23.101 39.717 1.00 27.01 347 ILE C O 1
ATOM 5631 N N . VAL C 1 194 ? 52.530 22.074 37.827 1.00 25.10 348 VAL C N 1
ATOM 5632 C CA . VAL C 1 194 ? 51.685 20.903 38.034 1.00 27.02 348 VAL C CA 1
ATOM 5633 C C . VAL C 1 194 ? 52.170 20.081 39.226 1.00 27.64 348 VAL C C 1
ATOM 5634 O O . VAL C 1 194 ? 51.366 19.552 39.994 1.00 29.03 348 VAL C O 1
ATOM 5638 N N . GLY C 1 195 ? 53.487 19.975 39.373 1.00 27.36 349 GLY C N 1
ATOM 5639 C CA . GLY C 1 195 ? 54.075 19.251 40.485 1.00 28.48 349 GLY C CA 1
ATOM 5640 C C . GLY C 1 195 ? 53.762 19.905 41.818 1.00 27.95 349 GLY C C 1
ATOM 5641 O O . GLY C 1 195 ? 53.488 19.222 42.804 1.00 29.70 349 GLY C O 1
ATOM 5642 N N . ALA C 1 196 ? 53.804 21.233 41.847 1.00 24.89 350 ALA C N 1
ATOM 5643 C CA . ALA C 1 196 ? 53.504 21.988 43.057 1.00 27.63 350 ALA C CA 1
ATOM 5644 C C . ALA C 1 196 ? 52.055 21.777 43.482 1.00 25.65 350 ALA C C 1
ATOM 5645 O O . ALA C 1 196 ? 51.774 21.482 44.642 1.00 26.46 350 ALA C O 1
ATOM 5647 N N . VAL C 1 197 ? 51.138 21.938 42.534 1.00 30.08 351 VAL C N 1
ATOM 5648 C CA . VAL C 1 197 ? 49.716 21.760 42.801 1.00 26.39 351 VAL C CA 1
ATOM 5649 C C . VAL C 1 197 ? 49.418 20.315 43.193 1.00 26.69 351 VAL C C 1
ATOM 5650 O O . VAL C 1 197 ? 48.600 20.060 44.077 1.00 28.63 351 VAL C O 1
ATOM 5654 N N . SER C 1 198 ? 50.080 19.376 42.525 1.00 24.76 352 SER C N 1
ATOM 5655 C CA . SER C 1 198 ? 49.911 17.959 42.822 1.00 29.24 352 SER C CA 1
ATOM 5656 C C . SER C 1 198 ? 50.351 17.638 44.249 1.00 32.68 352 SER C C 1
ATOM 5657 O O . SER C 1 198 ? 49.624 16.987 45.000 1.00 30.68 352 SER C O 1
ATOM 5660 N N . GLU C 1 199 ? 51.543 18.098 44.616 1.00 28.54 353 GLU C N 1
ATOM 5661 C CA . GLU C 1 199 ? 52.069 17.869 45.956 1.00 29.64 353 GLU C CA 1
ATOM 5662 C C . GLU C 1 199 ? 51.248 18.600 47.013 1.00 29.66 353 GLU C C 1
ATOM 5663 O O . GLU C 1 199 ? 51.004 18.064 48.092 1.00 30.19 353 GLU C O 1
ATOM 5669 N N . TYR C 1 200 ? 50.824 19.821 46.703 1.00 27.54 354 TYR C N 1
ATOM 5670 C CA . TYR C 1 200 ? 50.041 20.608 47.647 1.00 30.69 354 TYR C CA 1
ATOM 5671 C C . TYR C 1 200 ? 48.713 19.930 47.971 1.00 33.04 354 TYR C C 1
ATOM 5672 O O . TYR C 1 200 ? 48.257 19.968 49.111 1.00 32.12 354 TYR C O 1
ATOM 5681 N N . ASN C 1 201 ? 48.099 19.310 46.968 1.00 28.84 355 ASN C N 1
ATOM 5682 C CA . ASN C 1 201 ? 46.807 18.657 47.156 1.00 33.39 355 ASN C CA 1
ATOM 5683 C C . ASN C 1 201 ? 46.907 17.412 48.038 1.00 36.57 355 ASN C C 1
ATOM 5684 O O . ASN C 1 201 ? 45.895 16.920 48.537 1.00 37.27 355 ASN C O 1
ATOM 5689 N N . LYS C 1 202 ? 48.123 16.904 48.221 1.00 34.24 356 LYS C N 1
ATOM 5690 C CA . LYS C 1 202 ? 48.353 15.746 49.083 1.00 36.24 356 LYS C CA 1
ATOM 5691 C C . LYS C 1 202 ? 48.530 16.142 50.551 1.00 41.83 356 LYS C C 1
ATOM 5692 O O . LYS C 1 202 ? 48.442 15.295 51.438 1.00 42.05 356 LYS C O 1
ATOM 5698 N N . THR C 1 203 ? 48.786 17.424 50.800 1.00 40.38 357 THR C N 1
ATOM 5699 C CA . THR C 1 203 ? 49.007 17.916 52.159 1.00 36.78 357 THR C CA 1
ATOM 5700 C C . THR C 1 203 ? 47.680 18.076 52.898 1.00 40.22 357 THR C C 1
ATOM 5701 O O . THR C 1 203 ? 46.620 18.086 52.269 1.00 38.06 357 THR C O 1
ATOM 5705 N N . PRO C 1 204 ? 47.732 18.198 54.237 1.00 37.72 358 PRO C N 1
ATOM 5706 C CA . PRO C 1 204 ? 46.508 18.416 55.021 1.00 41.60 358 PRO C CA 1
ATOM 5707 C C . PRO C 1 204 ? 45.808 19.716 54.641 1.00 42.21 358 PRO C C 1
ATOM 5708 O O . PRO C 1 204 ? 44.579 19.765 54.612 1.00 42.58 358 PRO C O 1
ATOM 5712 N N . TRP C 1 205 ? 46.586 20.754 54.349 1.00 42.11 359 TRP C N 1
ATOM 5713 C CA . TRP C 1 205 ? 46.027 22.010 53.865 1.00 43.79 359 TRP C CA 1
ATOM 5714 C C . TRP C 1 205 ? 45.352 21.791 52.516 1.00 44.19 359 TRP C C 1
ATOM 5715 O O . TRP C 1 205 ? 44.433 22.520 52.143 1.00 41.46 359 TRP C O 1
ATOM 5726 N N . GLY C 1 206 ? 45.819 20.780 51.790 1.00 43.28 360 GLY C N 1
ATOM 5727 C CA . GLY C 1 206 ? 45.289 20.467 50.477 1.00 42.09 360 GLY C CA 1
ATOM 5728 C C . GLY C 1 206 ? 43.967 19.730 50.537 1.00 44.34 360 GLY C C 1
ATOM 5729 O O . GLY C 1 206 ? 43.202 19.744 49.574 1.00 39.15 360 GLY C O 1
ATOM 5730 N N . GLU C 1 207 ? 43.697 19.079 51.664 1.00 48.21 361 GLU C N 1
ATOM 5731 C CA . GLU C 1 207 ? 42.432 18.378 51.851 1.00 47.42 361 GLU C CA 1
ATOM 5732 C C . GLU C 1 207 ? 41.308 19.373 52.117 1.00 48.69 361 GLU C C 1
ATOM 5733 O O . GLU C 1 207 ? 40.182 19.193 51.653 1.00 51.59 361 GLU C O 1
ATOM 5739 N N . VAL C 1 208 ? 41.624 20.425 52.865 1.00 47.53 362 VAL C N 1
ATOM 5740 C CA . VAL C 1 208 ? 40.642 21.443 53.221 1.00 50.65 362 VAL C CA 1
ATOM 5741 C C . VAL C 1 208 ? 40.490 22.473 52.103 1.00 48.47 362 VAL C C 1
ATOM 5742 O O . VAL C 1 208 ? 39.379 22.919 51.808 1.00 49.25 362 VAL C O 1
ATOM 5746 N N . LYS C 1 209 ? 41.614 22.849 51.497 1.00 43.57 363 LYS C N 1
ATOM 5747 C CA . LYS C 1 209 ? 41.627 23.812 50.398 1.00 42.72 363 LYS C CA 1
ATOM 5748 C C . LYS C 1 209 ? 42.344 23.251 49.175 1.00 38.88 363 LYS C C 1
ATOM 5749 O O . LYS C 1 209 ? 43.418 23.728 48.813 1.00 38.80 363 LYS C O 1
ATOM 5755 N N . PRO C 1 210 ? 41.755 22.230 48.536 1.00 38.99 364 PRO C N 1
ATOM 5756 C CA . PRO C 1 210 ? 42.340 21.664 47.315 1.00 37.12 364 PRO C CA 1
ATOM 5757 C C . PRO C 1 210 ? 42.219 22.603 46.122 1.00 36.16 364 PRO C C 1
ATOM 5758 O O . PRO C 1 210 ? 41.173 23.226 45.946 1.00 32.83 364 PRO C O 1
ATOM 5762 N N . VAL C 1 211 ? 43.276 22.707 45.323 1.00 33.70 365 VAL C N 1
ATOM 5763 C CA . VAL C 1 211 ? 43.204 23.444 44.069 1.00 32.66 365 VAL C CA 1
ATOM 5764 C C . VAL C 1 211 ? 42.409 22.619 43.062 1.00 33.38 365 VAL C C 1
ATOM 5765 O O . VAL C 1 211 ? 42.732 21.459 42.807 1.00 38.46 365 VAL C O 1
ATOM 5769 N N . GLU C 1 212 ? 41.375 23.226 42.490 1.00 30.68 366 GLU C N 1
ATOM 5770 C CA . GLU C 1 212 ? 40.474 22.520 41.587 1.00 35.61 366 GLU C CA 1
ATOM 5771 C C . GLU C 1 212 ? 40.899 22.715 40.135 1.00 34.24 366 GLU C C 1
ATOM 5772 O O . GLU C 1 212 ? 40.764 21.809 39.311 1.00 35.50 366 GLU C O 1
ATOM 5778 N N . ALA C 1 213 ? 41.413 23.904 39.834 1.00 30.88 367 ALA C N 1
ATOM 5779 C CA . ALA C 1 213 ? 41.857 24.241 38.485 1.00 26.92 367 ALA C CA 1
ATOM 5780 C C . ALA C 1 213 ? 43.026 25.222 38.538 1.00 27.98 367 ALA C C 1
ATOM 5781 O O . ALA C 1 213 ? 43.214 25.918 39.539 1.00 25.99 367 ALA C O 1
ATOM 5783 N N . ILE C 1 214 ? 43.810 25.261 37.461 1.00 25.27 368 ILE C N 1
ATOM 5784 C CA . ILE C 1 214 ? 44.920 26.201 37.334 1.00 28.26 368 ILE C CA 1
ATOM 5785 C C . ILE C 1 214 ? 44.661 27.137 36.163 1.00 25.92 368 ILE C C 1
ATOM 5786 O O . ILE C 1 214 ? 44.471 26.686 35.033 1.00 27.47 368 ILE C O 1
ATOM 5791 N N . ARG C 1 215 ? 44.654 28.438 36.436 1.00 26.17 369 ARG C N 1
ATOM 5792 C CA . ARG C 1 215 ? 44.486 29.439 35.391 1.00 28.09 369 ARG C CA 1
ATOM 5793 C C . ARG C 1 215 ? 45.852 29.950 34.942 1.00 25.75 369 ARG C C 1
ATOM 5794 O O . ARG C 1 215 ? 46.572 30.580 35.718 1.00 26.66 369 ARG C O 1
ATOM 5802 N N . LEU C 1 216 ? 46.194 29.674 33.686 1.00 24.67 370 LEU C N 1
ATOM 5803 C CA . LEU C 1 216 ? 47.520 29.970 33.146 1.00 28.01 370 LEU C CA 1
ATOM 5804 C C . LEU C 1 216 ? 47.490 31.060 32.078 1.00 25.89 370 LEU C C 1
ATOM 5805 O O . LEU C 1 216 ? 46.630 31.040 31.201 1.00 26.95 370 LEU C O 1
ATOM 5810 N N . PRO C 1 217 ? 48.438 32.010 32.140 1.00 24.95 371 PRO C N 1
ATOM 5811 C CA . PRO C 1 217 ? 48.644 32.883 30.984 1.00 24.30 371 PRO C CA 1
ATOM 5812 C C . PRO C 1 217 ? 49.528 32.169 29.975 1.00 24.21 371 PRO C C 1
ATOM 5813 O O . PRO C 1 217 ? 49.863 31.006 30.203 1.00 25.37 371 PRO C O 1
ATOM 5817 N N . LEU C 1 218 ? 49.906 32.837 28.892 1.00 30.22 372 LEU C N 1
ATOM 5818 C CA . LEU C 1 218 ? 50.953 32.310 28.031 1.00 26.33 372 LEU C CA 1
ATOM 5819 C C . LEU C 1 218 ? 52.300 32.735 28.607 1.00 22.13 372 LEU C C 1
ATOM 5820 O O . LEU C 1 218 ? 52.750 33.863 28.404 1.00 27.93 372 LEU C O 1
ATOM 5825 N N . LEU C 1 219 ? 52.930 31.831 29.346 1.00 24.91 373 LEU C N 1
ATOM 5826 C CA . LEU C 1 219 ? 54.196 32.128 29.999 1.00 26.03 373 LEU C CA 1
ATOM 5827 C C . LEU C 1 219 ? 55.287 32.382 28.967 1.00 23.77 373 LEU C C 1
ATOM 5828 O O . LEU C 1 219 ? 55.351 31.704 27.941 1.00 25.48 373 LEU C O 1
ATOM 5833 N N . GLY C 1 220 ? 56.136 33.367 29.245 1.00 23.48 374 GLY C N 1
ATOM 5834 C CA . GLY C 1 220 ? 57.203 33.742 28.335 1.00 26.03 374 GLY C CA 1
ATOM 5835 C C . GLY C 1 220 ? 56.802 34.867 27.398 1.00 26.10 374 GLY C C 1
ATOM 5836 O O . GLY C 1 220 ? 57.645 35.431 26.699 1.00 26.39 374 GLY C O 1
ATOM 5837 N N . ALA C 1 221 ? 55.512 35.190 27.377 1.00 27.90 375 ALA C N 1
ATOM 5838 C CA . ALA C 1 221 ? 55.011 36.297 26.569 1.00 25.42 375 ALA C CA 1
ATOM 5839 C C . ALA C 1 221 ? 55.283 37.622 27.276 1.00 31.03 375 ALA C C 1
ATOM 5840 O O . ALA C 1 221 ? 55.819 37.639 28.383 1.00 26.45 375 ALA C O 1
ATOM 5842 N N . GLY C 1 222 ? 54.922 38.729 26.635 1.00 30.28 376 GLY C N 1
ATOM 5843 C CA . GLY C 1 222 ? 55.091 40.042 27.235 1.00 34.23 376 GLY C CA 1
ATOM 5844 C C . GLY C 1 222 ? 56.547 40.458 27.351 1.00 31.30 376 GLY C C 1
ATOM 5845 O O . GLY C 1 222 ? 57.316 40.312 26.409 1.00 26.13 376 GLY C O 1
ATOM 5846 N N . HIS C 1 223 ? 56.931 40.975 28.514 1.00 29.58 377 HIS C N 1
ATOM 5847 C CA . HIS C 1 223 ? 58.285 41.486 28.707 1.00 32.07 377 HIS C CA 1
ATOM 5848 C C . HIS C 1 223 ? 59.336 40.373 28.724 1.00 31.24 377 HIS C C 1
ATOM 5849 O O . HIS C 1 223 ? 60.535 40.649 28.675 1.00 29.82 377 HIS C O 1
ATOM 5856 N N . PHE C 1 224 ? 58.884 39.123 28.791 1.00 25.83 378 PHE C N 1
ATOM 5857 C CA . PHE C 1 224 ? 59.787 37.974 28.826 1.00 30.13 378 PHE C CA 1
ATOM 5858 C C . PHE C 1 224 ? 60.054 37.404 27.432 1.00 24.57 378 PHE C C 1
ATOM 5859 O O . PHE C 1 224 ? 60.731 36.385 27.295 1.00 29.49 378 PHE C O 1
ATOM 5867 N N . ARG C 1 225 ? 59.532 38.064 26.402 1.00 29.95 379 ARG C N 1
ATOM 5868 C CA . ARG C 1 225 ? 59.585 37.530 25.039 1.00 24.64 379 ARG C CA 1
ATOM 5869 C C . ARG C 1 225 ? 60.925 37.732 24.345 1.00 28.44 379 ARG C C 1
ATOM 5870 O O . ARG C 1 225 ? 61.357 36.885 23.562 1.00 23.70 379 ARG C O 1
ATOM 5878 N N . GLY C 1 226 ? 61.574 38.860 24.613 1.00 24.59 380 GLY C N 1
ATOM 5879 C CA . GLY C 1 226 ? 62.715 39.264 23.814 1.00 26.95 380 GLY C CA 1
ATOM 5880 C C . GLY C 1 226 ? 62.290 39.392 22.361 1.00 28.61 380 GLY C C 1
ATOM 5881 O O . GLY C 1 226 ? 61.292 40.047 22.070 1.00 32.45 380 GLY C O 1
ATOM 5882 N N . ARG C 1 227 ? 63.031 38.754 21.458 1.00 29.19 381 ARG C N 1
ATOM 5883 C CA . ARG C 1 227 ? 62.708 38.768 20.032 1.00 29.95 381 ARG C CA 1
ATOM 5884 C C . ARG C 1 227 ? 62.035 37.479 19.569 1.00 29.80 381 ARG C C 1
ATOM 5885 O O . ARG C 1 227 ? 61.801 37.295 18.376 1.00 29.40 381 ARG C O 1
ATOM 5893 N N . ARG C 1 228 ? 61.735 36.583 20.503 1.00 26.29 382 ARG C N 1
ATOM 5894 C CA . ARG C 1 228 ? 61.192 35.277 20.148 1.00 25.05 382 ARG C CA 1
ATOM 5895 C C . ARG C 1 228 ? 59.794 35.401 19.546 1.00 28.54 382 ARG C C 1
ATOM 5896 O O . ARG C 1 228 ? 59.013 36.268 19.939 1.00 24.83 382 ARG C O 1
ATOM 5904 N N . GLY C 1 229 ? 59.491 34.530 18.588 1.00 27.93 383 GLY C N 1
ATOM 5905 C CA . GLY C 1 229 ? 58.181 34.505 17.962 1.00 29.30 383 GLY C CA 1
ATOM 5906 C C . GLY C 1 229 ? 57.170 33.768 18.821 1.00 29.97 383 GLY C C 1
ATOM 5907 O O . GLY C 1 229 ? 57.514 32.822 19.531 1.00 23.30 383 GLY C O 1
ATOM 5908 N N . LEU C 1 230 ? 55.915 34.196 18.757 1.00 26.37 384 LEU C N 1
ATOM 5909 C CA . LEU C 1 230 ? 54.872 33.599 19.580 1.00 26.85 384 LEU C CA 1
ATOM 5910 C C . LEU C 1 230 ? 54.605 32.143 19.203 1.00 26.66 384 LEU C C 1
ATOM 5911 O O . LEU C 1 230 ? 54.195 31.353 20.047 1.00 25.52 384 LEU C O 1
ATOM 5916 N N . HIS C 1 231 ? 54.847 31.776 17.949 1.00 27.96 385 HIS C N 1
ATOM 5917 C CA . HIS C 1 231 ? 54.589 30.405 17.520 1.00 27.79 385 HIS C CA 1
ATOM 5918 C C . HIS C 1 231 ? 55.466 29.405 18.273 1.00 26.94 385 HIS C C 1
ATOM 5919 O O . HIS C 1 231 ? 54.981 28.374 18.739 1.00 25.12 385 HIS C O 1
ATOM 5926 N N . SER C 1 232 ? 56.756 29.707 18.390 1.00 27.31 386 SER C N 1
ATOM 5927 C CA . SER C 1 232 ? 57.679 28.821 19.096 1.00 27.16 386 SER C CA 1
ATOM 5928 C C . SER C 1 232 ? 57.310 28.719 20.575 1.00 24.07 386 SER C C 1
ATOM 5929 O O . SER C 1 232 ? 57.514 27.684 21.207 1.00 25.57 386 SER C O 1
ATOM 5932 N N . ILE C 1 233 ? 56.761 29.799 21.120 1.00 21.54 387 ILE C N 1
ATOM 5933 C CA . ILE C 1 233 ? 56.359 29.825 22.520 1.00 23.23 387 ILE C CA 1
ATOM 5934 C C . ILE C 1 233 ? 55.141 28.932 22.736 1.00 21.03 387 ILE C C 1
ATOM 5935 O O . ILE C 1 233 ? 55.050 28.228 23.739 1.00 21.94 387 ILE C O 1
ATOM 5940 N N . GLY C 1 234 ? 54.208 28.968 21.790 1.00 24.89 388 GLY C N 1
ATOM 5941 C CA . GLY C 1 234 ? 53.055 28.087 21.825 1.00 22.32 388 GLY C CA 1
ATOM 5942 C C . GLY C 1 234 ? 53.471 26.630 21.791 1.00 22.88 388 GLY C C 1
ATOM 5943 O O . GLY C 1 234 ? 52.920 25.800 22.516 1.00 21.77 388 GLY C O 1
ATOM 5944 N N . ARG C 1 235 ? 54.454 26.321 20.951 1.00 21.90 389 ARG C N 1
ATOM 5945 C CA . ARG C 1 235 ? 54.968 24.960 20.841 1.00 21.89 389 ARG C CA 1
ATOM 5946 C C . ARG C 1 235 ? 55.701 24.531 22.110 1.00 20.91 389 ARG C C 1
ATOM 5947 O O . ARG C 1 235 ? 55.561 23.393 22.554 1.00 24.68 389 ARG C O 1
ATOM 5955 N N . ALA C 1 236 ? 56.481 25.438 22.691 1.00 22.69 390 ALA C N 1
ATOM 5956 C CA . ALA C 1 236 ? 57.188 25.143 23.934 1.00 24.78 390 ALA C CA 1
ATOM 5957 C C . ALA C 1 236 ? 56.193 24.857 25.054 1.00 21.43 390 ALA C C 1
ATOM 5958 O O . ALA C 1 236 ? 56.382 23.939 25.851 1.00 18.91 390 ALA C O 1
ATOM 5960 N N . ASN C 1 237 ? 55.132 25.652 25.105 1.00 23.02 391 ASN C N 1
ATOM 5961 C CA . ASN C 1 237 ? 54.083 25.467 26.098 1.00 22.13 391 ASN C CA 1
ATOM 5962 C C . ASN C 1 237 ? 53.354 24.143 25.904 1.00 23.81 391 ASN C C 1
ATOM 5963 O O . ASN C 1 237 ? 53.150 23.393 26.856 1.00 21.50 391 ASN C O 1
ATOM 5968 N N . ALA C 1 238 ? 52.979 23.858 24.662 1.00 22.96 392 ALA C N 1
ATOM 5969 C CA . ALA C 1 238 ? 52.223 22.654 24.342 1.00 23.56 392 ALA C CA 1
ATOM 5970 C C . ALA C 1 238 ? 52.994 21.389 24.710 1.00 21.34 392 ALA C C 1
ATOM 5971 O O . ALA C 1 238 ? 52.436 20.466 25.302 1.00 26.52 392 ALA C O 1
ATOM 5973 N N . VAL C 1 239 ? 54.275 21.347 24.363 1.00 24.73 393 VAL C N 1
ATOM 5974 C CA . VAL C 1 239 ? 55.104 20.188 24.676 1.00 21.85 393 VAL C CA 1
ATOM 5975 C C . VAL C 1 239 ? 55.358 20.110 26.180 1.00 24.55 393 VAL C C 1
ATOM 5976 O O . VAL C 1 239 ? 55.464 19.021 26.743 1.00 24.71 393 VAL C O 1
ATOM 5980 N N . ALA C 1 240 ? 55.448 21.270 26.824 1.00 25.14 394 ALA C N 1
ATOM 5981 C CA . ALA C 1 240 ? 55.646 21.336 28.270 1.00 24.53 394 ALA C CA 1
ATOM 5982 C C . ALA C 1 240 ? 54.430 20.792 29.015 1.00 25.60 394 ALA C C 1
ATOM 5983 O O . ALA C 1 240 ? 54.569 20.009 29.953 1.00 23.42 394 ALA C O 1
ATOM 5985 N N . VAL C 1 241 ? 53.240 21.214 28.596 1.00 26.32 395 VAL C N 1
ATOM 5986 C CA . VAL C 1 241 ? 52.005 20.719 29.193 1.00 24.85 395 VAL C CA 1
ATOM 5987 C C . VAL C 1 241 ? 51.868 19.217 28.963 1.00 26.35 395 VAL C C 1
ATOM 5988 O O . VAL C 1 241 ? 51.437 18.485 29.852 1.00 29.02 395 VAL C O 1
ATOM 5992 N N . GLU C 1 242 ? 52.226 18.764 27.766 1.00 27.85 396 GLU C N 1
ATOM 5993 C CA . GLU C 1 242 ? 52.197 17.341 27.446 1.00 26.47 396 GLU C CA 1
ATOM 5994 C C . GLU C 1 242 ? 53.054 16.540 28.423 1.00 27.56 396 GLU C C 1
ATOM 5995 O O . GLU C 1 242 ? 52.618 15.515 28.947 1.00 28.88 396 GLU C O 1
ATOM 6001 N N . ALA C 1 243 ? 54.269 17.021 28.668 1.00 28.94 397 ALA C N 1
ATOM 6002 C CA . ALA C 1 243 ? 55.205 16.344 29.562 1.00 30.11 397 ALA C CA 1
ATOM 6003 C C . ALA C 1 243 ? 54.686 16.323 30.996 1.00 29.00 397 ALA C C 1
ATOM 6004 O O . ALA C 1 243 ? 54.865 15.340 31.714 1.00 35.74 397 ALA C O 1
ATOM 6006 N N . ALA C 1 244 ? 54.036 17.408 31.407 1.00 29.88 398 ALA C N 1
ATOM 6007 C CA . ALA C 1 244 ? 53.552 17.538 32.779 1.00 31.55 398 ALA C CA 1
ATOM 6008 C C . ALA C 1 244 ? 52.413 16.567 33.079 1.00 32.97 398 ALA C C 1
ATOM 6009 O O . ALA C 1 244 ? 52.413 15.909 34.119 1.00 33.22 398 ALA C O 1
ATOM 6011 N N . ILE C 1 245 ? 51.441 16.484 32.175 1.00 32.95 399 ILE C N 1
ATOM 6012 C CA . ILE C 1 245 ? 50.303 15.588 32.356 1.00 31.75 399 ILE C CA 1
ATOM 6013 C C . ILE C 1 245 ? 50.754 14.130 32.423 1.00 34.61 399 ILE C C 1
ATOM 6014 O O . ILE C 1 245 ? 50.295 13.368 33.275 1.00 37.57 399 ILE C O 1
ATOM 6019 N N . THR C 1 246 ? 51.646 13.748 31.515 1.00 35.91 400 THR C N 1
ATOM 6020 C CA . THR C 1 246 ? 52.172 12.387 31.473 1.00 38.48 400 THR C CA 1
ATOM 6021 C C . THR C 1 246 ? 52.894 12.030 32.769 1.00 38.32 400 THR C C 1
ATOM 6022 O O . THR C 1 246 ? 52.825 10.894 33.238 1.00 39.53 400 THR C O 1
ATOM 6026 N N . ARG C 1 247 ? 53.594 13.007 33.334 1.00 41.55 401 ARG C N 1
ATOM 6027 C CA . ARG C 1 247 ? 54.372 12.801 34.552 1.00 40.71 401 ARG C CA 1
ATOM 6028 C C . ARG C 1 247 ? 53.493 12.635 35.790 1.00 39.00 401 ARG C C 1
ATOM 6029 O O . ARG C 1 247 ? 53.668 11.688 36.557 1.00 37.73 401 ARG C O 1
ATOM 6037 N N . PHE C 1 248 ? 52.550 13.554 35.978 1.00 39.11 402 PHE C N 1
ATOM 6038 C CA . PHE C 1 248 ? 51.787 13.621 37.221 1.00 36.72 402 PHE C CA 1
ATOM 6039 C C . PHE C 1 248 ? 50.370 13.059 37.101 1.00 42.14 402 PHE C C 1
ATOM 6040 O O . PHE C 1 248 ? 49.794 12.626 38.099 1.00 39.80 402 PHE C O 1
ATOM 6048 N N . ASP C 1 249 ? 49.817 13.064 35.890 1.00 42.82 403 ASP C N 1
ATOM 6049 C CA . ASP C 1 249 ? 48.467 12.546 35.656 1.00 43.50 403 ASP C CA 1
ATOM 6050 C C . ASP C 1 249 ? 47.465 13.178 36.626 1.00 41.41 403 ASP C C 1
ATOM 6051 O O . ASP C 1 249 ? 46.750 12.470 37.336 1.00 43.05 403 ASP C O 1
ATOM 6056 N N . PRO C 1 250 ? 47.413 14.519 36.661 1.00 40.60 404 PRO C N 1
ATOM 6057 C CA . PRO C 1 250 ? 46.615 15.225 37.669 1.00 44.04 404 PRO C CA 1
ATOM 6058 C C . PRO C 1 250 ? 45.114 15.245 37.373 1.00 42.89 404 PRO C C 1
ATOM 6059 O O . PRO C 1 250 ? 44.705 15.055 36.226 1.00 37.50 404 PRO C O 1
ATOM 6063 N N . ARG C 1 251 ? 44.312 15.476 38.409 1.00 43.73 405 ARG C N 1
ATOM 6064 C CA . ARG C 1 251 ? 42.865 15.624 38.261 1.00 49.13 405 ARG C CA 1
ATOM 6065 C C . ARG C 1 251 ? 42.492 17.083 38.044 1.00 44.97 405 ARG C C 1
ATOM 6066 O O . ARG C 1 251 ? 41.389 17.396 37.595 1.00 45.58 405 ARG C O 1
ATOM 6074 N N . VAL C 1 252 ? 43.419 17.974 38.377 1.00 43.15 406 VAL C N 1
ATOM 6075 C CA . VAL C 1 252 ? 43.181 19.406 38.272 1.00 40.42 406 VAL C CA 1
ATOM 6076 C C . VAL C 1 252 ? 42.962 19.832 36.820 1.00 39.23 406 VAL C C 1
ATOM 6077 O O . VAL C 1 252 ? 43.558 19.278 35.895 1.00 42.57 406 VAL C O 1
ATOM 6081 N N . GLU C 1 253 ? 42.100 20.829 36.648 1.00 33.78 407 GLU C N 1
ATOM 6082 C CA . GLU C 1 253 ? 41.705 21.331 35.337 1.00 38.30 407 GLU C CA 1
ATOM 6083 C C . GLU C 1 253 ? 42.614 22.477 34.898 1.00 32.66 407 GLU C C 1
ATOM 6084 O O . GLU C 1 253 ? 42.972 23.337 35.704 1.00 29.24 407 GLU C O 1
ATOM 6090 N N . LEU C 1 254 ? 42.988 22.481 33.620 1.00 35.98 408 LEU C N 1
ATOM 6091 C CA . LEU C 1 254 ? 43.802 23.555 33.053 1.00 29.75 408 LEU C CA 1
ATOM 6092 C C . LEU C 1 254 ? 42.936 24.587 32.343 1.00 30.47 408 LEU C C 1
ATOM 6093 O O . LEU C 1 254 ? 42.131 24.243 31.476 1.00 32.56 408 LEU C O 1
ATOM 6098 N N . GLN C 1 255 ? 43.107 25.850 32.722 1.00 29.04 409 GLN C N 1
ATOM 6099 C CA . GLN C 1 255 ? 42.456 26.962 32.042 1.00 28.51 409 GLN C CA 1
ATOM 6100 C C . GLN C 1 255 ? 43.522 27.896 31.493 1.00 31.41 409 GLN C C 1
ATOM 6101 O O . GLN C 1 255 ? 44.389 28.355 32.238 1.00 30.31 409 GLN C O 1
ATOM 6107 N N . PHE C 1 256 ? 43.461 28.173 30.195 1.00 25.14 410 PHE C N 1
ATOM 6108 C CA . PHE C 1 256 ? 44.394 29.105 29.575 1.00 24.90 410 PHE C CA 1
ATOM 6109 C C . PHE C 1 256 ? 43.732 30.454 29.343 1.00 26.84 410 PHE C C 1
ATOM 6110 O O . PHE C 1 256 ? 42.706 30.554 28.668 1.00 27.03 410 PHE C O 1
ATOM 6118 N N . MET C 1 257 ? 44.330 31.490 29.922 1.00 17.19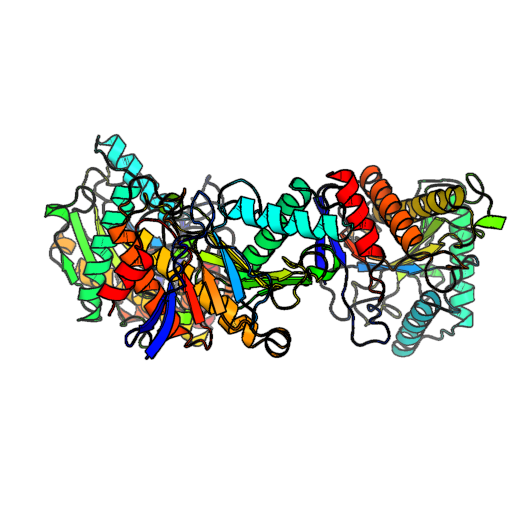 411 MET C N 1
ATOM 6119 C CA . MET C 1 257 ? 43.831 32.848 29.780 1.00 23.43 411 MET C CA 1
ATOM 6120 C C . MET C 1 257 ? 43.963 33.290 28.329 1.00 26.68 411 MET C C 1
ATOM 6121 O O . MET C 1 257 ? 44.692 32.671 27.552 1.00 26.73 411 MET C O 1
ATOM 6126 N N . TYR C 1 258 ? 43.260 34.357 27.965 1.00 29.03 412 TYR C N 1
ATOM 6127 C CA . TYR C 1 258 ? 43.197 34.778 26.571 1.00 32.07 412 TYR C CA 1
ATOM 6128 C C . TYR C 1 258 ? 44.231 35.837 26.203 1.00 32.45 412 TYR C C 1
ATOM 6129 O O . TYR C 1 258 ? 44.559 36.716 26.997 1.00 33.60 412 TYR C O 1
ATOM 6138 N N . GLU C 1 259 ? 44.743 35.724 24.983 1.00 31.13 413 GLU C N 1
ATOM 6139 C CA . GLU C 1 259 ? 45.482 36.801 24.343 1.00 32.51 413 GLU C CA 1
ATOM 6140 C C . GLU C 1 259 ? 45.198 36.712 22.843 1.00 32.65 413 GLU C C 1
ATOM 6141 O O . GLU C 1 259 ? 44.935 35.623 22.333 1.00 32.06 413 GLU C O 1
ATOM 6147 N N . PRO C 1 260 ? 45.227 37.858 22.137 1.00 31.84 414 PRO C N 1
ATOM 6148 C CA . PRO C 1 260 ? 44.749 37.950 20.747 1.00 37.86 414 PRO C CA 1
ATOM 6149 C C . PRO C 1 260 ? 45.269 36.878 19.782 1.00 30.97 414 PRO C C 1
ATOM 6150 O O . PRO C 1 260 ? 44.496 36.410 18.945 1.00 36.59 414 PRO C O 1
ATOM 6154 N N . SER C 1 261 ? 46.538 36.495 19.884 1.00 29.13 415 SER C N 1
ATOM 6155 C CA . SER C 1 261 ? 47.113 35.546 18.930 1.00 31.96 415 SER C CA 1
ATOM 6156 C C . SER C 1 261 ? 46.613 34.117 19.151 1.00 29.16 415 SER C C 1
ATOM 6157 O O . SER C 1 261 ? 46.760 33.265 18.277 1.00 31.70 415 SER C O 1
ATOM 6160 N N . ASP C 1 262 ? 46.035 33.860 20.322 1.00 30.15 416 ASP C N 1
ATOM 6161 C CA . ASP C 1 262 ? 45.462 32.552 20.636 1.00 27.02 416 ASP C CA 1
ATOM 6162 C C . ASP C 1 262 ? 46.539 31.461 20.561 1.00 26.64 416 ASP C C 1
ATOM 6163 O O . ASP C 1 262 ? 46.260 30.310 20.221 1.00 26.67 416 ASP C O 1
ATOM 6168 N N . THR C 1 263 ? 47.765 31.838 20.913 1.00 25.86 417 THR C N 1
ATOM 6169 C CA . THR C 1 263 ? 48.941 30.988 20.719 1.00 24.21 417 THR C CA 1
ATOM 6170 C C . THR C 1 263 ? 48.899 29.694 21.537 1.00 24.39 417 THR C C 1
ATOM 6171 O O . THR C 1 263 ? 49.348 28.647 21.069 1.00 23.20 417 THR C O 1
ATOM 6175 N N . ALA C 1 264 ? 48.378 29.770 22.759 1.00 26.16 418 ALA C N 1
ATOM 6176 C CA . ALA C 1 264 ? 48.301 28.599 23.635 1.00 27.55 418 ALA C CA 1
ATOM 6177 C C . ALA C 1 264 ? 47.427 27.509 23.025 1.00 25.57 418 ALA C C 1
ATOM 6178 O O . ALA C 1 264 ? 47.777 26.328 23.049 1.00 25.72 418 ALA C O 1
ATOM 6180 N N . LEU C 1 265 ? 46.285 27.917 22.485 1.00 21.95 419 LEU C N 1
ATOM 6181 C CA . LEU C 1 265 ? 45.353 26.996 21.850 1.00 25.53 419 LEU C CA 1
ATOM 6182 C C . LEU C 1 265 ? 45.948 26.347 20.599 1.00 26.11 419 LEU C C 1
ATOM 6183 O O . LEU C 1 265 ? 45.866 25.132 20.428 1.00 26.44 419 LEU C O 1
ATOM 6188 N N . ARG C 1 266 ? 46.544 27.156 19.729 1.00 23.83 420 ARG C N 1
ATOM 6189 C CA . ARG C 1 266 ? 47.099 26.647 18.477 1.00 28.75 420 ARG C CA 1
ATOM 6190 C C . ARG C 1 266 ? 48.269 25.697 18.703 1.00 29.01 420 ARG C C 1
ATOM 6191 O O . ARG C 1 266 ? 48.413 24.700 17.995 1.00 27.20 420 ARG C O 1
ATOM 6199 N N . GLY C 1 267 ? 49.113 26.023 19.677 1.00 23.11 421 GLY C N 1
ATOM 6200 C CA . GLY C 1 267 ? 50.243 25.181 20.017 1.00 24.17 421 GLY C CA 1
ATOM 6201 C C . GLY C 1 267 ? 49.791 23.790 20.411 1.00 23.46 421 GLY C C 1
ATOM 6202 O O . GLY C 1 267 ? 50.340 22.792 19.946 1.00 27.85 421 GLY C O 1
ATOM 6203 N N . LEU C 1 268 ? 48.777 23.727 21.267 1.00 24.07 422 LEU C N 1
ATOM 6204 C CA . LEU C 1 268 ? 48.236 22.451 21.720 1.00 25.57 422 LEU C CA 1
ATOM 6205 C C . LEU C 1 268 ? 47.499 21.726 20.596 1.00 28.07 422 LEU C C 1
ATOM 6206 O O . LEU C 1 268 ? 47.514 20.497 20.530 1.00 28.56 422 LEU C O 1
ATOM 6211 N N . MET C 1 269 ? 46.857 22.485 19.713 1.00 27.24 423 MET C N 1
ATOM 6212 C CA . MET C 1 269 ? 46.184 21.893 18.561 1.00 36.01 423 MET C CA 1
ATOM 6213 C C . MET C 1 269 ? 47.186 21.213 17.638 1.00 34.11 423 MET C C 1
ATOM 6214 O O . MET C 1 269 ? 46.896 20.162 17.068 1.00 37.78 423 MET C O 1
ATOM 6219 N N . GLU C 1 270 ? 48.361 21.814 17.486 1.00 33.79 424 GLU C N 1
ATOM 6220 C CA . GLU C 1 270 ? 49.425 21.192 16.709 1.00 35.74 424 GLU C CA 1
ATOM 6221 C C . GLU C 1 270 ? 49.881 19.904 17.385 1.00 35.25 424 GLU C C 1
ATOM 6222 O O . GLU C 1 270 ? 50.067 18.886 16.724 1.00 33.34 424 GLU C O 1
ATOM 6228 N N . SER C 1 271 ? 50.044 19.947 18.704 1.00 32.90 425 SER C N 1
ATOM 6229 C CA . SER C 1 271 ? 50.427 18.759 19.460 1.00 35.24 425 SER C CA 1
ATOM 6230 C C . SER C 1 271 ? 49.370 17.666 19.324 1.00 36.87 425 SER C C 1
ATOM 6231 O O . SER C 1 271 ? 49.693 16.479 19.274 1.00 39.29 425 SER C O 1
ATOM 6234 N N . GLU C 1 272 ? 48.108 18.076 19.265 1.00 34.54 426 GLU C N 1
ATOM 6235 C CA . GLU C 1 272 ? 47.004 17.140 19.079 1.00 38.31 426 GLU C CA 1
ATOM 6236 C C . GLU C 1 272 ? 47.098 16.495 17.698 1.00 38.28 426 GLU C C 1
ATOM 6237 O O . GLU C 1 272 ? 46.939 15.283 17.557 1.00 38.75 426 GLU C O 1
ATOM 6243 N N . ARG C 1 273 ? 47.364 17.316 16.687 1.00 40.43 427 ARG C N 1
ATOM 6244 C CA . ARG C 1 273 ? 47.496 16.837 15.314 1.00 40.39 427 ARG C CA 1
ATOM 6245 C C . ARG C 1 273 ? 48.666 15.868 15.156 1.00 45.10 427 ARG C C 1
ATOM 6246 O O . ARG C 1 273 ? 48.580 14.901 14.400 1.00 43.93 427 ARG C O 1
ATOM 6254 N N . LYS C 1 274 ? 49.756 16.128 15.869 1.00 44.40 428 LYS C N 1
ATOM 6255 C CA . LYS C 1 274 ? 50.950 15.295 15.767 1.00 42.50 428 LYS C CA 1
ATOM 6256 C C . LYS C 1 274 ? 50.811 14.023 16.595 1.00 41.20 428 LYS C C 1
ATOM 6257 O O . LYS C 1 274 ? 51.372 12.983 16.248 1.00 43.06 428 LYS C O 1
ATOM 6263 N N . TYR C 1 275 ? 50.064 14.108 17.689 1.00 42.79 429 TYR C N 1
ATOM 6264 C CA . TYR C 1 275 ? 49.795 12.940 18.518 1.00 46.53 429 TYR C CA 1
ATOM 6265 C C . TYR C 1 275 ? 48.869 11.985 17.774 1.00 52.63 429 TYR C C 1
ATOM 6266 O O . TYR C 1 275 ? 49.169 10.800 17.627 1.00 53.13 429 TYR C O 1
ATOM 6275 N N . LYS C 1 276 ? 47.744 12.514 17.303 1.00 54.87 430 LYS C N 1
ATOM 6276 C CA . LYS C 1 276 ? 46.782 11.727 16.540 1.00 54.49 430 LYS C CA 1
ATOM 6277 C C . LYS C 1 276 ? 47.368 11.253 15.215 1.00 55.44 430 LYS C C 1
ATOM 6278 O O . LYS C 1 276 ? 47.353 10.060 14.908 1.00 61.10 430 LYS C O 1
ATOM 6284 N N . PHE C 1 277 ? 47.886 12.203 14.442 1.00 55.94 431 PHE C N 1
ATOM 6285 C CA . PHE C 1 277 ? 48.311 11.949 13.070 1.00 55.19 431 PHE C CA 1
ATOM 6286 C C . PHE C 1 277 ? 49.804 12.211 12.890 1.00 56.67 431 PHE C C 1
ATOM 6287 O O . PHE C 1 277 ? 50.640 11.417 13.322 1.00 57.63 431 PHE C O 1
#

Foldseek 3Di:
DDFDWDFFVLLVRAIETEDDAPPDVLSWDDQDDLDDPAQEAEEALADLLQFQDDDDSSNVLLVLLVVLLVVLPHPDDRVNRRVLRSVVLVVQLVVQLVPALAKDWDQCCVPDQWFRIKIKHFNHRPCPVAHCVQFPHPQLIKMKTQTDQSRQGSSDNSRRIYMYGYAGAQRRDLVRRLVSLLRNLLRVLSNLLNCLVDPCVVVHHHQAYEYELHCPDPSNPPHDLLSSLQSNLVSSSVNCVVRVDNYHHYYTDGNVSSVVVNNVVVSVVVVD/DPQDDWDWDFAVLLVRAIAIEGAFCPDPQSWDDQDDLDDPAQEAEEQQDDLLQFQDDDDSSNVVLCLQCVLLVVLPHPDDRVCRRVLRSVQLVVQLVVQAVPALAKDWDCCCVPDQWFRIKIKHFNHNLVVPADCVQFPHQQLIKMKTFTDCSRQGSSDNSSGIYMYGYQGAQRHDLVRNLVSLLRNLLGVLSNLLNCCVDPVVVVRRHAAYEYELHCPPPSNPPHDLLSSLQSNLVSNSVNCVVRVDNHYYYYIDDVVSSVVVNNVVVD/DDWDFFVLLVRAIAAEDDADPDVQSWDDQDDLDDPAQEAEEQLAALLQFQDDDDSSNVLLVLLVVLLVVLPHPDDRVRRRVVRNVVLVVQLVVQLVPALDKDWDCCLVPDQWFRIKIKHFNHRPCPQAHCVQFPHPQLIKMKTFTDQSRQGNSDNSSRIYMYGYAGAQRHDLVRRLVSLLRNLLRVLSNLLNCCVDPVNVVRRHQAYEYELHCPDPRNPPHDLQSSLQSNLVSSSVNCVVRVDNHHYYYTDGDVSSVVVNNVVVSVVVVD

Sequence (812 aa):
PDPLTLRFTCLGDRNVIFFGPSGRQDGFTPLYDPSPSKRVATVDAGTYGLFIGGVGMNGEFADTIIEEARRNRIPLTATELSAESQEIQERLLHDAERQPGTLVEIDSGRFSRVFARSFAYVAIVPNTVWDESETGKNVGATFLHILKPEVTPHGNEMNDVMLYTVAPFGNASDSAYNMAYKATMLGIVGAVSEYNKTPWGEVKPVEAIRLPLLGAGHFRGRRGLHSIGRANAVAVEAAITRFDPRVELQFMYEPSDTALRGLMESERKYKFMGTPDPLTLRFTCLGDRNVIFFGPSGRQDGFTPLYDPSPSKRVATVDAGTYGLFIGGVGMNGEFADTIIEEARRNRIPLTATELSAESQEIQERLLHDAERQPGTLVEIDSGRFSRVFARSFAYVAIVPNTVWDESETGKNVGATFLHILKPEVTPHGNEMNDVMLYTVAPFGNASDSAYNMAYKATMLGIVGAVSEYNKTPWGEVKPVEAIRLPLLGAGHFRGRRGLHSIGRANAVAVEAAITRFDPRVELQFMYEPSDTALRGLMESEPLTLRFTCLGDRNVIFFGPSGRQDGFTPLYDPSPSKRVATVDAGTYGLFIGGVGMNGEFADTIIEEARRNRIPLTATELSAESQEIQERLLHDAERQPGTLVEIDSGRFSRVFARSFAYVAIVPNTVWDESETGKNVGATFLHILKPEVTPHGNEMNDVMLYTVAPFGNASDSAYNMAYKATMLGIVGAVSEYNKTPWGEVKPVEAIRLPLLGAGHFRGRRGLHSIGRANAVAVEAAITRFDPRVELQFMYEPSDTALRGLMESERKYKF